Protein 4NF2 (pdb70)

CATH classification: 3.40.50.1370 (+1 more: 3.40.50.1370)

Sequence (921 aa):
QVPKLNNTKKDLLTLEELTQEEIISLIEFAIYLKKNKQEPLLQGKILGLIFDKHSTRTRVSFEAGMVQLGGHGMFLNGKEMQMQQRGETVSDTAKVLSHYIDGIMIRTFSHADVEELAKESSSIPVINGLTDDHHPCQALADLMTIYEETNTFKGIKLAYVGDGNNVCHSLLLASAKVGMHHMTVATPVGYRPNEEIVKKALAIAKETGAEIEILHNPELAVNEADFIYTDVWMSMGQEGEEEKYTLFQPYQINKELVKHAKQTYHFLHCLPAHREEEVTGEIIDGPQSIVFEQAGNRLHAQKALLVSLFFKNQVPKLNTKDLLTLEELTQEEIISLIEFAIYLKKNKQQEPLLQGKILGLIFDKHSTRTRVSFEAGMVQLGGHGMFLNGKEMQMQRGETVSDTAKVLSHYIDGIMIRTFSHADVEELAKESSSIPVINGLTDDHHPCQALADLMTIYEETNTFKGIKLAYVGDGNNVCHSLLLASAKVGMHHMTVATPVGYRPNEEIVKKALAIAKETGAEIEILHNPELAVNEADFIYTDVWMSMGQEGEEEKYTLFQPYQINKELVKHAKQTYHFLHCLPAHREEEVTGEIIDGPQSIVFEQAGNRLHAQKALLVSLFFKNQVPKLNTKKDLLTLEELTQEEIISLIEFAIYLKKNKQQEPLLQGKILGLIFDKHSTRTRVSFEAGMVQLGGHGMFLNGKEMQMQQRGETVSDTAKVLSHYIDGIMIRTFSHADVVEELAKESSSIPVINGLTDDHHPCQALADLMTIYEETNTFKGIKLAYVGDGNNVCHSLLLASAKVGMHHMTVATPVGYRPNEEIVKKALAIAKETGAEIEILHNPELAVNEADFIYTDVWMMSMGQEGEEEKYTLFQPYQINKELVKHAKQTYHFLHCLPAHREEEVTGEIIDGPQSIVFEQAGNRLHAQKALLVSLFFKN

Secondary structure (DSSP, 8-state):
-PPP-S-S-BSSSTTS-HHHHHHHHHHHHHHHHS----TTTT-EEEEEESS--SHHHHHHHHHHHHTT-EEEEEEGGGSGGGGT--HHHHHHHHTTT-SEEEEE-S-HHHHHHHHHH-SS-EEES--SS--HHHHHHHHHHHHHHHS--TT-EEEEES--SHHHHHHHHHHHHHT-EEEEE--TT-PPPHHHHHHHHHHHHHH---EEEES-HHHHHTT-SEEEE--SS-TTPPP-HHHHHHHGGG-B-HHHHTTS-TT-EEEE-S---BTTTB-HHHHTSTTB-HHHHHHHHHHHHHHHHHHHHH-/-PPP-S-S-BSSSTTS-HHHHHHHHHHHHHHHHS----TTTT-EEEEEESS--SHHHHHHHHHHHHTT-EEEEEEGGGSGGGGT--HHHHHHHHTTT-SEEEEE-S-HHHHHHHHHH-SS-EEES--SS--HHHHHHHHHHHHHHHS--TT-EEEEES--SHHHHHHHHHHHHHT-EEEEE--TT-PPPHHHHHHHHHHHHHH---EEEES-HHHHHTT-SEEEE--SS-TT----THHHHHHGGG-B-HHHHTTS-TT-EEEE-S---BTTTB-HHHHTSTTB-HHHHHHHHHHHHHHHHHHHHH-/-PPP-S-S-BSSSTTS-HHHHHHHHHHHHHHHHS----TTTT-EEEEEESS--SHHHHHHHHHHHHTT-EEEEEEGGGSGGGGT--HHHHHHHHTTT-SEEEEE-S-HHHHHHHHHH-SS-EEES--SS--HHHHHHHHHHHHHHHS--TT-EEEEES-SSHHHHHHHHHHHHHT-EEEEE--TT-PPPHHHHHHHHHHHHHHT--EEEES-HHHHHTT-SEEEE--SS-GGGTT-TTHHHHHGGG-B-HHHHTTS-TT-EEEE-S---BTTTB-HHHHTSTTB-HHHHHHHHHHHHHHHHHHHHH-

Solvent-accessible surface area: 32596 Å² total

Foldseek 3Di:
DFQAAPDLEAQFLPRGALVSLVSLLVQLVVCVPDQQEQLPAAAEEEEEEAFDDDLLVVLVQVLQVSNNYGYHYDYNCPDCVVVPDALLVVQVVVLVPGAEYEYEEEDSVSQVNSCVNHPHYYYYCYYFAAHQLLLSLVVSVVCVVPVAQPPAEEEEFAAQTHHVLNVLQSNLNRQHEYEYAYFPPRHHDVVSNVVSVVSNVVRNYHYYYYHQLLVRQAQHQEYEYEDHADRNDDDDPVSQVRCPNRAAEPVRNVRYDPNHAYEYSDDDDDPRNYHCCRCVHDRYPHVVSSVSSNSSVSSVVSNSSVD/DQQAAPDLEAQFLPRGALVSLVSLLVQLVVCVPDQQEQLQAAAEEEEEEAFDDDLLVVLLQVLNVSNNYGYHYDYPCPDCVVVPDALLVVQVVVLVPGAEYEYEEEDSVSQVNSCVNHPHYYYHCYYFAAHQLLLSLVVSVVCVVVVAQPPAEEEEFAAQTHHVLNVLQSSLNRQHEYEYAYFPPRHHDVVSNVVSVVSNVVRNYHYYYYHQLLVRQAQHQEYEYEDRADPNDPDDPVSQVRCVNRAAEPVRNVRYDPNHAYEYSDDDDDPRNYHCCRCVHPRYPHVVSSVSSNSSVSSVVSNSSVD/DFQAAPDLEAQALVRGALVSLVSLLVQLVVCVPDQQEQLPAAAEEEEEEAFDDDLLVVLLQVLQVSNNYGYHYDYNCPDCVVVPDALLVVQVVVLVPGAEYEYEEEDSVSQVNSCVNHPHYYYYCYYFAARQLLLSLVVSVVCVVPVAQPPAEEEEFAALTHHVLNNLQSNLNRQHEYEYAYAPVGHHDVVSVVVSVVSNVVRNYHYYYYHQLLVRQAQHQEYEYEDHADRNGPVPPVSQVRRQNRAAEPVRNVRYDPNHAYEYSDDDDDPGNYHCCRCVHDRYDHVVSSVSSNSSVSSVVSNSSVD

B-factor: mean 32.34, std 12.98, range [14.56, 116.21]

Nearest PDB structures (foldseek):
  4nf2-assembly1_C  TM=9.996E-01  e=6.429E-59  Bacillus anthracis str. 'Ames Ancestor'
  1c9y-assembly1_A  TM=9.679E-01  e=1.582E-33  Homo sapiens
  8qev-assembly1_A  TM=9.484E-01  e=3.032E-33  Arabidopsis thaliana
  3tpf-assembly2_E  TM=9.483E-01  e=7.473E-30  Campylobacter jejuni subsp. jejuni NCTC 11168 = ATCC 700819
  1fb5-assembly1_A  TM=9.541E-01  e=8.836E-28  Ovis aries

Structure (mmCIF, N/CA/C/O backbone):
data_4NF2
#
_entry.id   4NF2
#
_cell.length_a   85.893
_cell.length_b   99.893
_cell.length_c   118.989
_cell.angle_alpha   90.000
_cell.angle_beta   90.000
_cell.angle_gamma   90.000
#
_symmetry.space_group_name_H-M   'P 21 21 21'
#
loop_
_entity.id
_entity.type
_entity.pdbx_description
1 polymer 'Ornithine carbamoyltransferase'
2 non-polymer 'PHOSPHORIC ACID MONO(FORMAMIDE)ESTER'
3 non-polymer NORVALINE
4 non-polymer 'CHLORIDE ION'
5 water water
#
loop_
_atom_site.group_PDB
_atom_site.id
_atom_site.type_symbol
_atom_site.label_atom_id
_atom_site.label_alt_id
_atom_site.label_comp_id
_atom_site.label_asym_id
_atom_site.label_entity_id
_atom_site.label_seq_id
_atom_site.pdbx_PDB_ins_code
_atom_site.Cartn_x
_atom_site.Cartn_y
_atom_site.Cartn_z
_atom_site.occupancy
_atom_site.B_iso_or_equiv
_atom_site.auth_seq_id
_atom_site.auth_comp_id
_atom_site.auth_asym_id
_atom_site.auth_atom_id
_atom_site.pdbx_PDB_model_num
ATOM 1 N N . GLN A 1 29 ? 4.636 22.448 27.003 1.00 65.49 5 GLN A N 1
ATOM 2 C CA . GLN A 1 29 ? 3.564 21.969 26.087 1.00 65.85 5 GLN A CA 1
ATOM 3 C C . GLN A 1 29 ? 4.213 21.598 24.742 1.00 55.24 5 GLN A C 1
ATOM 4 O O . GLN A 1 29 ? 4.851 22.432 24.128 1.00 54.15 5 GLN A O 1
ATOM 10 N N . VAL A 1 30 ? 4.022 20.367 24.302 1.00 51.45 6 VAL A N 1
ATOM 11 C CA . VAL A 1 30 ? 4.611 19.885 23.033 1.00 46.03 6 VAL A CA 1
ATOM 12 C C . VAL A 1 30 ? 3.784 20.396 21.854 1.00 43.00 6 VAL A C 1
ATOM 13 O O . VAL A 1 30 ? 2.567 20.290 21.876 1.00 42.82 6 VAL A O 1
ATOM 17 N N . PRO A 1 31 ? 4.428 21.001 20.843 1.00 40.98 7 PRO A N 1
ATOM 18 C CA . PRO A 1 31 ? 3.663 21.391 19.635 1.00 40.13 7 PRO A CA 1
ATOM 19 C C . PRO A 1 31 ? 2.918 20.221 19.014 1.00 38.44 7 PRO A C 1
ATOM 20 O O . PRO A 1 31 ? 3.459 19.129 18.903 1.00 35.52 7 PRO A O 1
ATOM 24 N N . LYS A 1 32 ? 1.658 20.450 18.645 1.00 40.17 8 LYS A N 1
ATOM 25 C CA . LYS A 1 32 ? 0.889 19.486 17.880 1.00 44.94 8 LYS A CA 1
ATOM 26 C C . LYS A 1 32 ? 1.088 19.810 16.379 1.00 41.87 8 LYS A C 1
ATOM 27 O O . LYS A 1 32 ? 1.051 20.990 15.972 1.00 41.05 8 LYS A O 1
ATOM 33 N N . LEU A 1 33 ? 1.368 18.793 15.587 1.00 40.52 9 LEU A N 1
ATOM 34 C CA . LEU A 1 33 ? 1.567 18.952 14.134 1.00 40.82 9 LEU A CA 1
ATOM 35 C C . LEU A 1 33 ? 0.563 18.091 13.358 1.00 41.11 9 LEU A C 1
ATOM 36 O O . LEU A 1 33 ? 0.363 16.934 13.713 1.00 45.24 9 LEU A O 1
ATOM 41 N N . ASN A 1 34 ? -0.013 18.629 12.285 1.00 38.70 10 ASN A N 1
ATOM 42 C CA A ASN A 1 34 ? -0.936 17.862 11.431 0.50 38.45 10 ASN A CA 1
ATOM 43 C CA B ASN A 1 34 ? -0.913 17.866 11.433 0.50 39.41 10 ASN A CA 1
ATOM 44 C C . ASN A 1 34 ? -0.169 17.104 10.343 1.00 39.76 10 ASN A C 1
ATOM 45 O O . ASN A 1 34 ? -0.597 17.064 9.196 1.00 44.62 10 ASN A O 1
ATOM 54 N N . THR A 1 35 ? 0.968 16.560 10.658 1.00 35.13 11 THR A N 1
ATOM 55 C CA . THR A 1 35 ? 1.703 15.745 9.676 1.00 34.04 11 THR A CA 1
ATOM 56 C C . THR A 1 35 ? 2.341 14.622 10.476 1.00 32.95 11 THR A C 1
ATOM 57 O O . THR A 1 35 ? 2.663 14.866 11.628 1.00 31.84 11 THR A O 1
ATOM 61 N N . LYS A 1 36 ? 2.434 13.439 9.833 1.00 33.14 12 LYS A N 1
ATOM 62 C CA A LYS A 1 36 ? 3.152 12.242 10.308 0.50 33.52 12 LYS A CA 1
ATOM 63 C CA B LYS A 1 36 ? 3.154 12.237 10.307 0.50 34.73 12 LYS A CA 1
ATOM 64 C C . LYS A 1 36 ? 4.671 12.365 10.032 1.00 31.02 12 LYS A C 1
ATOM 65 O O . LYS A 1 36 ? 5.509 11.868 10.790 1.00 32.48 12 LYS A O 1
ATOM 76 N N . ASP A 1 37 ? 5.031 13.059 8.947 1.00 28.39 13 ASP A N 1
ATOM 77 C CA . ASP A 1 37 ? 6.361 13.044 8.371 1.00 26.53 13 ASP 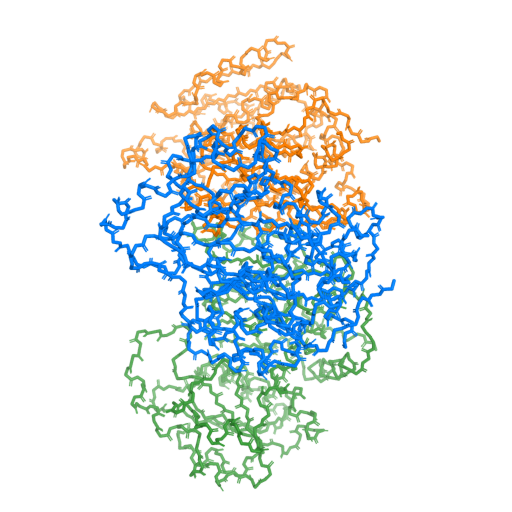A CA 1
ATOM 78 C C . ASP A 1 37 ? 6.924 14.455 8.172 1.00 28.41 13 ASP A C 1
ATOM 79 O O . ASP A 1 37 ? 6.144 15.436 8.218 1.00 32.07 13 ASP A O 1
ATOM 84 N N . LEU A 1 38 ? 8.226 14.570 7.947 1.00 24.79 14 LEU A N 1
ATOM 85 C CA . LEU A 1 38 ? 8.779 15.876 7.563 1.00 24.96 14 LEU A CA 1
ATOM 86 C C . LEU A 1 38 ? 9.718 15.656 6.413 1.00 24.80 14 LEU A C 1
ATOM 87 O O . LEU A 1 38 ? 10.857 15.229 6.601 1.00 25.49 14 LEU A O 1
ATOM 92 N N . LEU A 1 39 ? 9.205 15.900 5.213 1.00 25.97 15 LEU A N 1
ATOM 93 C CA . LEU A 1 39 ? 9.987 15.726 3.994 1.00 25.61 15 LEU A CA 1
ATOM 94 C C . LEU A 1 39 ? 10.421 17.011 3.356 1.00 25.11 15 LEU A C 1
ATOM 95 O O . LEU A 1 39 ? 11.524 17.037 2.786 1.00 24.90 15 LEU A O 1
ATOM 100 N N . THR A 1 40 ? 9.598 18.066 3.362 1.00 27.19 16 THR A N 1
ATOM 101 C CA . THR A 1 40 ? 10.004 19.366 2.788 1.00 27.95 16 THR A CA 1
ATOM 102 C C . THR A 1 40 ? 9.759 20.700 3.539 1.00 34.86 16 THR A C 1
ATOM 103 O O . THR A 1 40 ? 10.273 21.714 3.113 1.00 36.66 16 THR A O 1
ATOM 107 N N . LEU A 1 41 ? 8.965 20.691 4.592 1.00 32.46 17 LEU A N 1
ATOM 108 C CA . LEU A 1 41 ? 8.493 21.914 5.290 1.00 30.27 17 LEU A CA 1
ATOM 109 C C . LEU A 1 41 ? 7.178 22.462 4.693 1.00 30.39 17 LEU A C 1
ATOM 110 O O . LEU A 1 41 ? 6.508 23.244 5.310 1.00 29.61 17 LEU A O 1
ATOM 115 N N . GLU A 1 42 ? 6.809 21.979 3.519 1.00 30.10 18 GLU A N 1
ATOM 116 C CA . GLU A 1 42 ? 5.525 22.325 2.934 1.00 32.47 18 GLU A CA 1
ATOM 117 C C . GLU A 1 42 ? 4.430 21.808 3.829 1.00 33.10 18 GLU A C 1
ATOM 118 O O . GLU A 1 42 ? 3.335 22.321 3.837 1.00 33.02 18 GLU A O 1
ATOM 124 N N . GLU A 1 43 ? 4.737 20.737 4.536 1.00 33.86 19 GLU A N 1
ATOM 125 C CA . GLU A 1 43 ? 3.756 20.040 5.432 1.00 37.99 19 GLU A CA 1
ATOM 126 C C . GLU A 1 43 ? 3.371 20.795 6.651 1.00 38.67 19 GLU A C 1
ATOM 127 O O . GLU A 1 43 ? 2.472 20.358 7.368 1.00 40.74 19 GLU A O 1
ATOM 133 N N . LEU A 1 44 ? 4.107 21.856 6.953 1.00 34.92 20 LEU A N 1
ATOM 134 C CA . LEU A 1 44 ? 3.932 22.600 8.206 1.00 34.44 20 LEU A CA 1
ATOM 135 C C . LEU A 1 44 ? 3.318 23.957 7.904 1.00 34.44 20 LEU A C 1
ATOM 136 O O . LEU A 1 44 ? 3.589 24.547 6.854 1.00 35.69 20 LEU A O 1
ATOM 141 N N . THR A 1 45 ? 2.481 24.440 8.817 1.00 35.69 21 THR A N 1
ATOM 142 C CA . THR A 1 45 ? 1.977 25.799 8.737 1.00 35.29 21 THR A CA 1
ATOM 143 C C . THR A 1 45 ? 2.991 26.745 9.338 1.00 34.97 21 THR A C 1
ATOM 144 O O . THR A 1 45 ? 3.893 26.341 10.079 1.00 31.83 21 THR A O 1
ATOM 148 N N . GLN A 1 46 ? 2.776 28.037 9.088 1.00 34.66 22 GLN A N 1
ATOM 149 C CA . GLN A 1 46 ? 3.604 29.057 9.727 1.00 34.48 22 GLN A CA 1
ATOM 150 C C . GLN A 1 46 ? 3.574 28.928 11.246 1.00 37.63 22 GLN A C 1
ATOM 151 O O . GLN A 1 46 ? 4.610 28.994 11.896 1.00 32.93 22 GLN A O 1
ATOM 157 N N . GLU A 1 47 ? 2.369 28.767 11.806 1.00 38.30 23 GLU A N 1
ATOM 158 C CA . GLU A 1 47 ? 2.222 28.713 13.254 1.00 40.02 23 GLU A CA 1
ATOM 159 C C . GLU A 1 47 ? 2.960 27.487 13.848 1.00 37.33 23 GLU A C 1
ATOM 160 O O . GLU A 1 47 ? 3.578 27.575 14.908 1.00 34.98 23 GLU A O 1
ATOM 166 N N . GLU A 1 48 ? 2.885 26.365 13.151 1.00 35.36 24 GLU A N 1
ATOM 167 C CA . GLU A 1 48 ? 3.594 25.128 13.596 1.00 34.32 24 GLU A CA 1
ATOM 168 C C . GLU A 1 48 ? 5.114 25.323 13.588 1.00 32.81 24 GLU A C 1
ATOM 169 O O . GLU A 1 48 ? 5.813 24.888 14.485 1.00 30.48 24 GLU A O 1
ATOM 175 N N . ILE A 1 49 ? 5.637 25.972 12.536 1.00 32.04 25 ILE A N 1
ATOM 176 C CA . ILE A 1 49 ? 7.067 26.261 12.454 1.00 31.06 25 ILE A CA 1
ATOM 177 C C . ILE A 1 49 ? 7.513 27.149 13.611 1.00 30.85 25 ILE A C 1
ATOM 178 O O . ILE A 1 49 ? 8.478 26.856 14.309 1.00 31.20 25 ILE A O 1
ATOM 183 N N . ILE A 1 50 ? 6.778 28.225 13.856 1.00 32.36 26 ILE A N 1
ATOM 184 C CA . ILE A 1 50 ? 7.121 29.106 14.985 1.00 33.29 26 ILE A CA 1
ATOM 185 C C . ILE A 1 50 ? 7.069 28.351 16.327 1.00 33.26 26 ILE A C 1
ATOM 186 O O . ILE A 1 50 ? 7.922 28.534 17.154 1.00 33.76 26 ILE A O 1
ATOM 191 N N . SER A 1 51 ? 6.074 27.485 16.511 1.00 34.27 27 SER A N 1
ATOM 192 C CA . SER A 1 51 ? 5.926 26.706 17.739 1.00 34.36 27 SER A CA 1
ATOM 193 C C . SER A 1 51 ? 7.116 25.765 17.905 1.00 33.99 27 SER A C 1
ATOM 194 O O . SER A 1 51 ? 7.570 25.534 19.028 1.00 32.61 27 SER A O 1
ATOM 197 N N . LEU A 1 52 ? 7.540 25.159 16.809 1.00 31.38 28 LEU A N 1
ATOM 198 C CA . LEU A 1 52 ? 8.740 24.293 16.866 1.00 30.35 28 LEU A CA 1
ATOM 199 C C . LEU A 1 52 ? 10.013 25.029 17.273 1.00 31.14 28 LEU A C 1
ATOM 200 O O . LEU A 1 52 ? 10.809 24.539 18.070 1.00 30.87 28 LEU A O 1
ATOM 205 N N . ILE A 1 53 ? 10.200 26.216 16.723 1.00 31.21 29 ILE A N 1
ATOM 206 C CA . ILE A 1 53 ? 11.329 27.039 17.070 1.00 31.48 29 ILE A CA 1
ATOM 207 C C . ILE A 1 53 ? 11.266 27.445 18.553 1.00 31.50 29 ILE A C 1
ATOM 208 O O . ILE A 1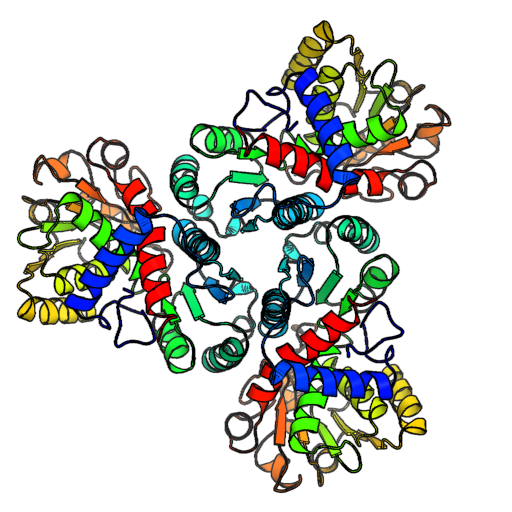 53 ? 12.241 27.328 19.274 1.00 30.57 29 ILE A O 1
ATOM 213 N N . GLU A 1 54 ? 10.118 27.892 19.021 1.00 33.00 30 GLU A N 1
ATOM 214 C CA . GLU A 1 54 ? 9.985 28.210 20.432 1.00 35.37 30 GLU A CA 1
ATOM 215 C C . GLU A 1 54 ? 10.246 27.020 21.349 1.00 33.68 30 GLU A C 1
ATOM 216 O O . GLU A 1 54 ? 10.896 27.166 22.378 1.00 32.95 30 GLU A O 1
ATOM 222 N N . PHE A 1 55 ? 9.716 25.850 20.981 1.00 32.25 31 PHE A N 1
ATOM 223 C CA . PHE A 1 55 ? 9.993 24.619 21.763 1.00 32.36 31 PHE A CA 1
ATOM 224 C C . PHE A 1 55 ? 11.485 24.198 21.748 1.00 31.28 31 PHE A C 1
ATOM 225 O O . PHE A 1 55 ? 12.056 23.817 22.773 1.00 29.82 31 PHE A O 1
ATOM 233 N N . ALA A 1 56 ? 12.130 24.350 20.599 1.00 29.63 32 ALA A N 1
ATOM 234 C CA . ALA A 1 56 ? 13.573 24.123 20.500 1.00 27.63 32 ALA A CA 1
ATOM 235 C C . ALA A 1 56 ? 14.382 25.034 21.422 1.00 30.30 32 ALA A C 1
ATOM 236 O O . ALA A 1 56 ? 15.335 24.603 22.073 1.00 27.74 32 ALA A O 1
ATOM 238 N N . ILE A 1 57 ? 14.019 26.309 21.444 1.00 31.01 33 ILE A N 1
ATOM 239 C CA . ILE A 1 57 ? 14.661 27.292 22.347 1.00 31.45 33 ILE A CA 1
ATOM 240 C C . ILE A 1 57 ? 14.464 26.864 23.803 1.00 32.88 33 ILE A C 1
ATOM 241 O O . ILE A 1 57 ? 15.395 26.898 24.583 1.00 31.82 33 ILE A O 1
ATOM 246 N N . TYR A 1 58 ? 13.265 26.418 24.149 1.00 34.75 34 TYR A N 1
ATOM 247 C CA . TYR A 1 58 ? 12.997 25.862 25.484 1.00 37.16 34 TYR A CA 1
ATOM 248 C C . TYR A 1 58 ? 13.863 24.679 25.814 1.00 37.73 34 TYR A C 1
ATOM 249 O O . TYR A 1 58 ? 14.490 24.656 26.876 1.00 38.91 34 TYR A O 1
ATOM 258 N N . LEU A 1 59 ? 13.958 23.713 24.875 1.00 35.36 35 LEU A N 1
ATOM 259 C CA . LEU A 1 59 ? 14.766 22.506 25.098 1.00 34.97 35 LEU A CA 1
ATOM 260 C C . LEU A 1 59 ? 16.250 22.871 25.210 1.00 34.93 35 LEU A C 1
ATOM 261 O O . LEU A 1 59 ? 16.964 22.259 25.986 1.00 37.41 35 LEU A O 1
ATOM 266 N N . LYS A 1 60 ? 16.686 23.879 24.466 1.00 32.04 36 LYS A N 1
ATOM 267 C CA . LYS A 1 60 ? 18.069 24.280 24.494 1.00 31.30 36 LYS A CA 1
ATOM 268 C C . LYS A 1 60 ? 18.449 24.785 25.886 1.00 35.69 36 LYS A C 1
ATOM 269 O O . LYS A 1 60 ? 19.558 24.553 26.356 1.00 37.30 36 LYS A O 1
ATOM 275 N N . LYS A 1 61 ? 17.525 25.498 26.506 1.00 39.34 37 LYS A N 1
ATOM 276 C CA . LYS A 1 61 ? 17.756 26.333 27.735 1.00 48.17 37 LYS A CA 1
ATOM 277 C C . LYS A 1 61 ? 17.589 25.518 29.010 1.00 52.31 37 LYS A C 1
ATOM 278 O O . LYS A 1 61 ? 18.189 25.843 30.048 1.00 55.91 37 LYS A O 1
ATOM 284 N N . ASN A 1 62 ? 16.761 24.480 28.940 1.00 51.80 38 ASN A N 1
ATOM 285 C CA . ASN A 1 62 ? 16.272 23.794 30.143 1.00 55.01 38 ASN A CA 1
ATOM 286 C C . ASN A 1 62 ? 16.868 22.427 30.290 1.00 57.83 38 ASN A C 1
ATOM 287 O O . ASN A 1 62 ? 17.325 21.855 29.323 1.00 52.18 38 ASN A O 1
ATOM 292 N N . LYS A 1 63 ? 16.808 21.892 31.509 1.00 60.00 39 LYS A N 1
ATOM 293 C CA . LYS A 1 63 ? 17.390 20.579 31.838 1.00 61.62 39 LYS A CA 1
ATOM 294 C C . LYS A 1 63 ? 16.755 19.450 31.017 1.00 57.90 39 LYS A C 1
ATOM 295 O O . LYS A 1 63 ? 15.555 19.455 30.755 1.00 62.56 39 LYS A O 1
ATOM 297 N N . GLN A 1 64 ? 17.565 18.484 30.614 1.00 61.22 40 GLN A N 1
ATOM 298 C CA . GLN A 1 64 ? 17.105 17.359 29.765 1.00 58.75 40 GLN A CA 1
ATOM 299 C C . GLN A 1 64 ? 16.132 16.468 30.508 1.00 61.84 40 GLN A C 1
ATOM 300 O O . GLN A 1 64 ? 16.400 16.081 31.646 1.00 63.41 40 GLN A O 1
ATOM 306 N N . GLU A 1 65 ? 14.998 16.158 29.892 1.00 54.95 41 GLU A N 1
ATOM 307 C CA . GLU A 1 65 ? 14.085 15.176 30.460 1.00 53.62 41 GLU A CA 1
ATOM 308 C C . GLU A 1 65 ? 13.852 14.086 29.418 1.00 42.93 41 GLU A C 1
ATOM 309 O O . GLU A 1 65 ? 13.983 14.343 28.203 1.00 42.76 41 GLU A O 1
ATOM 315 N N . PRO A 1 66 ? 13.518 12.879 29.871 1.00 40.92 42 PRO A N 1
ATOM 316 C CA . PRO A 1 66 ? 13.404 11.712 28.972 1.00 35.88 42 PRO A CA 1
ATOM 317 C C . PRO A 1 66 ? 12.049 11.606 28.292 1.00 35.78 42 PRO A C 1
ATOM 318 O O . PRO A 1 66 ? 11.303 10.601 28.443 1.00 36.45 42 PRO A O 1
ATOM 322 N N . LEU A 1 67 ? 11.785 12.602 27.456 1.00 32.74 43 LEU A N 1
ATOM 323 C CA . LEU A 1 67 ? 10.526 12.690 26.762 1.00 32.20 43 LEU A CA 1
ATOM 324 C C . LEU A 1 67 ? 10.292 11.555 25.749 1.00 30.83 43 LEU A C 1
ATOM 325 O O . LEU A 1 67 ? 9.145 11.240 25.469 1.00 32.84 43 LEU A O 1
ATOM 330 N N . LEU A 1 68 ? 11.360 10.928 25.247 1.00 28.80 44 LEU A N 1
ATOM 331 C CA . LEU A 1 68 ? 11.246 9.826 24.278 1.00 29.11 44 LEU A CA 1
ATOM 332 C C . LEU A 1 68 ? 11.793 8.527 24.836 1.00 28.32 44 LEU A C 1
ATOM 333 O O . LEU A 1 68 ? 12.347 7.694 24.115 1.00 27.93 44 LEU A O 1
ATOM 338 N N . GLN A 1 69 ? 11.530 8.296 26.128 1.00 29.79 45 GLN A N 1
ATOM 339 C CA . GLN A 1 69 ? 12.003 7.105 26.804 1.00 31.71 45 GLN A CA 1
ATOM 340 C C . GLN A 1 69 ? 11.698 5.829 26.032 1.00 32.95 45 GLN A C 1
ATOM 341 O O . GLN A 1 69 ? 10.556 5.554 25.696 1.00 33.68 45 GLN A O 1
ATOM 347 N N . GLY A 1 70 ? 12.733 5.069 25.710 1.00 32.17 46 GLY A N 1
ATOM 348 C CA . GLY A 1 70 ? 12.560 3.765 25.106 1.00 33.73 46 GLY A CA 1
ATOM 349 C C . GLY A 1 70 ? 12.320 3.780 23.592 1.00 33.62 46 GLY A C 1
ATOM 350 O O . GLY A 1 70 ? 12.378 2.701 22.931 1.00 34.47 46 GLY A O 1
ATOM 351 N N . LYS A 1 71 ? 12.090 4.963 23.021 1.00 29.66 47 LYS A N 1
ATOM 352 C CA . LYS A 1 71 ? 11.827 5.090 21.560 1.00 27.31 47 LYS A CA 1
ATOM 353 C C . LYS A 1 71 ? 13.104 4.900 20.752 1.00 26.36 47 LYS A C 1
ATOM 354 O O . LYS A 1 71 ? 14.183 5.309 21.179 1.00 24.03 47 LYS A O 1
ATOM 360 N N . ILE A 1 72 ? 12.952 4.299 19.585 1.00 23.36 48 ILE A N 1
ATOM 361 C CA . ILE A 1 72 ? 14.109 4.002 18.700 1.00 21.50 48 ILE A CA 1
ATOM 362 C C . ILE A 1 72 ? 13.878 4.696 17.338 1.00 20.90 48 ILE A C 1
ATOM 363 O O . ILE A 1 72 ? 12.864 4.415 16.664 1.00 22.09 48 ILE A O 1
ATOM 368 N N . LEU A 1 73 ? 14.828 5.500 16.947 1.00 19.52 49 LEU A N 1
ATOM 369 C CA . LEU A 1 73 ? 14.865 6.142 15.637 1.00 20.51 49 LEU A CA 1
ATOM 370 C C . LEU A 1 73 ? 15.892 5.437 14.762 1.00 20.18 49 LEU A C 1
ATOM 371 O O . LEU A 1 73 ? 17.075 5.397 15.115 1.00 22.41 49 LEU A O 1
ATOM 376 N N . GLY A 1 74 ? 15.467 4.916 13.606 1.00 20.14 50 GLY A N 1
ATOM 377 C CA . GLY A 1 74 ? 16.364 4.357 12.662 1.00 18.70 50 GLY A CA 1
ATOM 378 C C . GLY A 1 74 ? 16.973 5.472 11.865 1.00 20.01 50 GLY A C 1
ATOM 379 O O . GLY A 1 74 ? 16.263 6.394 11.441 1.00 21.24 50 GLY A O 1
ATOM 380 N N . LEU A 1 75 ? 18.267 5.376 11.597 1.00 19.61 51 LEU A N 1
ATOM 381 C CA . LEU A 1 75 ? 18.958 6.417 10.823 1.00 20.04 51 LEU A CA 1
ATOM 382 C C . LEU A 1 75 ? 19.563 5.834 9.587 1.00 18.98 51 LEU A C 1
ATOM 383 O O . LEU A 1 75 ? 20.677 5.280 9.629 1.00 20.29 51 LEU A O 1
ATOM 388 N N . ILE A 1 76 ? 18.840 5.888 8.492 1.00 17.57 52 ILE A N 1
ATOM 389 C CA . ILE A 1 76 ? 19.332 5.340 7.224 1.00 19.03 52 ILE A CA 1
ATOM 390 C C . ILE A 1 76 ? 20.164 6.366 6.462 1.00 19.34 52 ILE A C 1
ATOM 391 O O . ILE A 1 76 ? 19.668 7.435 6.101 1.00 20.66 52 ILE A O 1
ATOM 396 N N . PHE A 1 77 ? 21.403 6.037 6.156 1.00 19.35 53 PHE A N 1
ATOM 397 C CA . PHE A 1 77 ? 22.279 6.921 5.390 1.00 18.83 53 PHE A CA 1
ATOM 398 C C . PHE A 1 77 ? 22.844 6.255 4.139 1.00 21.31 53 PHE A C 1
ATOM 399 O O . PHE A 1 77 ? 23.551 5.238 4.238 1.00 19.23 53 PHE A O 1
ATOM 407 N N . ASP A 1 78 ? 22.626 6.916 2.997 1.00 20.89 54 ASP A N 1
ATOM 408 C CA . ASP A 1 78 ? 23.221 6.555 1.711 1.00 23.60 54 ASP A CA 1
ATOM 409 C C . ASP A 1 78 ? 24.290 7.547 1.282 1.00 23.74 54 ASP A C 1
ATOM 410 O O . ASP A 1 78 ? 24.936 7.368 0.243 1.00 24.03 54 ASP A O 1
ATOM 415 N N . LYS A 1 79 ? 24.520 8.622 2.080 1.00 20.62 55 LYS A N 1
ATOM 416 C CA . LYS A 1 79 ? 25.474 9.675 1.790 1.00 20.91 55 LYS A CA 1
ATOM 417 C C . LYS A 1 79 ? 26.251 9.981 3.063 1.00 20.80 55 LYS A C 1
ATOM 418 O O . LYS A 1 79 ? 25.782 9.662 4.178 1.00 20.47 55 LYS A O 1
ATOM 424 N N . HIS A 1 80 ? 27.418 10.583 2.892 1.00 21.42 56 HIS A N 1
ATOM 425 C CA . HIS A 1 80 ? 28.258 11.043 4.027 1.00 19.93 56 HIS A CA 1
ATOM 426 C C . HIS A 1 80 ? 27.481 11.970 4.946 1.00 21.30 56 HIS A C 1
ATOM 427 O O . HIS A 1 80 ? 26.596 12.695 4.510 1.00 19.36 56 HIS A O 1
ATOM 434 N N . SER A 1 81 ? 27.868 11.991 6.231 1.00 20.61 57 SER A N 1
ATOM 435 C CA . SER A 1 81 ? 27.324 12.952 7.174 1.00 19.81 57 SER A CA 1
ATOM 436 C C . SER A 1 81 ? 28.166 13.023 8.441 1.00 19.99 57 SER A C 1
ATOM 437 O O . SER A 1 81 ? 28.558 11.979 8.985 1.00 19.73 57 SER A O 1
ATOM 440 N N . THR A 1 82 ? 28.400 14.217 8.945 1.00 19.84 58 THR A N 1
ATOM 441 C CA . THR A 1 82 ? 28.859 14.383 10.304 1.00 19.60 58 THR A CA 1
ATOM 442 C C . THR A 1 82 ? 27.765 14.989 11.198 1.00 19.65 58 THR A C 1
ATOM 443 O O . THR A 1 82 ? 27.321 14.376 12.212 1.00 20.37 58 THR A O 1
ATOM 447 N N . ARG A 1 83 ? 27.304 16.217 10.885 1.00 19.32 59 ARG A N 1
ATOM 448 C CA . ARG A 1 83 ? 26.306 16.885 11.723 1.00 20.18 59 ARG A CA 1
ATOM 449 C C . ARG A 1 83 ? 24.988 16.116 11.867 1.00 19.00 59 ARG A C 1
ATOM 450 O O . ARG A 1 83 ? 24.473 15.948 12.990 1.00 19.33 59 ARG A O 1
ATOM 458 N N . THR A 1 84 ? 24.414 15.691 10.758 1.00 18.86 60 THR A N 1
ATOM 459 C CA . THR A 1 84 ? 23.043 15.069 10.803 1.00 19.89 60 THR A CA 1
ATOM 460 C C . THR A 1 84 ? 23.086 13.750 11.579 1.00 18.52 60 THR A C 1
ATOM 461 O O . THR A 1 84 ? 22.275 13.465 12.453 1.00 18.62 60 THR A O 1
ATOM 465 N N . ARG A 1 85 ? 24.066 12.931 11.252 1.00 19.20 61 ARG A N 1
ATOM 466 C CA . ARG A 1 85 ? 24.244 11.643 11.909 1.00 20.76 61 ARG A CA 1
ATOM 467 C C . ARG A 1 85 ? 24.429 11.754 13.401 1.00 20.17 61 ARG A C 1
ATOM 468 O O . ARG A 1 85 ? 23.771 11.039 14.168 1.00 20.12 61 ARG A O 1
ATOM 476 N N . VAL A 1 86 ? 25.325 12.631 13.840 1.00 18.65 62 VAL A N 1
ATOM 477 C CA . VAL A 1 86 ? 25.655 12.709 15.228 1.00 18.84 62 VAL A CA 1
ATOM 478 C C . VAL A 1 86 ? 24.538 13.435 15.983 1.00 18.88 62 VAL A C 1
ATOM 479 O O . VAL A 1 86 ? 24.159 12.987 17.070 1.00 19.10 62 VAL A O 1
ATOM 483 N N . SER A 1 87 ? 23.991 14.527 15.423 1.00 18.43 63 SER A N 1
ATOM 484 C CA . SER A 1 87 ? 22.980 15.305 16.127 1.00 20.08 63 SER A CA 1
ATOM 485 C C . SER A 1 87 ? 21.705 14.524 16.315 1.00 19.89 63 SER A C 1
ATOM 486 O O . SER A 1 87 ? 21.101 14.608 17.374 1.00 20.11 63 SER A O 1
ATOM 489 N N . PHE A 1 88 ? 21.297 13.739 15.320 1.00 18.55 64 PHE A N 1
ATOM 490 C CA . PHE A 1 88 ? 20.100 12.932 15.492 1.00 18.75 64 PHE A CA 1
ATOM 491 C C . PHE A 1 88 ? 20.248 11.878 16.580 1.00 19.65 64 PHE A C 1
ATOM 492 O O . PHE A 1 88 ? 19.377 11.721 17.443 1.00 19.07 64 PHE A O 1
ATOM 500 N N . GLU A 1 89 ? 21.355 11.155 16.584 1.00 18.92 65 GLU A N 1
ATOM 501 C CA . GLU A 1 89 ? 21.507 10.131 17.576 1.00 19.99 65 GLU A CA 1
ATOM 502 C C . GLU A 1 89 ? 21.703 10.722 18.984 1.00 19.70 65 GLU A C 1
ATOM 503 O O . GLU A 1 89 ? 21.074 10.244 19.959 1.00 21.02 65 GLU A O 1
ATOM 509 N N . ALA A 1 90 ? 22.507 11.780 19.101 1.00 18.82 66 ALA A N 1
ATOM 510 C CA . ALA A 1 90 ? 22.642 12.460 20.393 1.00 19.70 66 ALA A CA 1
ATOM 511 C C . ALA A 1 90 ? 21.331 13.012 20.928 1.00 21.04 66 ALA A C 1
ATOM 512 O O . ALA A 1 90 ? 21.052 12.913 22.117 1.00 21.82 66 ALA A O 1
ATOM 514 N N . GLY A 1 91 ? 20.502 13.579 20.033 1.00 21.23 67 GLY A N 1
ATOM 515 C CA . GLY A 1 91 ? 19.208 14.084 20.423 1.00 21.69 67 GLY A CA 1
ATOM 516 C C . GLY A 1 91 ? 18.342 12.989 21.016 1.00 20.22 67 GLY A C 1
ATOM 517 O O . GLY A 1 91 ? 17.659 13.199 22.005 1.00 22.64 67 GLY A O 1
ATOM 518 N N . MET A 1 92 ? 18.275 11.856 20.345 1.00 21.02 68 MET A N 1
ATOM 519 C CA . MET A 1 92 ? 17.493 10.708 20.834 1.00 20.98 68 MET A CA 1
ATOM 520 C C . MET A 1 92 ? 17.964 10.257 22.182 1.00 22.65 68 MET A C 1
ATOM 521 O O . MET A 1 92 ? 17.158 10.086 23.117 1.00 23.65 68 MET A O 1
ATOM 526 N N . VAL A 1 93 ? 19.296 10.131 22.338 1.00 22.97 69 VAL A N 1
ATOM 527 C CA . VAL A 1 93 ? 19.866 9.679 23.610 1.00 23.92 69 VAL A CA 1
ATOM 528 C C . VAL A 1 93 ? 19.550 10.675 24.748 1.00 23.63 69 VAL A C 1
ATOM 529 O O . VAL A 1 93 ? 19.223 10.271 25.886 1.00 25.99 69 VAL A O 1
ATOM 533 N N . GLN A 1 94 ? 19.642 11.973 24.473 1.00 23.44 70 GLN A N 1
ATOM 534 C CA . GLN A 1 94 ? 19.362 13.019 25.459 1.00 26.55 70 GLN A CA 1
ATOM 535 C C . GLN A 1 94 ? 17.918 13.019 25.882 1.00 28.59 70 GLN A C 1
ATOM 536 O O . GLN A 1 94 ? 17.601 13.485 26.974 1.00 30.09 70 GLN A O 1
ATOM 542 N N . LEU A 1 95 ? 17.044 12.528 25.017 1.00 25.78 71 LEU A N 1
ATOM 543 C CA . LEU A 1 95 ? 15.615 12.437 25.274 1.00 28.00 71 LEU A CA 1
ATOM 544 C C . LEU A 1 95 ? 15.230 11.090 25.876 1.00 28.69 71 LEU A C 1
ATOM 545 O O . LEU A 1 95 ? 14.028 10.775 26.000 1.00 30.76 71 LEU A O 1
ATOM 550 N N . GLY A 1 96 ? 16.213 10.259 26.232 1.00 27.67 72 GLY A N 1
ATOM 551 C CA . GLY A 1 96 ? 15.973 8.936 26.803 1.00 27.50 72 GLY A CA 1
ATOM 552 C C . GLY A 1 96 ? 15.706 7.786 25.823 1.00 27.67 72 GLY A C 1
ATOM 553 O O . GLY A 1 96 ? 15.380 6.665 26.238 1.00 27.55 72 GLY A O 1
ATOM 554 N N . GLY A 1 97 ? 15.824 8.063 24.517 1.00 25.75 73 GLY A N 1
ATOM 555 C CA . GLY A 1 97 ? 15.645 7.062 23.474 1.00 24.63 73 GLY A CA 1
ATOM 556 C C . GLY A 1 97 ? 16.938 6.604 22.878 1.00 24.40 73 GLY A C 1
ATOM 557 O O . GLY A 1 97 ? 18.009 6.697 23.519 1.00 25.13 73 GLY A O 1
ATOM 558 N N . HIS A 1 98 ? 16.861 6.153 21.619 1.00 22.88 74 HIS A N 1
ATOM 559 C CA . HIS A 1 98 ? 17.974 5.487 20.975 1.00 25.16 74 HIS A CA 1
ATOM 560 C C . HIS A 1 98 ? 18.002 5.853 19.517 1.00 23.65 74 HIS A C 1
ATOM 561 O O . HIS A 1 98 ? 16.939 5.977 18.890 1.00 22.74 74 HIS A O 1
ATOM 568 N N . GLY A 1 99 ? 19.202 5.983 18.946 1.00 21.03 75 GLY A N 1
ATOM 569 C CA . GLY A 1 99 ? 19.347 6.077 17.479 1.00 22.90 75 GLY A CA 1
ATOM 570 C C . GLY A 1 99 ? 20.039 4.832 17.002 1.00 27.11 75 GLY A C 1
ATOM 571 O O . GLY A 1 99 ? 20.988 4.309 17.663 1.00 31.33 75 GLY A O 1
ATOM 572 N N . MET A 1 100 ? 19.571 4.269 15.904 1.00 23.03 76 MET A N 1
ATOM 573 C CA . MET A 1 100 ? 20.180 3.072 15.323 1.00 21.51 76 MET A CA 1
ATOM 574 C C . MET A 1 100 ? 20.683 3.399 13.916 1.00 23.94 76 MET A C 1
ATOM 575 O O . MET A 1 100 ? 19.896 3.582 12.975 1.00 21.91 76 MET A O 1
ATOM 580 N N . PHE A 1 101 ? 21.997 3.476 13.756 1.00 24.11 77 PHE A N 1
ATOM 581 C CA . PHE A 1 101 ? 22.594 3.814 12.478 1.00 24.12 77 PHE A CA 1
ATOM 582 C C . PHE A 1 101 ? 22.505 2.626 11.547 1.00 25.00 77 PHE A C 1
ATOM 583 O O . PHE A 1 101 ? 22.939 1.487 11.854 1.00 27.16 77 PHE A O 1
ATOM 591 N N . LEU A 1 102 ? 21.964 2.880 10.376 1.00 21.43 78 LEU A N 1
ATOM 592 C CA . LEU A 1 102 ? 21.742 1.859 9.332 1.00 21.09 78 LEU A CA 1
ATOM 593 C C . LEU A 1 102 ? 22.432 2.358 8.046 1.00 22.95 78 LEU A C 1
ATOM 594 O O . LEU A 1 102 ? 21.911 3.231 7.316 1.00 24.06 78 LEU A O 1
ATOM 599 N N . ASN A 1 103 ? 23.615 1.854 7.771 1.00 21.41 79 ASN A N 1
ATOM 600 C CA . ASN A 1 103 ? 24.305 2.257 6.545 1.00 22.50 79 ASN A CA 1
ATOM 601 C C . ASN A 1 103 ? 23.525 1.611 5.439 1.00 23.04 79 ASN A C 1
ATOM 602 O O . ASN A 1 103 ? 23.268 0.407 5.459 1.00 23.33 79 ASN A O 1
ATOM 607 N N . GLY A 1 104 ? 23.196 2.393 4.425 1.00 22.27 80 GLY A N 1
ATOM 608 C CA . GLY A 1 104 ? 22.452 1.887 3.311 1.00 24.63 80 GLY A CA 1
ATOM 609 C C . GLY A 1 104 ? 23.157 0.791 2.565 1.00 25.83 80 GLY A C 1
ATOM 610 O O . GLY A 1 104 ? 22.490 -0.073 2.024 1.00 26.13 80 GLY A O 1
ATOM 611 N N . LYS A 1 105 ? 24.488 0.753 2.645 1.00 23.01 81 LYS A N 1
ATOM 612 C CA . LYS A 1 105 ? 25.276 -0.326 1.994 1.00 24.02 81 LYS A CA 1
ATOM 613 C C . LYS A 1 105 ? 25.061 -1.713 2.651 1.00 23.38 81 LYS A C 1
ATOM 614 O O . LYS A 1 105 ? 25.344 -2.730 2.024 1.00 26.88 81 LYS A O 1
ATOM 620 N N . GLU A 1 106 ? 24.510 -1.714 3.852 1.00 18.97 82 GLU A N 1
ATOM 621 C CA . GLU A 1 106 ? 24.319 -2.970 4.605 1.00 19.62 82 GLU A CA 1
ATOM 622 C C . GLU A 1 106 ? 22.883 -3.479 4.471 1.00 19.95 82 GLU A C 1
ATOM 623 O O . GLU A 1 106 ? 22.601 -4.646 4.807 1.00 21.87 82 GLU A O 1
ATOM 629 N N . MET A 1 107 ? 21.962 -2.603 4.067 1.00 20.48 83 MET A N 1
ATOM 630 C CA . MET A 1 107 ? 20.513 -2.999 4.033 1.00 21.07 83 MET A CA 1
ATOM 631 C C . MET A 1 107 ? 20.217 -3.860 2.772 1.00 20.91 83 MET A C 1
ATOM 632 O O . MET A 1 107 ? 20.928 -3.762 1.766 1.00 22.53 83 MET A O 1
ATOM 637 N N . GLN A 1 108 ? 19.130 -4.646 2.817 1.00 19.66 84 GLN A N 1
ATOM 638 C CA . GLN A 1 108 ? 18.808 -5.496 1.696 1.00 19.10 84 GLN A CA 1
ATOM 639 C C . GLN A 1 108 ? 18.295 -4.673 0.487 1.00 18.74 84 GLN A C 1
ATOM 640 O O . GLN A 1 108 ? 18.186 -5.236 -0.615 1.00 21.17 84 GLN A O 1
ATOM 646 N N . MET A 1 109 ? 18.017 -3.401 0.681 1.00 19.74 85 MET A N 1
ATOM 647 C CA . MET A 1 109 ? 17.728 -2.525 -0.484 1.00 24.01 85 MET A CA 1
ATOM 648 C C . MET A 1 109 ? 18.858 -2.551 -1.504 1.00 27.38 85 MET A C 1
ATOM 649 O O . MET A 1 109 ? 18.616 -2.451 -2.720 1.00 25.45 85 MET A O 1
ATOM 654 N N . GLN A 1 110 ? 20.099 -2.718 -1.018 1.00 25.64 86 GLN A N 1
ATOM 655 C CA A GLN A 1 110 ? 21.271 -2.856 -1.896 0.50 28.35 86 GLN A CA 1
ATOM 656 C CA B GLN A 1 110 ? 21.282 -2.829 -1.903 0.50 28.39 86 GLN A CA 1
ATOM 657 C C . GLN A 1 110 ? 21.200 -4.039 -2.835 1.00 28.46 86 GLN A C 1
ATOM 658 O O . GLN A 1 110 ? 21.810 -4.049 -3.905 1.00 31.22 86 GLN A O 1
ATOM 669 N N . ARG A 1 111 ? 20.485 -5.070 -2.427 1.00 23.07 87 ARG A N 1
ATOM 670 C CA . ARG A 1 111 ? 20.298 -6.311 -3.079 1.00 24.00 87 ARG A CA 1
ATOM 671 C C . ARG A 1 111 ? 18.898 -6.390 -3.703 1.00 25.68 87 ARG A C 1
ATOM 672 O O . ARG A 1 111 ? 18.484 -7.442 -4.076 1.00 28.63 87 ARG A O 1
ATOM 680 N N . GLY A 1 112 ? 18.268 -5.241 -3.840 1.00 28.74 88 GLY A N 1
ATOM 681 C CA . GLY A 1 112 ? 17.042 -5.140 -4.620 1.00 29.52 88 GLY A CA 1
ATOM 682 C C . GLY A 1 112 ? 15.743 -5.208 -3.847 1.00 28.31 88 GLY A C 1
ATOM 683 O O . GLY A 1 112 ? 14.667 -5.180 -4.480 1.00 27.86 88 GLY A O 1
ATOM 684 N N . GLU A 1 113 ? 15.797 -5.230 -2.506 1.00 23.78 89 GLU A N 1
ATOM 685 C CA . GLU A 1 113 ? 14.549 -5.148 -1.727 1.00 23.18 89 GLU A CA 1
ATOM 686 C C . GLU A 1 113 ? 13.879 -3.787 -1.969 1.00 23.29 89 GLU A C 1
ATOM 687 O O . GLU A 1 113 ? 14.541 -2.759 -2.006 1.00 23.83 89 GLU A O 1
ATOM 693 N N . THR A 1 114 ? 12.554 -3.803 -2.156 1.00 22.82 90 THR A N 1
ATOM 694 C CA . THR A 1 114 ? 11.849 -2.540 -2.420 1.00 22.84 90 THR A CA 1
ATOM 695 C C . THR A 1 114 ? 11.821 -1.633 -1.195 1.00 23.80 90 THR A C 1
ATOM 696 O O . THR A 1 114 ? 11.874 -2.073 -0.027 1.00 22.51 90 THR A O 1
ATOM 700 N N . VAL A 1 115 ? 11.721 -0.341 -1.460 1.00 22.79 91 VAL A N 1
ATOM 701 C CA . VAL A 1 115 ? 11.483 0.643 -0.423 1.00 23.96 91 VAL A CA 1
ATOM 702 C C . VAL A 1 115 ? 10.197 0.337 0.367 1.00 23.53 91 VAL A C 1
ATOM 703 O O . VAL A 1 115 ? 10.150 0.460 1.570 1.00 22.65 91 VAL A O 1
ATOM 707 N N . SER A 1 116 ? 9.146 -0.095 -0.336 1.00 23.67 92 SER A N 1
ATOM 708 C CA . SER A 1 116 ? 7.847 -0.424 0.317 1.00 23.72 92 SER A CA 1
ATOM 709 C C . SER A 1 116 ? 8.010 -1.572 1.334 1.00 23.11 92 SER A C 1
ATOM 710 O O . SER A 1 116 ? 7.558 -1.458 2.476 1.00 22.89 92 SER A O 1
ATOM 713 N N . ASP A 1 117 ? 8.658 -2.652 0.918 1.00 23.27 93 ASP A N 1
ATOM 714 C CA . ASP A 1 117 ? 8.863 -3.830 1.835 1.00 22.09 93 ASP A CA 1
ATOM 715 C C . ASP A 1 117 ? 9.694 -3.409 3.044 1.00 22.08 93 ASP A C 1
ATOM 716 O O . ASP A 1 117 ? 9.426 -3.799 4.165 1.00 22.72 93 ASP A O 1
ATOM 721 N N . THR A 1 118 ? 10.701 -2.570 2.800 1.00 20.42 94 THR A N 1
ATOM 722 C CA . THR A 1 118 ? 11.553 -2.036 3.878 1.00 20.32 94 THR A CA 1
ATOM 723 C C . THR A 1 118 ? 10.734 -1.249 4.895 1.00 21.30 94 THR A C 1
ATOM 724 O O . THR A 1 118 ? 10.858 -1.450 6.117 1.00 21.64 94 THR A O 1
ATOM 728 N N . ALA A 1 119 ? 9.927 -0.338 4.389 1.00 23.68 95 ALA A N 1
ATOM 729 C CA . ALA A 1 119 ? 9.052 0.465 5.234 1.00 24.78 95 ALA A CA 1
ATOM 730 C C . ALA A 1 119 ? 8.174 -0.417 6.097 1.00 25.11 95 ALA A C 1
ATOM 731 O O . ALA A 1 119 ? 7.939 -0.163 7.314 1.00 25.06 95 ALA A O 1
ATOM 733 N N . LYS A 1 120 ? 7.563 -1.407 5.484 1.00 23.68 96 LYS A N 1
ATOM 734 C CA . LYS A 1 120 ? 6.616 -2.251 6.238 1.00 25.79 96 LYS A CA 1
ATOM 735 C C . LYS A 1 120 ? 7.328 -3.046 7.321 1.00 26.19 96 LYS A C 1
ATOM 736 O O . LYS A 1 120 ? 6.733 -3.269 8.416 1.00 27.08 96 LYS A O 1
ATOM 742 N N . VAL A 1 121 ? 8.530 -3.566 7.044 1.00 23.86 97 VAL A N 1
ATOM 743 C CA . VAL A 1 121 ? 9.171 -4.373 8.121 1.00 23.10 97 VAL A CA 1
ATOM 744 C C . VAL A 1 121 ? 9.675 -3.471 9.242 1.00 23.41 97 VAL A C 1
ATOM 745 O O . VAL A 1 121 ? 9.556 -3.816 10.410 1.00 25.07 97 VAL A O 1
ATOM 749 N N . LEU A 1 122 ? 10.273 -2.331 8.891 1.00 22.86 98 LEU A N 1
ATOM 750 C CA . LEU A 1 122 ? 10.837 -1.470 9.938 1.00 22.61 98 LEU A CA 1
ATOM 751 C C . LEU A 1 122 ? 9.778 -0.953 10.878 1.00 21.81 98 LEU A C 1
ATOM 752 O O . LEU A 1 122 ? 10.029 -0.792 12.087 1.00 22.54 98 LEU A O 1
ATOM 757 N N . SER A 1 123 ? 8.560 -0.775 10.366 1.00 23.88 99 SER A N 1
ATOM 758 C CA . SER A 1 123 ? 7.463 -0.329 11.230 1.00 24.48 99 SER A CA 1
ATOM 759 C C . SER A 1 123 ? 7.126 -1.320 12.328 1.00 25.04 99 SER A C 1
ATOM 760 O O . SER A 1 123 ? 6.516 -0.933 13.331 1.00 26.57 99 SER A O 1
ATOM 763 N N . HIS A 1 124 ? 7.483 -2.613 12.186 1.00 24.01 100 HIS A N 1
ATOM 764 C CA . HIS A 1 124 ? 7.260 -3.586 13.241 1.00 24.60 100 HIS A CA 1
ATOM 765 C C . HIS A 1 124 ? 8.301 -3.521 14.361 1.00 25.77 100 HIS A C 1
ATOM 766 O O . HIS A 1 124 ? 8.083 -4.100 15.456 1.00 26.54 100 HIS A O 1
ATOM 773 N N . TYR A 1 125 ? 9.430 -2.868 14.112 1.00 23.41 101 TYR A N 1
ATOM 774 C CA . TYR A 1 125 ? 10.575 -2.954 15.014 1.00 23.14 101 TYR A CA 1
ATOM 775 C C . TYR A 1 125 ? 10.901 -1.665 15.734 1.00 22.54 101 TYR A C 1
ATOM 776 O O . TYR A 1 125 ? 11.413 -1.687 16.868 1.00 23.62 101 TYR A O 1
ATOM 785 N N . ILE A 1 126 ? 10.787 -0.547 15.028 1.00 21.60 102 ILE A N 1
ATOM 786 C CA . ILE A 1 126 ? 11.286 0.738 15.573 1.00 21.78 102 ILE A CA 1
ATOM 787 C C . ILE A 1 126 ? 10.164 1.790 15.515 1.00 23.20 102 ILE A C 1
ATOM 788 O O . ILE A 1 126 ? 9.043 1.490 15.041 1.00 22.85 102 ILE A O 1
ATOM 793 N N . ASP A 1 127 ? 10.454 2.994 15.996 1.00 21.55 103 ASP A N 1
ATOM 794 C CA . ASP A 1 127 ? 9.447 4.025 16.201 1.00 22.78 103 ASP A CA 1
ATOM 795 C C . ASP A 1 127 ? 9.422 5.183 15.201 1.00 21.83 103 ASP A C 1
ATOM 796 O O . ASP A 1 127 ? 8.379 5.895 15.137 1.00 23.91 103 ASP A O 1
ATOM 801 N N . GLY A 1 128 ? 10.509 5.381 14.474 1.00 20.64 104 GLY A N 1
ATOM 802 C CA . GLY A 1 128 ? 10.618 6.387 13.444 1.00 20.85 104 GLY A CA 1
ATOM 803 C C . GLY A 1 128 ? 11.796 6.092 12.583 1.00 20.48 104 GLY A C 1
ATOM 804 O O . GLY A 1 128 ? 12.680 5.343 12.976 1.00 19.99 104 GLY A O 1
ATOM 805 N N . ILE A 1 129 ? 11.861 6.788 11.462 1.00 20.50 105 ILE A N 1
ATOM 806 C CA . ILE A 1 129 ? 13.001 6.670 10.524 1.00 19.93 105 ILE A CA 1
ATOM 807 C C . ILE A 1 129 ? 13.455 8.047 10.102 1.00 22.28 105 ILE A C 1
ATOM 808 O O . ILE A 1 129 ? 12.622 8.853 9.684 1.00 22.62 105 ILE A O 1
ATOM 813 N N . MET A 1 130 ? 14.746 8.320 10.157 1.00 20.32 106 MET A N 1
ATOM 814 C CA . MET A 1 130 ? 15.324 9.465 9.475 1.00 19.04 106 MET A CA 1
ATOM 815 C C . MET A 1 130 ? 16.109 8.874 8.330 1.00 20.68 106 MET A C 1
ATOM 816 O O . MET A 1 130 ? 16.900 7.930 8.541 1.00 22.92 106 MET A O 1
ATOM 821 N N . ILE A 1 131 ? 15.978 9.441 7.138 1.00 19.04 107 ILE A N 1
ATOM 822 C CA . ILE A 1 131 ? 16.707 8.929 5.993 1.00 19.36 107 ILE A CA 1
ATOM 823 C C . ILE A 1 131 ? 17.404 10.081 5.233 1.00 20.23 107 ILE A C 1
ATOM 824 O O . ILE A 1 131 ? 16.790 11.117 4.973 1.00 18.94 107 ILE A O 1
ATOM 829 N N . ARG A 1 132 ? 18.632 9.834 4.845 1.00 18.52 108 ARG A N 1
ATOM 830 C CA . ARG A 1 132 ? 19.384 10.697 3.992 1.00 19.54 108 ARG A CA 1
ATOM 831 C C . ARG A 1 132 ? 19.743 9.859 2.759 1.00 19.95 108 ARG A C 1
ATOM 832 O O . ARG A 1 132 ? 20.424 8.807 2.853 1.00 20.01 108 ARG A O 1
ATOM 840 N N . THR A 1 133 ? 19.358 10.362 1.589 1.00 21.75 109 THR A N 1
ATOM 841 C CA . THR A 1 133 ? 19.598 9.589 0.348 1.00 21.27 109 THR A CA 1
ATOM 842 C C . THR A 1 133 ? 19.662 10.514 -0.889 1.00 24.25 109 THR A C 1
ATOM 843 O O . THR A 1 133 ? 19.814 11.709 -0.766 1.00 23.83 109 THR A O 1
ATOM 847 N N . PHE A 1 134 ? 19.628 9.913 -2.066 1.00 23.43 110 PHE A N 1
ATOM 848 C CA . PHE A 1 134 ? 19.684 10.652 -3.316 1.00 23.39 110 PHE A CA 1
ATOM 849 C C . PHE A 1 134 ? 18.278 11.065 -3.744 1.00 23.66 110 PHE A C 1
ATOM 850 O O . PHE A 1 134 ? 17.923 12.251 -3.771 1.00 24.99 110 PHE A O 1
ATOM 858 N N . SER A 1 135 ? 17.464 10.066 -4.049 1.00 24.92 111 SER A N 1
ATOM 859 C CA . SER A 1 135 ? 16.154 10.301 -4.673 1.00 28.62 111 SER A CA 1
ATOM 860 C C . SER A 1 135 ? 15.115 10.765 -3.664 1.00 24.49 111 SER A C 1
ATOM 861 O O . SER A 1 135 ? 14.766 10.059 -2.752 1.00 24.76 111 SER A O 1
ATOM 864 N N . HIS A 1 136 ? 14.613 11.959 -3.877 1.00 26.57 112 HIS A N 1
ATOM 865 C CA . HIS A 1 136 ? 13.538 12.441 -3.064 1.00 24.40 112 HIS A CA 1
ATOM 866 C C . HIS A 1 136 ? 12.282 11.569 -3.152 1.00 24.54 112 HIS A C 1
ATOM 867 O O . HIS A 1 136 ? 11.560 11.366 -2.174 1.00 24.53 112 HIS A O 1
ATOM 874 N N . ALA A 1 137 ? 12.003 11.080 -4.375 1.00 25.33 113 ALA A N 1
ATOM 875 C CA . ALA A 1 137 ? 10.884 10.121 -4.554 1.00 26.90 113 ALA A CA 1
ATOM 876 C C . ALA A 1 137 ? 10.955 8.900 -3.647 1.00 26.73 113 ALA A C 1
ATOM 877 O O . ALA A 1 137 ? 9.908 8.424 -3.153 1.00 28.79 113 ALA A O 1
ATOM 879 N N . ASP A 1 138 ? 12.164 8.388 -3.378 1.00 27.22 114 ASP A N 1
ATOM 880 C CA . ASP A 1 138 ? 12.334 7.251 -2.499 1.00 28.55 114 ASP A CA 1
ATOM 881 C C . ASP A 1 138 ? 11.902 7.568 -1.072 1.00 26.43 114 ASP A C 1
ATOM 882 O O . ASP A 1 138 ? 11.324 6.724 -0.410 1.00 26.44 114 ASP A O 1
ATOM 887 N N . VAL A 1 139 ? 12.218 8.784 -0.599 1.00 25.49 115 VAL A N 1
ATOM 888 C CA . VAL A 1 139 ? 11.831 9.221 0.728 1.00 23.75 115 VAL A CA 1
ATOM 889 C C . VAL A 1 139 ? 10.308 9.416 0.800 1.00 24.44 115 VAL A C 1
ATOM 890 O O . VAL A 1 139 ? 9.649 9.025 1.790 1.00 23.41 115 VAL A O 1
ATOM 894 N N . GLU A 1 140 ? 9.705 9.939 -0.276 1.00 25.75 116 GLU A N 1
ATOM 895 C CA . GLU A 1 140 ? 8.244 10.028 -0.352 1.00 27.23 116 GLU A CA 1
ATOM 896 C C . GLU A 1 140 ? 7.580 8.641 -0.253 1.00 26.14 116 GLU A C 1
ATOM 897 O O . GLU A 1 140 ? 6.601 8.463 0.451 1.00 26.35 116 GLU A O 1
ATOM 903 N N . GLU A 1 141 ? 8.126 7.674 -0.969 1.00 25.70 117 GLU A N 1
ATOM 904 C CA . GLU A 1 141 ? 7.594 6.306 -0.955 1.00 29.41 117 GLU A CA 1
ATOM 905 C C . GLU A 1 141 ? 7.764 5.684 0.463 1.00 26.29 117 GLU A C 1
ATOM 906 O O . GLU A 1 141 ? 6.874 5.008 0.991 1.00 27.87 117 GLU A O 1
ATOM 912 N N . LEU A 1 142 ? 8.922 5.883 1.062 1.00 23.97 118 LEU A N 1
ATOM 913 C CA . LEU A 1 142 ? 9.175 5.366 2.391 1.00 24.08 118 LEU A CA 1
ATOM 914 C C . LEU A 1 142 ? 8.119 5.913 3.336 1.00 24.97 118 LEU A C 1
ATOM 915 O O . LEU A 1 142 ? 7.569 5.181 4.171 1.00 26.26 118 LEU A O 1
ATOM 920 N N . ALA A 1 143 ? 7.870 7.218 3.279 1.00 26.48 119 ALA A N 1
ATOM 921 C CA . ALA A 1 143 ? 6.888 7.818 4.177 1.00 27.09 119 ALA A CA 1
ATOM 922 C C . ALA A 1 143 ? 5.488 7.231 3.920 1.00 29.71 119 ALA A C 1
ATOM 923 O O . ALA A 1 143 ? 4.763 6.980 4.825 1.00 30.86 119 ALA A O 1
ATOM 925 N N . LYS A 1 144 ? 5.134 7.091 2.669 1.00 28.99 120 LYS A N 1
ATOM 926 C CA . LYS A 1 144 ? 3.796 6.637 2.297 1.00 31.56 120 LYS A CA 1
ATOM 927 C C . LYS A 1 144 ? 3.563 5.217 2.817 1.00 30.12 120 LYS A C 1
ATOM 928 O O . LYS A 1 144 ? 2.452 4.891 3.255 1.00 31.87 120 LYS A O 1
ATOM 934 N N . GLU A 1 145 ? 4.584 4.370 2.724 1.00 29.14 121 GLU A N 1
ATOM 935 C CA . GLU A 1 145 ? 4.434 2.954 3.081 1.00 28.70 121 GLU A CA 1
ATOM 936 C C . GLU A 1 145 ? 4.756 2.598 4.537 1.00 28.45 121 GLU A C 1
ATOM 937 O O . GLU A 1 145 ? 4.518 1.457 4.952 1.00 28.41 121 GLU A O 1
ATOM 943 N N . SER A 1 146 ? 5.257 3.572 5.281 1.00 25.93 122 SER A N 1
ATOM 944 C CA A SER A 1 146 ? 5.567 3.423 6.693 0.50 25.86 122 SER A CA 1
ATOM 945 C CA B SER A 1 146 ? 5.567 3.421 6.686 0.50 26.16 122 SER A CA 1
ATOM 946 C C . SER A 1 146 ? 4.398 3.849 7.565 1.00 27.62 122 SER A C 1
ATOM 947 O O . SER A 1 146 ? 3.818 4.882 7.341 1.00 28.87 122 SER A O 1
ATOM 952 N N . SER A 1 147 ? 4.129 3.091 8.631 1.00 26.48 123 SER A N 1
ATOM 953 C CA . SER A 1 147 ? 3.147 3.518 9.651 1.00 30.10 123 SER A CA 1
ATOM 954 C C . SER A 1 147 ? 3.791 4.388 10.761 1.00 29.77 123 SER A C 1
ATOM 955 O O . SER A 1 147 ? 3.109 4.940 11.595 1.00 30.44 123 SER A O 1
ATOM 958 N N . ILE A 1 148 ? 5.099 4.520 10.732 1.00 26.59 124 ILE A N 1
ATOM 959 C CA . ILE A 1 148 ? 5.850 5.358 11.673 1.00 25.48 124 ILE A CA 1
ATOM 960 C C . ILE A 1 148 ? 6.343 6.633 10.984 1.00 25.12 124 ILE A C 1
ATOM 961 O O . ILE A 1 148 ? 6.496 6.674 9.761 1.00 24.78 124 ILE A O 1
ATOM 966 N N . PRO A 1 149 ? 6.683 7.656 11.787 1.00 24.56 125 PRO A N 1
ATOM 967 C CA . PRO A 1 149 ? 7.165 8.905 11.197 1.00 25.88 125 PRO A CA 1
ATOM 968 C C . PRO A 1 149 ? 8.430 8.772 10.394 1.00 23.62 125 PRO A C 1
ATOM 969 O O . PRO A 1 149 ? 9.336 8.027 10.791 1.00 22.25 125 PRO A O 1
ATOM 973 N N . VAL A 1 150 ? 8.510 9.482 9.279 1.00 22.44 126 VAL A N 1
ATOM 974 C CA . VAL A 1 150 ? 9.699 9.545 8.439 1.00 22.29 126 VAL A CA 1
ATOM 975 C C . VAL A 1 150 ? 10.160 10.980 8.317 1.00 21.02 126 VAL A C 1
ATOM 976 O O . VAL A 1 150 ? 9.346 11.898 8.045 1.00 22.52 126 VAL A O 1
ATOM 980 N N . ILE A 1 151 ? 11.440 11.170 8.565 1.00 19.90 127 ILE A N 1
ATOM 981 C CA . ILE A 1 151 ? 12.112 12.478 8.473 1.00 20.22 127 ILE A CA 1
ATOM 982 C C . ILE A 1 151 ? 13.184 12.465 7.415 1.00 20.63 127 ILE A C 1
ATOM 983 O O . ILE A 1 151 ? 14.060 11.573 7.423 1.00 20.77 127 ILE A O 1
ATOM 988 N N . ASN A 1 152 ? 13.114 13.448 6.518 1.00 19.86 128 ASN A N 1
ATOM 989 C CA . ASN A 1 152 ? 14.142 13.625 5.492 1.00 20.19 128 ASN A CA 1
ATOM 990 C C . ASN A 1 152 ? 15.359 14.327 6.119 1.00 20.45 128 ASN A C 1
ATOM 991 O O . ASN A 1 152 ? 15.289 15.526 6.454 1.00 20.98 128 ASN A O 1
ATOM 996 N N . GLY A 1 153 ? 16.459 13.596 6.216 1.00 20.95 129 GLY A N 1
ATOM 997 C CA . GLY A 1 153 ? 17.760 14.100 6.699 1.00 19.64 129 GLY A CA 1
ATOM 998 C C . GLY A 1 153 ? 18.731 14.606 5.612 1.00 20.02 129 GLY A C 1
ATOM 999 O O . GLY A 1 153 ? 19.950 14.792 5.917 1.00 20.00 129 GLY A O 1
ATOM 1000 N N . LEU A 1 154 ? 18.175 14.785 4.389 1.00 20.52 130 LEU A N 1
ATOM 1001 C CA . LEU A 1 154 ? 18.740 15.344 3.198 1.00 19.17 130 LEU A CA 1
ATOM 1002 C C . LEU A 1 154 ? 18.492 14.397 2.002 1.00 19.54 130 LEU A C 1
ATOM 1003 O O . LEU A 1 154 ? 18.749 13.197 2.073 1.00 20.28 130 LEU A O 1
ATOM 1008 N N . THR A 1 155 ? 17.964 14.983 0.933 1.00 21.63 131 THR A N 1
ATOM 1009 C CA . THR A 1 155 ? 17.874 14.373 -0.382 1.00 19.45 131 THR A CA 1
ATOM 1010 C C . THR A 1 155 ? 18.495 15.305 -1.416 1.00 22.26 131 THR A C 1
ATOM 1011 O O . THR A 1 155 ? 18.884 16.384 -1.103 1.00 21.77 131 THR A O 1
ATOM 1015 N N . ASP A 1 156 ? 18.560 14.857 -2.655 1.00 24.26 132 ASP A N 1
ATOM 1016 C CA . ASP A 1 156 ? 19.118 15.645 -3.739 1.00 26.96 132 ASP A CA 1
ATOM 1017 C C . ASP A 1 156 ? 18.332 16.956 -3.840 1.00 29.05 132 ASP A C 1
ATOM 1018 O O . ASP A 1 156 ? 18.836 17.919 -4.348 1.00 28.94 132 ASP A O 1
ATOM 1023 N N . ASP A 1 157 ? 17.071 16.939 -3.436 1.00 26.40 133 ASP A N 1
ATOM 1024 C CA . ASP A 1 157 ? 16.210 18.104 -3.614 1.00 25.46 133 ASP A CA 1
ATOM 1025 C C . ASP A 1 157 ? 15.859 18.939 -2.390 1.00 23.51 133 ASP A C 1
ATOM 1026 O O . ASP A 1 157 ? 15.554 20.081 -2.540 1.00 25.38 133 ASP A O 1
ATOM 1031 N N . HIS A 1 158 ? 15.902 18.364 -1.193 1.00 22.75 134 HIS A N 1
ATOM 1032 C CA . HIS A 1 158 ? 15.481 19.076 0.007 1.00 22.87 134 HIS A CA 1
ATOM 1033 C C . HIS A 1 158 ? 16.344 18.690 1.235 1.00 22.16 134 HIS A C 1
ATOM 1034 O O . HIS A 1 158 ? 16.705 17.554 1.370 1.00 22.92 134 HIS A O 1
ATOM 1041 N N . HIS A 1 159 ? 16.596 19.692 2.083 1.00 20.62 135 HIS A N 1
ATOM 1042 C CA . HIS A 1 159 ? 17.269 19.512 3.412 1.00 20.46 135 HIS A CA 1
ATOM 1043 C C . HIS A 1 159 ? 16.510 20.301 4.487 1.00 20.14 135 HIS A C 1
ATOM 1044 O O . HIS A 1 159 ? 16.987 21.308 5.007 1.00 21.05 135 HIS A O 1
ATOM 1051 N N . PRO A 1 160 ? 15.325 19.813 4.844 1.00 19.58 136 PRO A N 1
ATOM 1052 C CA . PRO A 1 160 ? 14.421 20.644 5.653 1.00 21.44 136 PRO A CA 1
ATOM 1053 C C . PRO A 1 160 ? 14.862 20.858 7.104 1.00 23.59 136 PRO A C 1
ATOM 1054 O O . PRO A 1 160 ? 14.582 21.900 7.674 1.00 23.75 136 PRO A O 1
ATOM 1058 N N . CYS A 1 161 ? 15.510 19.851 7.706 1.00 22.82 137 CYS A N 1
ATOM 1059 C CA . CYS A 1 161 ? 15.978 19.977 9.094 1.00 21.08 137 CYS A CA 1
ATOM 1060 C C . CYS A 1 161 ? 17.058 21.029 9.219 1.00 20.55 137 CYS A C 1
ATOM 1061 O O . CYS A 1 161 ? 17.158 21.723 10.221 1.00 22.05 137 CYS A O 1
ATOM 1064 N N . GLN A 1 162 ? 17.859 21.159 8.169 1.00 21.16 138 GLN A N 1
ATOM 1065 C CA . GLN A 1 162 ? 18.828 22.235 8.169 1.00 21.11 138 GLN A CA 1
ATOM 1066 C C . GLN A 1 162 ? 18.154 23.600 8.192 1.00 21.98 138 GLN A C 1
ATOM 1067 O O . GLN A 1 162 ? 18.499 24.470 9.011 1.00 22.24 138 GLN A O 1
ATOM 1073 N N . ALA A 1 163 ? 17.187 23.815 7.276 1.00 22.76 139 ALA A N 1
ATOM 1074 C CA . ALA A 1 163 ? 16.480 25.120 7.203 1.00 24.04 139 ALA A CA 1
ATOM 1075 C C . ALA A 1 163 ? 15.698 25.428 8.474 1.00 23.27 139 ALA A C 1
ATOM 1076 O O . ALA A 1 163 ? 15.621 26.571 8.907 1.00 23.78 139 ALA A O 1
ATOM 1078 N N . LEU A 1 164 ? 15.139 24.402 9.120 1.00 24.69 140 LEU A N 1
ATOM 1079 C CA . LEU A 1 164 ? 14.475 24.624 10.403 1.00 26.67 140 LEU A CA 1
ATOM 1080 C C . LEU A 1 164 ? 15.394 25.135 11.494 1.00 28.70 140 LEU A C 1
ATOM 1081 O O . LEU A 1 164 ? 15.093 26.076 12.239 1.00 27.11 140 LEU A O 1
ATOM 1086 N N . ALA A 1 165 ? 16.574 24.529 11.617 1.00 25.74 141 ALA A N 1
ATOM 1087 C CA . ALA A 1 165 ? 17.587 25.010 12.512 1.00 26.45 141 ALA A CA 1
ATOM 1088 C C . ALA A 1 165 ? 18.071 26.383 12.137 1.00 26.13 141 ALA A C 1
ATOM 1089 O O . ALA A 1 165 ? 18.336 27.211 13.008 1.00 27.37 141 ALA A O 1
ATOM 1091 N N . ASP A 1 166 ? 18.202 26.650 10.847 1.00 25.70 142 ASP A N 1
ATOM 1092 C CA . ASP A 1 166 ? 18.631 27.979 10.388 1.00 25.96 142 ASP A CA 1
ATOM 1093 C C . ASP A 1 166 ? 17.614 29.069 10.793 1.00 27.17 142 ASP A C 1
ATOM 1094 O O . ASP A 1 166 ? 17.989 30.191 11.205 1.00 28.81 142 ASP A O 1
ATOM 1099 N N . LEU A 1 167 ? 16.314 28.761 10.652 1.00 27.16 143 LEU A N 1
ATOM 1100 C CA . LEU A 1 167 ? 15.280 29.678 11.152 1.00 28.97 143 LEU A CA 1
ATOM 1101 C C . LEU A 1 167 ? 15.410 29.932 12.622 1.00 27.12 143 LEU A C 1
ATOM 1102 O O . LEU A 1 167 ? 15.308 31.090 13.089 1.00 27.88 143 LEU A O 1
ATOM 1107 N N . MET A 1 168 ? 15.695 28.877 13.384 1.00 27.78 144 MET A N 1
ATOM 1108 C CA . MET A 1 168 ? 15.918 29.060 14.824 1.00 27.87 144 MET A CA 1
ATOM 1109 C C . MET A 1 168 ? 17.096 30.008 15.079 1.00 29.85 144 MET A C 1
ATOM 1110 O O . MET A 1 168 ? 17.026 30.895 15.947 1.00 30.83 144 MET A O 1
ATOM 1115 N N . THR A 1 169 ? 18.215 29.744 14.404 1.00 28.34 145 THR A N 1
ATOM 1116 C CA . THR A 1 169 ? 19.419 30.586 14.528 1.00 29.41 145 THR A CA 1
ATOM 1117 C C . THR A 1 169 ? 19.120 32.028 14.211 1.00 31.66 145 THR A C 1
ATOM 1118 O O . THR A 1 169 ? 19.539 32.948 14.959 1.00 35.21 145 THR A O 1
ATOM 1122 N N . ILE A 1 170 ? 18.380 32.289 13.125 1.00 31.59 146 ILE A N 1
ATOM 1123 C CA . ILE A 1 170 ? 18.010 33.667 12.754 1.00 31.67 146 ILE A CA 1
ATOM 1124 C C . ILE A 1 170 ? 17.149 34.284 13.836 1.00 34.85 146 ILE A C 1
ATOM 1125 O O . ILE A 1 170 ? 17.459 35.398 14.344 1.00 37.05 146 ILE A O 1
ATOM 1130 N N . TYR A 1 171 ? 16.138 33.540 14.277 1.00 35.01 147 TYR A N 1
ATOM 1131 C CA . TYR A 1 171 ? 15.199 34.011 15.329 1.00 37.96 147 TYR A CA 1
ATOM 1132 C C . TYR A 1 171 ? 15.866 34.331 16.671 1.00 39.96 147 TYR A C 1
ATOM 1133 O O . TYR A 1 171 ? 15.523 35.345 17.363 1.00 40.97 147 TYR A O 1
ATOM 1142 N N . GLU A 1 172 ? 16.850 33.536 17.050 1.00 37.95 148 GLU A N 1
ATOM 1143 C CA . GLU A 1 172 ? 17.622 33.847 18.265 1.00 41.71 148 GLU A CA 1
ATOM 1144 C C . GLU A 1 172 ? 18.294 35.218 18.201 1.00 45.06 148 GLU A C 1
ATOM 1145 O O . GLU A 1 172 ? 18.407 35.894 19.210 1.00 46.22 148 GLU A O 1
ATOM 1151 N N . GLU A 1 173 ? 18.739 35.618 17.011 1.00 48.56 149 GLU A N 1
ATOM 1152 C CA . GLU A 1 173 ? 19.360 36.951 16.824 1.00 53.26 149 GLU A CA 1
ATOM 1153 C C . GLU A 1 173 ? 18.309 38.038 16.767 1.00 53.49 149 GLU A C 1
ATOM 1154 O O . GLU A 1 173 ? 18.433 39.063 17.423 1.00 59.35 149 GLU A O 1
ATOM 1160 N N . THR A 1 174 ? 17.282 37.837 15.944 1.00 52.63 150 THR A N 1
ATOM 1161 C CA . THR A 1 174 ? 16.373 38.920 15.567 1.00 54.17 150 THR A CA 1
ATOM 1162 C C . THR A 1 174 ? 15.103 39.032 16.412 1.00 56.96 150 THR A C 1
ATOM 1163 O O . THR A 1 174 ? 14.525 40.110 16.529 1.00 54.06 150 THR A O 1
ATOM 1167 N N . ASN A 1 175 ? 14.682 37.912 16.990 1.00 55.39 151 ASN A N 1
ATOM 1168 C CA . ASN A 1 175 ? 13.378 37.765 17.626 1.00 56.83 151 ASN A CA 1
ATOM 1169 C C . ASN A 1 175 ? 12.146 38.007 16.768 1.00 55.38 151 ASN A C 1
ATOM 1170 O O . ASN A 1 175 ? 11.060 38.260 17.295 1.00 56.49 151 ASN A O 1
ATOM 1175 N N . THR A 1 176 ? 12.312 37.922 15.450 1.00 50.08 152 THR A N 1
ATOM 1176 C CA . THR A 1 176 ? 11.229 38.160 14.521 1.00 50.52 152 THR A CA 1
ATOM 1177 C C . THR A 1 176 ? 11.685 37.795 13.132 1.00 46.28 152 THR A C 1
ATOM 1178 O O . THR A 1 176 ? 12.883 37.766 12.865 1.00 47.94 152 THR A O 1
ATOM 1182 N N . PHE A 1 177 ? 10.734 37.528 12.253 1.00 44.74 153 PHE A N 1
ATOM 1183 C CA . PHE A 1 177 ? 11.036 37.327 10.840 1.00 44.19 153 PHE A CA 1
ATOM 1184 C C . PHE A 1 177 ? 10.562 38.494 9.971 1.00 46.28 153 PHE A C 1
ATOM 1185 O O . PHE A 1 177 ? 10.863 38.554 8.781 1.00 45.31 153 PHE A O 1
ATOM 1193 N N . LYS A 1 178 ? 9.800 39.387 10.584 1.00 49.48 154 LYS A N 1
ATOM 1194 C CA . LYS A 1 178 ? 9.230 40.507 9.884 1.00 53.07 154 LYS A CA 1
ATOM 1195 C C . LYS A 1 178 ? 10.311 41.555 9.630 1.00 52.45 154 LYS A C 1
ATOM 1196 O O . LYS A 1 178 ? 10.991 41.998 10.557 1.00 52.10 154 LYS A O 1
ATOM 1202 N N . GLY A 1 179 ? 10.507 41.875 8.355 1.00 50.14 155 GLY A N 1
ATOM 1203 C CA . GLY A 1 179 ? 11.464 42.892 7.930 1.00 51.52 155 GLY A CA 1
ATOM 1204 C C . GLY A 1 179 ? 12.900 42.387 7.850 1.00 51.03 155 GLY A C 1
ATOM 1205 O O . GLY A 1 179 ? 13.826 43.182 7.757 1.00 56.04 155 GLY A O 1
ATOM 1206 N N . ILE A 1 180 ? 13.102 41.074 7.965 1.00 48.16 156 ILE A N 1
ATOM 1207 C CA . ILE A 1 180 ? 14.450 40.473 7.919 1.00 44.36 156 ILE A CA 1
ATOM 1208 C C . ILE A 1 180 ? 14.726 40.012 6.501 1.00 42.61 156 ILE A C 1
ATOM 1209 O O . ILE A 1 180 ? 13.837 39.466 5.823 1.00 42.96 156 ILE A O 1
ATOM 1214 N N . LYS A 1 181 ? 15.949 40.255 6.045 1.00 42.08 157 LYS A N 1
ATOM 1215 C CA . LYS A 1 181 ? 16.375 39.889 4.712 1.00 41.27 157 LYS A CA 1
ATOM 1216 C C . LYS A 1 181 ? 17.514 38.855 4.773 1.00 40.82 157 LYS A C 1
ATOM 1217 O O . LYS A 1 181 ? 18.596 39.124 5.329 1.00 39.35 157 LYS A O 1
ATOM 1223 N N . LEU A 1 182 ? 17.256 37.708 4.133 1.00 37.32 158 LEU A N 1
ATOM 1224 C CA . LEU A 1 182 ? 18.230 36.645 3.985 1.00 35.52 158 LEU A CA 1
ATOM 1225 C C . LEU A 1 182 ? 18.653 36.604 2.535 1.00 34.41 158 LEU A C 1
ATOM 1226 O O . LEU A 1 182 ? 17.808 36.539 1.644 1.00 36.74 158 LEU A O 1
ATOM 1231 N N . ALA A 1 183 ? 19.944 36.576 2.267 1.00 34.77 159 ALA A N 1
ATOM 1232 C CA . ALA A 1 183 ? 20.465 36.433 0.921 1.00 34.69 159 ALA A CA 1
ATOM 1233 C C . ALA A 1 183 ? 21.260 35.159 0.807 1.00 34.46 159 ALA A C 1
ATOM 1234 O O . ALA A 1 183 ? 22.217 34.984 1.529 1.00 36.37 159 ALA A O 1
ATOM 1236 N N . TYR A 1 184 ? 20.855 34.267 -0.092 1.00 33.19 160 TYR A N 1
ATOM 1237 C CA . TYR A 1 184 ? 21.619 33.073 -0.411 1.00 32.62 160 TYR A CA 1
ATOM 1238 C C . TYR A 1 184 ? 22.323 33.280 -1.750 1.00 33.54 160 TYR A C 1
ATOM 1239 O O . TYR A 1 184 ? 21.702 33.640 -2.760 1.00 35.30 160 TYR A O 1
ATOM 1248 N N . VAL A 1 185 ? 23.621 32.996 -1.748 1.00 34.34 161 VAL A N 1
ATOM 1249 C CA . VAL A 1 185 ? 24.485 33.200 -2.908 1.00 35.69 161 VAL A CA 1
ATOM 1250 C C . VAL A 1 185 ? 25.239 31.911 -3.119 1.00 36.71 161 VAL A C 1
ATOM 1251 O O . VAL A 1 185 ? 25.897 31.428 -2.187 1.00 34.58 161 VAL A O 1
ATOM 1255 N N . GLY A 1 186 ? 25.080 31.303 -4.294 1.00 35.79 162 GLY A N 1
ATOM 1256 C CA . GLY A 1 186 ? 25.649 29.976 -4.516 1.00 35.75 162 GLY A CA 1
ATOM 1257 C C . GLY A 1 186 ? 24.856 29.170 -5.523 1.00 35.67 162 GLY A C 1
ATOM 1258 O O . GLY A 1 186 ? 24.280 29.739 -6.466 1.00 33.82 162 GLY A O 1
ATOM 1259 N N . ASP A 1 187 ? 24.926 27.855 -5.361 1.00 31.21 163 ASP A N 1
ATOM 1260 C CA . ASP A 1 187 ? 24.308 26.917 -6.260 1.00 32.51 163 ASP A CA 1
ATOM 1261 C C . ASP A 1 187 ? 22.834 26.744 -5.851 1.00 30.43 163 ASP A C 1
ATOM 1262 O O . ASP A 1 187 ? 22.518 26.666 -4.652 1.00 30.96 163 ASP A O 1
ATOM 1267 N N . GLY A 1 188 ? 21.964 26.666 -6.840 1.00 30.83 164 GLY A N 1
ATOM 1268 C CA . GLY A 1 188 ? 20.537 26.426 -6.579 1.00 30.05 164 GLY A CA 1
ATOM 1269 C C . GLY A 1 188 ? 20.241 24.982 -6.253 1.00 29.56 164 GLY A C 1
ATOM 1270 O O . GLY A 1 188 ? 19.721 24.229 -7.085 1.00 32.94 164 GLY A O 1
ATOM 1271 N N . ASN A 1 189 ? 20.564 24.580 -5.015 1.00 29.53 165 ASN A N 1
ATOM 1272 C CA . ASN A 1 189 ? 20.585 23.186 -4.635 1.00 26.93 165 ASN A CA 1
ATOM 1273 C C . ASN A 1 189 ? 19.553 22.863 -3.540 1.00 25.02 165 ASN A C 1
ATOM 1274 O O . ASN A 1 189 ? 18.675 23.686 -3.228 1.00 23.13 165 ASN A O 1
ATOM 1279 N N . ASN A 1 190 ? 19.674 21.678 -2.951 1.00 24.33 166 ASN A N 1
ATOM 1280 C CA . ASN A 1 190 ? 18.768 21.255 -1.863 1.00 23.38 166 ASN A CA 1
ATOM 1281 C C . ASN A 1 190 ? 18.610 22.222 -0.689 1.00 23.44 166 ASN A C 1
ATOM 1282 O O . ASN A 1 190 ? 17.515 22.439 -0.190 1.00 23.15 166 ASN A O 1
ATOM 1287 N N . VAL A 1 191 ? 19.728 22.763 -0.215 1.00 23.02 167 VAL A N 1
ATOM 1288 C CA . VAL A 1 191 ? 19.733 23.716 0.890 1.00 22.94 167 VAL A CA 1
ATOM 1289 C C . VAL A 1 191 ? 19.004 25.018 0.459 1.00 25.04 167 VAL A C 1
ATOM 1290 O O . VAL A 1 191 ? 18.183 25.566 1.216 1.00 25.15 167 VAL A O 1
ATOM 1294 N N . CYS A 1 192 ? 19.328 25.513 -0.731 1.00 26.51 168 CYS A N 1
ATOM 1295 C CA . CYS A 1 192 ? 18.649 26.706 -1.276 1.00 25.66 168 CYS A CA 1
ATOM 1296 C C . CYS A 1 192 ? 17.153 26.458 -1.308 1.00 25.00 168 CYS A C 1
ATOM 1297 O O . CYS A 1 192 ? 16.337 27.286 -0.866 1.00 26.08 168 CYS A O 1
ATOM 1300 N N . HIS A 1 193 ? 16.753 25.287 -1.813 1.00 25.64 169 HIS A N 1
ATOM 1301 C CA . HIS A 1 193 ? 15.326 24.931 -1.867 1.00 24.85 169 HIS A CA 1
ATOM 1302 C C . HIS A 1 193 ? 14.632 25.000 -0.560 1.00 27.50 169 HIS A C 1
ATOM 1303 O O . HIS A 1 193 ? 13.532 25.620 -0.428 1.00 24.29 169 HIS A O 1
ATOM 1310 N N . SER A 1 194 ? 15.232 24.328 0.484 1.00 25.72 170 SER A N 1
ATOM 1311 C CA . SER A 1 194 ? 14.661 24.382 1.828 1.00 24.08 170 SER A CA 1
ATOM 1312 C C . SER A 1 194 ? 14.617 25.798 2.468 1.00 24.76 170 SER A C 1
ATOM 1313 O O . SER A 1 194 ? 13.664 26.143 3.144 1.00 24.78 170 SER A O 1
ATOM 1316 N N . LEU A 1 195 ? 15.618 26.642 2.180 1.00 25.55 171 LEU A N 1
ATOM 1317 C CA . LEU A 1 195 ? 15.603 28.004 2.700 1.00 24.13 171 LEU A CA 1
ATOM 1318 C C . LEU A 1 195 ? 14.540 28.810 2.036 1.00 24.95 171 LEU A C 1
ATOM 1319 O O . LEU A 1 195 ? 13.855 29.628 2.700 1.00 23.96 171 LEU A O 1
ATOM 1324 N N . LEU A 1 196 ? 14.345 28.569 0.738 1.00 24.75 172 LEU A N 1
ATOM 1325 C CA . LEU A 1 196 ? 13.257 29.287 0.017 1.00 25.51 172 LEU A CA 1
ATOM 1326 C C . LEU A 1 196 ? 11.885 28.964 0.637 1.00 24.30 172 LEU A C 1
ATOM 1327 O O . LEU A 1 196 ? 11.075 29.840 0.900 1.00 26.07 172 LEU A O 1
ATOM 1332 N N . LEU A 1 197 ? 11.616 27.696 0.854 1.00 24.64 173 LEU A N 1
ATOM 1333 C CA . LEU A 1 197 ? 10.364 27.296 1.489 1.00 24.97 173 LEU A CA 1
ATOM 1334 C C . LEU A 1 197 ? 10.242 27.784 2.935 1.00 25.01 173 LEU A C 1
ATOM 1335 O O . LEU A 1 197 ? 9.141 28.231 3.355 1.00 25.40 173 LEU A O 1
ATOM 1340 N N . ALA A 1 198 ? 11.319 27.698 3.703 1.00 25.89 174 ALA A N 1
ATOM 1341 C CA . ALA A 1 198 ? 11.328 28.137 5.106 1.00 26.48 174 ALA A CA 1
ATOM 1342 C C . ALA A 1 198 ? 11.056 29.602 5.196 1.00 29.24 174 ALA A C 1
ATOM 1343 O O . ALA A 1 198 ? 10.226 30.040 6.014 1.00 26.92 174 ALA A O 1
ATOM 1345 N N . SER A 1 199 ? 11.748 30.382 4.357 1.00 28.69 175 SER A N 1
ATOM 1346 C CA . SER A 1 199 ? 11.596 31.861 4.392 1.00 29.27 175 SER A CA 1
ATOM 1347 C C . SER A 1 199 ? 10.185 32.257 4.016 1.00 27.81 175 SER A C 1
ATOM 1348 O O . SER A 1 199 ? 9.543 33.093 4.675 1.00 33.42 175 SER A O 1
ATOM 1351 N N . ALA A 1 200 ? 9.655 31.621 2.975 1.00 28.25 176 ALA A N 1
ATOM 1352 C CA . ALA A 1 200 ? 8.294 31.923 2.525 1.00 28.45 176 ALA A CA 1
ATOM 1353 C C . ALA A 1 200 ? 7.290 31.601 3.639 1.00 29.20 176 ALA A C 1
ATOM 1354 O O . ALA A 1 200 ? 6.353 32.375 3.896 1.00 32.30 176 ALA A O 1
ATOM 1356 N N . LYS A 1 201 ? 7.492 30.464 4.325 1.00 28.95 177 LYS A N 1
ATOM 1357 C CA . LYS A 1 201 ? 6.558 30.083 5.399 1.00 28.72 177 LYS A CA 1
ATOM 1358 C C . LYS A 1 201 ? 6.452 31.115 6.534 1.00 31.39 177 LYS A C 1
ATOM 1359 O O . LYS A 1 201 ? 5.386 31.292 7.111 1.00 33.17 177 LYS A O 1
ATOM 1365 N N . VAL A 1 202 ? 7.575 31.697 6.918 1.00 31.19 178 VAL A N 1
ATOM 1366 C CA . VAL A 1 202 ? 7.615 32.579 8.094 1.00 33.08 178 VAL A CA 1
ATOM 1367 C C . VAL A 1 202 ? 7.534 34.040 7.738 1.00 35.58 178 VAL A C 1
ATOM 1368 O O . VAL A 1 202 ? 7.507 34.896 8.610 1.00 35.50 178 VAL A O 1
ATOM 1372 N N . GLY A 1 203 ? 7.438 34.340 6.454 1.00 33.76 179 GLY A N 1
ATOM 1373 C CA . GLY A 1 203 ? 7.265 35.726 5.996 1.00 38.08 179 GLY A CA 1
ATOM 1374 C C . GLY A 1 203 ? 8.555 36.531 5.897 1.00 39.06 179 GLY A C 1
ATOM 1375 O O . GLY A 1 203 ? 8.477 37.771 5.823 1.00 37.23 179 GLY A O 1
ATOM 1376 N N . MET A 1 204 ? 9.712 35.844 5.864 1.00 36.27 180 MET A N 1
ATOM 1377 C CA . MET A 1 204 ? 11.036 36.478 5.755 1.00 37.04 180 MET A CA 1
ATOM 1378 C C . MET A 1 204 ? 11.389 36.764 4.296 1.00 38.77 180 MET A C 1
ATOM 1379 O O . MET A 1 204 ? 11.074 35.940 3.398 1.00 42.60 180 MET A O 1
ATOM 1384 N N . HIS A 1 205 ? 11.996 37.931 4.042 1.00 38.30 181 HIS A N 1
ATOM 1385 C CA A HIS A 1 205 ? 12.421 38.302 2.703 0.50 39.00 181 HIS A CA 1
ATOM 1386 C CA B HIS A 1 205 ? 12.454 38.336 2.685 0.50 39.33 181 HIS A CA 1
ATOM 1387 C C . HIS A 1 205 ? 13.664 37.486 2.364 1.00 38.58 181 HIS A C 1
ATOM 1388 O O . HIS A 1 205 ? 14.568 37.389 3.180 1.00 39.50 181 HIS A O 1
ATOM 1401 N N . MET A 1 206 ? 13.677 36.869 1.178 1.00 35.59 182 MET A N 1
ATOM 1402 C CA . MET A 1 206 ? 14.826 36.090 0.723 1.00 36.02 182 MET A CA 1
ATOM 1403 C C . MET A 1 206 ? 15.166 36.398 -0.724 1.00 36.81 182 MET A C 1
ATOM 1404 O O . MET A 1 206 ? 14.284 36.391 -1.621 1.00 36.79 182 MET A O 1
ATOM 1409 N N . THR A 1 207 ? 16.455 36.631 -0.985 1.00 37.93 183 THR A N 1
ATOM 1410 C CA . THR A 1 207 ? 16.964 36.714 -2.355 1.00 38.84 183 THR A CA 1
ATOM 1411 C C . THR A 1 207 ? 17.944 35.565 -2.612 1.00 38.62 183 THR A C 1
ATOM 1412 O O . THR A 1 207 ? 18.582 35.050 -1.676 1.00 37.87 183 THR A O 1
ATOM 1416 N N . VAL A 1 208 ? 17.990 35.121 -3.860 1.00 35.92 184 VAL A N 1
ATOM 1417 C CA . VAL A 1 208 ? 18.919 34.080 -4.306 1.00 33.00 184 VAL A CA 1
ATOM 1418 C C . VAL A 1 208 ? 19.723 34.661 -5.465 1.00 36.00 184 VAL A C 1
ATOM 1419 O O . VAL A 1 208 ? 19.136 35.294 -6.356 1.00 38.06 184 VAL A O 1
ATOM 1423 N N . ALA A 1 209 ? 21.053 34.496 -5.443 1.00 35.69 185 ALA A N 1
ATOM 1424 C CA . ALA A 1 209 ? 21.848 34.695 -6.629 1.00 37.86 185 ALA A CA 1
ATOM 1425 C C . ALA A 1 209 ? 22.607 33.450 -6.976 1.00 38.45 185 ALA A C 1
ATOM 1426 O O . ALA A 1 209 ? 23.336 32.927 -6.128 1.00 38.44 185 ALA A O 1
ATOM 1428 N N . THR A 1 210 ? 22.430 32.963 -8.199 1.00 38.62 186 THR A N 1
ATOM 1429 C CA . THR A 1 210 ? 23.182 31.829 -8.704 1.00 37.87 186 THR A CA 1
ATOM 1430 C C . THR A 1 210 ? 23.778 32.198 -10.065 1.00 39.77 186 THR A C 1
ATOM 1431 O O . THR A 1 210 ? 23.263 33.096 -10.739 1.00 39.04 186 THR A O 1
ATOM 1435 N N . PRO A 1 211 ? 24.778 31.421 -10.504 1.00 38.44 187 PRO A N 1
ATOM 1436 C CA . PRO A 1 211 ? 25.201 31.554 -11.894 1.00 43.30 187 PRO A CA 1
ATOM 1437 C C . PRO A 1 211 ? 24.114 31.110 -12.882 1.00 43.68 187 PRO A C 1
ATOM 1438 O O . PRO A 1 211 ? 23.193 30.363 -12.544 1.00 42.46 187 PRO A O 1
ATOM 1442 N N . VAL A 1 212 ? 24.228 31.590 -14.116 1.00 43.69 188 VAL A N 1
ATOM 1443 C CA . VAL A 1 212 ? 23.373 31.097 -15.162 1.00 44.67 188 VAL A CA 1
ATOM 1444 C C . VAL A 1 212 ? 23.598 29.600 -15.319 1.00 43.88 188 VAL A C 1
ATOM 1445 O O . VAL A 1 212 ? 24.737 29.119 -15.299 1.00 44.69 188 VAL A O 1
ATOM 1449 N N . GLY A 1 213 ? 22.499 28.872 -15.436 1.00 45.32 189 GLY A N 1
ATOM 1450 C CA . GLY A 1 213 ? 22.537 27.407 -15.552 1.00 45.79 189 GLY A CA 1
ATOM 1451 C C . GLY A 1 213 ? 22.417 26.635 -14.251 1.00 43.79 189 GLY A C 1
ATOM 1452 O O . GLY A 1 213 ? 22.331 25.393 -14.286 1.00 46.44 189 GLY A O 1
ATOM 1453 N N . TYR A 1 214 ? 22.436 27.355 -13.118 1.00 40.92 190 TYR A N 1
ATOM 1454 C CA . TYR A 1 214 ? 22.420 26.735 -11.783 1.00 38.39 190 TYR A CA 1
ATOM 1455 C C . TYR A 1 214 ? 21.314 27.323 -10.864 1.00 36.99 190 TYR A C 1
ATOM 1456 O O . TYR A 1 214 ? 21.481 27.364 -9.668 1.00 34.77 190 TYR A O 1
ATOM 1465 N N . ARG A 1 215 ? 20.202 27.770 -11.471 1.00 36.87 191 ARG A N 1
ATOM 1466 C CA . ARG A 1 215 ? 19.076 28.337 -10.723 1.00 36.88 191 ARG A CA 1
ATOM 1467 C C . ARG A 1 215 ? 18.444 27.224 -9.849 1.00 34.29 191 ARG A C 1
ATOM 1468 O O . ARG A 1 215 ? 18.505 26.056 -10.206 1.00 32.74 191 ARG A O 1
ATOM 1476 N N . PRO A 1 216 ? 17.766 27.611 -8.771 1.00 33.21 192 PRO A N 1
ATOM 1477 C CA . PRO A 1 216 ? 16.983 26.647 -8.035 1.00 32.00 192 PRO A CA 1
ATOM 1478 C C . PRO A 1 216 ? 15.890 26.099 -8.950 1.00 31.76 192 PRO A C 1
ATOM 1479 O O . PRO A 1 216 ? 15.476 26.754 -9.941 1.00 32.59 192 PRO A O 1
ATOM 1483 N N . ASN A 1 217 ? 15.432 24.876 -8.628 1.00 30.81 193 ASN A N 1
ATOM 1484 C CA . ASN A 1 217 ? 14.381 24.213 -9.387 1.00 33.36 193 ASN A CA 1
ATOM 1485 C C . ASN A 1 217 ? 13.150 25.115 -9.549 1.00 33.22 193 ASN A C 1
ATOM 1486 O O . ASN A 1 217 ? 12.644 25.656 -8.580 1.00 32.11 193 ASN A O 1
ATOM 1491 N N . GLU A 1 218 ? 12.637 25.235 -10.774 1.00 33.37 194 GLU A N 1
ATOM 1492 C CA . GLU A 1 218 ? 11.578 26.195 -11.003 1.00 36.53 194 GLU A CA 1
ATOM 1493 C C . GLU A 1 218 ? 10.258 25.803 -10.321 1.00 35.78 194 GLU A C 1
ATOM 1494 O O . GLU A 1 218 ? 9.493 26.658 -9.884 1.00 31.35 194 GLU A O 1
ATOM 1500 N N . GLU A 1 219 ? 9.998 24.507 -10.171 1.00 36.53 195 GLU A N 1
ATOM 1501 C CA . GLU A 1 219 ? 8.790 24.108 -9.482 1.00 36.42 195 GLU A CA 1
ATOM 1502 C C . GLU A 1 219 ? 8.843 24.486 -8.019 1.00 32.28 195 GLU A C 1
ATOM 1503 O O . GLU A 1 219 ? 7.832 24.880 -7.443 1.00 31.44 195 GLU A O 1
ATOM 1509 N N . ILE A 1 220 ? 10.016 24.313 -7.397 1.00 29.96 196 ILE A N 1
ATOM 1510 C CA . ILE A 1 220 ? 10.167 24.698 -5.987 1.00 28.50 196 ILE A CA 1
ATOM 1511 C C . ILE A 1 220 ? 10.087 26.226 -5.799 1.00 29.37 196 ILE A C 1
ATOM 1512 O O . ILE A 1 220 ? 9.432 26.726 -4.864 1.00 28.17 196 ILE A O 1
ATOM 1517 N N . VAL A 1 221 ? 10.674 26.970 -6.738 1.00 30.81 197 VAL A N 1
ATOM 1518 C CA . VAL A 1 221 ? 10.516 28.441 -6.738 1.00 30.50 197 VAL A CA 1
ATOM 1519 C C . VAL A 1 221 ? 9.051 28.783 -6.805 1.00 30.13 197 VAL A C 1
ATOM 1520 O O . VAL A 1 221 ? 8.572 29.613 -6.021 1.00 30.93 197 VAL A O 1
ATOM 1524 N N . LYS A 1 222 ? 8.303 28.160 -7.728 1.00 29.44 198 LYS A N 1
ATOM 1525 C CA . LYS A 1 222 ? 6.866 28.464 -7.799 1.00 29.93 198 LYS A CA 1
ATOM 1526 C C . LYS A 1 222 ? 6.093 28.184 -6.487 1.00 29.97 198 LYS A C 1
ATOM 1527 O O . LYS A 1 222 ? 5.234 28.993 -6.075 1.00 27.99 198 LYS A O 1
ATOM 1533 N N . LYS A 1 223 ? 6.410 27.068 -5.849 1.00 30.35 199 LYS A N 1
ATOM 1534 C CA . LYS A 1 223 ? 5.773 26.733 -4.546 1.00 29.78 199 LYS A CA 1
ATOM 1535 C C . LYS A 1 223 ? 6.100 27.773 -3.501 1.00 29.58 199 LYS A C 1
ATOM 1536 O O . LYS A 1 223 ? 5.215 28.214 -2.762 1.00 30.66 199 LYS A O 1
ATOM 1542 N N . ALA A 1 224 ? 7.364 28.185 -3.436 1.00 28.48 200 ALA A N 1
ATOM 1543 C CA . ALA A 1 224 ? 7.773 29.240 -2.459 1.00 27.66 200 ALA A CA 1
ATOM 1544 C C . ALA A 1 224 ? 7.065 30.570 -2.701 1.00 29.92 200 ALA A C 1
ATOM 1545 O O . ALA A 1 224 ? 6.611 31.272 -1.757 1.00 30.32 200 ALA A O 1
ATOM 1547 N N . LEU A 1 225 ? 6.967 30.930 -3.973 1.00 31.34 201 LEU A N 1
ATOM 1548 C CA . LEU A 1 225 ? 6.312 32.193 -4.350 1.00 31.84 201 LEU A CA 1
ATOM 1549 C C . LEU A 1 225 ? 4.841 32.161 -3.977 1.00 31.72 201 LEU A C 1
ATOM 1550 O O . LEU A 1 225 ? 4.295 33.184 -3.535 1.00 32.60 201 LEU A O 1
ATOM 1555 N N . ALA A 1 226 ? 4.188 31.022 -4.219 1.00 30.57 202 ALA A N 1
ATOM 1556 C CA . ALA A 1 226 ? 2.785 30.870 -3.853 1.00 32.26 202 ALA A CA 1
ATOM 1557 C C . ALA A 1 226 ? 2.593 31.041 -2.347 1.00 31.85 202 ALA A C 1
ATOM 1558 O O . ALA A 1 226 ? 1.650 31.725 -1.925 1.00 33.30 202 ALA A O 1
ATOM 1560 N N . ILE A 1 227 ? 3.446 30.401 -1.560 1.00 32.63 203 ILE A N 1
ATOM 1561 C CA . ILE A 1 227 ? 3.384 30.516 -0.073 1.00 32.53 203 ILE A CA 1
ATOM 1562 C C . ILE A 1 227 ? 3.599 31.970 0.324 1.00 34.19 203 ILE A C 1
ATOM 1563 O O . ILE A 1 227 ? 2.928 32.502 1.192 1.00 36.16 203 ILE A O 1
ATOM 1568 N N . ALA A 1 228 ? 4.594 32.620 -0.307 1.00 35.78 204 ALA A N 1
ATOM 1569 C CA . ALA A 1 228 ? 4.948 34.006 0.034 1.00 36.78 204 ALA A CA 1
ATOM 1570 C C . ALA A 1 228 ? 3.808 34.989 -0.201 1.00 36.94 204 ALA A C 1
ATOM 1571 O O . ALA A 1 228 ? 3.705 36.019 0.475 1.00 37.80 204 ALA A O 1
ATOM 1573 N N . LYS A 1 229 ? 2.969 34.693 -1.187 1.00 35.29 205 LYS A N 1
ATOM 1574 C CA . LYS A 1 229 ? 1.773 35.553 -1.460 1.00 40.04 205 LYS A CA 1
ATOM 1575 C C . LYS A 1 229 ? 0.890 35.698 -0.201 1.00 41.05 205 LYS A C 1
ATOM 1576 O O . LYS A 1 229 ? 0.401 36.772 0.097 1.00 42.08 205 LYS A O 1
ATOM 1582 N N . GLU A 1 230 ? 0.755 34.617 0.564 1.00 41.20 206 GLU A N 1
ATOM 1583 C CA . GLU A 1 230 ? -0.048 34.590 1.804 1.00 43.43 206 GLU A CA 1
ATOM 1584 C C . GLU A 1 230 ? 0.646 35.182 3.010 1.00 42.57 206 GLU A C 1
ATOM 1585 O O . GLU A 1 230 ? -0.017 35.713 3.877 1.00 43.97 206 GLU A O 1
ATOM 1591 N N . THR A 1 231 ? 1.970 35.093 3.079 1.00 36.82 207 THR A N 1
ATOM 1592 C CA . THR A 1 231 ? 2.674 35.478 4.310 1.00 38.65 207 THR A CA 1
ATOM 1593 C C . THR A 1 231 ? 3.323 36.854 4.281 1.00 39.80 207 THR A C 1
ATOM 1594 O O . THR A 1 231 ? 3.809 37.315 5.299 1.00 44.77 207 THR A O 1
ATOM 1598 N N . GLY A 1 232 ? 3.431 37.472 3.109 1.00 40.03 208 GLY A N 1
ATOM 1599 C CA . GLY A 1 232 ? 4.116 38.760 3.000 1.00 40.72 208 GLY A CA 1
ATOM 1600 C C . GLY A 1 232 ? 5.585 38.667 2.651 1.00 41.32 208 GLY A C 1
ATOM 1601 O O . GLY A 1 232 ? 6.247 39.684 2.512 1.00 44.10 208 GLY A O 1
ATOM 1602 N N . ALA A 1 233 ? 6.113 37.447 2.498 1.00 39.85 209 ALA A N 1
ATOM 1603 C CA . ALA A 1 233 ? 7.526 37.277 2.181 1.00 40.40 209 ALA A CA 1
ATOM 1604 C C . ALA A 1 233 ? 7.813 37.825 0.764 1.00 42.23 209 ALA A C 1
ATOM 1605 O O . ALA A 1 233 ? 7.020 37.652 -0.131 1.00 41.25 209 ALA A O 1
ATOM 1607 N N . GLU A 1 234 ? 8.961 38.449 0.562 1.00 45.12 210 GLU A N 1
ATOM 1608 C CA . GLU A 1 234 ? 9.395 38.849 -0.779 1.00 46.71 210 GLU A CA 1
ATOM 1609 C C . GLU A 1 234 ? 10.499 37.866 -1.159 1.00 43.19 210 GLU A C 1
ATOM 1610 O O . GLU A 1 234 ? 11.521 37.801 -0.475 1.00 45.47 210 GLU A O 1
ATOM 1616 N N . ILE A 1 235 ? 10.259 37.058 -2.203 1.00 39.39 211 ILE A N 1
ATOM 1617 C CA . ILE A 1 235 ? 11.231 36.087 -2.700 1.00 40.84 211 ILE A CA 1
ATOM 1618 C C . ILE A 1 235 ? 11.667 36.514 -4.078 1.00 40.49 211 ILE A C 1
ATOM 1619 O O . ILE A 1 235 ? 10.815 36.751 -4.941 1.00 39.43 211 ILE A O 1
ATOM 1624 N N . GLU A 1 236 ? 12.972 36.651 -4.305 1.00 38.60 212 GLU A N 1
ATOM 1625 C CA . GLU A 1 236 ? 13.481 37.050 -5.604 1.00 41.84 212 GLU A CA 1
ATOM 1626 C C . GLU A 1 236 ? 14.624 36.140 -6.009 1.00 40.04 212 GLU A C 1
ATOM 1627 O O . GLU A 1 236 ? 15.549 35.878 -5.198 1.00 39.30 212 GLU A O 1
ATOM 1633 N N . ILE A 1 237 ? 14.561 35.646 -7.240 1.00 38.48 213 ILE A N 1
ATOM 1634 C CA . ILE A 1 237 ? 15.645 34.823 -7.793 1.00 37.35 213 ILE A CA 1
ATOM 1635 C C . ILE A 1 237 ? 16.409 35.659 -8.840 1.00 40.15 213 ILE A C 1
ATOM 1636 O O . ILE A 1 237 ? 15.800 36.126 -9.822 1.00 39.04 213 ILE A O 1
ATOM 1641 N N . LEU A 1 238 ? 17.704 35.820 -8.649 1.00 38.71 214 LEU A N 1
ATOM 1642 C CA . LEU A 1 238 ? 18.543 36.723 -9.426 1.00 44.43 214 LEU A CA 1
ATOM 1643 C C . LEU A 1 238 ? 19.813 36.004 -9.909 1.00 43.86 214 LEU A C 1
ATOM 1644 O O . LEU A 1 238 ? 20.130 34.885 -9.456 1.00 43.38 214 LEU A O 1
ATOM 1649 N N . HIS A 1 239 ? 20.580 36.711 -10.752 1.00 45.81 215 HIS A N 1
ATOM 1650 C CA . HIS A 1 239 ? 21.929 36.247 -11.120 1.00 46.36 215 HIS A CA 1
ATOM 1651 C C . HIS A 1 239 ? 23.034 37.144 -10.531 1.00 46.81 215 HIS A C 1
ATOM 1652 O O . HIS A 1 239 ? 24.142 36.673 -10.355 1.00 51.65 215 HIS A O 1
ATOM 1659 N N . ASN A 1 240 ? 22.727 38.381 -10.152 1.00 50.15 216 ASN A N 1
ATOM 1660 C CA . ASN A 1 240 ? 23.751 39.324 -9.666 1.00 52.85 216 ASN A CA 1
ATOM 1661 C C . ASN A 1 240 ? 23.927 39.253 -8.144 1.00 50.03 216 ASN A C 1
ATOM 1662 O O . ASN A 1 240 ? 23.028 39.649 -7.408 1.00 47.05 216 ASN A O 1
ATOM 1667 N N . PRO A 1 241 ? 25.086 38.751 -7.666 1.00 50.79 217 PRO A N 1
ATOM 1668 C CA . PRO A 1 241 ? 25.245 38.558 -6.210 1.00 48.07 217 PRO A CA 1
ATOM 1669 C C . PRO A 1 241 ? 25.309 39.846 -5.411 1.00 48.81 217 PRO A C 1
ATOM 1670 O O . PRO A 1 241 ? 24.796 39.890 -4.301 1.00 47.32 217 PRO A O 1
ATOM 1674 N N . GLU A 1 242 ? 25.906 40.903 -5.971 1.00 51.43 218 GLU A N 1
ATOM 1675 C CA . GLU A 1 242 ? 25.971 42.173 -5.268 1.00 52.89 218 GLU A CA 1
ATOM 1676 C C . GLU A 1 242 ? 24.596 42.755 -5.041 1.00 51.15 218 GLU A C 1
ATOM 1677 O O . GLU A 1 242 ? 24.302 43.267 -3.964 1.00 50.79 218 GLU A O 1
ATOM 1683 N N . LEU A 1 243 ? 23.738 42.687 -6.062 1.00 52.21 219 LEU A N 1
ATOM 1684 C CA . LEU A 1 243 ? 22.363 43.081 -5.890 1.00 53.50 219 LEU A CA 1
ATOM 1685 C C . LEU A 1 243 ? 21.628 42.210 -4.859 1.00 50.38 219 LEU A C 1
ATOM 1686 O O . LEU A 1 243 ? 20.847 42.722 -4.044 1.00 47.39 219 LEU A O 1
ATOM 1691 N N . ALA A 1 244 ? 21.839 40.900 -4.909 1.00 48.37 220 ALA A N 1
ATOM 1692 C CA . ALA A 1 244 ? 21.152 39.987 -3.971 1.00 47.21 220 ALA A CA 1
ATOM 1693 C C . ALA A 1 244 ? 21.442 40.286 -2.495 1.00 47.20 220 ALA A C 1
ATOM 1694 O O . ALA A 1 244 ? 20.537 40.213 -1.660 1.00 42.97 220 ALA A O 1
ATOM 1696 N N . VAL A 1 245 ? 22.702 40.607 -2.171 1.00 47.65 221 VAL A N 1
ATOM 1697 C CA . VAL A 1 245 ? 23.076 40.800 -0.773 1.00 46.38 221 VAL A CA 1
ATOM 1698 C C . VAL A 1 245 ? 22.806 42.208 -0.286 1.00 48.38 221 VAL A C 1
ATOM 1699 O O . VAL A 1 245 ? 23.011 42.496 0.886 1.00 48.68 221 VAL A O 1
ATOM 1703 N N . ASN A 1 246 ? 22.381 43.105 -1.181 1.00 51.36 222 ASN A N 1
ATOM 1704 C CA . ASN A 1 246 ? 22.180 44.506 -0.796 1.00 53.42 222 ASN A CA 1
ATOM 1705 C C . ASN A 1 246 ? 21.290 44.604 0.444 1.00 51.61 222 ASN A C 1
ATOM 1706 O O . ASN A 1 246 ? 20.158 44.114 0.444 1.00 50.71 222 ASN A O 1
ATOM 1711 N N . GLU A 1 247 ? 21.811 45.242 1.481 1.00 53.63 223 GLU A N 1
ATOM 1712 C CA . GLU A 1 247 ? 21.096 45.469 2.732 1.00 56.22 223 GLU A CA 1
ATOM 1713 C C . GLU A 1 247 ? 20.571 44.203 3.402 1.00 53.90 223 GLU A C 1
ATOM 1714 O O . GLU A 1 247 ? 19.607 44.239 4.188 1.00 53.96 223 GLU A O 1
ATOM 1720 N N . ALA A 1 248 ? 21.265 43.072 3.171 1.00 48.80 224 ALA A N 1
ATOM 1721 C CA . ALA A 1 248 ? 20.898 41.836 3.821 1.00 45.59 224 ALA A CA 1
ATOM 1722 C C . ALA A 1 248 ? 21.281 41.818 5.308 1.00 46.26 224 ALA A C 1
ATOM 1723 O O . ALA A 1 248 ? 22.299 42.360 5.686 1.00 46.68 224 ALA A O 1
ATOM 1725 N N . ASP A 1 249 ? 20.462 41.137 6.114 1.00 45.33 225 ASP A N 1
ATOM 1726 C CA . ASP A 1 249 ? 20.738 40.840 7.521 1.00 43.81 225 ASP A CA 1
ATOM 1727 C C . ASP A 1 249 ? 21.535 39.521 7.669 1.00 42.31 225 ASP A C 1
ATOM 1728 O O . ASP A 1 249 ? 22.281 39.367 8.632 1.00 40.98 225 ASP A O 1
ATOM 1733 N N . PHE A 1 250 ? 21.329 38.577 6.742 1.00 37.69 226 PHE A N 1
ATOM 1734 C CA . PHE A 1 250 ? 22.077 37.334 6.710 1.00 36.91 226 PHE A CA 1
ATOM 1735 C C . PHE A 1 250 ? 22.525 37.009 5.299 1.00 35.49 226 PHE A C 1
ATOM 1736 O O . PHE A 1 250 ? 21.795 37.256 4.347 1.00 39.88 226 PHE A O 1
ATOM 1744 N N . ILE A 1 251 ? 23.772 36.525 5.174 1.00 35.58 227 ILE A N 1
ATOM 1745 C CA . ILE A 1 251 ? 24.291 35.984 3.940 1.00 34.69 227 ILE A CA 1
ATOM 1746 C C . ILE A 1 251 ? 24.590 34.499 4.162 1.00 32.65 227 ILE A C 1
ATOM 1747 O O . ILE A 1 251 ? 25.252 34.142 5.139 1.00 32.09 227 ILE A O 1
ATOM 1752 N N . TYR A 1 252 ? 24.093 33.640 3.243 1.00 30.84 228 TYR A N 1
ATOM 1753 C CA . TYR A 1 252 ? 24.188 32.213 3.377 1.00 29.43 228 TYR A CA 1
ATOM 1754 C C . TYR A 1 252 ? 24.856 31.671 2.140 1.00 29.99 228 TYR A C 1
ATOM 1755 O O . TYR A 1 252 ? 24.513 32.090 1.028 1.00 29.99 228 TYR A O 1
ATOM 1764 N N . THR A 1 253 ? 25.750 30.691 2.291 1.00 28.00 229 THR A N 1
ATOM 1765 C CA . THR A 1 253 ? 26.192 29.936 1.106 1.00 29.21 229 THR A CA 1
ATOM 1766 C C . THR A 1 253 ? 26.384 28.464 1.462 1.00 27.91 229 THR A C 1
ATOM 1767 O O . THR A 1 253 ? 26.080 28.036 2.586 1.00 28.18 229 THR A O 1
ATOM 1771 N N . ASP A 1 254 ? 26.829 27.693 0.473 1.00 29.28 230 ASP A N 1
ATOM 1772 C CA . ASP A 1 254 ? 26.999 26.245 0.589 1.00 30.90 230 ASP A CA 1
ATOM 1773 C C . ASP A 1 254 ? 28.020 25.870 -0.479 1.00 31.18 230 ASP A C 1
ATOM 1774 O O . ASP A 1 254 ? 28.390 26.679 -1.338 1.00 30.92 230 ASP A O 1
ATOM 1779 N N . VAL A 1 255 ? 28.500 24.646 -0.423 1.00 29.22 231 VAL A N 1
ATOM 1780 C CA . VAL A 1 255 ? 29.472 24.167 -1.421 1.00 30.49 231 VAL A CA 1
ATOM 1781 C C . VAL A 1 255 ? 28.979 24.199 -2.872 1.00 31.29 231 VAL A C 1
ATOM 1782 O O . VAL A 1 255 ? 27.806 24.131 -3.132 1.00 31.55 231 VAL A O 1
ATOM 1786 N N . TRP A 1 256 ? 29.944 24.267 -3.786 1.00 33.29 232 TRP A N 1
ATOM 1787 C CA . TRP A 1 256 ? 29.668 24.339 -5.204 1.00 36.24 232 TRP A CA 1
ATOM 1788 C C . TRP A 1 256 ? 29.450 22.969 -5.860 1.00 37.59 232 TRP A C 1
ATOM 1789 O O . TRP A 1 256 ? 28.779 22.921 -6.887 1.00 41.78 232 TRP A O 1
ATOM 1800 N N . MET A 1 257 ? 29.870 21.873 -5.223 1.00 35.29 233 MET A N 1
ATOM 1801 C CA . MET A 1 257 ? 29.572 20.502 -5.724 1.00 35.65 233 MET A CA 1
ATOM 1802 C C . MET A 1 257 ? 28.976 19.663 -4.590 1.00 33.49 233 MET A C 1
ATOM 1803 O O . MET A 1 257 ? 29.676 19.291 -3.629 1.00 30.34 233 MET A O 1
ATOM 1808 N N . SER A 1 258 ? 27.685 19.444 -4.680 1.00 29.39 234 SER A N 1
ATOM 1809 C CA . SER A 1 258 ? 26.962 18.732 -3.663 1.00 29.69 234 SER A CA 1
ATOM 1810 C C . SER A 1 258 ? 27.128 17.224 -3.821 1.00 31.31 234 SER A C 1
ATOM 1811 O O . SER A 1 258 ? 27.543 16.760 -4.896 1.00 29.25 234 SER A O 1
ATOM 1814 N N . MET A 1 259 ? 26.737 16.452 -2.820 1.00 28.47 235 MET A N 1
ATOM 1815 C CA . MET A 1 259 ? 26.965 15.019 -2.863 1.00 27.19 235 MET A CA 1
ATOM 1816 C C . MET A 1 259 ? 26.281 14.318 -4.040 1.00 31.34 235 MET A C 1
ATOM 1817 O O . MET A 1 259 ? 26.821 13.381 -4.600 1.00 32.84 235 MET A O 1
ATOM 1822 N N . GLY A 1 260 ? 25.091 14.770 -4.391 1.00 31.68 236 GLY A N 1
ATOM 1823 C CA . GLY A 1 260 ? 24.345 14.232 -5.518 1.00 38.60 236 GLY A CA 1
ATOM 1824 C C . GLY A 1 260 ? 24.809 14.564 -6.935 1.00 41.89 236 GLY A C 1
ATOM 1825 O O . GLY A 1 260 ? 24.304 13.991 -7.888 1.00 45.74 236 GLY A O 1
ATOM 1826 N N . GLN A 1 261 ? 25.718 15.520 -7.080 1.00 39.85 237 GLN A N 1
ATOM 1827 C CA . GLN A 1 261 ? 26.038 16.114 -8.384 1.00 42.18 237 GLN A CA 1
ATOM 1828 C C . GLN A 1 261 ? 27.257 15.575 -9.133 1.00 46.96 237 GLN A C 1
ATOM 1829 O O . GLN A 1 261 ? 28.277 15.274 -8.537 1.00 48.19 237 GLN A O 1
ATOM 1835 N N . GLU A 1 262 ? 27.137 15.479 -10.456 1.00 75.63 238 GLU A N 1
ATOM 1836 C CA . GLU A 1 262 ? 28.269 15.110 -11.330 1.00 82.81 238 GLU A CA 1
ATOM 1837 C C . GLU A 1 262 ? 29.116 16.339 -11.635 1.00 83.16 238 GLU A C 1
ATOM 1838 O O . GLU A 1 262 ? 28.597 17.460 -11.745 1.00 76.61 238 GLU A O 1
ATOM 1844 N N . GLY A 1 263 ? 30.424 16.117 -11.765 1.00 90.22 239 GLY A N 1
ATOM 1845 C CA . GLY A 1 263 ? 31.380 17.204 -11.841 1.00 90.77 239 GLY A CA 1
ATOM 1846 C C . GLY A 1 263 ? 31.345 17.809 -13.227 1.00 94.39 239 GLY A C 1
ATOM 1847 O O . GLY A 1 263 ? 31.185 17.083 -14.205 1.00 100.59 239 GLY A O 1
ATOM 1848 N N . GLU A 1 264 ? 31.426 19.139 -13.298 1.00 94.94 240 GLU A N 1
ATOM 1849 C CA . GLU A 1 264 ? 31.746 19.881 -14.516 1.00 100.86 240 GLU A CA 1
ATOM 1850 C C . GLU A 1 264 ? 32.967 20.686 -14.117 1.00 100.09 240 GLU A C 1
ATOM 1851 O O . GLU A 1 264 ? 32.895 21.383 -13.122 1.00 94.78 240 GLU A O 1
ATOM 1857 N N . GLU A 1 265 ? 34.086 20.579 -14.838 1.00 106.64 241 GLU A N 1
ATOM 1858 C CA . GLU A 1 265 ? 35.228 21.453 -14.564 1.00 106.07 241 GLU A CA 1
ATOM 1859 C C . GLU A 1 265 ? 34.821 22.919 -14.785 1.00 101.97 241 GLU A C 1
ATOM 1860 O O . GLU A 1 265 ? 35.172 23.788 -13.982 1.00 101.73 241 GLU A O 1
ATOM 1862 N N . GLU A 1 266 ? 34.047 23.176 -15.844 1.00 98.53 242 GLU A N 1
ATOM 1863 C CA . GLU A 1 266 ? 33.562 24.532 -16.155 1.00 92.61 242 GLU A CA 1
ATOM 1864 C C . GLU A 1 266 ? 32.698 25.146 -15.037 1.00 80.68 242 GLU A C 1
ATOM 1865 O O . GLU A 1 266 ? 32.574 26.361 -14.950 1.00 78.33 242 GLU A O 1
ATOM 1871 N N . LYS A 1 267 ? 32.110 24.319 -14.170 1.00 74.52 243 LYS A N 1
ATOM 1872 C CA . LYS A 1 267 ? 31.302 24.826 -13.049 1.00 64.61 243 LYS A CA 1
ATOM 1873 C C . LYS A 1 267 ? 32.117 25.710 -12.098 1.00 61.95 243 LYS A C 1
ATOM 1874 O O . LYS A 1 267 ? 31.706 26.837 -11.759 1.00 59.27 243 LYS A O 1
ATOM 1880 N N . TYR A 1 268 ? 33.291 25.232 -11.699 1.00 64.76 244 TYR A N 1
ATOM 1881 C CA . TYR A 1 268 ? 34.137 26.017 -10.796 1.00 66.84 244 TYR A CA 1
ATOM 1882 C C . TYR A 1 268 ? 34.438 27.412 -11.357 1.00 64.24 244 TYR A C 1
ATOM 1883 O O . TYR A 1 268 ? 34.393 28.397 -10.632 1.00 59.86 244 TYR A O 1
ATOM 1892 N N . THR A 1 269 ? 34.700 27.505 -12.654 1.00 65.72 245 THR A N 1
ATOM 1893 C CA . THR A 1 269 ? 34.977 28.801 -13.267 1.00 65.51 245 THR A CA 1
ATOM 1894 C C . THR A 1 269 ? 33.748 29.737 -13.190 1.00 59.82 245 THR A C 1
ATOM 1895 O O . THR A 1 269 ? 33.883 30.915 -12.861 1.00 57.59 245 THR A O 1
ATOM 1899 N N . LEU A 1 270 ? 32.563 29.210 -13.494 1.00 57.94 246 LEU A N 1
ATOM 1900 C CA . LEU A 1 270 ? 31.311 30.003 -13.468 1.00 54.37 246 LEU A CA 1
ATOM 1901 C C . LEU A 1 270 ? 30.950 30.503 -12.099 1.00 49.83 246 LEU A C 1
ATOM 1902 O O . LEU A 1 270 ? 30.266 31.516 -11.961 1.00 48.36 246 LEU A O 1
ATOM 1907 N N . PHE A 1 271 ? 31.380 29.764 -11.076 1.00 47.75 247 PHE A N 1
ATOM 1908 C CA . PHE A 1 271 ? 31.040 30.132 -9.727 1.00 44.25 247 PHE A CA 1
ATOM 1909 C C . PHE A 1 271 ? 31.978 31.168 -9.082 1.00 45.60 247 PHE A C 1
ATOM 1910 O O . PHE A 1 271 ? 31.629 31.706 -8.052 1.00 45.38 247 PHE A O 1
ATOM 1918 N N . GLN A 1 272 ? 33.156 31.436 -9.650 1.00 50.92 248 GLN A N 1
ATOM 1919 C CA . GLN A 1 272 ? 34.126 32.364 -9.017 1.00 51.25 248 GLN A CA 1
ATOM 1920 C C . GLN A 1 272 ? 33.525 33.692 -8.537 1.00 49.20 248 GLN A C 1
ATOM 1921 O O . GLN A 1 272 ? 33.793 34.104 -7.406 1.00 47.23 248 GLN A O 1
ATOM 1927 N N . PRO A 1 273 ? 32.699 34.375 -9.385 1.00 46.93 249 PRO A N 1
ATOM 1928 C CA . PRO A 1 273 ? 32.046 35.625 -8.955 1.00 46.96 249 PRO A CA 1
ATOM 1929 C C . PRO A 1 273 ? 31.038 35.501 -7.841 1.00 43.98 249 PRO A C 1
ATOM 1930 O O . PRO A 1 273 ? 30.540 36.511 -7.353 1.00 42.50 249 PRO A O 1
ATOM 1934 N N . TYR A 1 274 ? 30.756 34.274 -7.426 1.00 44.34 250 TYR A N 1
ATOM 1935 C CA . TYR A 1 274 ? 29.767 33.998 -6.375 1.00 41.57 250 TYR A CA 1
ATOM 1936 C C . TYR A 1 274 ? 30.397 33.674 -5.029 1.00 40.35 250 TYR A C 1
ATOM 1937 O O . TYR A 1 274 ? 29.696 33.370 -4.056 1.00 39.20 250 TYR A O 1
ATOM 1946 N N . GLN A 1 275 ? 31.729 33.691 -4.935 1.00 40.78 251 GLN A N 1
ATOM 1947 C CA . GLN A 1 275 ? 32.383 33.509 -3.632 1.00 39.95 251 GLN A CA 1
ATOM 1948 C C . GLN A 1 275 ? 31.973 34.573 -2.603 1.00 40.31 251 GLN A C 1
ATOM 1949 O O . GLN A 1 275 ? 31.873 35.766 -2.943 1.00 38.31 251 GLN A O 1
ATOM 1955 N N . ILE A 1 276 ? 31.752 34.135 -1.355 1.00 40.25 252 ILE A N 1
ATOM 1956 C CA . ILE A 1 276 ? 31.452 35.049 -0.258 1.00 40.39 252 ILE A CA 1
ATOM 1957 C C . ILE A 1 276 ? 32.780 35.534 0.276 1.00 42.97 252 ILE A C 1
ATOM 1958 O O . ILE A 1 276 ? 33.560 34.765 0.839 1.00 40.75 252 ILE A O 1
ATOM 1963 N N . ASN A 1 277 ? 33.056 36.793 0.037 1.00 44.07 253 ASN A N 1
ATOM 1964 C CA . ASN A 1 277 ? 34.314 37.417 0.430 1.00 46.69 253 ASN A CA 1
ATOM 1965 C C . ASN A 1 277 ? 34.090 38.853 0.876 1.00 48.59 253 ASN A C 1
ATOM 1966 O O . ASN A 1 277 ? 32.977 39.376 0.806 1.00 47.86 253 ASN A O 1
ATOM 1971 N N . LYS A 1 278 ? 35.157 39.486 1.357 1.00 51.72 254 LYS A N 1
ATOM 1972 C CA . LYS A 1 278 ? 35.084 40.856 1.884 1.00 55.44 254 LYS A CA 1
ATOM 1973 C C . LYS A 1 278 ? 34.417 41.841 0.912 1.00 56.71 254 LYS A C 1
ATOM 1974 O O . LYS A 1 278 ? 33.603 42.677 1.315 1.00 55.30 254 LYS A O 1
ATOM 1977 N N . GLU A 1 279 ? 34.768 41.719 -0.366 1.00 57.68 255 GLU A N 1
ATOM 1978 C CA . GLU A 1 279 ? 34.245 42.616 -1.397 1.00 59.65 255 GLU A CA 1
ATOM 1979 C C . GLU A 1 279 ? 32.733 42.455 -1.559 1.00 57.05 255 GLU A C 1
ATOM 1980 O O . GLU A 1 279 ? 32.039 43.428 -1.763 1.00 56.21 255 GLU A O 1
ATOM 1986 N N . LEU A 1 280 ? 32.244 41.222 -1.501 1.00 52.69 256 LEU A N 1
ATOM 1987 C CA . LEU A 1 280 ? 30.818 40.985 -1.601 1.00 51.58 256 LEU A CA 1
ATOM 1988 C C . LEU A 1 280 ? 30.048 41.455 -0.361 1.00 51.36 256 LEU A C 1
ATOM 1989 O O . LEU A 1 280 ? 29.018 42.134 -0.499 1.00 50.53 256 LEU A O 1
ATOM 1994 N N . VAL A 1 281 ? 30.530 41.127 0.837 1.00 49.08 257 VAL A N 1
ATOM 1995 C CA . VAL A 1 281 ? 29.721 41.368 2.034 1.00 50.52 257 VAL A CA 1
ATOM 1996 C C . VAL A 1 281 ? 29.580 42.834 2.378 1.00 52.94 257 VAL A C 1
ATOM 1997 O O . VAL A 1 281 ? 28.713 43.209 3.134 1.00 50.66 257 VAL A O 1
ATOM 2001 N N . LYS A 1 282 ? 30.473 43.676 1.872 1.00 56.81 258 LYS A N 1
ATOM 2002 C CA . LYS A 1 282 ? 30.371 45.100 2.183 1.00 61.07 258 LYS A CA 1
ATOM 2003 C C . LYS A 1 282 ? 29.058 45.707 1.627 1.00 59.49 258 LYS A C 1
ATOM 2004 O O . LYS A 1 282 ? 28.633 46.771 2.055 1.00 58.65 258 LYS A O 1
ATOM 2010 N N . HIS A 1 283 ? 28.413 45.017 0.688 1.00 57.84 259 HIS A N 1
ATOM 2011 C CA . HIS A 1 283 ? 27.107 45.478 0.140 1.00 58.25 259 HIS A CA 1
ATOM 2012 C C . HIS A 1 283 ? 25.924 45.165 1.054 1.00 55.68 259 HIS A C 1
ATOM 2013 O O . HIS A 1 283 ? 24.862 45.749 0.898 1.00 54.21 259 HIS A O 1
ATOM 2020 N N . ALA A 1 284 ? 26.102 44.225 1.984 1.00 53.91 260 ALA A N 1
ATOM 2021 C CA . ALA A 1 284 ? 25.088 43.911 2.989 1.00 52.03 260 ALA A CA 1
ATOM 2022 C C . ALA A 1 284 ? 25.111 44.910 4.132 1.00 55.98 260 ALA A C 1
ATOM 2023 O O . ALA A 1 284 ? 25.935 45.835 4.141 1.00 58.67 260 ALA A O 1
ATOM 2025 N N . LYS A 1 285 ? 24.218 44.742 5.102 1.00 54.95 261 LYS A N 1
ATOM 2026 C CA . LYS A 1 285 ? 24.249 45.572 6.305 1.00 57.69 261 LYS A CA 1
ATOM 2027 C C . LYS A 1 285 ? 25.558 45.384 7.020 1.00 56.15 261 LYS A C 1
ATOM 2028 O O . LYS A 1 285 ? 26.156 44.303 6.989 1.00 52.84 261 LYS A O 1
ATOM 2034 N N . GLN A 1 286 ? 26.026 46.438 7.683 1.00 58.57 262 GLN A N 1
ATOM 2035 C CA . GLN A 1 286 ? 27.260 46.309 8.476 1.00 60.11 262 GLN A CA 1
ATOM 2036 C C . GLN A 1 286 ? 27.092 45.279 9.605 1.00 58.08 262 GLN A C 1
ATOM 2037 O O . GLN A 1 286 ? 28.063 44.658 10.047 1.00 56.23 262 GLN A O 1
ATOM 2043 N N . THR A 1 287 ? 25.851 45.114 10.055 1.00 56.33 263 THR A N 1
ATOM 2044 C CA . THR A 1 287 ? 25.475 44.213 11.151 1.00 55.99 263 THR A CA 1
ATOM 2045 C C . THR A 1 287 ? 25.082 42.792 10.693 1.00 52.49 263 THR A C 1
ATOM 2046 O O . THR A 1 287 ? 24.544 42.011 11.475 1.00 51.90 263 THR A O 1
ATOM 2050 N N . TYR A 1 288 ? 25.326 42.475 9.422 1.00 51.04 264 TYR A N 1
ATOM 2051 C CA . TYR A 1 288 ? 24.935 41.182 8.862 1.00 46.44 264 TYR A CA 1
ATOM 2052 C C . TYR A 1 288 ? 25.653 40.045 9.581 1.00 42.80 264 TYR A C 1
ATOM 2053 O O . TYR A 1 288 ? 26.731 40.233 10.135 1.00 42.27 264 TYR A O 1
ATOM 2062 N N . HIS A 1 289 ? 25.077 38.851 9.503 1.00 40.44 265 HIS A N 1
ATOM 2063 C CA . HIS A 1 289 ? 25.746 37.603 9.976 1.00 39.33 265 HIS A CA 1
ATOM 2064 C C . HIS A 1 289 ? 25.834 36.574 8.882 1.00 37.29 265 HIS A C 1
ATOM 2065 O O . HIS A 1 289 ? 24.968 36.536 7.991 1.00 37.58 265 HIS A O 1
ATOM 2072 N N . PHE A 1 290 ? 26.903 35.768 8.923 1.00 36.34 266 PHE A N 1
ATOM 2073 C CA . PHE A 1 290 ? 27.215 34.756 7.895 1.00 33.50 266 PHE A CA 1
ATOM 2074 C C . PHE A 1 290 ? 26.777 33.377 8.378 1.00 32.54 266 PHE A C 1
ATOM 2075 O O . PHE A 1 290 ? 27.091 32.960 9.495 1.00 32.10 266 PHE A O 1
ATOM 2083 N N . LEU A 1 291 ? 26.077 32.686 7.493 1.00 31.42 267 LEU A N 1
ATOM 2084 C CA . LEU A 1 291 ? 25.584 31.358 7.655 1.00 30.38 267 LEU A CA 1
ATOM 2085 C C . LEU A 1 291 ? 26.104 30.436 6.565 1.00 29.80 267 LEU A C 1
ATOM 2086 O O . LEU A 1 291 ? 26.311 30.839 5.403 1.00 31.47 267 LEU A O 1
ATOM 2091 N N . HIS A 1 292 ? 26.290 29.166 6.943 1.00 27.60 268 HIS A N 1
ATOM 2092 C CA . HIS A 1 292 ? 26.753 28.115 6.012 1.00 26.33 268 HIS A CA 1
ATOM 2093 C C . HIS A 1 292 ? 26.297 26.783 6.658 1.00 26.89 268 HIS A C 1
ATOM 2094 O O . HIS A 1 292 ? 26.648 26.549 7.814 1.00 26.60 268 HIS A O 1
ATOM 2101 N N . CYS A 1 293 ? 25.646 25.898 5.898 1.00 24.64 269 CYS A N 1
ATOM 2102 C CA . CYS A 1 293 ? 25.192 24.650 6.496 1.00 24.13 269 CYS A CA 1
ATOM 2103 C C . CYS A 1 293 ? 26.316 23.721 6.971 1.00 25.73 269 CYS A C 1
ATOM 2104 O O . CYS A 1 293 ? 26.098 22.937 7.900 1.00 23.84 269 CYS A O 1
ATOM 2107 N N . LEU A 1 294 ? 27.492 23.834 6.349 1.00 24.61 270 LEU A N 1
ATOM 2108 C CA . LEU A 1 294 ? 28.641 22.973 6.532 1.00 23.96 270 LEU A CA 1
ATOM 2109 C C . LEU A 1 294 ? 28.379 21.595 5.955 1.00 22.93 270 LEU A C 1
ATOM 2110 O O . LEU A 1 294 ? 27.232 21.193 5.873 1.00 23.52 270 LEU A O 1
ATOM 2115 N N . PRO A 1 295 ? 29.416 20.881 5.511 1.00 23.78 271 PRO A N 1
ATOM 2116 C CA . PRO A 1 295 ? 30.800 21.274 5.554 1.00 24.18 271 PRO A CA 1
ATOM 2117 C C . PRO A 1 295 ? 31.150 22.369 4.541 1.00 26.60 271 PRO A C 1
ATOM 2118 O O . PRO A 1 295 ? 30.490 22.490 3.512 1.00 27.36 271 PRO A O 1
ATOM 2122 N N . ALA A 1 296 ? 32.193 23.108 4.842 1.00 28.19 272 ALA A N 1
ATOM 2123 C CA . ALA A 1 296 ? 32.652 24.249 4.038 1.00 29.80 272 ALA A CA 1
ATOM 2124 C C . ALA A 1 296 ? 34.017 24.004 3.442 1.00 31.92 272 ALA A C 1
ATOM 2125 O O . ALA A 1 296 ? 34.824 23.254 4.028 1.00 28.90 272 ALA A O 1
ATOM 2127 N N . HIS A 1 297 ? 34.295 24.647 2.320 1.00 30.95 273 HIS A N 1
ATOM 2128 C CA . HIS A 1 297 ? 35.600 24.565 1.672 1.00 33.84 273 HIS A CA 1
ATOM 2129 C C . HIS A 1 297 ? 36.142 26.011 1.605 1.00 35.41 273 HIS A C 1
ATOM 2130 O O . HIS A 1 297 ? 35.802 26.807 0.709 1.00 34.51 273 HIS A O 1
ATOM 2137 N N . ARG A 1 298 ? 36.991 26.361 2.543 1.00 35.58 274 ARG A N 1
ATOM 2138 C CA . ARG A 1 298 ? 37.532 27.696 2.553 1.00 36.25 274 ARG A CA 1
ATOM 2139 C C . ARG A 1 298 ? 38.292 27.970 1.246 1.00 38.85 274 ARG A C 1
ATOM 2140 O O . ARG A 1 298 ? 39.013 27.092 0.721 1.00 36.75 274 ARG A O 1
ATOM 2148 N N . GLU A 1 299 ? 38.138 29.206 0.763 1.00 38.21 275 GLU A N 1
ATOM 2149 C CA . GLU A 1 299 ? 38.715 29.711 -0.505 1.00 40.99 275 GLU A CA 1
ATOM 2150 C C . GLU A 1 299 ? 38.001 29.197 -1.774 1.00 43.68 275 GLU A C 1
ATOM 2151 O O . GLU A 1 299 ? 38.411 29.518 -2.881 1.00 43.46 275 GLU A O 1
ATOM 2157 N N . GLU A 1 300 ? 36.891 28.459 -1.613 1.00 39.00 276 GLU A N 1
ATOM 2158 C CA . GLU A 1 300 ? 35.981 28.208 -2.718 1.00 42.14 276 GLU A CA 1
ATOM 2159 C C . GLU A 1 300 ? 34.791 29.088 -2.511 1.00 40.53 276 GLU A C 1
ATOM 2160 O O . GLU A 1 300 ? 34.842 30.303 -2.830 1.00 40.71 276 GLU A O 1
ATOM 2166 N N . GLU A 1 301 ? 33.718 28.519 -1.951 1.00 38.09 277 GLU A N 1
ATOM 2167 C CA . GLU A 1 301 ? 32.489 29.277 -1.793 1.00 36.41 277 GLU A CA 1
ATOM 2168 C C . GLU A 1 301 ? 32.564 30.407 -0.781 1.00 36.22 277 GLU A C 1
ATOM 2169 O O . GLU A 1 301 ? 31.756 31.326 -0.826 1.00 35.26 277 GLU A O 1
ATOM 2175 N N . VAL A 1 302 ? 33.506 30.338 0.151 1.00 34.64 278 VAL A N 1
ATOM 2176 C CA . VAL A 1 302 ? 33.687 31.378 1.159 1.00 35.37 278 VAL A CA 1
ATOM 2177 C C . VAL A 1 302 ? 35.170 31.463 1.534 1.00 36.94 278 VAL A C 1
ATOM 2178 O O . VAL A 1 302 ? 35.854 30.460 1.533 1.00 35.94 278 VAL A O 1
ATOM 2182 N N . THR A 1 303 ? 35.644 32.669 1.826 1.00 39.86 279 THR A N 1
ATOM 2183 C CA . THR A 1 303 ? 37.031 32.844 2.283 1.00 41.85 279 THR A CA 1
ATOM 2184 C C . THR A 1 303 ? 37.134 32.586 3.775 1.00 40.30 279 THR A C 1
ATOM 2185 O O . THR A 1 303 ? 36.181 32.724 4.522 1.00 38.94 279 THR A O 1
ATOM 2189 N N . GLY A 1 304 ? 38.321 32.159 4.203 1.00 42.98 280 GLY A N 1
ATOM 2190 C CA . GLY A 1 304 ? 38.586 31.974 5.642 1.00 40.88 280 GLY A CA 1
ATOM 2191 C C . GLY A 1 304 ? 38.261 33.231 6.414 1.00 42.31 280 GLY A C 1
ATOM 2192 O O . GLY A 1 304 ? 37.714 33.171 7.517 1.00 41.63 280 GLY A O 1
ATOM 2193 N N . GLU A 1 305 ? 38.614 34.374 5.835 1.00 43.61 281 GLU A N 1
ATOM 2194 C CA . GLU A 1 305 ? 38.393 35.656 6.466 1.00 47.14 281 GLU A CA 1
ATOM 2195 C C . GLU A 1 305 ? 36.924 35.853 6.882 1.00 43.83 281 GLU A C 1
ATOM 2196 O O . GLU A 1 305 ? 36.635 36.454 7.899 1.00 44.36 281 GLU A O 1
ATOM 2202 N N . ILE A 1 306 ? 36.003 35.395 6.065 1.00 41.48 282 ILE A N 1
ATOM 2203 C CA . ILE A 1 306 ? 34.549 35.531 6.372 1.00 41.34 282 ILE A CA 1
ATOM 2204 C C . ILE A 1 306 ? 34.067 34.454 7.367 1.00 38.99 282 ILE A C 1
ATOM 2205 O O . ILE A 1 306 ? 33.493 34.771 8.395 1.00 40.11 282 ILE A O 1
ATOM 2210 N N . ILE A 1 307 ? 34.341 33.183 7.083 1.00 36.72 283 ILE A N 1
ATOM 2211 C CA . ILE A 1 307 ? 33.756 32.106 7.886 1.00 34.30 283 ILE A CA 1
ATOM 2212 C C . ILE A 1 307 ? 34.363 32.046 9.290 1.00 35.90 283 ILE A C 1
ATOM 2213 O O . ILE A 1 307 ? 33.727 31.641 10.233 1.00 33.90 283 ILE A O 1
ATOM 2218 N N . ASP A 1 308 ? 35.612 32.458 9.396 1.00 38.30 284 ASP A N 1
ATOM 2219 C CA . ASP A 1 308 ? 36.306 32.526 10.672 1.00 38.42 284 ASP A CA 1
ATOM 2220 C C . ASP A 1 308 ? 36.306 33.928 11.300 1.00 42.26 284 ASP A C 1
ATOM 2221 O O . ASP A 1 308 ? 36.943 34.161 12.338 1.00 42.39 284 ASP A O 1
ATOM 2226 N N . GLY A 1 309 ? 35.602 34.866 10.666 1.00 43.70 285 GLY A N 1
ATOM 2227 C CA . GLY A 1 309 ? 35.566 36.246 11.107 1.00 44.60 285 GLY A CA 1
ATOM 2228 C C . GLY A 1 309 ? 34.434 36.566 12.086 1.00 46.77 285 GLY A C 1
ATOM 2229 O O . GLY A 1 309 ? 33.632 35.711 12.457 1.00 43.05 285 GLY A O 1
ATOM 2230 N N . PRO A 1 310 ? 34.360 37.836 12.515 1.00 48.48 286 PRO A N 1
ATOM 2231 C CA . PRO A 1 310 ? 33.472 38.182 13.618 1.00 47.18 286 PRO A CA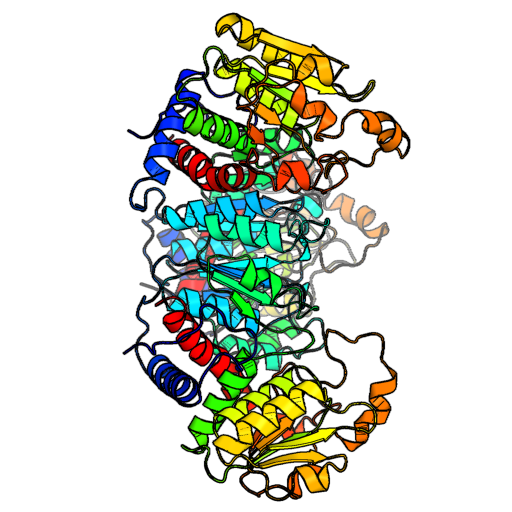 1
ATOM 2232 C C . PRO A 1 310 ? 31.986 38.134 13.326 1.00 45.05 286 PRO A C 1
ATOM 2233 O O . PRO A 1 310 ? 31.212 38.143 14.279 1.00 41.50 286 PRO A O 1
ATOM 2237 N N . GLN A 1 311 ? 31.580 38.110 12.034 1.00 43.75 287 GLN A N 1
ATOM 2238 C CA . GLN A 1 311 ? 30.158 38.078 11.656 1.00 43.11 287 GLN A CA 1
ATOM 2239 C C . GLN A 1 311 ? 29.656 36.667 11.415 1.00 39.07 287 GLN A C 1
ATOM 2240 O O . GLN A 1 311 ? 28.498 36.472 11.194 1.00 37.18 287 GLN A O 1
ATOM 2246 N N . SER A 1 312 ? 30.543 35.677 11.514 1.00 38.81 288 SER A N 1
ATOM 2247 C CA . SER A 1 312 ? 30.167 34.276 11.268 1.00 35.74 288 SER A CA 1
ATOM 2248 C C . SER A 1 312 ? 29.488 33.677 12.497 1.00 36.11 288 SER A C 1
ATOM 2249 O O . SER A 1 312 ? 29.989 33.808 13.602 1.00 35.13 288 SER A O 1
ATOM 2252 N N . ILE A 1 313 ? 28.380 32.962 12.284 1.00 33.57 289 ILE A N 1
ATOM 2253 C CA . ILE A 1 313 ? 27.669 32.216 13.325 1.00 32.92 289 ILE A CA 1
ATOM 2254 C C . ILE A 1 313 ? 27.491 30.747 12.963 1.00 30.82 289 ILE A C 1
ATOM 2255 O O . ILE A 1 313 ? 26.580 30.069 13.479 1.00 29.73 289 ILE A O 1
ATOM 2260 N N . VAL A 1 314 ? 28.375 30.235 12.106 1.00 29.19 290 VAL A N 1
ATOM 2261 C CA . VAL A 1 314 ? 28.171 28.884 11.546 1.00 28.21 290 VAL A CA 1
ATOM 2262 C C . VAL A 1 314 ? 28.202 27.764 12.601 1.00 26.69 290 VAL A C 1
ATOM 2263 O O . VAL A 1 314 ? 27.594 26.719 12.409 1.00 25.43 290 VAL A O 1
ATOM 2267 N N . PHE A 1 315 ? 28.953 27.962 13.705 1.00 28.27 291 PHE A N 1
ATOM 2268 C CA . PHE A 1 315 ? 29.022 26.910 14.712 1.00 27.84 291 PHE A CA 1
ATOM 2269 C C . PHE A 1 315 ? 27.860 26.882 15.622 1.00 28.84 291 PHE A C 1
ATOM 2270 O O . PHE A 1 315 ? 27.376 25.790 16.011 1.00 27.07 291 PHE A O 1
ATOM 2278 N N . GLU A 1 316 ? 27.371 28.049 15.988 1.00 28.71 292 GLU A N 1
ATOM 2279 C CA . GLU A 1 316 ? 26.090 28.042 16.680 1.00 29.58 292 GLU A CA 1
ATOM 2280 C C . GLU A 1 316 ? 24.941 27.557 15.832 1.00 26.02 292 GLU A C 1
ATOM 2281 O O . GLU A 1 316 ? 24.022 26.885 16.316 1.00 25.20 292 GLU A O 1
ATOM 2287 N N . GLN A 1 317 ? 24.979 27.889 14.545 1.00 27.16 293 GLN A N 1
ATOM 2288 C CA . GLN A 1 317 ? 24.024 27.368 13.567 1.00 24.51 293 GLN A CA 1
ATOM 2289 C C . GLN A 1 317 ? 24.018 25.822 13.560 1.00 25.38 293 GLN A C 1
ATOM 2290 O O . GLN A 1 317 ? 22.984 25.192 13.657 1.00 24.54 293 GLN A O 1
ATOM 2296 N N . ALA A 1 318 ? 25.205 25.231 13.499 1.00 25.13 294 ALA A N 1
ATOM 2297 C CA . ALA A 1 318 ? 25.328 23.811 13.553 1.00 23.80 294 ALA A CA 1
ATOM 2298 C C . ALA A 1 318 ? 24.850 23.222 14.878 1.00 22.25 294 ALA A C 1
ATOM 2299 O O . ALA A 1 318 ? 24.177 22.202 14.921 1.00 22.56 294 ALA A O 1
ATOM 2301 N N . GLY A 1 319 ? 25.150 23.904 15.975 1.00 24.22 295 GLY A N 1
ATOM 2302 C CA . GLY A 1 319 ? 24.678 23.442 17.275 1.00 23.60 295 GLY A CA 1
ATOM 2303 C C . GLY A 1 319 ? 23.183 23.312 17.347 1.00 24.29 295 GLY A C 1
ATOM 2304 O O . GLY A 1 319 ? 22.633 22.397 17.966 1.00 21.76 295 GLY A O 1
ATOM 2305 N N . ASN A 1 320 ? 22.485 24.250 16.677 1.00 23.77 296 ASN A N 1
ATOM 2306 C CA . ASN A 1 320 ? 21.025 24.290 16.701 1.00 24.43 296 ASN A CA 1
ATOM 2307 C C . ASN A 1 320 ? 20.364 23.211 15.901 1.00 23.25 296 ASN A C 1
ATOM 2308 O O . ASN A 1 320 ? 19.181 22.952 16.119 1.00 23.70 296 ASN A O 1
ATOM 2313 N N . ARG A 1 321 ? 21.128 22.483 15.076 1.00 22.02 297 ARG A N 1
ATOM 2314 C CA . ARG A 1 321 ? 20.595 21.244 14.504 1.00 20.88 297 ARG A CA 1
ATOM 2315 C C . ARG A 1 321 ? 20.078 20.332 15.621 1.00 20.48 297 ARG A C 1
ATOM 2316 O O . ARG A 1 321 ? 19.033 19.699 15.524 1.00 21.00 297 ARG A O 1
ATOM 2324 N N . LEU A 1 322 ? 20.863 20.201 16.678 1.00 21.42 298 LEU A N 1
ATOM 2325 C CA . LEU A 1 322 ? 20.488 19.355 17.778 1.00 20.98 298 LEU A CA 1
ATOM 2326 C C . LEU A 1 322 ? 19.119 19.722 18.389 1.00 21.59 298 LEU A C 1
ATOM 2327 O O . LEU A 1 322 ? 18.243 18.871 18.545 1.00 22.34 298 LEU A O 1
ATOM 2332 N N . HIS A 1 323 ? 18.955 20.994 18.762 1.00 23.37 299 HIS A N 1
ATOM 2333 C CA . HIS A 1 323 ? 17.755 21.459 19.442 1.00 24.96 299 HIS A CA 1
ATOM 2334 C C . HIS A 1 323 ? 16.517 21.469 18.587 1.00 24.71 299 HIS A C 1
ATOM 2335 O O . HIS A 1 323 ? 15.443 21.044 19.015 1.00 25.42 299 HIS A O 1
ATOM 2342 N N . ALA A 1 324 ? 16.653 21.982 17.374 1.00 24.43 300 ALA A N 1
ATOM 2343 C CA . ALA A 1 324 ? 15.556 22.057 16.447 1.00 23.84 300 ALA A CA 1
ATOM 2344 C C . ALA A 1 324 ? 15.051 20.639 16.154 1.00 22.46 300 ALA A C 1
ATOM 2345 O O . ALA A 1 324 ? 13.827 20.389 16.077 1.00 22.98 300 ALA A O 1
ATOM 2347 N N . GLN A 1 325 ? 15.966 19.670 15.971 1.00 21.41 301 GLN A N 1
ATOM 2348 C CA . GLN A 1 325 ? 15.552 18.302 15.673 1.00 21.38 301 GLN A CA 1
ATOM 2349 C C . GLN A 1 325 ? 14.927 17.598 16.876 1.00 22.05 301 GLN A C 1
ATOM 2350 O O . GLN A 1 325 ? 13.993 16.852 16.721 1.00 22.73 301 GLN A O 1
ATOM 2356 N N . LYS A 1 326 ? 15.383 17.930 18.080 1.00 21.52 302 LYS A N 1
ATOM 2357 C CA . LYS A 1 326 ? 14.797 17.361 19.265 1.00 23.80 302 LYS A CA 1
ATOM 2358 C C . LYS A 1 326 ? 13.328 17.837 19.370 1.00 25.40 302 LYS A C 1
ATOM 2359 O O . LYS A 1 326 ? 12.433 17.078 19.684 1.00 25.45 302 LYS A O 1
ATOM 2365 N N . ALA A 1 327 ? 13.079 19.088 19.040 1.00 24.15 303 ALA A N 1
ATOM 2366 C CA . ALA A 1 327 ? 11.692 19.609 19.068 1.00 25.70 303 ALA A CA 1
ATOM 2367 C C . ALA A 1 327 ? 10.823 18.868 18.056 1.00 25.78 303 ALA A C 1
ATOM 2368 O O . ALA A 1 327 ? 9.678 18.493 18.361 1.00 27.59 303 ALA A O 1
ATOM 2370 N N . LEU A 1 328 ? 11.350 18.703 16.840 1.00 24.98 304 LEU A N 1
ATOM 2371 C CA . LEU A 1 328 ? 10.658 17.987 15.783 1.00 25.50 304 LEU A CA 1
ATOM 2372 C C . LEU A 1 328 ? 10.380 16.567 16.200 1.00 26.98 304 LEU A C 1
ATOM 2373 O O . LEU A 1 328 ? 9.263 16.052 16.022 1.00 27.48 304 LEU A O 1
ATOM 2378 N N . LEU A 1 329 ? 11.376 15.905 16.750 1.00 25.40 305 LEU A N 1
ATOM 2379 C CA . LEU A 1 329 ? 11.207 14.485 17.160 1.00 24.97 305 LEU A CA 1
ATOM 2380 C C . LEU A 1 329 ? 10.193 14.297 18.212 1.00 26.30 305 LEU A C 1
ATOM 2381 O O . LEU A 1 329 ? 9.307 13.409 18.108 1.00 27.11 305 LEU A O 1
ATOM 2386 N N . VAL A 1 330 ? 10.232 15.162 19.220 1.00 27.25 306 VAL A N 1
ATOM 2387 C CA . VAL A 1 330 ? 9.243 15.060 20.312 1.00 28.67 306 VAL A CA 1
ATOM 2388 C C . VAL A 1 330 ? 7.830 15.292 19.768 1.00 28.33 306 VAL A C 1
ATOM 2389 O O . VAL A 1 330 ? 6.879 14.558 20.109 1.00 31.47 306 VAL A O 1
ATOM 2393 N N . SER A 1 331 ? 7.660 16.275 18.886 1.00 27.65 307 SER A N 1
ATOM 2394 C CA . SER A 1 331 ? 6.347 16.529 18.311 1.00 30.71 307 SER A CA 1
ATOM 2395 C C . SER A 1 331 ? 5.855 15.385 17.424 1.00 29.80 307 SER A C 1
ATOM 2396 O O . SER A 1 331 ? 4.666 15.033 17.471 1.00 31.20 307 SER A O 1
ATOM 2399 N N . LEU A 1 332 ? 6.729 14.829 16.596 1.00 28.90 308 LEU A N 1
ATOM 2400 C CA . LEU A 1 332 ? 6.292 13.784 15.660 1.00 32.14 308 LEU A CA 1
ATOM 2401 C C . LEU A 1 332 ? 6.039 12.464 16.382 1.00 35.90 308 LEU A C 1
ATOM 2402 O O . LEU A 1 332 ? 5.132 11.737 16.018 1.00 38.62 308 LEU A O 1
ATOM 2407 N N . PHE A 1 333 ? 6.800 12.168 17.417 1.00 35.03 309 PHE A N 1
ATOM 2408 C CA A PHE A 1 333 ? 6.634 10.933 18.144 0.50 38.65 309 PHE A CA 1
ATOM 2409 C CA B PHE A 1 333 ? 6.625 10.937 18.160 0.50 40.30 309 PHE A CA 1
ATOM 2410 C C . PHE A 1 333 ? 5.403 10.986 19.061 1.00 45.03 309 PHE A C 1
ATOM 2411 O O . PHE A 1 333 ? 4.862 9.936 19.430 1.00 49.30 309 PHE A O 1
ATOM 2426 N N . LYS A 1 334 ? 4.969 12.197 19.428 1.00 50.60 310 LYS A N 1
ATOM 2427 C CA . LYS A 1 334 ? 3.731 12.397 20.223 1.00 58.06 310 LYS A CA 1
ATOM 2428 C C . LYS A 1 334 ? 2.453 12.083 19.438 1.00 63.40 310 LYS A C 1
ATOM 2429 O O . LYS A 1 334 ? 1.464 11.682 20.025 1.00 71.09 310 LYS A O 1
ATOM 2431 N N . ASN A 1 335 ? 2.446 12.257 18.119 1.00 67.53 311 ASN A N 1
ATOM 2432 C CA . ASN A 1 335 ? 1.241 11.858 17.312 1.00 75.62 311 ASN A CA 1
ATOM 2433 C C . ASN A 1 335 ? 0.613 10.452 17.509 1.00 79.45 311 ASN A C 1
ATOM 2434 O O . ASN A 1 335 ? 1.292 9.431 17.564 1.00 79.74 311 ASN A O 1
ATOM 2439 N N . GLN B 1 29 ? 38.091 7.142 45.632 1.00 42.59 5 GLN B N 1
ATOM 2440 C CA . GLN B 1 29 ? 38.472 8.464 45.072 1.00 41.79 5 GLN B CA 1
ATOM 2441 C C . GLN B 1 29 ? 38.720 8.265 43.600 1.00 39.00 5 GLN B C 1
ATOM 2442 O O . GLN B 1 29 ? 39.521 7.410 43.230 1.00 41.68 5 GLN B O 1
ATOM 2448 N N . VAL B 1 30 ? 38.023 9.003 42.758 1.00 35.16 6 VAL B N 1
ATOM 2449 C CA . VAL B 1 30 ? 38.361 9.048 41.326 1.00 32.67 6 VAL B CA 1
ATOM 2450 C C . VAL B 1 30 ? 39.689 9.795 41.182 1.00 33.51 6 VAL B C 1
ATOM 2451 O O . VAL B 1 30 ? 39.868 10.872 41.745 1.00 31.27 6 VAL B O 1
ATOM 2455 N N . PRO B 1 31 ? 40.646 9.250 40.394 1.00 31.58 7 PRO B N 1
ATOM 2456 C CA . PRO B 1 31 ? 41.908 9.963 40.174 1.00 33.67 7 PRO B CA 1
ATOM 2457 C C . PRO B 1 31 ? 41.685 11.312 39.531 1.00 33.51 7 PRO B C 1
ATOM 2458 O O . PRO B 1 31 ? 40.864 11.451 38.664 1.00 33.67 7 PRO B O 1
ATOM 2462 N N . LYS B 1 32 ? 42.385 12.333 40.062 1.00 38.28 8 LYS B N 1
ATOM 2463 C CA . LYS B 1 32 ? 42.410 13.660 39.455 1.00 41.30 8 LYS B CA 1
ATOM 2464 C C . LYS B 1 32 ? 43.532 13.660 38.440 1.00 39.16 8 LYS B C 1
ATOM 2465 O O . LYS B 1 32 ? 44.615 13.218 38.761 1.00 42.85 8 LYS B O 1
ATOM 2469 N N . LEU B 1 33 ? 43.287 14.115 37.215 1.00 40.65 9 LEU B N 1
ATOM 2470 C CA . LEU B 1 33 ? 44.327 14.238 36.198 1.00 38.18 9 LEU B CA 1
ATOM 2471 C C . LEU B 1 33 ? 44.466 15.703 35.763 1.00 44.23 9 LEU B C 1
ATOM 2472 O O . LEU B 1 33 ? 43.461 16.372 35.532 1.00 49.63 9 LEU B O 1
ATOM 2477 N N . ASN B 1 34 ? 45.689 16.167 35.545 1.00 37.95 10 ASN B N 1
ATOM 2478 C CA . ASN B 1 34 ? 45.893 17.493 34.998 1.00 40.34 10 ASN B CA 1
ATOM 2479 C C . ASN B 1 34 ? 45.937 17.534 33.465 1.00 37.32 10 ASN B C 1
ATOM 2480 O O . ASN B 1 34 ? 46.820 18.161 32.885 1.00 40.82 10 ASN B O 1
ATOM 2485 N N . THR B 1 35 ? 45.094 16.769 32.816 1.00 34.36 11 THR B N 1
ATOM 2486 C CA . THR B 1 35 ? 45.054 16.795 31.353 1.00 32.76 11 THR B CA 1
ATOM 2487 C C . THR B 1 35 ? 43.606 16.630 30.948 1.00 31.60 11 THR B C 1
ATOM 2488 O O . THR B 1 35 ? 42.903 15.963 31.665 1.00 34.12 11 THR B O 1
ATOM 2492 N N . LYS B 1 36 ? 43.205 17.311 29.858 1.00 34.01 12 LYS B N 1
ATOM 2493 C CA . LYS B 1 36 ? 41.886 17.167 29.197 1.00 35.05 12 LYS B CA 1
ATOM 2494 C C . LYS B 1 36 ? 41.862 15.906 28.337 1.00 30.00 12 LYS B C 1
ATOM 2495 O O . LYS B 1 36 ? 40.830 15.238 28.195 1.00 34.35 12 LYS B O 1
ATOM 2505 N N . ASP B 1 37 ? 43.019 15.544 27.775 1.00 27.85 13 ASP B N 1
ATOM 2506 C CA . ASP B 1 37 ? 43.127 14.574 26.703 1.00 23.62 13 ASP B CA 1
ATOM 2507 C C . ASP B 1 37 ? 44.114 13.478 27.013 1.00 24.92 13 ASP B C 1
ATOM 2508 O O . ASP B 1 37 ? 44.947 13.622 27.931 1.00 27.64 13 ASP B O 1
ATOM 2513 N N . LEU B 1 38 ? 44.074 12.384 26.280 1.00 21.77 14 LEU B N 1
ATOM 2514 C CA . LEU B 1 38 ? 45.148 11.370 26.440 1.00 22.12 14 LEU B CA 1
ATOM 2515 C C . LEU B 1 38 ? 45.587 10.949 25.045 1.00 21.74 14 LEU B C 1
ATOM 2516 O O . LEU B 1 38 ? 44.951 10.114 24.393 1.00 21.26 14 LEU B O 1
ATOM 2521 N N . LEU B 1 39 ? 46.691 11.536 24.617 1.00 21.91 15 LEU B N 1
ATOM 2522 C CA . LEU B 1 39 ? 47.268 11.256 23.298 1.00 21.34 15 LEU B CA 1
ATOM 2523 C C . LEU B 1 39 ? 48.512 10.405 23.324 1.00 22.62 15 LEU B C 1
ATOM 2524 O O . LEU B 1 39 ? 48.670 9.612 22.376 1.00 20.51 15 LEU B O 1
ATOM 2529 N N . THR B 1 40 ? 49.412 10.571 24.299 1.00 20.18 16 THR B N 1
ATOM 2530 C CA . THR B 1 40 ? 50.626 9.746 24.380 1.00 22.83 16 THR B CA 1
ATOM 2531 C C . THR B 1 40 ? 51.111 9.103 25.707 1.00 26.88 16 THR B C 1
ATOM 2532 O O . THR B 1 40 ? 52.031 8.333 25.689 1.00 31.01 16 THR B O 1
ATOM 2536 N N . LEU B 1 41 ? 50.535 9.474 26.822 1.00 28.62 17 LEU B N 1
ATOM 2537 C CA . LEU B 1 41 ? 51.016 9.096 28.167 1.00 24.94 17 LEU B CA 1
ATOM 2538 C C . LEU B 1 41 ? 52.014 10.094 28.726 1.00 28.28 17 LEU B C 1
ATOM 2539 O O . LEU B 1 41 ? 52.220 10.129 29.896 1.00 27.23 17 LEU B O 1
ATOM 2544 N N . GLU B 1 42 ? 52.558 10.953 27.888 1.00 27.51 18 GLU B N 1
ATOM 2545 C CA . GLU B 1 42 ? 53.439 12.011 28.349 1.00 29.78 18 GLU B CA 1
ATOM 2546 C C . GLU B 1 42 ? 52.684 12.952 29.238 1.00 30.08 18 GLU B C 1
ATOM 2547 O O . GLU B 1 42 ? 53.255 13.623 30.045 1.00 31.19 18 GLU B O 1
ATOM 2553 N N . GLU B 1 43 ? 51.392 13.031 29.015 1.00 30.54 19 GLU B N 1
ATOM 2554 C CA . GLU B 1 43 ? 50.498 13.984 29.697 1.00 32.70 19 GLU B CA 1
ATOM 2555 C C . GLU B 1 43 ? 50.262 13.623 31.129 1.00 33.10 19 GLU B C 1
ATOM 2556 O O . GLU B 1 43 ? 49.697 14.459 31.858 1.00 35.26 19 GLU B O 1
ATOM 2562 N N . LEU B 1 44 ? 50.687 12.423 31.536 1.00 31.23 20 LEU B N 1
ATOM 2563 C CA . LEU B 1 44 ? 50.397 11.904 32.846 1.00 30.41 20 LEU B CA 1
ATOM 2564 C C . LEU B 1 44 ? 51.685 11.838 33.674 1.00 31.17 20 LEU B C 1
ATOM 2565 O O . LEU B 1 44 ? 52.736 11.544 33.150 1.00 30.40 20 LEU B O 1
ATOM 2570 N N . THR B 1 45 ? 51.583 12.110 34.969 1.00 30.16 21 THR B N 1
ATOM 2571 C CA . THR B 1 45 ? 52.682 11.880 35.898 1.00 29.65 21 THR B CA 1
ATOM 2572 C C . THR B 1 45 ? 52.721 10.405 36.342 1.00 27.94 21 THR B C 1
ATOM 2573 O O . THR B 1 45 ? 51.742 9.650 36.145 1.00 27.30 21 THR B O 1
ATOM 2577 N N . GLN B 1 46 ? 53.833 10.008 36.938 1.00 27.26 22 GLN B N 1
ATOM 2578 C CA . GLN B 1 46 ? 53.940 8.676 37.489 1.00 28.90 22 GLN B CA 1
ATOM 2579 C C . GLN B 1 46 ? 52.819 8.392 38.503 1.00 28.85 22 GLN B C 1
ATOM 2580 O O . GLN B 1 46 ? 52.172 7.337 38.459 1.00 29.22 22 GLN B O 1
ATOM 2586 N N . GLU B 1 47 ? 52.563 9.348 39.379 1.00 30.92 23 GLU B N 1
ATOM 2587 C CA . GLU B 1 47 ? 51.547 9.199 40.400 1.00 31.50 23 GLU B CA 1
ATOM 2588 C C . GLU B 1 47 ? 50.150 9.031 39.781 1.00 29.86 23 GLU B C 1
ATOM 2589 O O . GLU B 1 47 ? 49.364 8.193 40.243 1.00 28.84 23 GLU B O 1
ATOM 2595 N N . GLU B 1 48 ? 49.868 9.758 38.698 1.00 29.47 24 GLU B N 1
ATOM 2596 C CA . GLU B 1 48 ? 48.581 9.662 38.035 1.00 28.31 24 GLU B CA 1
ATOM 2597 C C . GLU B 1 48 ? 48.402 8.263 37.411 1.00 27.39 24 GLU B C 1
ATOM 2598 O O . GLU B 1 48 ? 47.314 7.690 37.460 1.00 27.69 24 GLU B O 1
ATOM 2604 N N . ILE B 1 49 ? 49.464 7.761 36.778 1.00 26.97 25 ILE B N 1
ATOM 2605 C CA . ILE B 1 49 ? 49.427 6.441 36.125 1.00 25.27 25 ILE B CA 1
ATOM 2606 C C . ILE B 1 49 ? 49.167 5.368 37.170 1.00 25.89 25 ILE B C 1
ATOM 2607 O O . ILE B 1 49 ? 48.259 4.542 37.043 1.00 25.72 25 ILE B O 1
ATOM 2612 N N . ILE B 1 50 ? 49.919 5.397 38.251 1.00 27.65 26 ILE B N 1
ATOM 2613 C CA . ILE B 1 50 ? 49.668 4.446 39.340 1.00 29.88 26 ILE B CA 1
ATOM 2614 C C . ILE B 1 50 ? 48.242 4.544 39.896 1.00 29.69 26 ILE B C 1
ATOM 2615 O O . ILE B 1 50 ? 47.615 3.527 40.154 1.00 29.15 26 ILE B O 1
ATOM 2620 N N . SER B 1 51 ? 47.748 5.772 40.080 1.00 30.00 27 SER B N 1
ATOM 2621 C CA . SER B 1 51 ? 46.388 5.977 40.575 1.00 30.85 27 SER B CA 1
ATOM 2622 C C . SER B 1 51 ? 45.338 5.402 39.638 1.00 27.83 27 SER B C 1
ATOM 2623 O O . SER B 1 51 ? 44.335 4.827 40.098 1.00 25.92 27 SER B O 1
ATOM 2626 N N . LEU B 1 52 ? 45.564 5.604 38.354 1.00 27.06 28 LEU B N 1
ATOM 2627 C CA . LEU B 1 52 ? 44.693 4.983 37.293 1.00 26.00 28 LEU B CA 1
ATOM 2628 C C . LEU B 1 52 ? 44.667 3.457 37.357 1.00 24.39 28 LEU B C 1
ATOM 2629 O O . LEU B 1 52 ? 43.603 2.842 37.223 1.00 22.81 28 LEU B O 1
ATOM 2634 N N . ILE B 1 53 ? 45.826 2.852 37.493 1.00 23.66 29 ILE B N 1
ATOM 2635 C CA . ILE B 1 53 ? 45.916 1.400 37.578 1.00 26.10 29 ILE B CA 1
ATOM 2636 C C . ILE B 1 53 ? 45.188 0.869 38.815 1.00 26.55 29 ILE B C 1
ATOM 2637 O O . ILE B 1 53 ? 44.425 -0.068 38.749 1.00 26.35 29 ILE B O 1
ATOM 2642 N N . GLU B 1 54 ? 45.402 1.513 39.959 1.00 29.17 30 GLU B N 1
ATOM 2643 C CA . GLU B 1 54 ? 44.706 1.106 41.195 1.00 31.21 30 GLU B CA 1
ATOM 2644 C C . GLU B 1 54 ? 43.190 1.220 41.033 1.00 29.97 30 GLU B C 1
ATOM 2645 O O . GLU B 1 54 ? 42.469 0.344 41.491 1.00 28.24 30 GLU B O 1
ATOM 2651 N N . PHE B 1 55 ? 42.737 2.318 40.422 1.00 28.22 31 PHE B N 1
ATOM 2652 C CA . PHE B 1 55 ? 41.315 2.564 40.194 1.00 28.55 31 PHE B CA 1
ATOM 2653 C C . PHE B 1 55 ? 40.760 1.493 39.226 1.00 24.21 31 PHE B C 1
ATOM 2654 O O . PHE B 1 55 ? 39.636 0.982 39.429 1.00 25.33 31 PHE B O 1
ATOM 2662 N N . ALA B 1 56 ? 41.508 1.168 38.178 1.00 23.91 32 ALA B N 1
ATOM 2663 C CA . ALA B 1 56 ? 41.076 0.099 37.227 1.00 23.13 32 ALA B CA 1
ATOM 2664 C C . ALA B 1 56 ? 40.876 -1.256 37.884 1.00 24.88 32 ALA B C 1
ATOM 2665 O O . ALA B 1 56 ? 39.890 -1.975 37.629 1.00 23.88 32 ALA B O 1
ATOM 2667 N N . ILE B 1 57 ? 41.809 -1.581 38.789 1.00 24.09 33 ILE B N 1
ATOM 2668 C CA . ILE B 1 57 ? 41.745 -2.811 39.587 1.00 26.43 33 ILE B CA 1
ATOM 2669 C C . ILE B 1 57 ? 40.499 -2.787 40.463 1.00 27.85 33 ILE B C 1
ATOM 2670 O O . ILE B 1 57 ? 39.791 -3.804 40.563 1.00 28.49 33 ILE B O 1
ATOM 2675 N N . TYR B 1 58 ? 40.198 -1.653 41.092 1.00 30.72 34 TYR B N 1
ATOM 2676 C CA . TYR B 1 58 ? 38.979 -1.496 41.872 1.00 31.81 34 TYR B CA 1
ATOM 2677 C C . TYR B 1 58 ? 37.745 -1.711 41.012 1.00 31.61 34 TYR B C 1
ATOM 2678 O O . TYR B 1 58 ? 36.851 -2.477 41.388 1.00 33.12 34 TYR B O 1
ATOM 2687 N N . LEU B 1 59 ? 37.706 -1.087 39.823 1.00 29.50 35 LEU B N 1
ATOM 2688 C CA . LEU B 1 59 ? 36.550 -1.221 38.945 1.00 29.40 35 LEU B CA 1
ATOM 2689 C C . LEU B 1 59 ? 36.391 -2.662 38.462 1.00 28.85 35 LEU B C 1
ATOM 2690 O O . LEU B 1 59 ? 35.277 -3.104 38.193 1.00 33.34 35 LEU B O 1
ATOM 2695 N N . LYS B 1 60 ? 37.487 -3.361 38.289 1.00 26.69 36 LYS B N 1
ATOM 2696 C CA . LYS B 1 60 ? 37.454 -4.731 37.818 1.00 26.75 36 LYS B CA 1
ATOM 2697 C C . LYS B 1 60 ? 36.760 -5.639 38.852 1.00 31.31 36 LYS B C 1
ATOM 2698 O O . LYS B 1 60 ? 36.038 -6.552 38.472 1.00 34.44 36 LYS B O 1
ATOM 2704 N N . LYS B 1 61 ? 36.986 -5.339 40.112 1.00 31.09 37 LYS B N 1
ATOM 2705 C CA . LYS B 1 61 ? 36.561 -6.221 41.236 1.00 37.96 37 LYS B CA 1
ATOM 2706 C C . LYS B 1 61 ? 35.178 -5.914 41.732 1.00 39.41 37 LYS B C 1
ATOM 2707 O O . LYS B 1 61 ? 34.607 -6.739 42.463 1.00 43.03 37 LYS B O 1
ATOM 2713 N N . ASN B 1 62 ? 34.689 -4.712 41.460 1.00 37.93 38 ASN B N 1
ATOM 2714 C CA . ASN B 1 62 ? 33.509 -4.197 42.155 1.00 44.09 38 ASN B CA 1
ATOM 2715 C C . ASN B 1 62 ? 32.325 -3.969 41.236 1.00 46.17 38 ASN B C 1
ATOM 2716 O O . ASN B 1 62 ? 32.480 -3.800 40.074 1.00 44.52 38 ASN B O 1
ATOM 2721 N N . LYS B 1 63 ? 31.130 -3.998 41.832 1.00 54.44 39 LYS B N 1
ATOM 2722 C CA . LYS B 1 63 ? 29.871 -3.978 41.069 1.00 54.98 39 LYS B CA 1
ATOM 2723 C C . LYS B 1 63 ? 29.818 -2.704 40.220 1.00 50.62 39 LYS B C 1
ATOM 2724 O O . LYS B 1 63 ? 30.269 -1.640 40.642 1.00 49.90 39 LYS B O 1
ATOM 2726 N N . GLN B 1 64 ? 29.230 -2.809 39.042 1.00 52.81 40 GLN B N 1
ATOM 2727 C CA A GLN B 1 64 ? 29.103 -1.656 38.127 0.50 51.45 40 GLN B CA 1
ATOM 2728 C CA B GLN B 1 64 ? 29.098 -1.651 38.122 0.50 52.70 40 GLN B CA 1
ATOM 2729 C C . GLN B 1 64 ? 28.183 -0.567 38.698 1.00 51.56 40 GLN B C 1
ATOM 2730 O O . GLN B 1 64 ? 27.094 -0.867 39.132 1.00 53.71 40 GLN B O 1
ATOM 2741 N N . GLU B 1 65 ? 28.641 0.679 38.702 1.00 47.83 41 GLU B N 1
ATOM 2742 C CA . GLU B 1 65 ? 27.795 1.808 39.067 1.00 48.87 41 GLU B CA 1
ATOM 2743 C C . GLU B 1 65 ? 27.831 2.829 37.923 1.00 39.48 41 GLU B C 1
ATOM 2744 O O . GLU B 1 65 ? 28.820 2.838 37.135 1.00 40.09 41 GLU B O 1
ATOM 2750 N N . PRO B 1 66 ? 26.733 3.600 37.757 1.00 38.77 42 PRO B N 1
ATOM 2751 C CA . PRO B 1 66 ? 26.543 4.437 36.532 1.00 34.97 42 PRO B CA 1
ATOM 2752 C C . PRO B 1 66 ? 27.225 5.790 36.668 1.00 32.54 42 PRO B C 1
ATOM 2753 O O . PRO B 1 66 ? 26.578 6.857 36.645 1.00 32.83 42 PRO B O 1
ATOM 2757 N N . LEU B 1 67 ? 28.541 5.732 36.772 1.00 29.19 43 LEU B N 1
ATOM 2758 C CA . LEU B 1 67 ? 29.337 6.923 36.995 1.00 30.06 43 LEU B CA 1
ATOM 2759 C C . LEU B 1 67 ? 29.266 7.928 35.847 1.00 30.14 43 LEU B C 1
ATOM 2760 O O . LEU B 1 67 ? 29.532 9.096 36.077 1.00 33.04 43 LEU B O 1
ATOM 2765 N N . LEU B 1 68 ? 28.950 7.466 34.634 1.00 28.02 44 LEU B N 1
ATOM 2766 C CA . LEU B 1 68 ? 28.955 8.307 33.421 1.00 25.64 44 LEU B CA 1
ATOM 2767 C C . LEU B 1 68 ? 27.550 8.380 32.846 1.00 27.52 44 LEU B C 1
ATOM 2768 O O . LEU B 1 68 ? 27.360 8.491 31.649 1.00 25.26 44 LEU B O 1
ATOM 2773 N N . GLN B 1 69 ? 26.553 8.431 33.726 1.00 28.16 45 GLN B N 1
ATOM 2774 C CA . GLN B 1 69 ? 25.177 8.418 33.322 1.00 32.96 45 GLN B CA 1
ATOM 2775 C C . GLN B 1 69 ? 24.902 9.508 32.296 1.00 32.82 45 GLN B C 1
ATOM 2776 O O . GLN B 1 69 ? 25.203 10.670 32.519 1.00 32.29 45 GLN B O 1
ATOM 2782 N N . GLY B 1 70 ? 24.369 9.098 31.154 1.00 33.26 46 GLY B N 1
ATOM 2783 C CA . GLY B 1 70 ? 23.944 10.035 30.141 1.00 34.05 46 GLY B CA 1
ATOM 2784 C C . GLY B 1 70 ? 25.037 10.504 29.186 1.00 32.39 46 GLY B C 1
ATOM 2785 O O . GLY B 1 70 ? 24.708 11.032 28.102 1.00 34.12 46 GLY B O 1
ATOM 2786 N N . LYS B 1 71 ? 26.298 10.273 29.526 1.00 27.68 47 LYS B N 1
ATOM 2787 C CA . LYS B 1 71 ? 27.438 10.772 28.732 1.00 25.89 47 LYS B CA 1
ATOM 2788 C C . LYS B 1 71 ? 27.573 9.984 27.406 1.00 23.96 47 LYS B C 1
ATOM 2789 O O . LYS B 1 71 ? 27.386 8.768 27.399 1.00 24.57 47 LYS B O 1
ATOM 2795 N N . ILE B 1 72 ? 27.989 10.669 26.315 1.00 22.35 48 ILE B N 1
ATOM 2796 C CA . ILE B 1 72 ? 28.125 10.036 25.022 1.00 20.79 48 ILE B CA 1
ATOM 2797 C C . ILE B 1 72 ? 29.558 10.220 24.553 1.00 19.27 48 ILE B C 1
ATOM 2798 O O . ILE B 1 72 ? 30.060 11.354 24.460 1.00 20.66 48 ILE B O 1
ATOM 2803 N N . LEU B 1 73 ? 30.226 9.124 24.272 1.00 19.53 49 LEU B N 1
ATOM 2804 C CA . LEU B 1 73 ? 31.567 9.078 23.734 1.00 18.52 49 LEU B CA 1
ATOM 2805 C C . LEU B 1 73 ? 31.485 8.744 22.214 1.00 19.88 49 LEU B C 1
ATOM 2806 O O . LEU B 1 73 ? 30.975 7.672 21.851 1.00 20.32 49 LEU B O 1
ATOM 2811 N N . GLY B 1 74 ? 31.992 9.637 21.336 1.00 19.43 50 GLY B N 1
ATOM 2812 C CA . GLY B 1 74 ? 32.097 9.335 19.906 1.00 19.60 50 GLY B CA 1
ATOM 2813 C C . GLY B 1 74 ? 33.298 8.481 19.702 1.00 19.44 50 GLY B C 1
ATOM 2814 O O . GLY B 1 74 ? 34.351 8.720 20.291 1.00 20.50 50 GLY B O 1
ATOM 2815 N N . LEU B 1 75 ? 33.166 7.494 18.822 1.00 17.43 51 LEU B N 1
ATOM 2816 C CA . LEU B 1 75 ? 34.233 6.569 18.559 1.00 17.97 51 LEU B CA 1
ATOM 2817 C C . LEU B 1 75 ? 34.589 6.586 17.087 1.00 18.93 51 LEU B C 1
ATOM 2818 O O . LEU B 1 75 ? 33.903 5.964 16.258 1.00 18.70 51 LEU B O 1
ATOM 2823 N N . ILE B 1 76 ? 35.524 7.448 16.721 1.00 17.40 52 ILE B N 1
ATOM 2824 C CA . ILE B 1 76 ? 35.856 7.644 15.316 1.00 18.30 52 ILE B CA 1
ATOM 2825 C C . ILE B 1 76 ? 36.940 6.650 14.909 1.00 17.31 52 ILE B C 1
ATOM 2826 O O . ILE B 1 76 ? 38.031 6.591 15.493 1.00 17.02 52 ILE B O 1
ATOM 2831 N N . PHE B 1 77 ? 36.671 5.832 13.913 1.00 16.56 53 PHE B N 1
ATOM 2832 C CA . PHE B 1 77 ? 37.635 4.820 13.427 1.00 17.55 53 PHE B CA 1
ATOM 2833 C C . PHE B 1 77 ? 37.895 4.898 11.927 1.00 18.43 53 PHE B C 1
ATOM 2834 O O . PHE B 1 77 ? 36.973 4.836 11.076 1.00 18.25 53 PHE B O 1
ATOM 2842 N N . ASP B 1 78 ? 39.167 5.090 11.569 1.00 18.48 54 ASP B N 1
ATOM 2843 C CA . ASP B 1 78 ? 39.672 5.047 10.219 1.00 20.52 54 ASP B CA 1
ATOM 2844 C C . ASP B 1 78 ? 40.435 3.773 9.908 1.00 19.12 54 ASP B C 1
ATOM 2845 O O . ASP B 1 78 ? 40.882 3.575 8.758 1.00 20.18 54 ASP B O 1
ATOM 2850 N N . LYS B 1 79 ? 40.617 2.914 10.918 1.00 18.89 55 LYS B N 1
ATOM 2851 C CA . LYS B 1 79 ? 41.307 1.662 10.797 1.00 18.21 55 LYS B CA 1
ATOM 2852 C C . LYS B 1 79 ? 40.425 0.551 11.470 1.00 16.84 55 LYS B C 1
ATOM 2853 O O . LYS B 1 79 ? 39.587 0.844 12.307 1.00 16.28 55 LYS B O 1
ATOM 2859 N N . HIS B 1 80 ? 40.734 -0.677 11.120 1.00 17.18 56 HIS B N 1
ATOM 2860 C CA . HIS B 1 80 ? 40.107 -1.880 11.687 1.00 16.99 56 HIS B CA 1
ATOM 2861 C C . HIS B 1 80 ? 40.314 -1.913 13.182 1.00 17.70 56 HIS B C 1
ATOM 2862 O O . HIS B 1 80 ? 41.311 -1.403 13.706 1.00 17.39 56 HIS B O 1
ATOM 2869 N N . SER B 1 81 ? 39.389 -2.574 13.880 1.00 18.02 57 SER B N 1
ATOM 2870 C CA . SER B 1 81 ? 39.520 -2.773 15.320 1.00 15.80 57 SER B CA 1
ATOM 2871 C C . SER B 1 81 ? 38.504 -3.797 15.829 1.00 16.63 57 SER B C 1
ATOM 2872 O O . SER B 1 81 ? 37.339 -3.735 15.464 1.00 17.22 57 SER B O 1
ATOM 2875 N N . THR B 1 82 ? 38.917 -4.679 16.704 1.00 16.32 58 THR B N 1
ATOM 2876 C CA . THR B 1 82 ? 38.033 -5.493 17.518 1.00 16.39 58 THR B CA 1
ATOM 2877 C C . THR B 1 82 ? 38.097 -5.054 18.988 1.00 16.97 58 THR B C 1
ATOM 2878 O O . THR B 1 82 ? 37.056 -4.662 19.568 1.00 17.20 58 THR B O 1
ATOM 2882 N N . ARG B 1 83 ? 39.276 -5.115 19.624 1.00 16.39 59 ARG B N 1
ATOM 2883 C CA . ARG B 1 83 ? 39.369 -4.843 21.074 1.00 17.15 59 ARG B CA 1
ATOM 2884 C C . ARG B 1 83 ? 39.006 -3.404 21.423 1.00 15.84 59 ARG B C 1
ATOM 2885 O O . ARG B 1 83 ? 38.206 -3.168 22.302 1.00 16.59 59 ARG B O 1
ATOM 2893 N N . THR B 1 84 ? 39.580 -2.448 20.722 1.00 16.17 60 THR B N 1
ATOM 2894 C CA . THR B 1 84 ? 39.443 -1.041 21.050 1.00 15.63 60 THR B CA 1
ATOM 2895 C C . THR B 1 84 ? 37.996 -0.565 20.854 1.00 15.92 60 THR B C 1
ATOM 2896 O O . THR B 1 84 ? 37.343 0.018 21.738 1.00 15.60 60 THR B O 1
ATOM 2900 N N . ARG B 1 85 ? 37.430 -0.968 19.725 1.00 17.03 61 ARG B N 1
ATOM 2901 C CA . ARG B 1 85 ? 36.032 -0.648 19.411 1.00 17.89 61 ARG B CA 1
ATOM 2902 C C . ARG B 1 85 ? 35.041 -1.210 20.377 1.00 17.89 61 ARG B C 1
ATOM 2903 O O . ARG B 1 85 ? 34.140 -0.479 20.849 1.00 18.07 61 ARG B O 1
ATOM 2911 N N . VAL B 1 86 ? 35.201 -2.488 20.726 1.00 16.83 62 VAL B N 1
ATOM 2912 C CA . VAL B 1 86 ? 34.204 -3.137 21.589 1.00 17.15 62 VAL B CA 1
ATOM 2913 C C . VAL B 1 86 ? 34.417 -2.690 23.026 1.00 17.19 62 VAL B C 1
ATOM 2914 O O . VAL B 1 86 ? 33.429 -2.407 23.735 1.00 16.55 62 VAL B O 1
ATOM 2918 N N . SER B 1 87 ? 35.667 -2.667 23.467 1.00 16.31 63 SER B N 1
ATOM 2919 C CA . SER B 1 87 ? 35.951 -2.341 24.892 1.00 16.98 63 SER B CA 1
ATOM 2920 C C . SER B 1 87 ? 35.523 -0.922 25.243 1.00 17.67 63 SER B C 1
ATOM 2921 O O . SER B 1 87 ? 34.985 -0.677 26.306 1.00 18.57 63 SER B O 1
ATOM 2924 N N . PHE B 1 88 ? 35.725 0.043 24.363 1.00 16.75 64 PHE B N 1
ATOM 2925 C CA . PHE B 1 88 ? 35.351 1.422 24.695 1.00 17.16 64 PHE B CA 1
ATOM 2926 C C . PHE B 1 88 ? 33.830 1.586 24.744 1.00 18.38 64 PHE B C 1
ATOM 2927 O O . PHE B 1 88 ? 33.293 2.196 25.727 1.00 19.24 64 PHE B O 1
ATOM 2935 N N . GLU B 1 89 ? 33.096 0.958 23.833 1.00 18.69 65 GLU B N 1
ATOM 2936 C CA . GLU B 1 89 ? 31.648 1.094 23.885 1.00 18.81 65 GLU B CA 1
ATOM 2937 C C . GLU B 1 89 ? 31.063 0.319 25.079 1.00 19.30 65 GLU B C 1
ATOM 2938 O O . GLU B 1 89 ? 30.201 0.844 25.791 1.00 20.32 65 GLU B O 1
ATOM 2944 N N . ALA B 1 90 ? 31.566 -0.889 25.328 1.00 17.93 66 ALA B N 1
ATOM 2945 C CA . ALA B 1 90 ? 31.080 -1.669 26.473 1.00 19.15 66 ALA B CA 1
ATOM 2946 C C . ALA B 1 90 ? 31.364 -0.918 27.752 1.00 19.09 66 ALA B C 1
ATOM 2947 O O . ALA B 1 90 ? 30.509 -0.923 28.677 1.00 20.58 66 ALA B O 1
ATOM 2949 N N . GLY B 1 91 ? 32.561 -0.334 27.874 1.00 17.94 67 GLY B N 1
ATOM 2950 C CA . GLY B 1 91 ? 32.930 0.457 29.079 1.00 19.65 67 GLY B CA 1
ATOM 2951 C C . GLY B 1 91 ? 31.979 1.602 29.338 1.00 19.51 67 GLY B C 1
ATOM 2952 O O . GLY B 1 91 ? 31.514 1.796 30.438 1.00 21.13 67 GLY B O 1
ATOM 2953 N N . MET B 1 92 ? 31.650 2.357 28.277 1.00 19.42 68 MET B N 1
ATOM 2954 C CA . MET B 1 92 ? 30.695 3.441 28.435 1.00 19.92 68 MET B CA 1
ATOM 2955 C C . MET B 1 92 ? 29.319 2.924 28.886 1.00 21.28 68 MET B C 1
ATOM 2956 O O . MET B 1 92 ? 28.718 3.490 29.798 1.00 21.37 68 MET B O 1
ATOM 2961 N N . VAL B 1 93 ? 28.836 1.888 28.210 1.00 20.95 69 VAL B N 1
ATOM 2962 C CA . VAL B 1 93 ? 27.530 1.314 28.557 1.00 22.97 69 VAL B CA 1
ATOM 2963 C C . VAL B 1 93 ? 27.499 0.810 29.983 1.00 23.25 69 VAL B C 1
ATOM 2964 O O . VAL B 1 93 ? 26.522 1.061 30.741 1.00 23.34 69 VAL B O 1
ATOM 2968 N N . GLN B 1 94 ? 28.577 0.154 30.413 1.00 22.16 70 GLN B N 1
ATOM 2969 C CA . GLN B 1 94 ? 28.637 -0.387 31.771 1.00 24.49 70 GLN B CA 1
ATOM 2970 C C . GLN B 1 94 ? 28.670 0.725 32.825 1.00 25.24 70 GLN B C 1
ATOM 2971 O O . GLN B 1 94 ? 28.260 0.514 33.993 1.00 26.97 70 GLN B O 1
ATOM 2977 N N . LEU B 1 95 ? 29.101 1.883 32.427 1.00 23.63 71 LEU B N 1
ATOM 2978 C CA . LEU B 1 95 ? 29.132 3.118 33.331 1.00 25.49 71 LEU B CA 1
ATOM 2979 C C . LEU B 1 95 ? 27.853 3.976 33.196 1.00 26.40 71 LEU B C 1
ATOM 2980 O O . LEU B 1 95 ? 27.809 5.066 33.735 1.00 27.70 71 LEU B O 1
ATOM 2985 N N . GLY B 1 96 ? 26.839 3.494 32.465 1.00 26.14 72 GLY B N 1
ATOM 2986 C CA . GLY B 1 96 ? 25.573 4.200 32.285 1.00 26.31 72 GLY B CA 1
ATOM 2987 C C . GLY B 1 96 ? 25.555 5.238 31.157 1.00 27.41 72 GLY B C 1
ATOM 2988 O O . GLY B 1 96 ? 24.565 5.978 31.013 1.00 25.96 72 GLY B O 1
ATOM 2989 N N . GLY B 1 97 ? 26.612 5.280 30.343 1.00 23.60 73 GLY B N 1
ATOM 2990 C CA . GLY B 1 97 ? 26.695 6.180 29.210 1.00 23.25 73 GLY B CA 1
ATOM 2991 C C . GLY B 1 97 ? 26.561 5.408 27.909 1.00 23.08 73 GLY B C 1
ATOM 2992 O O . GLY B 1 97 ? 25.947 4.319 27.870 1.00 24.12 73 GLY B O 1
ATOM 2993 N N . HIS B 1 98 ? 27.077 5.991 26.833 1.00 23.74 74 HIS B N 1
ATOM 2994 C CA . HIS B 1 98 ? 26.831 5.491 25.489 1.00 24.06 74 HIS B CA 1
ATOM 2995 C C . HIS B 1 98 ? 28.083 5.673 24.641 1.00 22.80 74 HIS B C 1
ATOM 2996 O O . HIS B 1 98 ? 28.847 6.624 24.868 1.00 22.85 74 HIS B O 1
ATOM 3003 N N . GLY B 1 99 ? 28.310 4.752 23.730 1.00 22.33 75 GLY B N 1
ATOM 3004 C CA . GLY B 1 99 ? 29.376 4.856 22.746 1.00 21.78 75 GLY B CA 1
ATOM 3005 C C . GLY B 1 99 ? 28.736 4.988 21.374 1.00 25.28 75 GLY B C 1
ATOM 3006 O O . GLY B 1 99 ? 27.709 4.330 21.096 1.00 31.82 75 GLY B O 1
ATOM 3007 N N . MET B 1 100 ? 29.196 5.923 20.566 1.00 20.70 76 MET B N 1
ATOM 3008 C CA . MET B 1 100 ? 28.625 6.148 19.262 1.00 21.76 76 MET B CA 1
ATOM 3009 C C . MET B 1 100 ? 29.700 5.857 18.224 1.00 20.80 76 MET B C 1
ATOM 3010 O O . MET B 1 100 ? 30.610 6.666 18.000 1.00 19.59 76 MET B O 1
ATOM 3015 N N . PHE B 1 101 ? 29.598 4.725 17.518 1.00 21.64 77 PHE B N 1
ATOM 3016 C CA . PHE B 1 101 ? 30.580 4.392 16.455 1.00 21.78 77 PHE B CA 1
ATOM 3017 C C . PHE B 1 101 ? 30.415 5.218 15.200 1.00 22.90 77 PHE B C 1
ATOM 3018 O O . PHE B 1 101 ? 29.310 5.337 14.603 1.00 24.11 77 PHE B O 1
ATOM 3026 N N . LEU B 1 102 ? 31.512 5.829 14.753 1.00 18.75 78 LEU B N 1
ATOM 3027 C CA . LEU B 1 102 ? 31.560 6.725 13.656 1.00 19.30 78 LEU B CA 1
ATOM 3028 C C . LEU B 1 102 ? 32.623 6.256 12.707 1.00 21.46 78 LEU B C 1
ATOM 3029 O O . LEU B 1 102 ? 33.834 6.429 12.961 1.00 22.11 78 LEU B O 1
ATOM 3034 N N . ASN B 1 103 ? 32.216 5.596 11.630 1.00 20.02 79 ASN B N 1
ATOM 3035 C CA . ASN B 1 103 ? 33.237 5.171 10.670 1.00 21.49 79 ASN B CA 1
ATOM 3036 C C . ASN B 1 103 ? 33.741 6.384 9.965 1.00 22.01 79 ASN B C 1
ATOM 3037 O O . ASN B 1 103 ? 32.946 7.190 9.419 1.00 21.77 79 ASN B O 1
ATOM 3042 N N . GLY B 1 104 ? 35.044 6.537 9.895 1.00 21.81 80 GLY B N 1
ATOM 3043 C CA . GLY B 1 104 ? 35.638 7.654 9.275 1.00 24.25 80 GLY B CA 1
ATOM 3044 C C . GLY B 1 104 ? 35.274 7.770 7.817 1.00 25.05 80 GLY B C 1
ATOM 3045 O O . GLY B 1 104 ? 35.218 8.893 7.289 1.00 29.23 80 GLY B O 1
ATOM 3046 N N . LYS B 1 105 ? 34.961 6.646 7.153 1.00 24.64 81 LYS B N 1
ATOM 3047 C CA . LYS B 1 105 ? 34.562 6.678 5.717 1.00 29.94 81 LYS B CA 1
ATOM 3048 C C . LYS B 1 105 ? 33.233 7.388 5.485 1.00 26.72 81 LYS B C 1
ATOM 3049 O O . LYS B 1 105 ? 32.918 7.719 4.364 1.00 29.53 81 LYS B O 1
ATOM 3055 N N . GLU B 1 106 ? 32.459 7.563 6.522 1.00 22.30 82 GLU B N 1
ATOM 3056 C CA . GLU B 1 106 ? 31.113 8.153 6.408 1.00 22.88 82 GLU B CA 1
ATOM 3057 C C . GLU B 1 106 ? 31.108 9.681 6.838 1.00 21.33 82 GLU B C 1
ATOM 3058 O O . GLU B 1 106 ? 30.151 10.388 6.578 1.00 21.24 82 GLU B O 1
ATOM 3064 N N . MET B 1 107 ? 32.158 10.134 7.514 1.00 21.01 83 MET B N 1
ATOM 3065 C CA . MET B 1 107 ? 32.218 11.515 7.999 1.00 22.01 83 MET B CA 1
ATOM 3066 C C . MET B 1 107 ? 32.604 12.495 6.867 1.00 21.75 83 MET B C 1
ATOM 3067 O O . MET B 1 107 ? 33.223 12.095 5.879 1.00 22.12 83 MET B O 1
ATOM 3072 N N . GLN B 1 108 ? 32.190 13.736 6.997 1.00 20.81 84 GLN B N 1
ATOM 3073 C CA . GLN B 1 108 ? 32.473 14.734 5.961 1.00 21.75 84 GLN B CA 1
ATOM 3074 C C . GLN B 1 108 ? 33.968 15.101 5.885 1.00 22.69 84 GLN B C 1
ATOM 3075 O O . GLN B 1 108 ? 34.386 15.711 4.845 1.00 23.00 84 GLN B O 1
ATOM 3081 N N . MET B 1 109 ? 34.771 14.647 6.855 1.00 22.31 85 MET B N 1
ATOM 3082 C CA . MET B 1 109 ? 36.244 14.739 6.707 1.00 25.51 85 MET B CA 1
ATOM 3083 C C . MET B 1 109 ? 36.689 14.062 5.377 1.00 26.55 85 MET B C 1
ATOM 3084 O O . MET B 1 109 ? 37.660 14.484 4.748 1.00 27.87 85 MET B O 1
ATOM 3089 N N . GLN B 1 110 ? 36.000 12.971 5.002 1.00 25.35 86 GLN B N 1
ATOM 3090 C CA . GLN B 1 110 ? 36.303 12.241 3.728 1.00 29.84 86 GLN B CA 1
ATOM 3091 C C . GLN B 1 110 ? 36.130 13.086 2.500 1.00 29.58 86 GLN B C 1
ATOM 3092 O O . GLN B 1 110 ? 36.781 12.852 1.444 1.00 29.43 86 GLN B O 1
ATOM 3098 N N . ARG B 1 111 ? 35.298 14.114 2.623 1.00 27.63 87 ARG B N 1
ATOM 3099 C CA . ARG B 1 111 ? 35.013 15.017 1.532 1.00 28.56 87 ARG B CA 1
ATOM 3100 C C . ARG B 1 111 ? 35.668 16.365 1.750 1.00 29.99 87 ARG B C 1
ATOM 3101 O O . ARG B 1 111 ? 35.271 17.337 1.174 1.00 31.47 87 ARG B O 1
ATOM 3109 N N . GLY B 1 112 ? 36.648 16.377 2.658 1.00 29.42 88 GLY B N 1
ATOM 3110 C CA . GLY B 1 112 ? 37.527 17.538 2.788 1.00 31.02 88 GLY B CA 1
ATOM 3111 C C . GLY B 1 112 ? 37.255 18.458 3.967 1.00 29.73 88 GLY B C 1
ATOM 3112 O O . GLY B 1 112 ? 37.951 19.474 4.120 1.00 28.21 88 GLY B O 1
ATOM 3113 N N . GLU B 1 113 ? 36.264 18.129 4.812 1.00 25.46 89 GLU B N 1
ATOM 3114 C CA . GLU B 1 113 ? 36.006 18.985 5.973 1.00 25.00 89 GLU B CA 1
ATOM 3115 C C . GLU B 1 113 ? 37.230 18.926 6.907 1.00 24.77 89 GLU B C 1
ATOM 3116 O O . GLU B 1 113 ? 37.823 17.870 7.111 1.00 22.91 89 GLU B O 1
ATOM 3122 N N . THR B 1 114 ? 37.557 20.098 7.446 1.00 25.63 90 THR B N 1
ATOM 3123 C CA . THR B 1 114 ? 38.694 20.187 8.330 1.00 24.39 90 THR B CA 1
ATOM 3124 C C . THR B 1 114 ? 38.456 19.485 9.693 1.00 24.07 90 THR B C 1
ATOM 3125 O O . THR B 1 114 ? 37.343 19.378 10.179 1.00 22.31 90 THR B O 1
ATOM 3129 N N . VAL B 1 115 ? 39.546 19.040 10.275 1.00 23.07 91 VAL B N 1
ATOM 3130 C CA . VAL B 1 115 ? 39.505 18.481 11.607 1.00 23.52 91 VAL B CA 1
ATOM 3131 C C . VAL B 1 115 ? 39.009 19.528 12.602 1.00 23.22 91 VAL B C 1
ATOM 3132 O O . VAL B 1 115 ? 38.229 19.192 13.500 1.00 22.95 91 VAL B O 1
ATOM 3136 N N . SER B 1 116 ? 39.417 20.782 12.428 1.00 23.19 92 SER B N 1
ATOM 3137 C CA . SER B 1 116 ? 39.012 21.847 13.327 1.00 25.41 92 SER B CA 1
ATOM 3138 C C . SER B 1 116 ? 37.500 22.060 13.287 1.00 24.92 92 SER B C 1
ATOM 3139 O O . SER B 1 116 ? 36.844 22.141 14.340 1.00 26.70 92 SER B O 1
ATOM 3142 N N . ASP B 1 117 ? 36.956 22.146 12.083 1.00 25.14 93 ASP B N 1
ATOM 3143 C CA . ASP B 1 117 ? 35.459 22.323 11.940 1.00 24.17 93 ASP B CA 1
ATOM 3144 C C . ASP B 1 117 ? 34.705 21.140 12.583 1.00 24.15 93 ASP B C 1
ATOM 3145 O O . ASP B 1 117 ? 33.686 21.323 13.258 1.00 24.74 93 ASP B O 1
ATOM 3150 N N . THR B 1 118 ? 35.215 19.914 12.359 1.00 22.22 94 THR B N 1
ATOM 3151 C CA . THR B 1 118 ? 34.683 18.709 12.939 1.00 23.71 94 THR B CA 1
ATOM 3152 C C . THR B 1 118 ? 34.681 18.760 14.475 1.00 22.96 94 THR B C 1
ATOM 3153 O O . THR B 1 118 ? 33.668 18.466 15.133 1.00 22.10 94 THR B O 1
ATOM 3157 N N . ALA B 1 119 ? 35.794 19.200 15.039 1.00 22.48 95 ALA B N 1
ATOM 3158 C CA . ALA B 1 119 ? 35.913 19.308 16.474 1.00 22.05 95 ALA B CA 1
ATOM 3159 C C . ALA B 1 119 ? 34.881 20.277 17.045 1.00 24.18 95 ALA B C 1
ATOM 3160 O O . ALA B 1 119 ? 34.289 20.007 18.119 1.00 25.64 95 ALA B O 1
ATOM 3162 N N . LYS B 1 120 ? 34.731 21.419 16.401 1.00 24.67 96 LYS B N 1
ATOM 3163 C CA . LYS B 1 120 ? 33.853 22.454 16.926 1.00 27.38 96 LYS B CA 1
ATOM 3164 C C . LYS B 1 120 ? 32.398 22.014 16.855 1.00 26.34 96 LYS B C 1
ATOM 3165 O O . LYS B 1 120 ? 31.621 22.260 17.807 1.00 28.23 96 LYS B O 1
ATOM 3171 N N . VAL B 1 121 ? 31.996 21.290 15.825 1.00 25.37 97 VAL B N 1
ATOM 3172 C CA . VAL B 1 121 ? 30.586 20.839 15.798 1.00 24.33 97 VAL B CA 1
ATOM 3173 C C . VAL B 1 121 ? 30.322 19.662 16.725 1.00 25.12 97 VAL B C 1
ATOM 3174 O O . VAL B 1 121 ? 29.320 19.635 17.422 1.00 22.91 97 VAL B O 1
ATOM 3178 N N . LEU B 1 122 ? 31.247 18.705 16.809 1.00 23.21 98 LEU B N 1
ATOM 3179 C CA . LEU B 1 122 ? 31.022 17.561 17.730 1.00 22.58 98 LEU B CA 1
ATOM 3180 C C . LEU B 1 122 ? 30.886 17.986 19.178 1.00 23.88 98 LEU B C 1
ATOM 3181 O O . LEU B 1 122 ? 30.121 17.366 19.910 1.00 21.82 98 LEU B O 1
ATOM 3186 N N . SER B 1 123 ? 31.643 19.022 19.598 1.00 24.67 99 SER B N 1
ATOM 3187 C CA . SER B 1 123 ? 31.554 19.489 20.931 1.00 26.36 99 SER B CA 1
ATOM 3188 C C . SER B 1 123 ? 30.169 19.995 21.295 1.00 26.75 99 SER B C 1
ATOM 3189 O O . SER B 1 123 ? 29.864 20.083 22.471 1.00 28.97 99 SER B O 1
ATOM 3192 N N . HIS B 1 124 ? 29.338 20.396 20.333 1.00 26.20 100 HIS B N 1
ATOM 3193 C CA . HIS B 1 124 ? 27.937 20.745 20.619 1.00 26.36 100 HIS B CA 1
ATOM 3194 C C . HIS B 1 124 ? 26.988 19.566 20.884 1.00 25.17 100 HIS B C 1
ATOM 3195 O O . HIS B 1 124 ? 25.858 19.772 21.359 1.00 25.95 100 HIS B O 1
ATOM 3202 N N . TYR B 1 125 ? 27.394 18.353 20.490 1.00 22.94 101 TYR B N 1
ATOM 3203 C CA . TYR B 1 125 ? 26.496 17.207 20.485 1.00 21.35 101 TYR B CA 1
ATOM 3204 C C . TYR B 1 125 ? 26.846 16.116 21.491 1.00 21.86 101 TYR B C 1
ATOM 3205 O O . TYR B 1 125 ? 25.950 15.403 21.982 1.00 22.30 101 TYR B O 1
ATOM 3214 N N . ILE B 1 126 ? 28.153 15.865 21.671 1.00 20.90 102 ILE B N 1
ATOM 3215 C CA . ILE B 1 126 ? 28.559 14.720 22.480 1.00 21.19 102 ILE B CA 1
ATOM 3216 C C . ILE B 1 126 ? 29.562 15.171 23.545 1.00 21.61 102 ILE B C 1
ATOM 3217 O O . ILE B 1 126 ? 29.919 16.373 23.610 1.00 21.08 102 ILE B O 1
ATOM 3222 N N . ASP B 1 127 ? 29.994 14.238 24.402 1.00 20.47 103 ASP B N 1
ATOM 3223 C CA . ASP B 1 127 ? 30.753 14.560 25.641 1.00 21.93 103 ASP B CA 1
ATOM 3224 C C . ASP B 1 127 ? 32.270 14.250 25.638 1.00 20.72 103 ASP B C 1
ATOM 3225 O O . ASP B 1 127 ? 33.037 14.764 26.504 1.00 20.52 103 ASP B O 1
ATOM 3230 N N . GLY B 1 128 ? 32.708 13.440 24.656 1.00 20.00 104 GLY B N 1
ATOM 3231 C CA . GLY B 1 128 ? 34.102 13.090 24.467 1.00 20.22 104 GLY B CA 1
ATOM 3232 C C . GLY B 1 128 ? 34.281 12.383 23.143 1.00 19.97 104 GLY B C 1
ATOM 3233 O O . GLY B 1 128 ? 33.284 11.943 22.563 1.00 19.01 104 GLY B O 1
ATOM 3234 N N . ILE B 1 129 ? 35.525 12.239 22.714 1.00 19.22 105 ILE B N 1
ATOM 3235 C CA . ILE B 1 129 ? 35.835 11.552 21.471 1.00 20.02 105 ILE B CA 1
ATOM 3236 C C . ILE B 1 129 ? 36.994 10.605 21.692 1.00 20.33 105 ILE B C 1
ATOM 3237 O O . ILE B 1 129 ? 37.993 11.044 22.239 1.00 20.71 105 ILE B O 1
ATOM 3242 N N . MET B 1 130 ? 36.894 9.372 21.188 1.00 18.41 106 MET B N 1
ATOM 3243 C CA . MET B 1 130 ? 38.024 8.470 21.074 1.00 18.05 106 MET B CA 1
ATOM 3244 C C . MET B 1 130 ? 38.245 8.325 19.574 1.00 18.67 106 MET B C 1
ATOM 3245 O O . MET B 1 130 ? 37.269 8.135 18.832 1.00 20.25 106 MET B O 1
ATOM 3250 N N . ILE B 1 131 ? 39.476 8.525 19.110 1.00 17.19 107 ILE B N 1
ATOM 3251 C CA . ILE B 1 131 ? 39.763 8.446 17.682 1.00 17.74 107 ILE B CA 1
ATOM 3252 C C . ILE B 1 131 ? 40.917 7.513 17.381 1.00 17.42 107 ILE B C 1
ATOM 3253 O O . ILE B 1 131 ? 41.961 7.563 18.082 1.00 16.88 107 ILE B O 1
ATOM 3258 N N . ARG B 1 132 ? 40.727 6.609 16.408 1.00 15.42 108 ARG B N 1
ATOM 3259 C CA . ARG B 1 132 ? 41.768 5.777 15.884 1.00 15.77 108 ARG B CA 1
ATOM 3260 C C . ARG B 1 132 ? 41.972 6.171 14.415 1.00 16.73 108 ARG B C 1
ATOM 3261 O O . ARG B 1 132 ? 41.038 6.089 13.591 1.00 16.82 108 ARG B O 1
ATOM 3269 N N . THR B 1 133 ? 43.204 6.524 14.064 1.00 16.32 109 THR B N 1
ATOM 3270 C CA . THR B 1 133 ? 43.456 6.966 12.707 1.00 18.11 109 THR B CA 1
ATOM 3271 C C . THR B 1 133 ? 44.910 6.753 12.322 1.00 19.65 109 THR B C 1
ATOM 3272 O O . THR B 1 133 ? 45.631 5.994 12.992 1.00 20.44 109 THR B O 1
ATOM 3276 N N . PHE B 1 134 ? 45.338 7.350 11.212 1.00 18.85 110 PHE B N 1
ATOM 3277 C CA . PHE B 1 134 ? 46.733 7.243 10.726 1.00 19.68 110 PHE B CA 1
ATOM 3278 C C . PHE B 1 134 ? 47.596 8.376 11.347 1.00 20.75 110 PHE B C 1
ATOM 3279 O O . PHE B 1 134 ? 48.543 8.143 12.100 1.00 19.91 110 PHE B O 1
ATOM 3287 N N . SER B 1 135 ? 47.217 9.611 11.038 1.00 21.51 111 SER B N 1
ATOM 3288 C CA . SER B 1 135 ? 48.080 10.768 11.339 1.00 22.05 111 SER B CA 1
ATOM 3289 C C . SER B 1 135 ? 47.929 11.177 12.811 1.00 19.70 111 SER B C 1
ATOM 3290 O O . SER B 1 135 ? 46.860 11.561 13.257 1.00 20.15 111 SER B O 1
ATOM 3293 N N . HIS B 1 136 ? 49.013 11.069 13.575 1.00 21.23 112 HIS B N 1
ATOM 3294 C CA . HIS B 1 136 ? 49.026 11.548 14.942 1.00 20.97 112 HIS B CA 1
ATOM 3295 C C . HIS B 1 136 ? 48.751 13.048 15.033 1.00 21.93 112 HIS B C 1
ATOM 3296 O O . HIS B 1 136 ? 48.048 13.511 15.923 1.00 22.97 112 HIS B O 1
ATOM 3303 N N . ALA B 1 137 ? 49.242 13.792 14.054 1.00 22.52 113 ALA B N 1
ATOM 3304 C CA . ALA B 1 137 ? 48.931 15.252 13.953 1.00 23.08 113 ALA B CA 1
ATOM 3305 C C . ALA B 1 137 ? 47.425 15.560 13.925 1.00 23.05 113 ALA B C 1
ATOM 3306 O O . ALA B 1 137 ? 46.976 16.535 14.537 1.00 23.77 113 ALA B O 1
ATOM 3308 N N . ASP B 1 138 ? 46.638 14.734 13.247 1.00 22.43 114 ASP B N 1
ATOM 3309 C CA . ASP B 1 138 ? 45.187 14.934 13.197 1.00 21.84 114 ASP B CA 1
ATOM 3310 C C . ASP B 1 138 ? 44.555 14.775 14.549 1.00 20.60 114 ASP B C 1
ATOM 3311 O O . ASP B 1 138 ? 43.623 15.486 14.880 1.00 21.09 114 ASP B O 1
ATOM 3316 N N . VAL B 1 139 ? 45.057 13.846 15.351 1.00 20.81 115 VAL B N 1
ATOM 3317 C CA . VAL B 1 139 ? 44.549 13.653 16.684 1.00 19.84 115 VAL B CA 1
ATOM 3318 C C . VAL B 1 139 ? 44.942 14.807 17.606 1.00 20.39 115 VAL B C 1
ATOM 3319 O O . VAL B 1 139 ? 44.136 15.289 18.424 1.00 20.75 115 VAL B O 1
ATOM 3323 N N . GLU B 1 140 ? 46.165 15.304 17.436 1.00 21.15 116 GLU B N 1
ATOM 3324 C CA . GLU B 1 140 ? 46.593 16.525 18.138 1.00 23.21 116 GLU B CA 1
ATOM 3325 C C . GLU B 1 140 ? 45.699 17.727 17.823 1.00 24.41 116 GLU B C 1
ATOM 3326 O O . GLU B 1 140 ? 45.269 18.469 18.729 1.00 23.75 116 GLU B O 1
ATOM 3332 N N . GLU B 1 141 ? 45.315 17.868 16.552 1.00 23.88 117 GLU B N 1
ATOM 3333 C CA . GLU B 1 141 ? 44.445 18.988 16.118 1.00 26.01 117 GLU B CA 1
ATOM 3334 C C . GLU B 1 141 ? 43.026 18.829 16.675 1.00 25.17 117 GLU B C 1
ATOM 3335 O O . GLU B 1 141 ? 42.403 19.783 17.134 1.00 26.44 117 GLU B O 1
ATOM 3341 N N . LEU B 1 142 ? 42.524 17.593 16.662 1.00 23.28 118 LEU B N 1
ATOM 3342 C CA . LEU B 1 142 ? 41.210 17.327 17.210 1.00 23.53 118 LEU B CA 1
ATOM 3343 C C . LEU B 1 142 ? 41.180 17.707 18.698 1.00 24.91 118 LEU B C 1
ATOM 3344 O O . LEU B 1 142 ? 40.240 18.328 19.147 1.00 24.50 118 LEU B O 1
ATOM 3349 N N . ALA B 1 143 ? 42.213 17.348 19.426 1.00 23.73 119 ALA B N 1
ATOM 3350 C CA . ALA B 1 143 ? 42.282 17.637 20.865 1.00 25.08 119 ALA B CA 1
ATOM 3351 C C . ALA B 1 143 ? 42.376 19.140 21.100 1.00 27.55 119 ALA B C 1
ATOM 3352 O O . ALA B 1 143 ? 41.664 19.675 21.897 1.00 28.30 119 ALA B O 1
ATOM 3354 N N . LYS B 1 144 ? 43.189 19.813 20.296 1.00 27.45 120 LYS B N 1
ATOM 3355 C CA . LYS B 1 144 ? 43.364 21.245 20.450 1.00 31.00 120 LYS B CA 1
ATOM 3356 C C . LYS B 1 144 ? 42.058 22.013 20.187 1.00 29.48 120 LYS B C 1
ATOM 3357 O O . LYS B 1 144 ? 41.767 23.005 20.879 1.00 28.50 120 LYS B O 1
ATOM 3363 N N . GLU B 1 145 ? 41.306 21.596 19.165 1.00 25.95 121 GLU B N 1
ATOM 3364 C CA . GLU B 1 145 ? 40.111 22.347 18.736 1.00 27.16 121 GLU B CA 1
ATOM 3365 C C . GLU B 1 145 ? 38.809 21.939 19.376 1.00 25.96 121 GLU B C 1
ATOM 3366 O O . GLU B 1 145 ? 37.777 22.592 19.154 1.00 27.35 121 GLU B O 1
ATOM 3372 N N . SER B 1 146 ? 38.840 20.836 20.128 1.00 24.30 122 SER B N 1
ATOM 3373 C CA A SER B 1 146 ? 37.695 20.302 20.831 0.50 24.15 122 SER B CA 1
ATOM 3374 C CA B SER B 1 146 ? 37.699 20.322 20.816 0.50 25.52 122 SER B CA 1
ATOM 3375 C C . SER B 1 146 ? 37.626 20.864 22.242 1.00 26.31 122 SER B C 1
ATOM 3376 O O . SER B 1 146 ? 38.635 20.871 22.941 1.00 28.11 122 SER B O 1
ATOM 3381 N N . SER B 1 147 ? 36.427 21.239 22.716 1.00 25.49 123 SER B N 1
ATOM 3382 C CA . SER B 1 147 ? 36.242 21.591 24.159 1.00 28.78 123 SER B CA 1
ATOM 3383 C C . SER B 1 147 ? 35.965 20.339 25.020 1.00 28.81 123 SER B C 1
ATOM 3384 O O . SER B 1 147 ? 35.966 20.394 26.210 1.00 35.23 123 SER B O 1
ATOM 3387 N N . ILE B 1 148 ? 35.789 19.191 24.413 1.00 24.07 124 ILE B N 1
ATOM 3388 C CA . ILE B 1 148 ? 35.536 17.932 25.107 1.00 23.15 124 ILE B CA 1
ATOM 3389 C C . ILE B 1 148 ? 36.803 17.049 25.067 1.00 23.01 124 ILE B C 1
ATOM 3390 O O . ILE B 1 148 ? 37.684 17.235 24.209 1.00 22.59 124 ILE B O 1
ATOM 3395 N N . PRO B 1 149 ? 36.920 16.107 25.990 1.00 21.95 125 PRO B N 1
ATOM 3396 C CA . PRO B 1 149 ? 38.130 15.263 26.008 1.00 22.32 125 PRO B CA 1
ATOM 3397 C C . PRO B 1 149 ? 38.331 14.450 24.750 1.00 21.96 125 PRO B C 1
ATOM 3398 O O . PRO B 1 149 ? 37.340 13.982 24.175 1.00 20.45 125 PRO B O 1
ATOM 3402 N N . VAL B 1 150 ? 39.586 14.289 24.354 1.00 19.39 126 VAL B N 1
ATOM 3403 C CA . VAL B 1 150 ? 39.943 13.452 23.239 1.00 19.80 126 VAL B CA 1
ATOM 3404 C C . VAL B 1 150 ? 40.925 12.373 23.707 1.00 18.75 126 VAL B C 1
ATOM 3405 O O . VAL B 1 150 ? 41.919 12.687 24.378 1.00 20.40 126 VAL B O 1
ATOM 3409 N N . ILE B 1 151 ? 40.658 11.126 23.272 1.00 17.73 127 ILE B N 1
ATOM 3410 C CA . ILE B 1 151 ? 41.477 9.976 23.606 1.00 17.68 127 ILE B CA 1
ATOM 3411 C C . ILE B 1 151 ? 41.983 9.363 22.307 1.00 16.91 127 ILE B C 1
ATOM 3412 O O . ILE B 1 151 ? 41.184 9.053 21.406 1.00 18.12 127 ILE B O 1
ATOM 3417 N N . ASN B 1 152 ? 43.304 9.153 22.229 1.00 17.00 128 ASN B N 1
ATOM 3418 C CA . ASN B 1 152 ? 43.921 8.427 21.110 1.00 17.05 128 ASN B CA 1
ATOM 3419 C C . ASN B 1 152 ? 43.738 6.923 21.292 1.00 16.99 128 ASN B C 1
ATOM 3420 O O . ASN B 1 152 ? 44.320 6.324 22.204 1.00 17.90 128 ASN B O 1
ATOM 3425 N N . GLY B 1 153 ? 42.932 6.317 20.415 1.00 16.14 129 GLY B N 1
ATOM 3426 C CA . GLY B 1 153 ? 42.684 4.899 20.353 1.00 15.94 129 GLY B CA 1
ATOM 3427 C C . GLY B 1 153 ? 43.519 4.096 19.358 1.00 16.03 129 GLY B C 1
ATOM 3428 O O . GLY B 1 153 ? 43.191 2.905 19.080 1.00 15.65 129 GLY B O 1
ATOM 3429 N N . LEU B 1 154 ? 44.611 4.730 18.910 1.00 16.05 130 LEU B N 1
ATOM 3430 C CA . LEU B 1 154 ? 45.765 4.244 18.116 1.00 15.39 130 LEU B CA 1
ATOM 3431 C C . LEU B 1 154 ? 45.957 5.227 16.956 1.00 16.32 130 LEU B C 1
ATOM 3432 O O . LEU B 1 154 ? 44.984 5.538 16.206 1.00 16.97 130 LEU B O 1
ATOM 3437 N N . THR B 1 155 ? 47.201 5.592 16.746 1.00 16.34 131 THR B N 1
ATOM 3438 C CA . THR B 1 155 ? 47.649 6.306 15.570 1.00 17.45 131 THR B CA 1
ATOM 3439 C C . THR B 1 155 ? 48.877 5.584 15.008 1.00 17.58 131 THR B C 1
ATOM 3440 O O . THR B 1 155 ? 49.325 4.625 15.567 1.00 17.73 131 THR B O 1
ATOM 3444 N N . ASP B 1 156 ? 49.411 6.066 13.902 1.00 18.42 132 ASP B N 1
ATOM 3445 C CA . ASP B 1 156 ? 50.601 5.470 13.346 1.00 19.32 132 ASP B CA 1
ATOM 3446 C C . ASP B 1 156 ? 51.728 5.536 14.386 1.00 21.02 132 ASP B C 1
ATOM 3447 O O . ASP B 1 156 ? 52.642 4.759 14.333 1.00 20.82 132 ASP B O 1
ATOM 3452 N N . ASP B 1 157 ? 51.699 6.536 15.255 1.00 20.09 133 ASP B N 1
ATOM 3453 C CA . ASP B 1 157 ? 52.795 6.751 16.180 1.00 21.25 133 ASP B CA 1
ATOM 3454 C C . ASP B 1 157 ? 52.649 6.296 17.641 1.00 19.20 133 ASP B C 1
ATOM 3455 O O . ASP B 1 157 ? 53.639 6.026 18.270 1.00 20.29 133 ASP B O 1
ATOM 3460 N N . HIS B 1 158 ? 51.433 6.255 18.167 1.00 19.39 134 HIS B N 1
ATOM 3461 C CA . HIS B 1 158 ? 51.180 5.934 19.569 1.00 19.16 134 HIS B CA 1
ATOM 3462 C C . HIS B 1 158 ? 49.940 5.084 19.771 1.00 18.24 134 HIS B C 1
ATOM 3463 O O . HIS B 1 158 ? 48.935 5.296 19.075 1.00 17.90 134 HIS B O 1
ATOM 3470 N N . HIS B 1 159 ? 49.967 4.206 20.786 1.00 17.45 135 HIS B N 1
ATOM 3471 C CA . HIS B 1 159 ? 48.773 3.419 21.213 1.00 17.47 135 HIS B CA 1
ATOM 3472 C C . HIS B 1 159 ? 48.713 3.437 22.745 1.00 17.58 135 HIS B C 1
ATOM 3473 O O . HIS B 1 159 ? 48.958 2.414 23.423 1.00 18.39 135 HIS B O 1
ATOM 3480 N N . PRO B 1 160 ? 48.393 4.606 23.310 1.00 17.14 136 PRO B N 1
ATOM 3481 C CA . PRO B 1 160 ? 48.616 4.745 24.737 1.00 17.67 136 PRO B CA 1
ATOM 3482 C C . PRO B 1 160 ? 47.682 3.937 25.620 1.00 18.39 136 PRO B C 1
ATOM 3483 O O . PRO B 1 160 ? 48.086 3.513 26.734 1.00 19.02 136 PRO B O 1
ATOM 3487 N N . CYS B 1 161 ? 46.439 3.723 25.189 1.00 16.44 137 CYS B N 1
ATOM 3488 C CA . CYS B 1 161 ? 45.508 2.938 26.029 1.00 17.50 137 CYS B CA 1
ATOM 3489 C C . CYS B 1 161 ? 45.933 1.494 26.154 1.00 17.39 137 CYS B C 1
ATOM 3490 O O . CYS B 1 161 ? 45.655 0.812 27.172 1.00 17.29 137 CYS B O 1
ATOM 3493 N N . GLN B 1 162 ? 46.525 0.961 25.095 1.00 17.33 138 GLN B N 1
ATOM 3494 C CA . GLN B 1 162 ? 47.077 -0.367 25.131 1.00 16.97 138 GLN B CA 1
ATOM 3495 C C . GLN B 1 162 ? 48.150 -0.455 26.245 1.00 17.54 138 GLN B C 1
ATOM 3496 O O . GLN B 1 162 ? 48.109 -1.391 27.055 1.00 17.61 138 GLN B O 1
ATOM 3502 N N . ALA B 1 163 ? 49.141 0.447 26.224 1.00 17.30 139 ALA B N 1
ATOM 3503 C CA . ALA B 1 163 ? 50.239 0.394 27.234 1.00 17.74 139 ALA B CA 1
ATOM 3504 C C . ALA B 1 163 ? 49.748 0.635 28.658 1.00 18.96 139 ALA B C 1
ATOM 3505 O O . ALA B 1 163 ? 50.246 0.003 29.556 1.00 18.90 139 ALA B O 1
ATOM 3507 N N . LEU B 1 164 ? 48.711 1.461 28.839 1.00 18.54 140 LEU B N 1
ATOM 3508 C CA . LEU B 1 164 ? 48.093 1.592 30.139 1.00 20.48 140 LEU B CA 1
ATOM 3509 C C . LEU B 1 164 ? 47.498 0.305 30.683 1.00 20.14 140 LEU B C 1
ATOM 3510 O O . LEU B 1 164 ? 47.738 -0.100 31.817 1.00 21.80 140 LEU B O 1
ATOM 3515 N N . ALA B 1 165 ? 46.748 -0.398 29.829 1.00 20.76 141 ALA B N 1
ATOM 3516 C CA . ALA B 1 165 ? 46.257 -1.707 30.153 1.00 21.25 141 ALA B CA 1
ATOM 3517 C C . ALA B 1 165 ? 47.391 -2.709 30.378 1.00 22.44 141 ALA B C 1
ATOM 3518 O O . ALA B 1 165 ? 47.326 -3.551 31.306 1.00 22.58 141 ALA B O 1
ATOM 3520 N N . ASP B 1 166 ? 48.466 -2.597 29.611 1.00 19.63 142 ASP B N 1
ATOM 3521 C CA . ASP B 1 166 ? 49.598 -3.515 29.780 1.00 21.00 142 ASP B CA 1
ATOM 3522 C C . ASP B 1 166 ? 50.286 -3.342 31.151 1.00 20.64 142 ASP B C 1
ATOM 3523 O O . ASP B 1 166 ? 50.698 -4.341 31.822 1.00 19.85 142 ASP B O 1
ATOM 3528 N N . LEU B 1 167 ? 50.437 -2.099 31.581 1.00 20.42 143 LEU B N 1
ATOM 3529 C CA . LEU B 1 167 ? 50.960 -1.823 32.896 1.00 20.97 143 LEU B CA 1
ATOM 3530 C C . LEU B 1 167 ? 50.085 -2.434 33.982 1.00 21.35 143 LEU B C 1
ATOM 3531 O O . LEU B 1 167 ? 50.593 -3.008 34.942 1.00 23.02 143 LEU B O 1
ATOM 3536 N N . MET B 1 168 ? 48.771 -2.295 33.843 1.00 20.40 144 MET B N 1
ATOM 3537 C CA . MET B 1 168 ? 47.831 -2.926 34.744 1.00 20.30 144 MET B CA 1
ATOM 3538 C C . MET B 1 168 ? 48.018 -4.455 34.799 1.00 20.93 144 MET B C 1
ATOM 3539 O O . MET B 1 168 ? 48.071 -5.059 35.869 1.00 21.72 144 MET B O 1
ATOM 3544 N N . THR B 1 169 ? 48.106 -5.084 33.616 1.00 20.64 145 THR B N 1
ATOM 3545 C CA . THR B 1 169 ? 48.323 -6.510 33.530 1.00 21.55 145 THR B CA 1
ATOM 3546 C C . THR B 1 169 ? 49.620 -6.941 34.235 1.00 22.47 145 THR B C 1
ATOM 3547 O O . THR B 1 169 ? 49.640 -7.930 34.999 1.00 23.23 145 THR B O 1
ATOM 3551 N N . ILE B 1 170 ? 50.731 -6.211 33.986 1.00 22.89 146 ILE B N 1
ATOM 3552 C CA . ILE B 1 170 ? 52.007 -6.504 34.675 1.00 22.95 146 ILE B CA 1
ATOM 3553 C C . ILE B 1 170 ? 51.839 -6.373 36.194 1.00 25.23 146 ILE B C 1
ATOM 3554 O O . ILE B 1 170 ? 52.234 -7.283 36.967 1.00 25.12 146 ILE B O 1
ATOM 3559 N N . TYR B 1 171 ? 51.223 -5.259 36.624 1.00 24.23 147 TYR B N 1
ATOM 3560 C CA . TYR B 1 171 ? 51.072 -4.961 38.083 1.00 26.10 147 TYR B CA 1
ATOM 3561 C C . TYR B 1 171 ? 50.199 -5.998 38.811 1.00 26.88 147 TYR B C 1
ATOM 3562 O O . TYR B 1 171 ? 50.501 -6.391 39.954 1.00 27.83 147 TYR B O 1
ATOM 3571 N N . GLU B 1 172 ? 49.182 -6.514 38.122 1.00 26.48 148 GLU B N 1
ATOM 3572 C CA . GLU B 1 172 ? 48.383 -7.586 38.690 1.00 27.49 148 GLU B CA 1
ATOM 3573 C C . GLU B 1 172 ? 49.242 -8.822 39.013 1.00 30.38 148 GLU B C 1
ATOM 3574 O O . GLU B 1 172 ? 48.999 -9.507 40.032 1.00 30.90 148 GLU B O 1
ATOM 3580 N N . GLU B 1 173 ? 50.270 -9.073 38.216 1.00 30.21 149 GLU B N 1
ATOM 3581 C CA . GLU B 1 173 ? 51.179 -10.207 38.470 1.00 33.10 149 GLU B CA 1
ATOM 3582 C C . GLU B 1 173 ? 52.215 -9.880 39.506 1.00 34.95 149 GLU B C 1
ATOM 3583 O O . GLU B 1 173 ? 52.438 -10.661 40.489 1.00 36.69 149 GLU B O 1
ATOM 3589 N N . THR B 1 174 ? 52.865 -8.734 39.377 1.00 32.26 150 THR B N 1
ATOM 3590 C CA . THR B 1 174 ? 54.063 -8.422 40.184 1.00 33.69 150 THR B CA 1
ATOM 3591 C C . THR B 1 174 ? 53.813 -7.648 41.479 1.00 33.63 150 THR B C 1
ATOM 3592 O O . THR B 1 174 ? 54.635 -7.698 42.407 1.00 34.71 150 THR B O 1
ATOM 3596 N N . ASN B 1 175 ? 52.722 -6.907 41.547 1.00 31.10 151 ASN B N 1
ATOM 3597 C CA . ASN B 1 175 ? 52.415 -5.920 42.565 1.00 33.19 151 ASN B CA 1
ATOM 3598 C C . ASN B 1 175 ? 53.477 -4.819 42.710 1.00 34.07 151 ASN B C 1
ATOM 3599 O O . ASN B 1 175 ? 53.547 -4.176 43.779 1.00 33.73 151 ASN B O 1
ATOM 3604 N N . THR B 1 176 ? 54.299 -4.584 41.675 1.00 31.41 152 THR B N 1
ATOM 3605 C CA . THR B 1 176 ? 55.321 -3.528 41.704 1.00 31.94 152 THR B CA 1
ATOM 3606 C C . THR B 1 176 ? 55.910 -3.350 40.320 1.00 30.70 152 THR B C 1
ATOM 3607 O O . THR B 1 176 ? 55.838 -4.272 39.494 1.00 30.53 152 THR B O 1
ATOM 3611 N N . PHE B 1 177 ? 56.536 -2.208 40.060 1.00 30.46 153 PHE B N 1
ATOM 3612 C CA . PHE B 1 177 ? 57.308 -2.017 38.810 1.00 29.02 153 PHE B CA 1
ATOM 3613 C C . PHE B 1 177 ? 58.800 -1.974 39.071 1.00 32.01 153 PHE B C 1
ATOM 3614 O O . PHE B 1 177 ? 59.623 -1.979 38.146 1.00 32.62 153 PHE B O 1
ATOM 3622 N N . LYS B 1 178 ? 59.155 -1.969 40.332 1.00 34.65 154 LYS B N 1
ATOM 3623 C CA . LYS B 1 178 ? 60.523 -1.901 40.701 1.00 37.61 154 LYS B CA 1
ATOM 3624 C C . LYS B 1 178 ? 61.203 -3.222 40.520 1.00 36.91 154 LYS B C 1
ATOM 3625 O O . LYS B 1 178 ? 60.774 -4.228 41.075 1.00 38.10 154 LYS B O 1
ATOM 3631 N N . GLY B 1 179 ? 62.299 -3.220 39.756 1.00 36.80 155 GLY B N 1
ATOM 3632 C CA . GLY B 1 179 ? 63.092 -4.432 39.541 1.00 37.43 155 GLY B CA 1
ATOM 3633 C C . GLY B 1 179 ? 62.492 -5.385 38.506 1.00 36.38 155 GLY B C 1
ATOM 3634 O O . GLY B 1 179 ? 62.879 -6.541 38.420 1.00 39.15 155 GLY B O 1
ATOM 3635 N N . ILE B 1 180 ? 61.480 -4.927 37.791 1.00 32.93 156 ILE B N 1
ATOM 3636 C CA . ILE B 1 180 ? 60.807 -5.770 36.760 1.00 30.61 156 ILE B CA 1
ATOM 3637 C C . ILE B 1 180 ? 61.453 -5.410 35.427 1.00 28.99 156 ILE B C 1
ATOM 3638 O O . ILE B 1 180 ? 61.676 -4.229 35.112 1.00 29.31 156 ILE B O 1
ATOM 3643 N N . LYS B 1 181 ? 61.633 -6.446 34.598 1.00 28.26 157 LYS B N 1
ATOM 3644 C CA . LYS B 1 181 ? 62.190 -6.293 33.275 1.00 28.28 157 LYS B CA 1
ATOM 3645 C C . LYS B 1 181 ? 61.181 -6.724 32.196 1.00 25.17 157 LYS B C 1
ATOM 3646 O O . LYS B 1 181 ? 60.773 -7.904 32.154 1.00 25.46 157 LYS B O 1
ATOM 3652 N N . LEU B 1 182 ? 60.846 -5.776 31.323 1.00 23.99 158 LEU B N 1
ATOM 3653 C CA . LEU B 1 182 ? 60.032 -6.007 30.098 1.00 23.04 158 LEU B CA 1
ATOM 3654 C C . LEU B 1 182 ? 60.929 -5.980 28.881 1.00 22.61 158 LEU B C 1
ATOM 3655 O O . LEU B 1 182 ? 61.678 -5.039 28.698 1.00 24.88 158 LEU B O 1
ATOM 3660 N N . ALA B 1 183 ? 60.825 -6.981 28.031 1.00 22.53 159 ALA B N 1
ATOM 3661 C CA . ALA B 1 183 ? 61.566 -7.028 26.777 1.00 23.65 159 ALA B CA 1
ATOM 3662 C C . ALA B 1 183 ? 60.580 -7.027 25.638 1.00 22.65 159 ALA B C 1
ATOM 3663 O O . ALA B 1 183 ? 59.759 -7.916 25.541 1.00 23.26 159 ALA B O 1
ATOM 3665 N N . TYR B 1 184 ? 60.679 -6.027 24.778 1.00 22.26 160 TYR B N 1
ATOM 3666 C CA . TYR B 1 184 ? 59.877 -5.992 23.530 1.00 22.81 160 TYR B CA 1
ATOM 3667 C C . TYR B 1 184 ? 60.791 -6.326 22.333 1.00 23.24 160 TYR B C 1
ATOM 3668 O O . TYR B 1 184 ? 61.880 -5.739 22.174 1.00 23.39 160 TYR B O 1
ATOM 3677 N N . VAL B 1 185 ? 60.343 -7.298 21.556 1.00 22.90 161 VAL B N 1
ATOM 3678 C CA . VAL B 1 185 ? 61.101 -7.837 20.431 1.00 24.06 161 VAL B CA 1
ATOM 3679 C C . VAL B 1 185 ? 60.160 -7.759 19.230 1.00 22.44 161 VAL B C 1
ATOM 3680 O O . VAL B 1 185 ? 59.059 -8.319 19.267 1.00 23.71 161 VAL B O 1
ATOM 3684 N N . GLY B 1 186 ? 60.580 -7.047 18.194 1.00 22.11 162 GLY B N 1
ATOM 3685 C CA . GLY B 1 186 ? 59.726 -6.804 17.035 1.00 22.57 162 GLY B CA 1
ATOM 3686 C C . GLY B 1 186 ? 60.033 -5.525 16.319 1.00 21.20 162 GLY B C 1
ATOM 3687 O O . GLY B 1 186 ? 61.160 -5.053 16.318 1.00 23.11 162 GLY B O 1
ATOM 3688 N N . ASP B 1 187 ? 58.978 -4.944 15.729 1.00 20.43 163 ASP B N 1
ATOM 3689 C CA . ASP B 1 187 ? 59.082 -3.735 14.924 1.00 20.72 163 ASP B CA 1
ATOM 3690 C C . ASP B 1 187 ? 58.982 -2.512 15.878 1.00 21.88 163 ASP B C 1
ATOM 3691 O O . ASP B 1 187 ? 58.159 -2.491 16.839 1.00 20.05 163 ASP B O 1
ATOM 3696 N N . GLY B 1 188 ? 59.802 -1.511 15.636 1.00 21.23 164 GLY B N 1
ATOM 3697 C CA . GLY B 1 188 ? 59.747 -0.238 16.400 1.00 22.02 164 GLY B CA 1
ATOM 3698 C C . GLY B 1 188 ? 58.610 0.679 16.013 1.00 22.64 164 GLY B C 1
ATOM 3699 O O . GLY B 1 188 ? 58.778 1.701 15.357 1.00 24.62 164 GLY B O 1
ATOM 3700 N N . ASN B 1 189 ? 57.410 0.284 16.424 1.00 20.08 165 ASN B N 1
ATOM 3701 C CA . ASN B 1 189 ? 56.171 0.780 15.973 1.00 21.13 165 ASN B CA 1
ATOM 3702 C C . ASN B 1 189 ? 55.394 1.541 17.087 1.00 19.15 165 ASN B C 1
ATOM 3703 O O . ASN B 1 189 ? 55.944 1.813 18.180 1.00 19.72 165 ASN B O 1
ATOM 3708 N N . ASN B 1 190 ? 54.146 1.889 16.798 1.00 18.93 166 ASN B N 1
ATOM 3709 C CA . ASN B 1 190 ? 53.262 2.575 17.765 1.00 18.97 166 ASN B CA 1
ATOM 3710 C C . ASN B 1 190 ? 53.136 1.950 19.171 1.00 18.17 166 ASN B C 1
ATOM 3711 O O . ASN B 1 190 ? 53.221 2.637 20.167 1.00 17.86 166 ASN B O 1
ATOM 3716 N N . VAL B 1 191 ? 52.999 0.633 19.216 1.00 18.65 167 VAL B N 1
ATOM 3717 C CA . VAL B 1 191 ? 52.927 -0.109 20.487 1.00 17.95 167 VAL B CA 1
ATOM 3718 C C . VAL B 1 191 ? 54.275 -0.081 21.214 1.00 18.39 167 VAL B C 1
ATOM 3719 O O . VAL B 1 191 ? 54.308 0.201 22.425 1.00 19.04 167 VAL B O 1
ATOM 3723 N N . CYS B 1 192 ? 55.400 -0.220 20.481 1.00 19.12 168 CYS B N 1
ATOM 3724 C CA . CYS B 1 192 ? 56.711 -0.123 21.083 1.00 19.49 168 CYS B CA 1
ATOM 3725 C C . CYS B 1 192 ? 56.863 1.284 21.738 1.00 19.58 168 CYS B C 1
ATOM 3726 O O . CYS B 1 192 ? 57.327 1.436 22.855 1.00 19.79 168 CYS B O 1
ATOM 3729 N N . HIS B 1 193 ? 56.495 2.329 20.979 1.00 20.60 169 HIS B N 1
ATOM 3730 C CA . HIS B 1 193 ? 56.558 3.690 21.502 1.00 19.96 169 HIS B CA 1
ATOM 3731 C C . HIS B 1 193 ? 55.831 3.884 22.816 1.00 18.94 169 HIS B C 1
ATOM 3732 O O . HIS B 1 193 ? 56.371 4.498 23.752 1.00 20.81 169 HIS B O 1
ATOM 3739 N N . SER B 1 194 ? 54.588 3.386 22.879 1.00 18.82 170 SER B N 1
ATOM 3740 C CA . SER B 1 194 ? 53.779 3.574 24.032 1.00 19.30 170 SER B CA 1
ATOM 3741 C C . SER B 1 194 ? 54.340 2.762 25.264 1.00 19.61 170 SER B C 1
ATOM 3742 O O . SER B 1 194 ? 54.331 3.255 26.380 1.00 20.22 170 SER B O 1
ATOM 3745 N N . LEU B 1 195 ? 54.859 1.599 24.998 1.00 19.53 171 LEU B N 1
ATOM 3746 C CA . LEU B 1 195 ? 55.494 0.782 26.041 1.00 18.74 171 LEU B CA 1
ATOM 3747 C C . LEU B 1 195 ? 56.735 1.474 26.565 1.00 19.62 171 LEU B C 1
ATOM 3748 O O . LEU B 1 195 ? 57.005 1.442 27.801 1.00 21.16 171 LEU B O 1
ATOM 3753 N N . LEU B 1 196 ? 57.511 2.102 25.689 1.00 18.71 172 LEU B N 1
ATOM 3754 C CA . LEU B 1 196 ? 58.688 2.824 26.110 1.00 20.80 172 LEU B CA 1
ATOM 3755 C C . LEU B 1 196 ? 58.320 3.947 27.083 1.00 21.10 172 LEU B C 1
ATOM 3756 O O . LEU B 1 196 ? 58.947 4.120 28.141 1.00 22.28 172 LEU B O 1
ATOM 3761 N N . LEU B 1 197 ? 57.349 4.741 26.710 1.00 19.96 173 LEU B N 1
ATOM 3762 C CA . LEU B 1 197 ? 56.921 5.880 27.557 1.00 21.05 173 LEU B CA 1
ATOM 3763 C C . LEU B 1 197 ? 56.258 5.371 28.848 1.00 21.50 173 LEU B C 1
ATOM 3764 O O . LEU B 1 197 ? 56.555 5.893 29.925 1.00 22.38 173 LEU B O 1
ATOM 3769 N N . ALA B 1 198 ? 55.468 4.307 28.763 1.00 20.43 174 ALA B N 1
ATOM 3770 C CA . ALA B 1 198 ? 54.830 3.703 29.948 1.00 21.26 174 ALA B CA 1
ATOM 3771 C C . ALA B 1 198 ? 55.826 3.184 30.943 1.00 22.54 174 ALA B C 1
ATOM 3772 O O . ALA B 1 198 ? 55.735 3.454 32.153 1.00 23.43 174 ALA B O 1
ATOM 3774 N N . SER B 1 199 ? 56.811 2.439 30.445 1.00 22.56 175 SER B N 1
ATOM 3775 C CA . SER B 1 199 ? 57.837 1.835 31.293 1.00 22.91 175 SER B CA 1
ATOM 3776 C C . SER B 1 199 ? 58.665 2.916 31.985 1.00 24.14 175 SER B C 1
ATOM 3777 O O . SER B 1 199 ? 58.930 2.855 33.187 1.00 26.02 175 SER B O 1
ATOM 3780 N N . ALA B 1 200 ? 59.038 3.943 31.208 1.00 24.05 176 ALA B N 1
ATOM 3781 C CA . ALA B 1 200 ? 59.844 5.012 31.755 1.00 25.19 176 ALA B CA 1
ATOM 3782 C C . ALA B 1 200 ? 59.030 5.722 32.858 1.00 24.62 176 ALA B C 1
ATOM 3783 O O . ALA B 1 200 ? 59.586 6.083 33.921 1.00 27.73 176 ALA B O 1
ATOM 3785 N N . LYS B 1 201 ? 57.743 5.942 32.628 1.00 23.80 177 LYS B N 1
ATOM 3786 C CA . LYS B 1 201 ? 56.882 6.626 33.627 1.00 24.47 177 LYS B CA 1
ATOM 3787 C C . LYS B 1 201 ? 56.829 5.912 34.972 1.00 26.80 177 LYS B C 1
ATOM 3788 O O . LYS B 1 201 ? 56.823 6.588 36.000 1.00 27.93 177 LYS B O 1
ATOM 3794 N N . VAL B 1 202 ? 56.775 4.599 34.973 1.00 26.02 178 VAL B N 1
ATOM 3795 C CA . VAL B 1 202 ? 56.603 3.873 36.241 1.00 27.10 178 VAL B CA 1
ATOM 3796 C C . VAL B 1 202 ? 57.876 3.319 36.783 1.00 27.40 178 VAL B C 1
ATOM 3797 O O . VAL B 1 202 ? 57.876 2.664 37.838 1.00 28.42 178 VAL B O 1
ATOM 3801 N N . GLY B 1 203 ? 58.993 3.568 36.119 1.00 28.11 179 GLY B N 1
ATOM 3802 C CA . GLY B 1 203 ? 60.283 3.116 36.591 1.00 29.52 179 GLY B CA 1
ATOM 3803 C C . GLY B 1 203 ? 60.688 1.664 36.274 1.00 30.67 179 GLY B C 1
ATOM 3804 O O . GLY B 1 203 ? 61.569 1.123 36.937 1.00 32.06 179 GLY B O 1
ATOM 3805 N N . MET B 1 204 ? 60.022 1.038 35.329 1.00 29.29 180 MET B N 1
ATOM 3806 C CA . MET B 1 204 ? 60.275 -0.370 34.946 1.00 31.34 180 MET B CA 1
ATOM 3807 C C . MET B 1 204 ? 61.433 -0.391 33.932 1.00 32.81 180 MET B C 1
ATOM 3808 O O . MET B 1 204 ? 61.473 0.490 33.023 1.00 37.58 180 MET B O 1
ATOM 3813 N N . HIS B 1 205 ? 62.261 -1.415 34.016 1.00 30.01 181 HIS B N 1
ATOM 3814 C CA A HIS B 1 205 ? 63.331 -1.632 33.084 0.50 30.31 181 HIS B CA 1
ATOM 3815 C CA B HIS B 1 205 ? 63.360 -1.666 33.091 0.50 29.88 181 HIS B CA 1
ATOM 3816 C C . HIS B 1 205 ? 62.736 -2.193 31.809 1.00 29.61 181 HIS B C 1
ATOM 3817 O O . HIS B 1 205 ? 61.917 -3.135 31.872 1.00 29.85 181 HIS B O 1
ATOM 3830 N N . MET B 1 206 ? 63.107 -1.608 30.682 1.00 27.63 182 MET B N 1
ATOM 3831 C CA . MET B 1 206 ? 62.601 -2.058 29.362 1.00 25.93 182 MET B CA 1
ATOM 3832 C C . MET B 1 206 ? 63.728 -2.146 28.356 1.00 27.68 182 MET B C 1
ATOM 3833 O O . MET B 1 206 ? 64.538 -1.225 28.219 1.00 27.90 182 MET B O 1
ATOM 3838 N N . THR B 1 207 ? 63.791 -3.274 27.649 1.00 26.23 183 THR B N 1
ATOM 3839 C CA . THR B 1 207 ? 64.696 -3.433 26.537 1.00 26.89 183 THR B CA 1
ATOM 3840 C C . THR B 1 207 ? 63.889 -3.635 25.252 1.00 26.16 183 THR B C 1
ATOM 3841 O O . THR B 1 207 ? 62.753 -4.113 25.267 1.00 27.77 183 THR B O 1
ATOM 3845 N N . VAL B 1 208 ? 64.436 -3.145 24.175 1.00 24.42 184 VAL B N 1
ATOM 3846 C CA . VAL B 1 208 ? 63.824 -3.328 22.844 1.00 23.98 184 VAL B CA 1
ATOM 3847 C C . VAL B 1 208 ? 64.857 -3.996 21.938 1.00 25.55 184 VAL B C 1
ATOM 3848 O O . VAL B 1 208 ? 66.016 -3.582 21.934 1.00 26.58 184 VAL B O 1
ATOM 3852 N N . ALA B 1 209 ? 64.454 -4.997 21.179 1.00 24.39 185 ALA B N 1
ATOM 3853 C CA . ALA B 1 209 ? 65.278 -5.476 20.042 1.00 25.37 185 ALA B CA 1
ATOM 3854 C C . ALA B 1 209 ? 64.445 -5.389 18.783 1.00 23.31 185 ALA B C 1
ATOM 3855 O O . ALA B 1 209 ? 63.366 -5.943 18.711 1.00 22.63 185 ALA B O 1
ATOM 3857 N N . THR B 1 210 ? 64.977 -4.692 17.778 1.00 23.44 186 THR B N 1
ATOM 3858 C CA . THR B 1 210 ? 64.382 -4.628 16.456 1.00 23.79 186 THR B CA 1
ATOM 3859 C C . THR B 1 210 ? 65.444 -4.957 15.418 1.00 24.71 186 THR B C 1
ATOM 3860 O O . THR B 1 210 ? 66.661 -4.828 15.690 1.00 25.89 186 THR B O 1
ATOM 3864 N N . PRO B 1 211 ? 65.016 -5.339 14.223 1.00 26.44 187 PRO B N 1
ATOM 3865 C CA . PRO B 1 211 ? 65.996 -5.379 13.137 1.00 27.66 187 PRO B CA 1
ATOM 3866 C C . PRO B 1 211 ? 66.585 -3.994 12.795 1.00 28.35 187 PRO B C 1
ATOM 3867 O O . PRO B 1 211 ? 66.025 -2.952 13.074 1.00 28.03 187 PRO B O 1
ATOM 3871 N N . VAL B 1 212 ? 67.728 -4.030 12.119 1.00 29.43 188 VAL B N 1
ATOM 3872 C CA . VAL B 1 212 ? 68.295 -2.829 11.522 1.00 30.80 188 VAL B CA 1
ATOM 3873 C C . VAL B 1 212 ? 67.382 -2.215 10.500 1.00 29.30 188 VAL B C 1
ATOM 3874 O O . VAL B 1 212 ? 66.741 -2.913 9.696 1.00 28.66 188 VAL B O 1
ATOM 3878 N N . GLY B 1 213 ? 67.154 -0.906 10.642 1.00 28.47 189 GLY B N 1
ATOM 3879 C CA . GLY B 1 213 ? 66.180 -0.150 9.833 1.00 28.61 189 GLY B CA 1
ATOM 3880 C C . GLY B 1 213 ? 64.776 0.036 10.378 1.00 27.16 189 GLY B C 1
ATOM 3881 O O . GLY B 1 213 ? 63.957 0.748 9.774 1.00 26.61 189 GLY B O 1
ATOM 3882 N N . TYR B 1 214 ? 64.493 -0.662 11.500 1.00 26.88 190 TYR B N 1
ATOM 3883 C CA . TYR B 1 214 ? 63.181 -0.681 12.099 1.00 25.32 190 TYR B CA 1
ATOM 3884 C C . TYR B 1 214 ? 63.204 -0.338 13.597 1.00 25.38 190 TYR B C 1
ATOM 3885 O O . TYR B 1 214 ? 62.304 -0.734 14.342 1.00 23.84 190 TYR B O 1
ATOM 3894 N N . ARG B 1 215 ? 64.138 0.529 13.992 1.00 26.55 191 ARG B N 1
ATOM 3895 C CA . ARG B 1 215 ? 64.202 1.048 15.374 1.00 24.69 191 ARG B CA 1
ATOM 3896 C C . ARG B 1 215 ? 63.012 1.919 15.695 1.00 24.66 191 ARG B C 1
ATOM 3897 O O . ARG B 1 215 ? 62.474 2.575 14.823 1.00 22.85 191 ARG B O 1
ATOM 3905 N N . PRO B 1 216 ? 62.636 1.977 16.971 1.00 23.01 192 PRO B N 1
ATOM 3906 C CA . PRO B 1 216 ? 61.671 2.983 17.399 1.00 23.07 192 PRO B CA 1
ATOM 3907 C C . PRO B 1 216 ? 62.189 4.384 17.114 1.00 23.71 192 PRO B C 1
ATOM 3908 O O . PRO B 1 216 ? 63.415 4.637 17.014 1.00 25.41 192 PRO B O 1
ATOM 3912 N N . ASN B 1 217 ? 61.236 5.287 16.911 1.00 23.69 193 ASN B N 1
ATOM 3913 C CA . ASN B 1 217 ? 61.529 6.684 16.575 1.00 24.69 193 ASN B CA 1
ATOM 3914 C C . ASN B 1 217 ? 62.517 7.292 17.601 1.00 25.12 193 ASN B C 1
ATOM 3915 O O . ASN B 1 217 ? 62.278 7.233 18.775 1.00 23.73 193 ASN B O 1
ATOM 3920 N N . GLU B 1 218 ? 63.571 7.933 17.109 1.00 26.06 194 GLU B N 1
ATOM 3921 C CA . GLU B 1 218 ? 64.619 8.404 17.973 1.00 30.06 194 GLU B CA 1
ATOM 3922 C C . GLU B 1 218 ? 64.142 9.549 18.876 1.00 30.11 194 GLU B C 1
ATOM 3923 O O . GLU B 1 218 ? 64.552 9.658 20.009 1.00 29.74 194 GLU B O 1
ATOM 3929 N N . GLU B 1 219 ? 63.219 10.390 18.400 1.00 28.97 195 GLU B N 1
ATOM 3930 C CA . GLU B 1 219 ? 62.726 11.428 19.278 1.00 30.19 195 GLU B CA 1
ATOM 3931 C C . GLU B 1 219 ? 61.914 10.865 20.433 1.00 27.69 195 GLU B C 1
ATOM 3932 O O . GLU B 1 219 ? 62.022 11.386 21.559 1.00 28.07 195 GLU B O 1
ATOM 3938 N N . ILE B 1 220 ? 61.102 9.826 20.164 1.00 24.21 196 ILE B N 1
ATOM 3939 C CA . ILE B 1 220 ? 60.364 9.114 21.220 1.00 24.96 196 ILE B CA 1
ATOM 3940 C C . ILE B 1 220 ? 61.300 8.415 22.229 1.00 25.14 196 ILE B C 1
ATOM 3941 O O . ILE B 1 220 ? 61.115 8.491 23.438 1.00 24.91 196 ILE B O 1
ATOM 3946 N N . VAL B 1 221 ? 62.337 7.774 21.709 1.00 25.74 197 VAL B N 1
ATOM 3947 C CA . VAL B 1 221 ? 63.383 7.172 22.550 1.00 27.09 197 VAL B CA 1
ATOM 3948 C C . VAL B 1 221 ? 63.968 8.254 23.488 1.00 28.42 197 VAL B C 1
ATOM 3949 O O . VAL B 1 221 ? 64.072 8.030 24.690 1.00 29.03 197 VAL B O 1
ATOM 3953 N N . LYS B 1 222 ? 64.337 9.415 22.936 1.00 28.43 198 LYS B N 1
ATOM 3954 C CA . LYS B 1 222 ? 64.874 10.481 23.771 1.00 30.57 198 LYS B CA 1
ATOM 3955 C C . LYS B 1 222 ? 63.917 10.938 24.895 1.00 29.04 198 LYS B C 1
ATOM 3956 O O . LYS B 1 222 ? 64.360 11.156 26.049 1.00 29.78 198 LYS B O 1
ATOM 3962 N N . LYS B 1 223 ? 62.658 11.107 24.572 1.00 28.14 199 LYS B N 1
ATOM 3963 C CA . LYS B 1 223 ? 61.646 11.480 25.567 1.00 29.65 199 LYS B CA 1
ATOM 3964 C C . LYS B 1 223 ? 61.573 10.426 26.670 1.00 28.14 199 LYS B C 1
ATOM 3965 O O . LYS B 1 223 ? 61.524 10.769 27.857 1.00 28.93 199 LYS B O 1
ATOM 3971 N N . ALA B 1 224 ? 61.552 9.156 26.283 1.00 27.39 200 ALA B N 1
ATOM 3972 C CA . ALA B 1 224 ? 61.529 8.059 27.280 1.00 26.57 200 ALA B CA 1
ATOM 3973 C C . ALA B 1 224 ? 62.769 8.045 28.202 1.00 28.04 200 ALA B C 1
ATOM 3974 O O . ALA B 1 224 ? 62.665 7.849 29.428 1.00 29.59 200 ALA B O 1
ATOM 3976 N N . LEU B 1 225 ? 63.957 8.251 27.604 1.00 30.29 201 LEU B N 1
ATOM 3977 C CA . LEU B 1 225 ? 65.193 8.295 28.366 1.00 32.18 201 LEU B CA 1
ATOM 3978 C C . LEU B 1 225 ? 65.182 9.458 29.342 1.00 32.75 201 LEU B C 1
ATOM 3979 O O . LEU B 1 225 ? 65.626 9.307 30.483 1.00 33.90 201 LEU B O 1
ATOM 3984 N N . ALA B 1 226 ? 64.648 10.609 28.919 1.00 31.79 202 ALA B N 1
ATOM 3985 C CA . ALA B 1 226 ? 64.529 11.769 29.804 1.00 32.65 202 ALA B CA 1
ATOM 3986 C C . ALA B 1 226 ? 63.615 11.497 30.994 1.00 31.87 202 ALA B C 1
ATOM 3987 O O . ALA B 1 226 ? 63.952 11.854 32.138 1.00 32.68 202 ALA B O 1
ATOM 3989 N N . ILE B 1 227 ? 62.488 10.884 30.740 1.00 30.62 203 ILE B N 1
ATOM 3990 C CA . ILE B 1 227 ? 61.542 10.507 31.801 1.00 30.56 203 ILE B CA 1
ATOM 3991 C C . ILE B 1 227 ? 62.251 9.510 32.744 1.00 31.57 203 ILE B C 1
ATOM 3992 O O . ILE B 1 227 ? 62.129 9.580 33.966 1.00 32.45 203 ILE B O 1
ATOM 3997 N N . ALA B 1 228 ? 62.971 8.565 32.170 1.00 32.12 204 ALA B N 1
ATOM 3998 C CA . ALA B 1 228 ? 63.606 7.474 32.933 1.00 32.78 204 ALA B CA 1
ATOM 3999 C C . ALA B 1 228 ? 64.666 8.001 33.883 1.00 36.41 204 ALA B C 1
ATOM 4000 O O . ALA B 1 228 ? 64.938 7.381 34.925 1.00 35.92 204 ALA B O 1
ATOM 4002 N N . LYS B 1 229 ? 65.312 9.087 33.494 1.00 36.53 205 LYS B N 1
ATOM 4003 C CA . LYS B 1 229 ? 66.274 9.719 34.406 1.00 40.72 205 LYS B CA 1
ATOM 4004 C C . LYS B 1 229 ? 65.674 10.024 35.753 1.00 40.98 205 LYS B C 1
ATOM 4005 O O . LYS B 1 229 ? 66.333 9.852 36.784 1.00 42.48 205 LYS B O 1
ATOM 4011 N N . GLU B 1 230 ? 64.438 10.518 35.760 1.00 40.70 206 GLU B N 1
ATOM 4012 C CA . GLU B 1 230 ? 63.740 10.882 36.996 1.00 43.34 206 GLU B CA 1
ATOM 4013 C C . GLU B 1 230 ? 63.179 9.710 37.766 1.00 40.49 206 GLU B C 1
ATOM 4014 O O . GLU B 1 230 ? 63.092 9.765 38.973 1.00 42.97 206 GLU B O 1
ATOM 4020 N N . THR B 1 231 ? 62.833 8.611 37.087 1.00 38.18 207 THR B N 1
ATOM 4021 C CA . THR B 1 231 ? 62.135 7.518 37.749 1.00 35.78 207 THR B CA 1
ATOM 4022 C C . THR B 1 231 ? 62.997 6.322 38.122 1.00 34.92 207 THR B C 1
ATOM 4023 O O . THR B 1 231 ? 62.514 5.423 38.788 1.00 36.58 207 THR B O 1
ATOM 4027 N N . GLY B 1 232 ? 64.217 6.207 37.587 1.00 37.26 208 GLY B N 1
ATOM 4028 C CA . GLY B 1 232 ? 65.060 5.019 37.815 1.00 37.84 208 GLY B CA 1
ATOM 4029 C C . GLY B 1 232 ? 64.924 3.886 36.799 1.00 37.72 208 GLY B C 1
ATOM 4030 O O . GLY B 1 232 ? 65.575 2.857 36.923 1.00 37.75 208 GLY B O 1
ATOM 4031 N N . ALA B 1 233 ? 64.095 4.085 35.758 1.00 34.24 209 ALA B N 1
ATOM 4032 C CA . ALA B 1 233 ? 63.931 3.107 34.705 1.00 34.39 209 ALA B CA 1
ATOM 4033 C C . ALA B 1 233 ? 65.204 2.978 33.867 1.00 34.28 209 ALA B C 1
ATOM 4034 O O . ALA B 1 233 ? 65.906 3.957 33.674 1.00 35.97 209 ALA B O 1
ATOM 4036 N N . GLU B 1 234 ? 65.548 1.776 33.451 1.00 35.12 210 GLU B N 1
ATOM 4037 C CA . GLU B 1 234 ? 66.674 1.557 32.557 1.00 36.34 210 GLU B CA 1
ATOM 4038 C C . GLU B 1 234 ? 66.003 1.205 31.238 1.00 34.07 210 GLU B C 1
ATOM 4039 O O . GLU B 1 234 ? 65.270 0.201 31.154 1.00 35.74 210 GLU B O 1
ATOM 4045 N N . ILE B 1 235 ? 66.268 2.002 30.219 1.00 32.85 211 ILE B N 1
ATOM 4046 C CA . ILE B 1 235 ? 65.733 1.767 28.879 1.00 32.76 211 ILE B CA 1
ATOM 4047 C C . ILE B 1 235 ? 66.889 1.516 27.948 1.00 33.01 211 ILE B C 1
ATOM 4048 O O . ILE B 1 235 ? 67.801 2.351 27.879 1.00 30.94 211 ILE B O 1
ATOM 4053 N N . GLU B 1 236 ? 66.868 0.391 27.230 1.00 31.78 212 GLU B N 1
ATOM 4054 C CA . GLU B 1 236 ? 67.921 0.085 26.269 1.00 32.78 212 GLU B CA 1
ATOM 4055 C C . GLU B 1 236 ? 67.317 -0.301 24.933 1.00 30.94 212 GLU B C 1
ATOM 4056 O O . GLU B 1 236 ? 66.406 -1.147 24.863 1.00 30.00 212 GLU B O 1
ATOM 4062 N N . ILE B 1 237 ? 67.846 0.288 23.865 1.00 29.67 213 ILE B N 1
ATOM 4063 C CA . ILE B 1 237 ? 67.400 -0.042 22.495 1.00 28.49 213 ILE B CA 1
ATOM 4064 C C . ILE B 1 237 ? 68.550 -0.830 21.807 1.00 29.88 213 ILE B C 1
ATOM 4065 O O . ILE B 1 237 ? 69.671 -0.326 21.720 1.00 30.56 213 ILE B O 1
ATOM 4070 N N . LEU B 1 238 ? 68.258 -2.054 21.374 1.00 28.60 214 LEU B N 1
ATOM 4071 C CA . LEU B 1 238 ? 69.226 -3.035 20.916 1.00 30.42 214 LEU B CA 1
ATOM 4072 C C . LEU B 1 238 ? 68.781 -3.677 19.573 1.00 29.41 214 LEU B C 1
ATOM 4073 O O . LEU B 1 238 ? 67.664 -3.433 19.108 1.00 29.88 214 LEU B O 1
ATOM 4078 N N . HIS B 1 239 ? 69.695 -4.456 18.986 1.00 32.16 215 HIS B N 1
ATOM 4079 C CA . HIS B 1 239 ? 69.379 -5.249 17.769 1.00 32.23 215 HIS B CA 1
ATOM 4080 C C . HIS B 1 239 ? 69.281 -6.754 18.069 1.00 31.39 215 HIS B C 1
ATOM 4081 O O . HIS B 1 239 ? 68.608 -7.435 17.375 1.00 32.05 215 HIS B O 1
ATOM 4088 N N . ASN B 1 240 ? 69.913 -7.224 19.129 1.00 30.94 216 ASN B N 1
ATOM 4089 C CA . ASN B 1 240 ? 70.049 -8.675 19.410 1.00 32.93 216 ASN B CA 1
ATOM 4090 C C . ASN B 1 240 ? 68.914 -9.132 20.324 1.00 31.35 216 ASN B C 1
ATOM 4091 O O . ASN B 1 240 ? 68.901 -8.748 21.481 1.00 30.95 216 ASN B O 1
ATOM 4096 N N . PRO B 1 241 ? 67.977 -9.920 19.797 1.00 29.60 217 PRO B N 1
ATOM 4097 C CA . PRO B 1 241 ? 66.846 -10.334 20.621 1.00 29.31 217 PRO B CA 1
ATOM 4098 C C . PRO B 1 241 ? 67.185 -11.234 21.804 1.00 29.95 217 PRO B C 1
ATOM 4099 O O . PRO B 1 241 ? 66.558 -11.105 22.851 1.00 28.44 217 PRO B O 1
ATOM 4103 N N . GLU B 1 242 ? 68.166 -12.101 21.657 1.00 30.39 218 GLU B N 1
ATOM 4104 C CA . GLU B 1 242 ? 68.543 -12.962 22.762 1.00 33.11 218 GLU B CA 1
ATOM 4105 C C . GLU B 1 242 ? 69.093 -12.141 23.940 1.00 33.24 218 GLU B C 1
ATOM 4106 O O . GLU B 1 242 ? 68.804 -12.455 25.100 1.00 31.75 218 GLU B O 1
ATOM 4112 N N . LEU B 1 243 ? 69.907 -11.129 23.643 1.00 32.71 219 LEU B N 1
ATOM 4113 C CA . LEU B 1 243 ? 70.352 -10.217 24.663 1.00 34.69 219 LEU B CA 1
ATOM 4114 C C . LEU B 1 243 ? 69.208 -9.432 25.287 1.00 33.06 219 LEU B C 1
ATOM 4115 O O . LEU B 1 243 ? 69.161 -9.264 26.509 1.00 32.37 219 LEU B O 1
ATOM 4120 N N . ALA B 1 244 ? 68.273 -8.957 24.467 1.00 31.65 220 ALA B N 1
ATOM 4121 C CA . ALA B 1 244 ? 67.151 -8.169 24.970 1.00 29.62 220 ALA B CA 1
ATOM 4122 C C . ALA B 1 244 ? 66.304 -8.941 26.000 1.00 29.01 220 ALA B C 1
ATOM 4123 O O . ALA B 1 244 ? 65.878 -8.364 26.984 1.00 28.75 220 ALA B O 1
ATOM 4125 N N . VAL B 1 245 ? 66.029 -10.225 25.743 1.00 27.18 221 VAL B N 1
ATOM 4126 C CA . VAL B 1 245 ? 65.130 -10.990 26.607 1.00 27.27 221 VAL B CA 1
ATOM 4127 C C . VAL B 1 245 ? 65.835 -11.612 27.802 1.00 28.29 221 VAL B C 1
ATOM 4128 O O . VAL B 1 245 ? 65.209 -12.230 28.654 1.00 28.14 221 VAL B O 1
ATOM 4132 N N . ASN B 1 246 ? 67.159 -11.465 27.876 1.00 30.34 222 ASN B N 1
ATOM 4133 C CA . ASN B 1 246 ? 67.896 -12.071 28.984 1.00 32.87 222 ASN B CA 1
ATOM 4134 C C . ASN B 1 246 ? 67.350 -11.682 30.359 1.00 33.87 222 ASN B C 1
ATOM 4135 O O . ASN B 1 246 ? 67.194 -10.510 30.660 1.00 32.06 222 ASN B O 1
ATOM 4140 N N . GLU B 1 247 ? 66.967 -12.701 31.123 1.00 33.75 223 GLU B N 1
ATOM 4141 C CA . GLU B 1 247 ? 66.385 -12.551 32.449 1.00 35.55 223 GLU B CA 1
ATOM 4142 C C . GLU B 1 247 ? 65.123 -11.713 32.530 1.00 31.85 223 GLU B C 1
ATOM 4143 O O . GLU B 1 247 ? 64.813 -11.094 33.566 1.00 31.84 223 GLU B O 1
ATOM 4149 N N . ALA B 1 248 ? 64.372 -11.647 31.419 1.00 29.08 224 ALA B N 1
ATOM 4150 C CA . ALA B 1 248 ? 63.150 -10.828 31.407 1.00 27.67 224 ALA B CA 1
ATOM 4151 C C . ALA B 1 248 ? 62.043 -11.488 32.202 1.00 27.47 224 ALA B C 1
ATOM 4152 O O . ALA B 1 248 ? 61.939 -12.706 32.247 1.00 28.01 224 ALA B O 1
ATOM 4154 N N . ASP B 1 249 ? 61.213 -10.665 32.821 1.00 25.69 225 ASP B N 1
ATOM 4155 C CA . ASP B 1 249 ? 60.001 -11.107 33.495 1.00 25.87 225 ASP B CA 1
ATOM 4156 C C . ASP B 1 249 ? 58.828 -11.161 32.499 1.00 23.79 225 ASP B C 1
ATOM 4157 O O . ASP B 1 249 ? 57.867 -11.906 32.704 1.00 24.04 225 ASP B O 1
ATOM 4162 N N . PHE B 1 250 ? 58.863 -10.301 31.457 1.00 23.37 226 PHE B N 1
ATOM 4163 C CA . PHE B 1 250 ? 57.867 -10.242 30.395 1.00 21.51 226 PHE B CA 1
ATOM 4164 C C . PHE B 1 250 ? 58.525 -10.147 29.030 1.00 21.94 226 PHE B C 1
ATOM 4165 O O . PHE B 1 250 ? 59.477 -9.390 28.876 1.00 21.76 226 PHE B O 1
ATOM 4173 N N . ILE B 1 251 ? 57.978 -10.877 28.035 1.00 20.86 227 ILE B N 1
ATOM 4174 C CA . ILE B 1 251 ? 58.338 -10.735 26.639 1.00 20.38 227 ILE B CA 1
ATOM 4175 C C . ILE B 1 251 ? 57.107 -10.280 25.890 1.00 20.13 227 ILE B C 1
ATOM 4176 O O . ILE B 1 251 ? 56.035 -10.883 26.040 1.00 20.58 227 ILE B O 1
ATOM 4181 N N . TYR B 1 252 ? 57.255 -9.244 25.084 1.00 19.31 228 TYR B N 1
ATOM 4182 C CA . TYR B 1 252 ? 56.153 -8.625 24.337 1.00 19.21 228 TYR B CA 1
ATOM 4183 C C . TYR B 1 252 ? 56.503 -8.597 22.833 1.00 18.55 228 TYR B C 1
ATOM 4184 O O . TYR B 1 252 ? 57.618 -8.264 22.494 1.00 19.88 228 TYR B O 1
ATOM 4193 N N . THR B 1 253 ? 55.550 -8.902 21.974 1.00 18.76 229 THR B N 1
ATOM 4194 C CA . THR B 1 253 ? 55.717 -8.619 20.555 1.00 18.07 229 THR B CA 1
ATOM 4195 C C . THR B 1 253 ? 54.391 -8.163 19.935 1.00 18.97 229 THR B C 1
ATOM 4196 O O . THR B 1 253 ? 53.359 -7.981 20.648 1.00 20.24 229 THR B O 1
ATOM 4200 N N . ASP B 1 254 ? 54.452 -7.873 18.635 1.00 18.49 230 ASP B N 1
ATOM 4201 C CA . ASP B 1 254 ? 53.319 -7.356 17.858 1.00 18.42 230 ASP B CA 1
ATOM 4202 C C . ASP B 1 254 ? 53.577 -7.798 16.419 1.00 19.62 230 ASP B C 1
ATOM 4203 O O . ASP B 1 254 ? 54.656 -8.309 16.077 1.00 18.38 230 ASP B O 1
ATOM 4208 N N . VAL B 1 255 ? 52.604 -7.546 15.563 1.00 18.82 231 VAL B N 1
ATOM 4209 C CA . VAL B 1 255 ? 52.720 -7.933 14.141 1.00 18.33 231 VAL B CA 1
ATOM 4210 C C . VAL B 1 255 ? 53.872 -7.211 13.450 1.00 19.91 231 VAL B C 1
ATOM 4211 O O . VAL B 1 255 ? 54.299 -6.122 13.847 1.00 18.66 231 VAL B O 1
ATOM 4215 N N . TRP B 1 256 ? 54.358 -7.845 12.402 1.00 19.64 232 TRP B N 1
ATOM 4216 C CA . TRP B 1 256 ? 55.489 -7.291 11.651 1.00 20.34 232 TRP B CA 1
ATOM 4217 C C . TRP B 1 256 ? 55.056 -6.212 10.647 1.00 21.15 232 TRP B C 1
ATOM 4218 O O . TRP B 1 256 ? 55.886 -5.416 10.229 1.00 25.34 232 TRP B O 1
ATOM 4229 N N . MET B 1 257 ? 53.787 -6.220 10.251 1.00 20.35 233 MET B N 1
ATOM 4230 C CA . MET B 1 257 ? 53.252 -5.233 9.304 1.00 21.92 233 MET B CA 1
ATOM 4231 C C . MET B 1 257 ? 51.993 -4.615 9.932 1.00 19.50 233 MET B C 1
ATOM 4232 O O . MET B 1 257 ? 50.909 -5.227 9.936 1.00 20.96 233 MET B O 1
ATOM 4237 N N . SER B 1 258 ? 52.157 -3.410 10.460 1.00 19.64 234 SER B N 1
ATOM 4238 C CA . SER B 1 258 ? 51.060 -2.700 11.109 1.00 18.54 234 SER B CA 1
ATOM 4239 C C . SER B 1 258 ? 50.086 -2.101 10.098 1.00 19.34 234 SER B C 1
ATOM 4240 O O . SER B 1 258 ? 50.401 -1.963 8.888 1.00 20.37 234 SER B O 1
ATOM 4243 N N . MET B 1 259 ? 48.926 -1.665 10.558 1.00 18.43 235 MET B N 1
ATOM 4244 C CA . MET B 1 259 ? 47.883 -1.178 9.666 1.00 20.14 235 MET B CA 1
ATOM 4245 C C . MET B 1 259 ? 48.320 0.032 8.824 1.00 23.51 235 MET B C 1
ATOM 4246 O O . MET B 1 259 ? 47.893 0.191 7.708 1.00 26.90 235 MET B O 1
ATOM 4251 N N . GLY B 1 260 ? 49.152 0.872 9.392 1.00 21.85 236 GLY B N 1
ATOM 4252 C CA . GLY B 1 260 ? 49.674 2.048 8.716 1.00 31.97 236 GLY B CA 1
ATOM 4253 C C . GLY B 1 260 ? 50.850 1.834 7.759 1.00 35.41 236 GLY B C 1
ATOM 4254 O O . GLY B 1 260 ? 51.346 2.788 7.178 1.00 37.01 236 GLY B O 1
ATOM 4255 N N . GLN B 1 261 ? 51.306 0.593 7.626 1.00 29.69 237 GLN B N 1
ATOM 4256 C CA . GLN B 1 261 ? 52.527 0.275 6.895 1.00 30.66 237 GLN B CA 1
ATOM 4257 C C . GLN B 1 261 ? 52.323 -0.417 5.556 1.00 38.73 237 GLN B C 1
ATOM 4258 O O . GLN B 1 261 ? 51.507 -1.285 5.435 1.00 40.70 237 GLN B O 1
ATOM 4264 N N . GLU B 1 262 ? 53.087 -0.029 4.546 1.00 48.05 238 GLU B N 1
ATOM 4265 C CA . GLU B 1 262 ? 53.061 -0.765 3.277 1.00 56.77 238 GLU B CA 1
ATOM 4266 C C . GLU B 1 262 ? 54.513 -0.953 2.981 1.00 55.73 238 GLU B C 1
ATOM 4267 O O . GLU B 1 262 ? 55.082 -0.272 2.117 1.00 55.65 238 GLU B O 1
ATOM 4273 N N . GLY B 1 263 ? 55.115 -1.811 3.779 1.00 47.30 239 GLY B N 1
ATOM 4274 C CA . GLY B 1 263 ? 56.533 -1.947 3.873 1.00 51.09 239 GLY B CA 1
ATOM 4275 C C . GLY B 1 263 ? 57.031 -2.876 2.794 1.00 57.37 239 GLY B C 1
ATOM 4276 O O . GLY B 1 263 ? 56.275 -3.662 2.230 1.00 56.12 239 GLY B O 1
ATOM 4277 N N . GLU B 1 264 ? 58.330 -2.799 2.554 1.00 61.05 240 GLU B N 1
ATOM 4278 C CA . GLU B 1 264 ? 58.941 -3.552 1.470 1.00 63.10 240 GLU B CA 1
ATOM 4279 C C . GLU B 1 264 ? 58.835 -5.051 1.774 1.00 63.74 240 GLU B C 1
ATOM 4280 O O . GLU B 1 264 ? 58.649 -5.453 2.927 1.00 65.74 240 GLU B O 1
ATOM 4282 N N . GLU B 1 265 ? 58.956 -5.875 0.737 1.00 67.40 241 GLU B N 1
ATOM 4283 C CA . GLU B 1 265 ? 59.035 -7.330 0.927 1.00 67.13 241 GLU B CA 1
ATOM 4284 C C . GLU B 1 265 ? 60.347 -7.780 1.613 1.00 62.93 241 GLU B C 1
ATOM 4285 O O . GLU B 1 265 ? 60.363 -8.774 2.344 1.00 63.02 241 GLU B O 1
ATOM 4291 N N . GLU B 1 266 ? 61.434 -7.018 1.411 1.00 49.06 242 GLU B N 1
ATOM 4292 C CA . GLU B 1 266 ? 62.691 -7.226 2.168 1.00 44.83 242 GLU B CA 1
ATOM 4293 C C . GLU B 1 266 ? 62.499 -7.180 3.725 1.00 36.63 242 GLU B C 1
ATOM 4294 O O . GLU B 1 266 ? 63.336 -7.676 4.478 1.00 32.84 242 GLU B O 1
ATOM 4296 N N . LYS B 1 267 ? 61.453 -6.527 4.178 1.00 33.67 243 LYS B N 1
ATOM 4297 C CA . LYS B 1 267 ? 61.161 -6.471 5.615 1.00 32.02 243 LYS B CA 1
ATOM 4298 C C . LYS B 1 267 ? 61.017 -7.884 6.211 1.00 30.69 243 LYS B C 1
ATOM 4299 O O . LYS B 1 267 ? 61.617 -8.209 7.271 1.00 30.36 243 LYS B O 1
ATOM 4305 N N . TYR B 1 268 ? 60.257 -8.736 5.551 1.00 30.46 244 TYR B N 1
ATOM 4306 C CA . TYR B 1 268 ? 60.070 -10.106 6.089 1.00 30.26 244 TYR B CA 1
ATOM 4307 C C . TYR B 1 268 ? 61.370 -10.845 6.255 1.00 29.73 244 TYR B C 1
ATOM 4308 O O . TYR B 1 268 ? 61.548 -11.537 7.232 1.00 29.96 244 TYR B O 1
ATOM 4317 N N . THR B 1 269 ? 62.306 -10.674 5.334 1.00 29.49 245 THR B N 1
ATOM 4318 C CA . THR B 1 269 ? 63.608 -11.312 5.429 1.00 29.97 245 THR B CA 1
ATOM 4319 C C . THR B 1 269 ? 64.369 -10.817 6.676 1.00 29.78 245 THR B C 1
ATOM 4320 O O . THR B 1 269 ? 64.969 -11.594 7.440 1.00 29.32 245 THR B O 1
ATOM 4324 N N . LEU B 1 270 ? 64.367 -9.501 6.895 1.00 29.63 246 LEU B N 1
ATOM 4325 C CA . LEU B 1 270 ? 65.034 -8.912 8.075 1.00 28.67 246 LEU B CA 1
ATOM 4326 C C . LEU B 1 270 ? 64.425 -9.293 9.420 1.00 27.10 246 LEU B C 1
ATOM 4327 O O . LEU B 1 270 ? 65.142 -9.340 10.418 1.00 28.52 246 LEU B O 1
ATOM 4332 N N . PHE B 1 271 ? 63.149 -9.603 9.430 1.00 25.15 247 PHE B N 1
ATOM 4333 C CA . PHE B 1 271 ? 62.453 -10.004 10.635 1.00 23.44 247 PHE B CA 1
ATOM 4334 C C . PHE B 1 271 ? 62.576 -11.478 11.026 1.00 23.91 247 PHE B C 1
ATOM 4335 O O . PHE B 1 271 ? 62.242 -11.814 12.152 1.00 25.25 247 PHE B O 1
ATOM 4343 N N . GLN B 1 272 ? 63.086 -12.324 10.144 1.00 25.19 248 GLN B N 1
ATOM 4344 C CA . GLN B 1 272 ? 63.194 -13.791 10.461 1.00 25.74 248 GLN B CA 1
ATOM 4345 C C . GLN B 1 272 ? 63.835 -14.099 11.835 1.00 27.57 248 GLN B C 1
ATOM 4346 O O . GLN B 1 272 ? 63.266 -14.913 12.598 1.00 28.63 248 GLN B O 1
ATOM 4352 N N . PRO B 1 273 ? 64.925 -13.406 12.206 1.00 26.02 249 PRO B N 1
ATOM 4353 C CA . PRO B 1 273 ? 65.538 -13.689 13.503 1.00 26.98 249 PRO B CA 1
ATOM 4354 C C . PRO B 1 273 ? 64.779 -13.202 14.750 1.00 25.72 249 PRO B C 1
ATOM 4355 O O . PRO B 1 273 ? 65.215 -13.495 15.873 1.00 26.22 249 PRO B O 1
ATOM 4359 N N . TYR B 1 274 ? 63.633 -12.563 14.552 1.00 24.21 250 TYR B N 1
ATOM 4360 C CA . TYR B 1 274 ? 62.906 -11.849 15.662 1.00 23.97 250 TYR B CA 1
ATOM 4361 C C . TYR B 1 274 ? 61.614 -12.541 16.104 1.00 22.12 250 TYR B C 1
ATOM 4362 O O . TYR B 1 274 ? 60.870 -12.002 16.965 1.00 22.76 250 TYR B O 1
ATOM 4371 N N . GLN B 1 275 ? 61.323 -13.731 15.550 1.00 22.27 251 GLN B N 1
ATOM 4372 C CA . GLN B 1 275 ? 60.152 -14.443 16.054 1.00 22.31 251 GLN B CA 1
ATOM 4373 C C . GLN B 1 275 ? 60.269 -14.849 17.529 1.00 22.70 251 GLN B C 1
ATOM 4374 O O . GLN B 1 275 ? 61.325 -15.321 17.961 1.00 22.14 251 GLN B O 1
ATOM 4380 N N . ILE B 1 276 ? 59.162 -14.708 18.291 1.00 22.57 252 ILE B N 1
ATOM 4381 C CA . ILE B 1 276 ? 59.091 -15.175 19.654 1.00 23.26 252 ILE B CA 1
ATOM 4382 C C . ILE B 1 276 ? 58.743 -16.668 19.586 1.00 22.29 252 ILE B C 1
ATOM 4383 O O . ILE B 1 276 ? 57.645 -17.080 19.195 1.00 21.72 252 ILE B O 1
ATOM 4388 N N . ASN B 1 277 ? 59.718 -17.487 19.944 1.00 22.18 253 ASN B N 1
ATOM 4389 C CA . ASN B 1 277 ? 59.586 -18.934 19.914 1.00 23.52 253 ASN B CA 1
ATOM 4390 C C . ASN B 1 277 ? 60.347 -19.580 21.041 1.00 25.26 253 ASN B C 1
ATOM 4391 O O . ASN B 1 277 ? 60.984 -18.878 21.856 1.00 25.60 253 ASN B O 1
ATOM 4396 N N . LYS B 1 278 ? 60.213 -20.886 21.169 1.00 27.62 254 LYS B N 1
ATOM 4397 C CA . LYS B 1 278 ? 60.802 -21.637 22.271 1.00 30.34 254 LYS B CA 1
ATOM 4398 C C . LYS B 1 278 ? 62.273 -21.350 22.448 1.00 30.42 254 LYS B C 1
ATOM 4399 O O . LYS B 1 278 ? 62.768 -21.186 23.607 1.00 29.31 254 LYS B O 1
ATOM 4405 N N . GLU B 1 279 ? 63.010 -21.304 21.334 1.00 31.49 255 GLU B N 1
ATOM 4406 C CA . GLU B 1 279 ? 64.462 -21.039 21.372 1.00 32.93 255 GLU B CA 1
ATOM 4407 C C . GLU B 1 279 ? 64.799 -19.640 21.950 1.00 31.40 255 GLU B C 1
ATOM 4408 O O . GLU B 1 279 ? 65.756 -19.505 22.676 1.00 30.54 255 GLU B O 1
ATOM 4414 N N . LEU B 1 280 ? 63.994 -18.628 21.640 1.00 27.95 256 LEU B N 1
ATOM 4415 C CA . LEU B 1 280 ? 64.216 -17.321 22.179 1.00 27.14 256 LEU B CA 1
ATOM 4416 C C . LEU B 1 280 ? 63.831 -17.224 23.665 1.00 26.63 256 LEU B C 1
ATOM 4417 O O . LEU B 1 280 ? 64.605 -16.668 24.452 1.00 27.55 256 LEU B O 1
ATOM 4422 N N . VAL B 1 281 ? 62.674 -17.764 24.048 1.00 25.29 257 VAL B N 1
ATOM 4423 C CA . VAL B 1 281 ? 62.155 -17.477 25.401 1.00 26.75 257 VAL B CA 1
ATOM 4424 C C . VAL B 1 281 ? 62.946 -18.239 26.475 1.00 28.56 257 VAL B C 1
ATOM 4425 O O . VAL B 1 281 ? 62.917 -17.847 27.619 1.00 28.42 257 VAL B O 1
ATOM 4429 N N . LYS B 1 282 ? 63.708 -19.258 26.093 1.00 30.10 258 LYS B N 1
ATOM 4430 C CA . LYS B 1 282 ? 64.518 -19.931 27.083 1.00 33.30 258 LYS B CA 1
ATOM 4431 C C . LYS B 1 282 ? 65.587 -19.016 27.703 1.00 32.28 258 LYS B C 1
ATOM 4432 O O . LYS B 1 282 ? 66.101 -19.322 28.769 1.00 33.07 258 LYS B O 1
ATOM 4438 N N . HIS B 1 283 ? 65.917 -17.922 27.031 1.00 30.93 259 HIS B N 1
ATOM 4439 C CA . HIS B 1 283 ? 66.845 -16.928 27.590 1.00 31.71 259 HIS B CA 1
ATOM 4440 C C . HIS B 1 283 ? 66.237 -16.016 28.667 1.00 30.49 259 HIS B C 1
ATOM 4441 O O . HIS B 1 283 ? 66.986 -15.403 29.433 1.00 32.62 259 HIS B O 1
ATOM 4448 N N . ALA B 1 284 ? 64.919 -15.966 28.760 1.00 29.60 260 ALA B N 1
ATOM 4449 C CA . ALA B 1 284 ? 64.219 -15.184 29.783 1.00 28.67 260 ALA B CA 1
ATOM 4450 C C . ALA B 1 284 ? 64.079 -16.024 31.064 1.00 30.16 260 ALA B C 1
ATOM 4451 O O . ALA B 1 284 ? 64.544 -17.169 31.123 1.00 28.41 260 ALA B O 1
ATOM 4453 N N . LYS B 1 285 ? 63.538 -15.422 32.123 1.00 29.29 261 LYS B N 1
ATOM 4454 C CA . LYS B 1 285 ? 63.256 -16.154 33.342 1.00 30.09 261 LYS B CA 1
ATOM 4455 C C . LYS B 1 285 ? 62.296 -17.314 33.063 1.00 30.51 261 LYS B C 1
ATOM 4456 O O . LYS B 1 285 ? 61.483 -17.211 32.157 1.00 28.73 261 LYS B O 1
ATOM 4462 N N . GLN B 1 286 ? 62.445 -18.413 33.822 1.00 30.42 262 GLN B N 1
ATOM 4463 C CA . GLN B 1 286 ? 61.498 -19.515 33.674 1.00 31.52 262 GLN B CA 1
ATOM 4464 C C . GLN B 1 286 ? 60.088 -19.071 34.000 1.00 29.10 262 GLN B C 1
ATOM 4465 O O . GLN B 1 286 ? 59.131 -19.623 33.481 1.00 31.17 262 GLN B O 1
ATOM 4471 N N . THR B 1 287 ? 59.961 -18.064 34.859 1.00 29.48 263 THR B N 1
ATOM 4472 C CA . THR B 1 287 ? 58.686 -17.536 35.297 1.00 28.49 263 THR B CA 1
ATOM 4473 C C . THR B 1 287 ? 58.150 -16.396 34.433 1.00 27.03 263 THR B C 1
ATOM 4474 O O . THR B 1 287 ? 57.199 -15.759 34.821 1.00 25.78 263 THR B O 1
ATOM 4478 N N . TYR B 1 288 ? 58.759 -16.134 33.272 1.00 26.34 264 TYR B N 1
ATOM 4479 C CA . TYR B 1 288 ? 58.352 -15.020 32.396 1.00 25.30 264 TYR B CA 1
ATOM 4480 C C . TYR B 1 288 ? 56.923 -15.226 31.972 1.00 23.68 264 TYR B C 1
ATOM 4481 O O . TYR B 1 288 ? 56.449 -16.382 31.880 1.00 25.28 264 TYR B O 1
ATOM 4490 N N . HIS B 1 289 ? 56.278 -14.139 31.542 1.00 23.63 265 HIS B N 1
ATOM 4491 C CA . HIS B 1 289 ? 54.997 -14.236 30.888 1.00 22.90 265 HIS B CA 1
ATOM 4492 C C . HIS B 1 289 ? 55.029 -13.499 29.558 1.00 22.13 265 HIS B C 1
ATOM 4493 O O . HIS B 1 289 ? 55.776 -12.539 29.377 1.00 20.71 265 HIS B O 1
ATOM 4500 N N . PHE B 1 290 ? 54.207 -14.022 28.618 1.00 21.38 266 PHE B N 1
ATOM 4501 C CA . PHE B 1 290 ? 54.160 -13.507 27.262 1.00 20.15 266 PHE B CA 1
ATOM 4502 C C . PHE B 1 290 ? 52.964 -12.572 27.082 1.00 19.05 266 PHE B C 1
ATOM 4503 O O . PHE B 1 290 ? 51.836 -12.883 27.476 1.00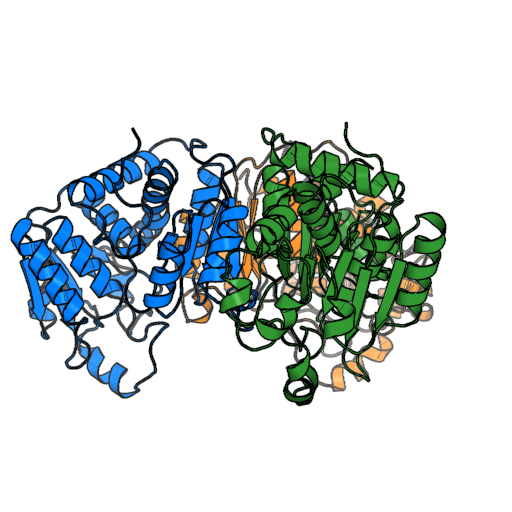 20.51 266 PHE B O 1
ATOM 4511 N N . LEU B 1 291 ? 53.229 -11.440 26.432 1.00 18.95 267 LEU B N 1
ATOM 4512 C CA . LEU B 1 291 ? 52.301 -10.375 26.110 1.00 17.88 267 LEU B CA 1
ATOM 4513 C C . LEU B 1 291 ? 52.323 -10.088 24.610 1.00 18.26 267 LEU B C 1
ATOM 4514 O O . LEU B 1 291 ? 53.374 -10.171 23.942 1.00 19.17 267 LEU B O 1
ATOM 4519 N N . HIS B 1 292 ? 51.149 -9.713 24.085 1.00 16.99 268 HIS B N 1
ATOM 4520 C CA . HIS B 1 292 ? 50.965 -9.361 22.681 1.00 17.52 268 HIS B CA 1
ATOM 4521 C C . HIS B 1 292 ? 49.695 -8.501 22.659 1.00 17.67 268 HIS B C 1
ATOM 4522 O O . HIS B 1 292 ? 48.686 -8.949 23.206 1.00 18.11 268 HIS B O 1
ATOM 4529 N N . CYS B 1 293 ? 49.758 -7.327 22.049 1.00 17.58 269 CYS B N 1
ATOM 4530 C CA . CYS B 1 293 ? 48.555 -6.485 22.041 1.00 17.62 269 CYS B CA 1
ATOM 4531 C C . CYS B 1 293 ? 47.367 -7.075 21.321 1.00 17.04 269 CYS B C 1
ATOM 4532 O O . CYS B 1 293 ? 46.237 -6.721 21.644 1.00 16.48 269 CYS B O 1
ATOM 4535 N N . LEU B 1 294 ? 47.634 -7.972 20.363 1.00 17.01 270 LEU B N 1
ATOM 4536 C CA . LEU B 1 294 ? 46.637 -8.545 19.482 1.00 16.68 270 LEU B CA 1
ATOM 4537 C C . LEU B 1 294 ? 46.103 -7.481 18.466 1.00 17.39 270 LEU B C 1
ATOM 4538 O O . LEU B 1 294 ? 46.157 -6.296 18.761 1.00 18.02 270 LEU B O 1
ATOM 4543 N N . PRO B 1 295 ? 45.694 -7.901 17.269 1.00 16.61 271 PRO B N 1
ATOM 4544 C CA . PRO B 1 295 ? 45.660 -9.259 16.794 1.00 16.52 271 PRO B CA 1
ATOM 4545 C C . PRO B 1 295 ? 47.002 -9.854 16.520 1.00 18.37 271 PRO B C 1
ATOM 4546 O O . PRO B 1 295 ? 47.962 -9.144 16.163 1.00 18.75 271 PRO B O 1
ATOM 4550 N N . ALA B 1 296 ? 47.093 -11.199 16.632 1.00 18.90 272 ALA B N 1
ATOM 4551 C CA . ALA B 1 296 ? 48.347 -11.907 16.408 1.00 18.51 272 ALA B CA 1
ATOM 4552 C C . ALA B 1 296 ? 48.273 -12.790 15.168 1.00 19.44 272 ALA B C 1
ATOM 4553 O O . ALA B 1 296 ? 47.185 -13.252 14.773 1.00 20.23 272 ALA B O 1
ATOM 4555 N N . HIS B 1 297 ? 49.426 -13.048 14.571 1.00 19.54 273 HIS B N 1
ATOM 4556 C CA . HIS B 1 297 ? 49.541 -13.976 13.432 1.00 20.46 273 HIS B CA 1
ATOM 4557 C C . HIS B 1 297 ? 50.448 -15.157 13.879 1.00 20.03 273 HIS B C 1
ATOM 4558 O O . HIS B 1 297 ? 51.664 -15.064 13.877 1.00 20.43 273 HIS B O 1
ATOM 4565 N N . ARG B 1 298 ? 49.823 -16.255 14.291 1.00 19.41 274 ARG B N 1
ATOM 4566 C CA . ARG B 1 298 ? 50.607 -17.384 14.765 1.00 20.09 274 ARG B CA 1
ATOM 4567 C C . ARG B 1 298 ? 51.533 -17.890 13.649 1.00 20.82 274 ARG B C 1
ATOM 4568 O O . ARG B 1 298 ? 51.165 -17.912 12.469 1.00 20.62 274 ARG B O 1
ATOM 4576 N N . GLU B 1 299 ? 52.721 -18.302 14.075 1.00 20.74 275 GLU B N 1
ATOM 4577 C CA . GLU B 1 299 ? 53.802 -18.816 13.261 1.00 22.99 275 GLU B CA 1
ATOM 4578 C C . GLU B 1 299 ? 54.509 -17.688 12.443 1.00 22.77 275 GLU B C 1
ATOM 4579 O O . GLU B 1 299 ? 55.395 -17.950 11.694 1.00 23.29 275 GLU B O 1
ATOM 4585 N N . GLU B 1 300 ? 54.163 -16.421 12.672 1.00 21.47 276 GLU B N 1
ATOM 4586 C CA . GLU B 1 300 ? 54.935 -15.300 12.204 1.00 21.27 276 GLU B CA 1
ATOM 4587 C C . GLU B 1 300 ? 55.675 -14.655 13.332 1.00 20.98 276 GLU B C 1
ATOM 4588 O O . GLU B 1 300 ? 56.772 -15.163 13.721 1.00 21.48 276 GLU B O 1
ATOM 4594 N N . GLU B 1 301 ? 55.122 -13.616 13.960 1.00 20.42 277 GLU B N 1
ATOM 4595 C CA . GLU B 1 301 ? 55.845 -12.937 15.045 1.00 20.77 277 GLU B CA 1
ATOM 4596 C C . GLU B 1 301 ? 55.933 -13.765 16.314 1.00 20.85 277 GLU B C 1
ATOM 4597 O O . GLU B 1 301 ? 56.827 -13.533 17.136 1.00 20.45 277 GLU B O 1
ATOM 4603 N N . VAL B 1 302 ? 55.019 -14.691 16.503 1.00 19.03 278 VAL B N 1
ATOM 4604 C CA . VAL B 1 302 ? 55.025 -15.601 17.648 1.00 19.95 278 VAL B CA 1
ATOM 4605 C C . VAL B 1 302 ? 54.485 -16.963 17.215 1.00 19.35 278 VAL B C 1
ATOM 4606 O O . VAL B 1 302 ? 53.588 -17.044 16.368 1.00 20.62 278 VAL B O 1
ATOM 4610 N N . THR B 1 303 ? 55.064 -18.047 17.739 1.00 20.69 279 THR B N 1
ATOM 4611 C CA . THR B 1 303 ? 54.537 -19.402 17.463 1.00 21.33 279 THR B CA 1
ATOM 4612 C C . THR B 1 303 ? 53.267 -19.663 18.290 1.00 21.12 279 THR B C 1
ATOM 4613 O O . THR B 1 303 ? 53.106 -19.134 19.413 1.00 21.42 279 THR B O 1
ATOM 4617 N N . GLY B 1 304 ? 52.406 -20.524 17.803 1.00 21.46 280 GLY B N 1
ATOM 4618 C CA . GLY B 1 304 ? 51.296 -21.056 18.596 1.00 22.71 280 GLY B CA 1
ATOM 4619 C C . GLY B 1 304 ? 51.754 -21.583 19.928 1.00 24.21 280 GLY B C 1
ATOM 4620 O O . GLY B 1 304 ? 51.086 -21.374 20.956 1.00 24.54 280 GLY B O 1
ATOM 4621 N N . GLU B 1 305 ? 52.869 -22.310 19.911 1.00 25.15 281 GLU B N 1
ATOM 4622 C CA . GLU B 1 305 ? 53.430 -22.923 21.127 1.00 26.89 281 GLU B CA 1
ATOM 4623 C C . GLU B 1 305 ? 53.605 -21.876 22.275 1.00 25.23 281 GLU B C 1
ATOM 4624 O O . GLU B 1 305 ? 53.400 -22.181 23.429 1.00 26.08 281 GLU B O 1
ATOM 4630 N N . ILE B 1 306 ? 54.039 -20.696 21.929 1.00 22.87 282 ILE B N 1
ATOM 4631 C CA . ILE B 1 306 ? 54.184 -19.615 22.931 1.00 23.26 282 ILE B CA 1
ATOM 4632 C C . ILE B 1 306 ? 52.843 -18.941 23.268 1.00 21.46 282 ILE B C 1
ATOM 4633 O O . ILE B 1 306 ? 52.470 -18.838 24.441 1.00 21.80 282 ILE B O 1
ATOM 4638 N N . ILE B 1 307 ? 52.092 -18.458 22.269 1.00 20.35 283 ILE B N 1
ATOM 4639 C CA . ILE B 1 307 ? 50.927 -17.613 22.576 1.00 20.57 283 ILE B CA 1
ATOM 4640 C C . ILE B 1 307 ? 49.794 -18.436 23.197 1.00 20.57 283 ILE B C 1
ATOM 4641 O O . ILE B 1 307 ? 48.979 -17.908 23.968 1.00 21.21 283 ILE B O 1
ATOM 4646 N N . ASP B 1 308 ? 49.763 -19.732 22.886 1.00 21.17 284 ASP B N 1
ATOM 4647 C CA . ASP B 1 308 ? 48.750 -20.641 23.479 1.00 21.83 284 ASP B CA 1
ATOM 4648 C C . ASP B 1 308 ? 49.293 -21.455 24.624 1.00 23.37 284 ASP B C 1
ATOM 4649 O O . ASP B 1 308 ? 48.611 -22.351 25.145 1.00 25.34 284 ASP B O 1
ATOM 4654 N N . GLY B 1 309 ? 50.551 -21.202 24.994 1.00 23.12 285 GLY B N 1
ATOM 4655 C CA . GLY B 1 309 ? 51.216 -21.975 26.001 1.00 23.97 285 GLY B CA 1
ATOM 4656 C C . GLY B 1 309 ? 50.986 -21.439 27.426 1.00 23.40 285 GLY B C 1
ATOM 4657 O O . GLY B 1 309 ? 50.273 -20.443 27.645 1.00 21.81 285 GLY B O 1
ATOM 4658 N N . PRO B 1 310 ? 51.608 -22.101 28.421 1.00 25.47 286 PRO B N 1
ATOM 4659 C CA . PRO B 1 310 ? 51.234 -21.863 29.834 1.00 26.36 286 PRO B CA 1
ATOM 4660 C C . PRO B 1 310 ? 51.742 -20.521 30.375 1.00 26.16 286 PRO B C 1
ATOM 4661 O O . PRO B 1 310 ? 51.223 -20.052 31.381 1.00 26.84 286 PRO B O 1
ATOM 4665 N N . GLN B 1 311 ? 52.678 -19.883 29.678 1.00 25.13 287 GLN B N 1
ATOM 4666 C CA . GLN B 1 311 ? 53.210 -18.576 30.086 1.00 24.84 287 GLN B CA 1
ATOM 4667 C C . GLN B 1 311 ? 52.508 -17.366 29.438 1.00 22.70 287 GLN B C 1
ATOM 4668 O O . GLN B 1 311 ? 52.790 -16.234 29.765 1.00 21.46 287 GLN B O 1
ATOM 4674 N N . SER B 1 312 ? 51.555 -17.628 28.563 1.00 21.59 288 SER B N 1
ATOM 4675 C CA . SER B 1 312 ? 50.876 -16.540 27.827 1.00 20.71 288 SER B CA 1
ATOM 4676 C C . SER B 1 312 ? 49.748 -15.963 28.712 1.00 21.90 288 SER B C 1
ATOM 4677 O O . SER B 1 312 ? 48.961 -16.726 29.286 1.00 22.70 288 SER B O 1
ATOM 4680 N N . ILE B 1 313 ? 49.651 -14.656 28.757 1.00 22.44 289 ILE B N 1
ATOM 4681 C CA . ILE B 1 313 ? 48.565 -13.949 29.456 1.00 20.91 289 ILE B CA 1
ATOM 4682 C C . ILE B 1 313 ? 47.841 -12.994 28.510 1.00 20.26 289 ILE B C 1
ATOM 4683 O O . ILE B 1 313 ? 47.209 -12.019 28.952 1.00 18.65 289 ILE B O 1
ATOM 4688 N N . VAL B 1 314 ? 47.914 -13.283 27.219 1.00 18.34 290 VAL B N 1
ATOM 4689 C CA . VAL B 1 314 ? 47.378 -12.287 26.254 1.00 17.43 290 VAL B CA 1
ATOM 4690 C C . VAL B 1 314 ? 45.875 -12.021 26.392 1.00 18.35 290 VAL B C 1
ATOM 4691 O O . VAL B 1 314 ? 45.407 -10.951 25.981 1.00 17.73 290 VAL B O 1
ATOM 4695 N N . PHE B 1 315 ? 45.085 -12.991 26.847 1.00 19.16 291 PHE B N 1
ATOM 4696 C CA . PHE B 1 315 ? 43.643 -12.786 26.892 1.00 19.56 291 PHE B CA 1
ATOM 4697 C C . PHE B 1 315 ? 43.224 -12.039 28.158 1.00 20.13 291 PHE B C 1
ATOM 4698 O O . PHE B 1 315 ? 42.358 -11.180 28.076 1.00 20.04 291 PHE B O 1
ATOM 4706 N N . GLU B 1 316 ? 43.922 -12.274 29.256 1.00 20.99 292 GLU B N 1
ATOM 4707 C CA . GLU B 1 316 ? 43.750 -11.374 30.445 1.00 22.82 292 GLU B CA 1
ATOM 4708 C C . GLU B 1 316 ? 44.206 -9.964 30.114 1.00 21.16 292 GLU B C 1
ATOM 4709 O O . GLU B 1 316 ? 43.606 -8.997 30.548 1.00 19.30 292 GLU B O 1
ATOM 4715 N N . GLN B 1 317 ? 45.299 -9.841 29.354 1.00 19.42 293 GLN B N 1
ATOM 4716 C CA . GLN B 1 317 ? 45.839 -8.535 28.884 1.00 18.44 293 GLN B CA 1
ATOM 4717 C C . GLN B 1 317 ? 44.777 -7.781 28.047 1.00 17.49 293 GLN B C 1
ATOM 4718 O O . GLN B 1 317 ? 44.490 -6.609 28.301 1.00 18.25 293 GLN B O 1
ATOM 4724 N N . ALA B 1 318 ? 44.150 -8.492 27.133 1.00 16.31 294 ALA B N 1
ATOM 4725 C CA . ALA B 1 318 ? 43.081 -7.870 26.332 1.00 16.29 294 ALA B CA 1
ATOM 4726 C C . ALA B 1 318 ? 41.917 -7.493 27.184 1.00 16.60 294 ALA B C 1
ATOM 4727 O O . ALA B 1 318 ? 41.279 -6.441 27.011 1.00 17.68 294 ALA B O 1
ATOM 4729 N N . GLY B 1 319 ? 41.548 -8.369 28.127 1.00 16.79 295 GLY B N 1
ATOM 4730 C CA . GLY B 1 319 ? 40.461 -8.029 29.026 1.00 18.14 295 GLY B CA 1
ATOM 4731 C C . GLY B 1 319 ? 40.657 -6.736 29.813 1.00 18.63 295 GLY B C 1
ATOM 4732 O O . GLY B 1 319 ? 39.728 -5.941 29.993 1.00 18.84 295 GLY B O 1
ATOM 4733 N N . ASN B 1 320 ? 41.899 -6.486 30.212 1.00 17.92 296 ASN B N 1
ATOM 4734 C CA . ASN B 1 320 ? 42.208 -5.285 30.935 1.00 18.96 296 ASN B CA 1
ATOM 4735 C C . ASN B 1 320 ? 42.107 -3.966 30.162 1.00 19.61 296 ASN B C 1
ATOM 4736 O O . ASN B 1 320 ? 42.026 -2.910 30.773 1.00 19.38 296 ASN B O 1
ATOM 4741 N N . ARG B 1 321 ? 42.026 -4.041 28.831 1.00 17.71 297 ARG B N 1
ATOM 4742 C CA . ARG B 1 321 ? 41.648 -2.819 28.033 1.00 17.86 297 ARG B CA 1
ATOM 4743 C C . ARG B 1 321 ? 40.367 -2.235 28.578 1.00 18.66 297 ARG B C 1
ATOM 4744 O O . ARG B 1 321 ? 40.243 -1.034 28.721 1.00 19.28 297 ARG B O 1
ATOM 4752 N N . LEU B 1 322 ? 39.409 -3.088 28.924 1.00 18.93 298 LEU B N 1
ATOM 4753 C CA . LEU B 1 322 ? 38.094 -2.658 29.382 1.00 19.72 298 LEU B CA 1
ATOM 4754 C C . LEU B 1 322 ? 38.266 -1.810 30.666 1.00 20.36 298 LEU B C 1
ATOM 4755 O O . LEU B 1 322 ? 37.758 -0.712 30.763 1.00 19.57 298 LEU B O 1
ATOM 4760 N N . HIS B 1 323 ? 38.921 -2.419 31.676 1.00 20.33 299 HIS B N 1
ATOM 4761 C CA . HIS B 1 323 ? 39.004 -1.831 33.026 1.00 20.57 299 HIS B CA 1
ATOM 4762 C C . HIS B 1 323 ? 39.869 -0.603 33.053 1.00 19.12 299 HIS B C 1
ATOM 4763 O O . HIS B 1 323 ? 39.512 0.412 33.689 1.00 19.52 299 HIS B O 1
ATOM 4770 N N . ALA B 1 324 ? 41.019 -0.665 32.362 1.00 18.44 300 ALA B N 1
ATOM 4771 C CA . ALA B 1 324 ? 41.942 0.450 32.345 1.00 18.94 300 ALA B CA 1
ATOM 4772 C C . ALA B 1 324 ? 41.313 1.663 31.679 1.00 19.46 300 ALA B C 1
ATOM 4773 O O . ALA B 1 324 ? 41.398 2.811 32.157 1.00 19.05 300 ALA B O 1
ATOM 4775 N N . GLN B 1 325 ? 40.601 1.422 30.577 1.00 18.91 301 GLN B N 1
ATOM 4776 C CA . GLN B 1 325 ? 39.902 2.523 29.899 1.00 19.93 301 GLN B CA 1
ATOM 4777 C C . GLN B 1 325 ? 38.711 3.095 30.677 1.00 18.41 301 GLN B C 1
ATOM 4778 O O . GLN B 1 325 ? 38.443 4.288 30.643 1.00 20.28 301 GLN B O 1
ATOM 4784 N N . LYS B 1 326 ? 37.994 2.245 31.386 1.00 18.92 302 LYS B N 1
ATOM 4785 C CA . LYS B 1 326 ? 36.928 2.746 32.255 1.00 19.78 302 LYS B CA 1
ATOM 4786 C C . LYS B 1 326 ? 37.492 3.706 33.327 1.00 19.89 302 LYS B C 1
ATOM 4787 O O . LYS B 1 326 ? 36.941 4.735 33.570 1.00 19.56 302 LYS B O 1
ATOM 4793 N N . ALA B 1 327 ? 38.634 3.348 33.913 1.00 20.72 303 ALA B N 1
ATOM 4794 C CA . ALA B 1 327 ? 39.313 4.238 34.858 1.00 21.11 303 ALA B CA 1
ATOM 4795 C C . ALA B 1 327 ? 39.689 5.578 34.234 1.00 22.12 303 ALA B C 1
ATOM 4796 O O . ALA B 1 327 ? 39.401 6.637 34.792 1.00 23.23 303 ALA B O 1
ATOM 4798 N N . LEU B 1 328 ? 40.265 5.521 33.038 1.00 21.61 304 LEU B N 1
ATOM 4799 C CA . LEU B 1 328 ? 40.625 6.717 32.290 1.00 22.39 304 LEU B CA 1
ATOM 4800 C C . LEU B 1 328 ? 39.412 7.585 31.960 1.00 22.47 304 LEU B C 1
ATOM 4801 O O . LEU B 1 328 ? 39.424 8.785 32.131 1.00 22.91 304 LEU B O 1
ATOM 4806 N N . LEU B 1 329 ? 38.348 6.945 31.476 1.00 20.45 305 LEU B N 1
ATOM 4807 C CA . LEU B 1 329 ? 37.130 7.645 31.099 1.00 20.02 305 LEU B CA 1
ATOM 4808 C C . LEU B 1 329 ? 36.538 8.382 32.253 1.00 21.33 305 LEU B C 1
ATOM 4809 O O . LEU B 1 329 ? 36.155 9.575 32.154 1.00 23.61 305 LEU B O 1
ATOM 4814 N N . VAL B 1 330 ? 36.398 7.671 33.353 1.00 22.33 306 VAL B N 1
ATOM 4815 C CA . VAL B 1 330 ? 35.795 8.307 34.541 1.00 24.53 306 VAL B CA 1
ATOM 4816 C C . VAL B 1 330 ? 36.640 9.506 34.970 1.00 25.72 306 VAL B C 1
ATOM 4817 O O . VAL B 1 330 ? 36.084 10.551 35.353 1.00 28.52 306 VAL B O 1
ATOM 4821 N N . SER B 1 331 ? 37.940 9.345 34.980 1.00 23.70 307 SER B N 1
ATOM 4822 C CA . SER B 1 331 ? 38.828 10.434 35.411 1.00 25.98 307 SER B CA 1
ATOM 4823 C C . SER B 1 331 ? 38.793 11.637 34.481 1.00 26.75 307 SER B C 1
ATOM 4824 O O . SER B 1 331 ? 38.736 12.776 34.931 1.00 28.98 307 SER B O 1
ATOM 4827 N N . LEU B 1 332 ? 38.785 11.397 33.181 1.00 25.03 308 LEU B N 1
ATOM 4828 C CA . LEU B 1 332 ? 38.736 12.479 32.216 1.00 27.21 308 LEU B CA 1
ATOM 4829 C C . LEU B 1 332 ? 37.404 13.194 32.227 1.00 30.89 308 LEU B C 1
ATOM 4830 O O . LEU B 1 332 ? 37.352 14.387 31.986 1.00 34.48 308 LEU B O 1
ATOM 4835 N N . PHE B 1 333 ? 36.318 12.463 32.356 1.00 30.16 309 PHE B N 1
ATOM 4836 C CA A PHE B 1 333 ? 34.965 13.035 32.352 0.50 33.94 309 PHE B CA 1
ATOM 4837 C CA B PHE B 1 333 ? 34.975 13.037 32.327 0.50 34.99 309 PHE B CA 1
ATOM 4838 C C . PHE B 1 333 ? 34.736 13.883 33.579 1.00 41.44 309 PHE B C 1
ATOM 4839 O O . PHE B 1 333 ? 33.894 14.745 33.565 1.00 47.19 309 PHE B O 1
ATOM 4854 N N . LYS B 1 334 ? 35.395 13.505 34.829 1.00 42.56 310 LYS B N 1
ATOM 4855 C CA . LYS B 1 334 ? 35.327 14.219 35.987 1.00 50.18 310 LYS B CA 1
ATOM 4856 C C . LYS B 1 334 ? 36.033 15.598 35.924 1.00 53.63 310 LYS B C 1
ATOM 4857 O O . LYS B 1 334 ? 35.613 16.535 36.550 1.00 59.31 310 LYS B O 1
ATOM 4863 N N . ASN B 1 335 ? 37.105 15.685 35.144 1.00 52.75 311 ASN B N 1
ATOM 4864 C CA . ASN B 1 335 ? 38.005 16.825 35.012 1.00 57.89 311 ASN B CA 1
ATOM 4865 C C . ASN B 1 335 ? 37.549 17.816 33.925 1.00 59.01 311 ASN B C 1
ATOM 4866 O O . ASN B 1 335 ? 36.591 18.570 34.112 1.00 73.19 311 ASN B O 1
ATOM 4871 N N . GLN C 1 29 ? 6.630 -18.034 33.380 1.00 68.63 5 GLN C N 1
ATOM 4872 C CA . GLN C 1 29 ? 8.105 -18.002 33.663 1.00 68.23 5 GLN C CA 1
ATOM 4873 C C . GLN C 1 29 ? 8.916 -18.121 32.361 1.00 61.61 5 GLN C C 1
ATOM 4874 O O . GLN C 1 29 ? 8.424 -18.504 31.273 1.00 59.06 5 GLN C O 1
ATOM 4880 N N . VAL C 1 30 ? 10.185 -17.814 32.534 1.00 54.45 6 VAL C N 1
ATOM 4881 C CA . VAL C 1 30 ? 11.138 -17.878 31.471 1.00 48.49 6 VAL C CA 1
ATOM 4882 C C . VAL C 1 30 ? 11.416 -19.354 31.167 1.00 48.39 6 VAL C C 1
ATOM 4883 O O . VAL C 1 30 ? 11.731 -20.122 32.073 1.00 48.70 6 VAL C O 1
ATOM 4887 N N . PRO C 1 31 ? 11.311 -19.767 29.892 1.00 43.75 7 PRO C N 1
ATOM 4888 C CA . PRO C 1 31 ? 11.735 -21.108 29.527 1.00 42.89 7 PRO C CA 1
ATOM 4889 C C . PRO C 1 31 ? 13.175 -21.426 29.950 1.00 40.63 7 PRO C C 1
ATOM 4890 O O . PRO C 1 31 ? 14.062 -20.606 29.781 1.00 38.95 7 PRO C O 1
ATOM 4894 N N . LYS C 1 32 ? 13.383 -22.611 30.544 1.00 43.42 8 LYS C N 1
ATOM 4895 C CA . LYS C 1 32 ? 14.725 -23.121 30.782 1.00 44.26 8 LYS C CA 1
ATOM 4896 C C . LYS C 1 32 ? 15.148 -23.886 29.533 1.00 44.41 8 LYS C C 1
ATOM 4897 O O . LYS C 1 32 ? 14.348 -24.672 28.994 1.00 44.72 8 LYS C O 1
ATOM 4900 N N . LEU C 1 33 ? 16.379 -23.622 29.049 1.00 45.07 9 LEU C N 1
ATOM 4901 C CA . LEU C 1 33 ? 16.968 -24.349 27.925 1.00 40.12 9 LEU C CA 1
ATOM 4902 C C . LEU C 1 33 ? 18.273 -25.057 28.335 1.00 43.48 9 LEU C C 1
ATOM 4903 O O . LEU C 1 33 ? 19.090 -24.486 29.051 1.00 49.21 9 LEU C O 1
ATOM 4908 N N . ASN C 1 34 ? 18.486 -26.270 27.856 1.00 41.88 10 ASN C N 1
ATOM 4909 C CA . ASN C 1 34 ? 19.717 -27.008 28.110 1.00 46.46 10 ASN C CA 1
ATOM 4910 C C . ASN C 1 34 ? 20.772 -26.760 27.043 1.00 46.56 10 ASN C C 1
ATOM 4911 O O . ASN C 1 34 ? 21.421 -27.684 26.580 1.00 51.81 10 ASN C O 1
ATOM 4916 N N . THR C 1 35 ? 20.908 -25.525 26.601 1.00 42.47 11 THR C N 1
ATOM 4917 C CA . THR C 1 35 ? 21.962 -25.164 25.647 1.00 39.02 11 THR C CA 1
ATOM 4918 C C . THR C 1 35 ? 22.394 -23.775 25.993 1.00 35.19 11 THR C C 1
ATOM 4919 O O . THR C 1 35 ? 21.559 -23.013 26.481 1.00 38.86 11 THR C O 1
ATOM 4923 N N . LYS C 1 36 ? 23.690 -23.493 25.796 1.00 34.29 12 LYS C N 1
ATOM 4924 C CA A LYS C 1 36 ? 24.337 -22.147 25.878 0.50 35.40 12 LYS C CA 1
ATOM 4925 C CA B LYS C 1 36 ? 24.276 -22.146 25.891 0.50 33.79 12 LYS C CA 1
ATOM 4926 C C . LYS C 1 36 ? 24.081 -21.330 24.606 1.00 31.94 12 LYS C C 1
ATOM 4927 O O . LYS C 1 36 ? 23.969 -20.096 24.636 1.00 33.65 12 LYS C O 1
ATOM 4938 N N . ASP C 1 37 ? 24.006 -22.038 23.469 1.00 26.99 13 ASP C N 1
ATOM 4939 C CA . ASP C 1 37 ? 24.043 -21.414 22.148 1.00 25.17 13 ASP C CA 1
ATOM 4940 C C . ASP C 1 37 ? 22.838 -21.812 21.307 1.00 26.72 13 ASP C C 1
ATOM 4941 O O . ASP C 1 37 ? 22.139 -22.776 21.630 1.00 28.29 13 ASP C O 1
ATOM 4946 N N . LEU C 1 38 ? 22.603 -21.103 20.210 1.00 24.50 14 LEU C N 1
ATOM 4947 C CA . LEU C 1 38 ? 21.586 -21.531 19.257 1.00 25.37 14 LEU C CA 1
ATOM 4948 C C . LEU C 1 38 ? 22.170 -21.409 17.868 1.00 23.66 14 LEU C C 1
ATOM 4949 O O . LEU C 1 38 ? 22.197 -20.339 17.272 1.00 24.72 14 LEU C O 1
ATOM 4954 N N . LEU C 1 39 ? 22.665 -22.537 17.374 1.00 24.66 15 LEU C N 1
ATOM 4955 C CA . LEU C 1 39 ? 23.267 -22.636 16.056 1.00 24.49 15 LEU C CA 1
ATOM 4956 C C . LEU C 1 39 ? 22.393 -23.256 14.991 1.00 25.29 15 LEU C C 1
ATOM 4957 O O . LEU C 1 39 ? 22.423 -22.814 13.843 1.00 22.22 15 LEU C O 1
ATOM 4962 N N . THR C 1 40 ? 21.653 -24.324 15.322 1.00 24.17 16 THR C N 1
ATOM 4963 C CA . THR C 1 40 ? 20.769 -24.981 14.346 1.00 25.67 16 THR C CA 1
ATOM 4964 C C . THR C 1 40 ? 19.318 -25.406 14.671 1.00 32.31 16 THR C C 1
ATOM 4965 O O . THR C 1 40 ? 18.616 -25.830 13.792 1.00 38.87 16 THR C O 1
ATOM 4969 N N . LEU C 1 41 ? 18.912 -25.353 15.912 1.00 30.90 17 LEU C N 1
ATOM 4970 C CA . LEU C 1 41 ? 17.604 -25.869 16.370 1.00 29.02 17 LEU C CA 1
ATOM 4971 C C . LEU C 1 41 ? 17.691 -27.321 16.763 1.00 31.42 17 LEU C C 1
ATOM 4972 O O . LEU C 1 41 ? 16.835 -27.797 17.453 1.00 32.23 17 LEU C O 1
ATOM 4977 N N . GLU C 1 42 ? 18.762 -27.986 16.385 1.00 30.40 18 GLU C N 1
ATOM 4978 C CA . GLU C 1 42 ? 18.996 -29.336 16.849 1.00 34.85 18 GLU C CA 1
ATOM 4979 C C . GLU C 1 42 ? 19.201 -29.321 18.345 1.00 33.53 18 GLU C C 1
ATOM 4980 O O . GLU C 1 42 ? 18.943 -30.289 19.009 1.00 34.56 18 GLU C O 1
ATOM 4986 N N . GLU C 1 43 ? 19.722 -28.221 18.853 1.00 35.13 19 GLU C N 1
ATOM 4987 C CA . GLU C 1 43 ? 20.053 -28.082 20.300 1.00 38.41 19 GLU C CA 1
ATOM 4988 C C . GLU C 1 43 ? 18.854 -28.042 21.227 1.00 38.00 19 GLU C C 1
ATOM 4989 O O . GLU C 1 43 ? 19.046 -28.085 22.452 1.00 38.78 19 GLU C O 1
ATOM 4995 N N . LEU C 1 44 ? 17.661 -27.905 20.664 1.00 34.19 20 LEU C N 1
ATOM 4996 C CA . LEU C 1 44 ? 16.462 -27.709 21.417 1.00 34.68 20 LEU C CA 1
ATOM 4997 C C . LEU C 1 44 ? 15.564 -28.924 21.332 1.00 33.41 20 LEU C C 1
ATOM 4998 O O . LEU C 1 44 ? 15.512 -29.589 20.313 1.00 34.80 20 LEU C O 1
ATOM 5003 N N . THR C 1 45 ? 14.856 -29.240 22.420 1.00 35.43 21 THR C N 1
ATOM 5004 C CA . THR C 1 45 ? 13.828 -30.268 22.370 1.00 34.23 21 THR C CA 1
ATOM 5005 C C . THR C 1 45 ? 12.506 -29.701 21.879 1.00 31.83 21 THR C C 1
ATOM 5006 O O . THR C 1 45 ? 12.330 -28.481 21.844 1.00 31.73 21 THR C O 1
ATOM 5010 N N . GLN C 1 46 ? 11.573 -30.595 21.533 1.00 33.89 22 GLN C N 1
ATOM 5011 C CA . GLN C 1 46 ? 10.237 -30.183 21.149 1.00 33.05 22 GLN C CA 1
ATOM 5012 C C . GLN C 1 46 ? 9.610 -29.296 22.210 1.00 34.28 22 GLN C C 1
ATOM 5013 O O . GLN C 1 46 ? 9.039 -28.271 21.923 1.00 32.07 22 GLN C O 1
ATOM 5019 N N . GLU C 1 47 ? 9.705 -29.744 23.469 1.00 35.03 23 GLU C N 1
ATOM 5020 C CA . GLU C 1 47 ? 9.070 -29.027 24.574 1.00 37.55 23 GLU C CA 1
ATOM 5021 C C . GLU C 1 47 ? 9.668 -27.631 24.741 1.00 35.71 23 GLU C C 1
ATOM 5022 O O . GLU C 1 47 ? 8.944 -26.666 24.958 1.00 34.64 23 GLU C O 1
ATOM 5028 N N . GLU C 1 48 ? 10.982 -27.535 24.583 1.00 36.08 24 GLU C N 1
ATOM 5029 C CA . GLU C 1 48 ? 11.684 -26.228 24.679 1.00 34.52 24 GLU C CA 1
ATOM 5030 C C . GLU C 1 48 ? 11.217 -25.269 23.542 1.00 33.92 24 GLU C C 1
ATOM 5031 O O . GLU C 1 48 ? 10.999 -24.088 23.753 1.00 32.17 24 GLU C O 1
ATOM 5037 N N . ILE C 1 49 ? 11.091 -25.799 22.325 1.00 33.06 25 ILE C N 1
ATOM 5038 C CA . ILE C 1 49 ? 10.617 -24.987 21.200 1.00 31.34 25 ILE C CA 1
ATOM 5039 C C . ILE C 1 49 ? 9.205 -24.469 21.463 1.00 30.98 25 ILE C C 1
ATOM 5040 O O . ILE C 1 49 ? 8.908 -23.282 21.288 1.00 28.47 25 ILE C O 1
ATOM 5045 N N . ILE C 1 50 ? 8.314 -25.355 21.909 1.00 32.94 26 ILE C N 1
ATOM 5046 C CA . ILE C 1 50 ? 6.959 -24.933 22.160 1.00 34.08 26 ILE C CA 1
ATOM 5047 C C . ILE C 1 50 ? 6.932 -23.888 23.263 1.00 34.82 26 ILE C C 1
ATOM 5048 O O . ILE C 1 50 ? 6.182 -22.913 23.159 1.00 35.63 26 ILE C O 1
ATOM 5053 N N . SER C 1 51 ? 7.753 -24.079 24.287 1.00 35.88 27 SER C N 1
ATOM 5054 C CA . SER C 1 51 ? 7.833 -23.117 25.393 1.00 36.21 27 SER C CA 1
ATOM 5055 C C . SER C 1 51 ? 8.316 -21.749 24.905 1.00 34.12 27 SER C C 1
ATOM 5056 O O . SER C 1 51 ? 7.824 -20.722 25.374 1.00 32.64 27 SER C O 1
ATOM 5059 N N . LEU C 1 52 ? 9.304 -21.755 24.009 1.00 31.61 28 LEU C N 1
ATOM 5060 C CA . LEU C 1 52 ? 9.766 -20.496 23.404 1.00 31.98 28 LEU C CA 1
ATOM 5061 C C . LEU C 1 52 ? 8.677 -19.752 22.620 1.00 31.14 28 LEU C C 1
ATOM 5062 O O . LEU C 1 52 ? 8.566 -18.521 22.703 1.00 29.84 28 LEU C O 1
ATOM 5067 N N . ILE C 1 53 ? 7.894 -20.489 21.842 1.00 30.01 29 ILE C N 1
ATOM 5068 C CA . ILE C 1 53 ? 6.815 -19.908 21.070 1.00 32.28 29 ILE C CA 1
ATOM 5069 C C . ILE C 1 53 ? 5.761 -19.313 21.975 1.00 33.50 29 ILE C C 1
ATOM 5070 O O . ILE C 1 5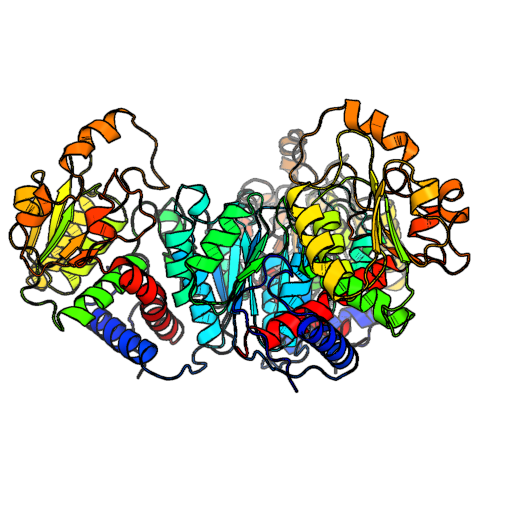3 ? 5.320 -18.191 21.792 1.00 33.41 29 ILE C O 1
ATOM 5075 N N . GLU C 1 54 ? 5.349 -20.069 22.983 1.00 35.46 30 GLU C N 1
ATOM 5076 C CA . GLU C 1 54 ? 4.393 -19.525 23.944 1.00 37.89 30 GLU C CA 1
ATOM 5077 C C . GLU C 1 54 ? 4.901 -18.267 24.667 1.00 36.44 30 GLU C C 1
ATOM 5078 O O . GLU C 1 54 ? 4.136 -17.333 24.875 1.00 38.20 30 GLU C O 1
ATOM 5084 N N . PHE C 1 55 ? 6.170 -18.265 25.072 1.00 34.72 31 PHE C N 1
ATOM 5085 C CA . PHE C 1 55 ? 6.782 -17.092 25.730 1.00 33.83 31 PHE C CA 1
ATOM 5086 C C . PHE C 1 55 ? 6.832 -15.890 24.757 1.00 33.69 31 PHE C C 1
ATOM 5087 O O . PHE C 1 55 ? 6.545 -14.756 25.148 1.00 32.54 31 PHE C O 1
ATOM 5095 N N . ALA C 1 56 ? 7.176 -16.143 23.493 1.00 30.94 32 ALA C N 1
ATOM 5096 C CA . ALA C 1 56 ? 7.209 -15.092 22.476 1.00 31.06 32 ALA C CA 1
ATOM 5097 C C . ALA C 1 56 ? 5.843 -14.431 22.305 1.00 30.84 32 ALA C C 1
ATOM 5098 O O . ALA C 1 56 ? 5.722 -13.211 22.194 1.00 30.02 32 ALA C O 1
ATOM 5100 N N . ILE C 1 57 ? 4.795 -15.264 22.315 1.00 32.02 33 ILE C N 1
ATOM 5101 C CA . ILE C 1 57 ? 3.416 -14.815 22.183 1.00 34.16 33 ILE C CA 1
ATOM 5102 C C . ILE C 1 57 ? 3.038 -13.981 23.411 1.00 34.94 33 ILE C C 1
ATOM 5103 O O . ILE C 1 57 ? 2.443 -12.914 23.265 1.00 36.38 33 ILE C O 1
ATOM 5108 N N . TYR C 1 58 ? 3.449 -14.420 24.604 1.00 37.39 34 TYR C N 1
ATOM 5109 C CA . TYR C 1 58 ? 3.291 -13.617 25.820 1.00 40.48 34 TYR C CA 1
ATOM 5110 C C . TYR C 1 58 ? 3.990 -12.259 25.698 1.00 39.86 34 TYR C C 1
ATOM 5111 O O . TYR C 1 58 ? 3.393 -11.221 25.994 1.00 40.75 34 TYR C O 1
ATOM 5120 N N . LEU C 1 59 ? 5.240 -12.253 25.276 1.00 37.07 35 LEU C N 1
ATOM 5121 C CA . LEU C 1 59 ? 5.997 -11.015 25.162 1.00 38.37 35 LEU C CA 1
ATOM 5122 C C . LEU C 1 59 ? 5.377 -10.082 24.129 1.00 37.45 35 LEU C C 1
ATOM 5123 O O . LEU C 1 59 ? 5.463 -8.867 24.258 1.00 42.09 35 LEU C O 1
ATOM 5128 N N . LYS C 1 60 ? 4.813 -10.640 23.068 1.00 35.69 36 LYS C N 1
ATOM 5129 C CA . LYS C 1 60 ? 4.214 -9.860 22.020 1.00 36.07 36 LYS C CA 1
ATOM 5130 C C . LYS C 1 60 ? 3.010 -9.084 22.562 1.00 39.21 36 LYS C C 1
ATOM 5131 O O . LYS C 1 60 ? 2.801 -7.951 22.176 1.00 39.57 36 LYS C O 1
ATOM 5137 N N . LYS C 1 61 ? 2.292 -9.705 23.485 1.00 40.95 37 LYS C N 1
ATOM 5138 C CA . LYS C 1 61 ? 1.001 -9.183 23.995 1.00 47.86 37 LYS C CA 1
ATOM 5139 C C . LYS C 1 61 ? 1.136 -8.260 25.190 1.00 50.77 37 LYS C C 1
ATOM 5140 O O . LYS C 1 61 ? 0.228 -7.487 25.446 1.00 53.53 37 LYS C O 1
ATOM 5146 N N . ASN C 1 62 ? 2.247 -8.349 25.912 1.00 50.66 38 ASN C N 1
ATOM 5147 C CA . ASN C 1 62 ? 2.374 -7.737 27.243 1.00 54.27 38 ASN C CA 1
ATOM 5148 C C . ASN C 1 62 ? 3.383 -6.629 27.313 1.00 55.25 38 ASN C C 1
ATOM 5149 O O . ASN C 1 62 ? 4.253 -6.554 26.493 1.00 52.06 38 ASN C O 1
ATOM 5154 N N . LYS C 1 63 ? 3.233 -5.771 28.323 1.00 59.03 39 LYS C N 1
ATOM 5155 C CA . LYS C 1 63 ? 4.072 -4.565 28.488 1.00 58.57 39 LYS C CA 1
ATOM 5156 C C . LYS C 1 63 ? 5.543 -4.928 28.550 1.00 56.77 39 LYS C C 1
ATOM 5157 O O . LYS C 1 63 ? 5.898 -5.916 29.171 1.00 55.08 39 LYS C O 1
ATOM 5160 N N . GLN C 1 64 ? 6.381 -4.107 27.928 1.00 58.58 40 GLN C N 1
ATOM 5161 C CA A GLN C 1 64 ? 7.821 -4.341 27.928 0.50 56.95 40 GLN C CA 1
ATOM 5162 C CA B GLN C 1 64 ? 7.840 -4.300 27.931 0.50 57.02 40 GLN C CA 1
ATOM 5163 C C . GLN C 1 64 ? 8.379 -4.179 29.339 1.00 58.79 40 GLN C C 1
ATOM 5164 O O . GLN C 1 64 ? 8.111 -3.197 29.992 1.00 57.74 40 GLN C O 1
ATOM 5175 N N . GLU C 1 65 ? 9.147 -5.157 29.800 1.00 55.57 41 GLU C N 1
ATOM 5176 C CA . GLU C 1 65 ? 9.852 -5.016 31.065 1.00 53.33 41 GLU C CA 1
ATOM 5177 C C . GLU C 1 65 ? 11.323 -5.241 30.800 1.00 44.13 41 GLU C C 1
ATOM 5178 O O . GLU C 1 65 ? 11.683 -5.956 29.830 1.00 43.24 41 GLU C O 1
ATOM 5184 N N . PRO C 1 66 ? 12.187 -4.640 31.636 1.00 40.30 42 PRO C N 1
ATOM 5185 C CA . PRO C 1 66 ? 13.641 -4.658 31.370 1.00 37.35 42 PRO C CA 1
ATOM 5186 C C . PRO C 1 66 ? 14.344 -5.934 31.831 1.00 34.78 42 PRO C C 1
ATOM 5187 O O . PRO C 1 66 ? 15.243 -5.907 32.676 1.00 35.03 42 PRO C O 1
ATOM 5191 N N . LEU C 1 67 ? 13.970 -7.052 31.207 1.00 33.06 43 LEU C N 1
ATOM 5192 C CA . LEU C 1 67 ? 14.457 -8.363 31.641 1.00 33.89 43 LEU C CA 1
ATOM 5193 C C . LEU C 1 67 ? 15.932 -8.556 31.413 1.00 33.81 43 LEU C C 1
ATOM 5194 O O . LEU C 1 67 ? 16.553 -9.340 32.095 1.00 33.59 43 LEU C O 1
ATOM 5199 N N . LEU C 1 68 ? 16.514 -7.797 30.479 1.00 29.19 44 LEU C N 1
ATOM 5200 C CA . LEU C 1 68 ? 17.935 -7.901 30.168 1.00 29.45 44 LEU C CA 1
ATOM 5201 C C . LEU C 1 68 ? 18.692 -6.597 30.465 1.00 30.09 44 LEU C C 1
ATOM 5202 O O . LEU C 1 68 ? 19.619 -6.218 29.766 1.00 28.37 44 LEU C O 1
ATOM 5207 N N . GLN C 1 69 ? 18.310 -5.957 31.579 1.00 31.77 45 GLN C N 1
ATOM 5208 C CA . GLN C 1 69 ? 18.875 -4.710 31.952 1.00 34.96 45 GLN C CA 1
ATOM 5209 C C . GLN C 1 69 ? 20.400 -4.760 31.969 1.00 34.60 45 GLN C C 1
ATOM 5210 O O . GLN C 1 69 ? 20.987 -5.601 32.600 1.00 29.72 45 GLN C O 1
ATOM 5216 N N . GLY C 1 70 ? 21.019 -3.864 31.193 1.00 33.02 46 GLY C N 1
ATOM 5217 C CA . GLY C 1 70 ? 22.470 -3.709 31.211 1.00 33.60 46 GLY C CA 1
ATOM 5218 C C . GLY C 1 70 ? 23.257 -4.669 30.287 1.00 32.23 46 GLY C C 1
ATOM 5219 O O . GLY C 1 70 ? 24.447 -4.456 30.063 1.00 33.82 46 GLY C O 1
ATOM 5220 N N . LYS C 1 71 ? 22.581 -5.699 29.784 1.00 27.88 47 LYS C N 1
ATOM 5221 C CA . LYS C 1 71 ? 23.232 -6.735 28.911 1.00 27.53 47 LYS C CA 1
ATOM 5222 C C . LYS C 1 71 ? 23.542 -6.189 27.563 1.00 24.24 47 LYS C C 1
ATOM 5223 O O . LYS C 1 71 ? 22.756 -5.439 26.985 1.00 23.60 47 LYS C O 1
ATOM 5229 N N . ILE C 1 72 ? 24.695 -6.600 26.996 1.00 23.52 48 ILE C N 1
ATOM 5230 C CA . ILE C 1 72 ? 25.117 -6.154 25.704 1.00 22.54 48 ILE C CA 1
ATOM 5231 C C . ILE C 1 72 ? 25.253 -7.372 24.770 1.00 20.67 48 ILE C C 1
ATOM 5232 O O . ILE C 1 72 ? 26.030 -8.296 25.065 1.00 20.47 48 ILE C O 1
ATOM 5237 N N . LEU C 1 73 ? 24.541 -7.330 23.650 1.00 20.84 49 LEU C N 1
ATOM 5238 C CA . LEU C 1 73 ? 24.616 -8.352 22.613 1.00 20.81 49 LEU C CA 1
ATOM 5239 C C . LEU C 1 73 ? 25.436 -7.807 21.457 1.00 19.89 49 LEU C C 1
ATOM 5240 O O . LEU C 1 73 ? 25.083 -6.754 20.858 1.00 20.41 49 LEU C O 1
ATOM 5245 N N . GLY C 1 74 ? 26.569 -8.474 21.126 1.00 19.30 50 GLY C N 1
ATOM 5246 C CA . GLY C 1 74 ? 27.328 -8.042 19.950 1.00 19.28 50 GLY C CA 1
ATOM 5247 C C . GLY C 1 74 ? 26.697 -8.634 18.712 1.00 20.88 50 GLY C C 1
ATOM 5248 O O . GLY C 1 74 ? 26.209 -9.753 18.756 1.00 22.07 50 GLY C O 1
ATOM 5249 N N . LEU C 1 75 ? 26.612 -7.822 17.645 1.00 19.40 51 LEU C N 1
ATOM 5250 C CA . LEU C 1 75 ? 25.929 -8.258 16.397 1.00 20.06 51 LEU C CA 1
ATOM 5251 C C . LEU C 1 75 ? 26.924 -8.250 15.276 1.00 18.24 51 LEU C C 1
ATOM 5252 O O . LEU C 1 75 ? 27.195 -7.187 14.656 1.00 20.34 51 LEU C O 1
ATOM 5257 N N . ILE C 1 76 ? 27.547 -9.394 15.007 1.00 18.07 52 ILE C N 1
ATOM 5258 C CA . ILE C 1 76 ? 28.594 -9.477 13.968 1.00 17.65 52 ILE C CA 1
ATOM 5259 C C . ILE C 1 76 ? 27.946 -9.798 12.630 1.00 18.49 52 ILE C C 1
ATOM 5260 O O . ILE C 1 76 ? 27.301 -10.827 12.509 1.00 18.34 52 ILE C O 1
ATOM 5265 N N . PHE C 1 77 ? 28.129 -8.904 11.662 1.00 17.62 53 PHE C N 1
ATOM 5266 C CA . PHE C 1 77 ? 27.548 -9.130 10.300 1.00 17.37 53 PHE C CA 1
ATOM 5267 C C . PHE C 1 77 ? 28.611 -9.098 9.202 1.00 19.24 53 PHE C C 1
ATOM 5268 O O . PHE C 1 77 ? 29.280 -8.072 8.935 1.00 19.02 53 PHE C O 1
ATOM 5276 N N . ASP C 1 78 ? 28.742 -10.226 8.505 1.00 19.25 54 ASP C N 1
ATOM 5277 C CA . ASP C 1 78 ? 29.578 -10.383 7.323 1.00 20.45 54 ASP C CA 1
ATOM 5278 C C . ASP C 1 78 ? 28.779 -10.333 6.011 1.00 19.46 54 ASP C C 1
ATOM 5279 O O . ASP C 1 78 ? 29.345 -10.399 4.931 1.00 21.63 54 ASP C O 1
ATOM 5284 N N . LYS C 1 79 ? 27.455 -10.281 6.151 1.00 19.15 55 LYS C N 1
ATOM 5285 C CA . LYS C 1 79 ? 26.522 -10.221 5.010 1.00 18.49 55 LYS C CA 1
ATOM 5286 C C . LYS C 1 79 ? 25.493 -9.101 5.271 1.00 17.64 55 LYS C C 1
ATOM 5287 O O . LYS C 1 79 ? 25.272 -8.703 6.415 1.00 18.77 55 LYS C O 1
ATOM 5293 N N . HIS C 1 80 ? 24.819 -8.660 4.204 1.00 19.27 56 HIS C N 1
ATOM 5294 C CA . HIS C 1 80 ? 23.707 -7.682 4.296 1.00 19.65 56 HIS C CA 1
ATOM 5295 C C . HIS C 1 80 ? 22.597 -8.183 5.193 1.00 18.31 56 HIS C C 1
ATOM 5296 O O . HIS C 1 80 ? 22.401 -9.389 5.348 1.00 17.23 56 HIS C O 1
ATOM 5303 N N . SER C 1 81 ? 21.867 -7.220 5.801 1.00 18.59 57 SER C N 1
ATOM 5304 C CA . SER C 1 81 ? 20.714 -7.559 6.543 1.00 17.59 57 SER C CA 1
ATOM 5305 C C . SER C 1 81 ? 19.856 -6.312 6.777 1.00 18.00 57 SER C C 1
ATOM 5306 O O . SER C 1 81 ? 20.408 -5.246 7.166 1.00 18.96 57 SER C O 1
ATOM 5309 N N . THR C 1 82 ? 18.554 -6.481 6.738 1.00 18.39 58 THR C N 1
ATOM 5310 C CA . THR C 1 82 ? 17.626 -5.516 7.291 1.00 18.49 58 THR C CA 1
ATOM 5311 C C . THR C 1 82 ? 16.900 -6.088 8.511 1.00 18.66 58 THR C C 1
ATOM 5312 O O . THR C 1 82 ? 16.986 -5.512 9.618 1.00 19.40 58 THR C O 1
ATOM 5316 N N . ARG C 1 83 ? 16.143 -7.155 8.334 1.00 18.21 59 ARG C N 1
ATOM 5317 C CA . ARG C 1 83 ? 15.317 -7.724 9.406 1.00 18.28 59 ARG C CA 1
ATOM 5318 C C . ARG C 1 83 ? 16.151 -8.167 10.602 1.00 17.88 59 ARG C C 1
ATOM 5319 O O . ARG C 1 83 ? 15.803 -7.843 11.745 1.00 18.07 59 ARG C O 1
ATOM 5327 N N . THR C 1 84 ? 17.189 -8.957 10.367 1.00 17.56 60 THR C N 1
ATOM 5328 C CA . THR C 1 84 ? 17.943 -9.601 11.500 1.00 17.90 60 THR C CA 1
ATOM 5329 C C . THR C 1 84 ? 18.670 -8.528 12.299 1.00 17.39 60 THR C C 1
ATOM 5330 O O . THR C 1 84 ? 18.604 -8.475 13.547 1.00 17.61 60 THR C O 1
ATOM 5334 N N . ARG C 1 85 ? 19.332 -7.624 11.607 1.00 18.15 61 ARG C N 1
ATOM 5335 C CA . ARG C 1 85 ? 20.052 -6.519 12.223 1.00 20.77 61 ARG C CA 1
ATOM 5336 C C . ARG C 1 85 ? 19.187 -5.637 13.071 1.00 19.03 61 ARG C C 1
ATOM 5337 O O . ARG C 1 85 ? 19.519 -5.318 14.203 1.00 20.80 61 ARG C O 1
ATOM 5345 N N . VAL C 1 86 ? 18.026 -5.231 12.524 1.00 18.34 62 VAL C N 1
ATOM 5346 C CA . VAL C 1 86 ? 17.191 -4.281 13.221 1.00 18.17 62 VAL C CA 1
ATOM 5347 C C . VAL C 1 86 ? 16.445 -4.969 14.352 1.00 18.42 62 VAL C C 1
ATOM 5348 O O . VAL C 1 86 ? 16.308 -4.408 15.420 1.00 20.26 62 VAL C O 1
ATOM 5352 N N . SER C 1 87 ? 15.914 -6.136 14.092 1.00 18.51 63 SER C N 1
ATOM 5353 C CA . SER C 1 87 ? 15.095 -6.854 15.083 1.00 19.54 63 SER C CA 1
ATOM 5354 C C . SER C 1 87 ? 15.901 -7.290 16.269 1.00 19.82 63 SER C C 1
ATOM 5355 O O . SER C 1 87 ? 15.420 -7.169 17.407 1.00 20.20 63 SER C O 1
ATOM 5358 N N . PHE C 1 88 ? 17.153 -7.690 16.086 1.00 18.60 64 PHE C N 1
ATOM 5359 C CA . PHE C 1 88 ? 17.973 -8.076 17.256 1.00 19.88 64 PHE C CA 1
ATOM 5360 C C . PHE C 1 88 ? 18.307 -6.870 18.120 1.00 20.10 64 PHE C C 1
ATOM 5361 O O . PHE C 1 88 ? 18.166 -6.936 19.349 1.00 19.87 64 PHE C O 1
ATOM 5369 N N . GLU C 1 89 ? 18.697 -5.753 17.503 1.00 19.96 65 GLU C N 1
ATOM 5370 C CA . GLU C 1 89 ? 19.030 -4.573 18.323 1.00 21.69 65 GLU C CA 1
ATOM 5371 C C . GLU C 1 89 ? 17.770 -4.002 18.989 1.00 21.03 65 GLU C C 1
ATOM 5372 O O . GLU C 1 89 ? 17.789 -3.685 20.180 1.00 20.77 65 GLU C O 1
ATOM 5378 N N . ALA C 1 90 ? 16.656 -3.908 18.258 1.00 21.03 66 ALA C N 1
ATOM 5379 C CA . ALA C 1 90 ? 15.382 -3.416 18.867 1.00 21.75 66 ALA C CA 1
ATOM 5380 C C . ALA C 1 90 ? 14.936 -4.297 20.010 1.00 22.78 66 ALA C C 1
ATOM 5381 O O . ALA C 1 90 ? 14.500 -3.786 21.044 1.00 23.04 66 ALA C O 1
ATOM 5383 N N . GLY C 1 91 ? 15.063 -5.621 19.837 1.00 22.29 67 GLY C N 1
ATOM 5384 C CA . GLY C 1 91 ? 14.707 -6.559 20.912 1.00 22.00 67 GLY C CA 1
ATOM 5385 C C . GLY C 1 91 ? 15.504 -6.325 22.189 1.00 21.43 67 GLY C C 1
ATOM 5386 O O . GLY C 1 91 ? 14.962 -6.303 23.272 1.00 23.73 67 GLY C O 1
ATOM 5387 N N . MET C 1 92 ? 16.812 -6.192 22.053 1.00 21.19 68 MET C N 1
ATOM 5388 C CA . MET C 1 92 ? 17.668 -5.944 23.164 1.00 21.93 68 MET C CA 1
ATOM 5389 C C . MET C 1 92 ? 17.248 -4.632 23.861 1.00 23.51 68 MET C C 1
ATOM 5390 O O . MET C 1 92 ? 17.134 -4.585 25.108 1.00 23.87 68 MET C O 1
ATOM 5395 N N . VAL C 1 93 ? 17.059 -3.565 23.056 1.00 23.21 69 VAL C N 1
ATOM 5396 C CA . VAL C 1 93 ? 16.719 -2.273 23.618 1.00 23.98 69 VAL C CA 1
ATOM 5397 C C . VAL C 1 93 ? 15.424 -2.304 24.347 1.00 26.63 69 VAL C C 1
ATOM 5398 O O . VAL C 1 93 ? 15.259 -1.731 25.498 1.00 26.56 69 VAL C O 1
ATOM 5402 N N . GLN C 1 94 ? 14.441 -2.980 23.767 1.00 25.76 70 GLN C N 1
ATOM 5403 C CA . GLN C 1 94 ? 13.108 -3.140 24.406 1.00 27.97 70 GLN C CA 1
ATOM 5404 C C . GLN C 1 94 ? 13.155 -3.932 25.709 1.00 29.67 70 GLN C C 1
ATOM 5405 O O . GLN C 1 94 ? 12.291 -3.743 26.586 1.00 30.68 70 GLN C O 1
ATOM 5411 N N . LEU C 1 95 ? 14.163 -4.768 25.862 1.00 28.64 71 LEU C N 1
ATOM 5412 C CA . LEU C 1 95 ? 14.366 -5.549 27.113 1.00 30.37 71 LEU C CA 1
ATOM 5413 C C . LEU C 1 95 ? 15.335 -4.851 28.089 1.00 29.63 71 LEU C C 1
ATOM 5414 O O . LEU C 1 95 ? 15.762 -5.461 29.085 1.00 29.00 71 LEU C O 1
ATOM 5419 N N . GLY C 1 96 ? 15.675 -3.586 27.842 1.00 27.98 72 GLY C N 1
ATOM 5420 C CA . GLY C 1 96 ? 16.565 -2.818 28.708 1.00 27.13 72 GLY C CA 1
ATOM 5421 C C . GLY C 1 96 ? 18.048 -3.001 28.513 1.00 26.98 72 GLY C C 1
ATOM 5422 O O . GLY C 1 96 ? 18.867 -2.550 29.316 1.00 26.05 72 GLY C O 1
ATOM 5423 N N . GLY C 1 97 ? 18.421 -3.745 27.483 1.00 24.32 73 GLY C N 1
ATOM 5424 C CA . GLY C 1 97 ? 19.828 -3.997 27.137 1.00 25.43 73 GLY C CA 1
ATOM 5425 C C . GLY C 1 97 ? 20.236 -3.219 25.901 1.00 25.51 73 GLY C C 1
ATOM 5426 O O . GLY C 1 97 ? 19.627 -2.156 25.584 1.00 24.01 73 GLY C O 1
ATOM 5427 N N . HIS C 1 98 ? 21.264 -3.714 25.250 1.00 24.19 74 HIS C N 1
ATOM 5428 C CA . HIS C 1 98 ? 21.927 -2.992 24.142 1.00 26.67 74 HIS C CA 1
ATOM 5429 C C . HIS C 1 98 ? 22.321 -3.951 23.046 1.00 25.03 74 HIS C C 1
ATOM 5430 O O . HIS C 1 98 ? 22.726 -5.064 23.349 1.00 23.67 74 HIS C O 1
ATOM 5437 N N . GLY C 1 99 ? 22.264 -3.498 21.776 1.00 23.55 75 GLY C N 1
ATOM 5438 C CA . GLY C 1 99 ? 22.848 -4.211 20.701 1.00 24.59 75 GLY C CA 1
ATOM 5439 C C . GLY C 1 99 ? 24.019 -3.401 20.158 1.00 27.82 75 GLY C C 1
ATOM 5440 O O . GLY C 1 99 ? 23.944 -2.179 20.049 1.00 35.36 75 GLY C O 1
ATOM 5441 N N . MET C 1 100 ? 25.148 -4.056 19.895 1.00 23.59 76 MET C N 1
ATOM 5442 C CA . MET C 1 100 ? 26.320 -3.429 19.357 1.00 21.72 76 MET C CA 1
ATOM 5443 C C . MET C 1 100 ? 26.622 -3.968 17.996 1.00 19.01 76 MET C C 1
ATOM 5444 O O . MET C 1 100 ? 27.124 -5.055 17.831 1.00 19.94 76 MET C O 1
ATOM 5449 N N . PHE C 1 101 ? 26.306 -3.179 16.942 1.00 20.71 77 PHE C N 1
ATOM 5450 C CA . PHE C 1 101 ? 26.615 -3.621 15.582 1.00 22.63 77 PHE C CA 1
ATOM 5451 C C . PHE C 1 101 ? 28.063 -3.601 15.280 1.00 23.09 77 PHE C C 1
ATOM 5452 O O . PHE C 1 101 ? 28.805 -2.564 15.420 1.00 25.80 77 PHE C O 1
ATOM 5460 N N . LEU C 1 102 ? 28.525 -4.729 14.756 1.00 20.87 78 LEU C N 1
ATOM 5461 C CA . LEU C 1 102 ? 29.921 -4.941 14.437 1.00 21.62 78 LEU C CA 1
ATOM 5462 C C . LEU C 1 102 ? 30.037 -5.407 13.004 1.00 21.78 78 LEU C C 1
ATOM 5463 O O . LEU C 1 102 ? 29.811 -6.595 12.672 1.00 22.55 78 LEU C O 1
ATOM 5468 N N . ASN C 1 103 ? 30.329 -4.474 12.094 1.00 21.17 79 ASN C N 1
ATOM 5469 C CA . ASN C 1 103 ? 30.461 -4.861 10.714 1.00 21.70 79 ASN C CA 1
ATOM 5470 C C . ASN C 1 103 ? 31.730 -5.728 10.608 1.00 22.49 79 ASN C C 1
ATOM 5471 O O . ASN C 1 103 ? 32.821 -5.309 11.004 1.00 19.91 79 ASN C O 1
ATOM 5476 N N . GLY C 1 104 ? 31.592 -6.877 9.957 1.00 22.92 80 GLY C N 1
ATOM 5477 C CA . GLY C 1 104 ? 32.721 -7.741 9.782 1.00 24.30 80 GLY C CA 1
ATOM 5478 C C . GLY C 1 104 ? 33.850 -7.139 9.042 1.00 23.68 80 GLY C C 1
ATOM 5479 O O . GLY C 1 104 ? 34.999 -7.521 9.305 1.00 27.51 80 GLY C O 1
ATOM 5480 N N . LYS C 1 105 ? 33.588 -6.174 8.146 1.00 21.17 81 LYS C N 1
ATOM 5481 C CA . LYS C 1 105 ? 34.609 -5.478 7.441 1.00 24.02 81 LYS C CA 1
ATOM 5482 C C . LYS C 1 105 ? 35.540 -4.617 8.288 1.00 22.44 81 LYS C C 1
ATOM 5483 O O . LYS C 1 105 ? 36.614 -4.267 7.864 1.00 25.99 81 LYS C O 1
ATOM 5489 N N . GLU C 1 106 ? 35.098 -4.289 9.484 1.00 19.33 82 GLU C N 1
ATOM 5490 C CA . GLU C 1 106 ? 35.852 -3.434 10.389 1.00 18.60 82 GLU C CA 1
ATOM 5491 C C . GLU C 1 106 ? 36.592 -4.220 11.445 1.00 18.58 82 GLU C C 1
ATOM 5492 O O . GLU C 1 106 ? 37.460 -3.672 12.152 1.00 19.49 82 GLU C O 1
ATOM 5498 N N . MET C 1 107 ? 36.160 -5.460 11.698 1.00 19.70 83 MET C N 1
ATOM 5499 C CA . MET C 1 107 ? 36.788 -6.307 12.713 1.00 19.02 83 MET C CA 1
ATOM 5500 C C . MET C 1 107 ? 38.152 -6.844 12.250 1.00 19.22 83 MET C C 1
ATOM 5501 O O . MET C 1 107 ? 38.421 -6.942 11.079 1.00 19.67 83 MET C O 1
ATOM 5506 N N . GLN C 1 108 ? 39.042 -7.169 13.220 1.00 18.57 84 GLN C N 1
ATOM 5507 C CA . GLN C 1 108 ? 40.363 -7.651 12.833 1.00 17.25 84 GLN C CA 1
ATOM 5508 C C . GLN C 1 108 ? 40.337 -9.039 12.224 1.00 17.56 84 GLN C C 1
ATOM 5509 O O . GLN C 1 108 ? 41.337 -9.463 11.588 1.00 20.71 84 GLN C O 1
ATOM 5515 N N . MET C 1 109 ? 39.196 -9.731 12.315 1.00 19.05 85 MET C N 1
ATOM 5516 C CA . MET C 1 109 ? 39.012 -10.997 11.540 1.00 20.39 85 MET C CA 1
ATOM 5517 C C . MET C 1 109 ? 39.225 -10.757 10.036 1.00 22.80 85 MET C C 1
ATOM 5518 O O . MET C 1 109 ? 39.767 -11.636 9.329 1.00 22.67 85 MET C O 1
ATOM 5523 N N . GLN C 1 110 ? 38.892 -9.558 9.568 1.00 22.29 86 GLN C N 1
ATOM 5524 C CA A GLN C 1 110 ? 39.101 -9.213 8.115 0.50 24.24 86 GLN C CA 1
ATOM 5525 C CA B GLN C 1 110 ? 39.106 -9.202 8.130 0.50 24.83 86 GLN C CA 1
ATOM 5526 C C . GLN C 1 110 ? 40.588 -9.200 7.772 1.00 25.49 86 GLN C C 1
ATOM 5527 O O . GLN C 1 110 ? 40.983 -9.395 6.581 1.00 27.52 86 GLN C O 1
ATOM 5538 N N . ARG C 1 111 ? 41.470 -9.005 8.768 1.00 21.02 87 ARG C N 1
ATOM 5539 C CA . ARG C 1 111 ? 42.891 -8.969 8.603 1.00 22.23 87 ARG C CA 1
ATOM 5540 C C . ARG C 1 111 ? 43.549 -10.226 9.147 1.00 24.67 87 ARG C C 1
ATOM 5541 O O . ARG C 1 111 ? 44.724 -10.217 9.428 1.00 26.74 87 ARG C O 1
ATOM 5549 N N . GLY C 1 112 ? 42.733 -11.255 9.311 1.00 25.41 88 GLY C N 1
ATOM 5550 C CA . GLY C 1 112 ? 43.230 -12.598 9.591 1.00 24.92 88 GLY C CA 1
ATOM 5551 C C . GLY C 1 112 ? 43.178 -13.019 11.037 1.00 25.06 88 GLY C C 1
ATOM 5552 O O . GLY C 1 112 ? 43.698 -14.106 11.379 1.00 23.89 88 GLY C O 1
ATOM 5553 N N . GLU C 1 113 ? 42.629 -12.179 11.929 1.00 19.63 89 GLU C N 1
ATOM 5554 C CA . GLU C 1 113 ? 42.519 -12.651 13.320 1.00 18.18 89 GLU C CA 1
ATOM 5555 C C . GLU C 1 113 ? 41.621 -13.897 13.368 1.00 17.04 89 GLU C C 1
ATOM 5556 O O . GLU C 1 113 ? 40.569 -13.968 12.722 1.00 19.26 89 GLU C O 1
ATOM 5562 N N . THR C 1 114 ? 42.002 -14.881 14.164 1.00 19.26 90 THR C N 1
ATOM 5563 C CA . THR C 1 114 ? 41.239 -16.099 14.228 1.00 19.54 90 THR C CA 1
ATOM 5564 C C . THR C 1 114 ? 39.861 -15.887 14.908 1.00 20.83 90 THR C C 1
ATOM 5565 O O . THR C 1 114 ? 39.696 -15.043 15.812 1.00 18.93 90 THR C O 1
ATOM 5569 N N . VAL C 1 115 ? 38.960 -16.786 14.558 1.00 20.38 91 VAL C N 1
ATOM 5570 C CA . VAL C 1 115 ? 37.666 -16.813 15.265 1.00 20.35 91 VAL C CA 1
ATOM 5571 C C . VAL C 1 115 ? 37.857 -17.132 16.754 1.00 19.88 91 VAL C C 1
ATOM 5572 O O . VAL C 1 115 ? 37.176 -16.526 17.597 1.00 19.44 91 VAL C O 1
ATOM 5576 N N . SER C 1 116 ? 38.755 -18.054 17.110 1.00 20.11 92 SER C N 1
ATOM 5577 C CA . SER C 1 116 ? 38.998 -18.429 18.507 1.00 21.81 92 SER C CA 1
ATOM 5578 C C . SER C 1 116 ? 39.450 -17.221 19.331 1.00 19.71 92 SER C C 1
ATOM 5579 O O . SER C 1 116 ? 38.939 -16.939 20.406 1.00 18.75 92 SER C O 1
ATOM 5582 N N . ASP C 1 117 ? 40.421 -16.457 18.782 1.00 18.80 93 ASP C N 1
ATOM 5583 C CA . ASP C 1 117 ? 40.909 -15.291 19.481 1.00 18.63 93 ASP C CA 1
ATOM 5584 C C . ASP C 1 117 ? 39.817 -14.259 19.653 1.00 17.40 93 ASP C C 1
ATOM 5585 O O . ASP C 1 117 ? 39.710 -13.612 20.733 1.00 18.72 93 ASP C O 1
ATOM 5590 N N . THR C 1 118 ? 39.046 -14.050 18.620 1.00 17.50 94 THR C N 1
ATOM 5591 C CA . THR C 1 118 ? 37.911 -13.120 18.673 1.00 16.87 94 THR C CA 1
ATOM 5592 C C . THR C 1 118 ? 36.902 -13.508 19.799 1.00 18.05 94 THR C C 1
ATOM 5593 O O . THR C 1 118 ? 36.457 -12.668 20.580 1.00 18.93 94 THR C O 1
ATOM 5597 N N . ALA C 1 119 ? 36.545 -14.773 19.821 1.00 18.23 95 ALA C N 1
ATOM 5598 C CA . ALA C 1 119 ? 35.664 -15.328 20.857 1.00 20.43 95 ALA C CA 1
ATOM 5599 C C . ALA C 1 119 ? 36.198 -15.008 22.243 1.00 21.43 95 ALA C C 1
ATOM 5600 O O . ALA C 1 119 ? 35.444 -14.591 23.161 1.00 20.83 95 ALA C O 1
ATOM 5602 N N . LYS C 1 120 ? 37.495 -15.287 22.471 1.00 20.33 96 LYS C N 1
ATOM 5603 C CA . LYS C 1 120 ? 38.039 -15.106 23.793 1.00 21.64 96 LYS C CA 1
ATOM 5604 C C . LYS C 1 120 ? 38.051 -13.672 24.240 1.00 21.46 96 LYS C C 1
ATOM 5605 O O . LYS C 1 120 ? 37.808 -13.364 25.436 1.00 21.61 96 LYS C O 1
ATOM 5611 N N . VAL C 1 121 ? 38.400 -12.743 23.367 1.00 19.53 97 VAL C N 1
ATOM 5612 C CA . VAL C 1 121 ? 38.410 -11.361 23.764 1.00 19.43 97 VAL C CA 1
ATOM 5613 C C . VAL C 1 121 ? 36.980 -10.793 23.938 1.00 19.80 97 VAL C C 1
ATOM 5614 O O . VAL C 1 121 ? 36.741 -10.068 24.913 1.00 19.65 97 VAL C O 1
ATOM 5618 N N . LEU C 1 122 ? 36.033 -11.132 23.069 1.00 18.25 98 LEU C N 1
ATOM 5619 C CA . LEU C 1 122 ? 34.691 -10.572 23.204 1.00 19.19 98 LEU C CA 1
ATOM 5620 C C . LEU C 1 122 ? 34.039 -11.031 24.506 1.00 19.30 98 LEU C C 1
ATOM 5621 O O . LEU C 1 122 ? 33.275 -10.280 25.156 1.00 19.29 98 LEU C O 1
ATOM 5626 N N . SER C 1 123 ? 34.354 -12.239 24.940 1.00 19.84 99 SER C N 1
ATOM 5627 C CA . SER C 1 123 ? 33.800 -12.746 26.195 1.00 20.78 99 SER C CA 1
ATOM 5628 C C . SER C 1 123 ? 34.205 -11.900 27.426 1.00 21.43 99 SER C C 1
ATOM 5629 O O . SER C 1 123 ? 33.519 -11.959 28.450 1.00 23.01 99 SER C O 1
ATOM 5632 N N . HIS C 1 124 ? 35.320 -11.150 27.367 1.00 20.88 100 HIS C N 1
ATOM 5633 C CA . HIS C 1 124 ? 35.686 -10.212 28.444 1.00 21.49 100 HIS C CA 1
ATOM 5634 C C . HIS C 1 124 ? 34.897 -8.906 28.454 1.00 20.57 100 HIS C C 1
ATOM 5635 O O . HIS C 1 124 ? 34.917 -8.191 29.501 1.00 21.18 100 HIS C O 1
ATOM 5642 N N . TYR C 1 125 ? 34.221 -8.564 27.367 1.00 19.64 101 TYR C N 1
ATOM 5643 C CA . TYR C 1 125 ? 33.611 -7.259 27.184 1.00 18.91 101 TYR C CA 1
ATOM 5644 C C . TYR C 1 125 ? 32.085 -7.244 27.148 1.00 21.03 101 TYR C C 1
ATOM 5645 O O . TYR C 1 125 ? 31.454 -6.263 27.609 1.00 21.58 101 TYR C O 1
ATOM 5654 N N . ILE C 1 126 ? 31.478 -8.254 26.508 1.00 20.45 102 ILE C N 1
ATOM 5655 C CA . ILE C 1 126 ? 30.031 -8.229 26.274 1.00 21.43 102 ILE C CA 1
ATOM 5656 C C . ILE C 1 126 ? 29.382 -9.521 26.803 1.00 20.98 102 ILE C C 1
ATOM 5657 O O . ILE C 1 126 ? 30.101 -10.383 27.344 1.00 21.68 102 ILE C O 1
ATOM 5662 N N . ASP C 1 127 ? 28.062 -9.631 26.675 1.00 21.21 103 ASP C N 1
ATOM 5663 C CA . ASP C 1 127 ? 27.287 -10.712 27.289 1.00 22.64 103 ASP C CA 1
ATOM 5664 C C . ASP C 1 127 ? 26.758 -11.826 26.393 1.00 21.57 103 ASP C C 1
ATOM 5665 O O . ASP C 1 127 ? 26.423 -12.915 26.886 1.00 21.64 103 ASP C O 1
ATOM 5670 N N . GLY C 1 128 ? 26.779 -11.572 25.087 1.00 20.42 104 GLY C N 1
ATOM 5671 C CA . GLY C 1 128 ? 26.414 -12.529 24.091 1.00 19.61 104 GLY C CA 1
ATOM 5672 C C . GLY C 1 128 ? 26.789 -12.072 22.738 1.00 19.19 104 GLY C C 1
ATOM 5673 O O . GLY C 1 128 ? 27.096 -10.874 22.542 1.00 19.96 104 GLY C O 1
ATOM 5674 N N . ILE C 1 129 ? 26.772 -12.994 21.776 1.00 18.72 105 ILE C N 1
ATOM 5675 C CA . ILE C 1 129 ? 27.109 -12.649 20.378 1.00 19.42 105 ILE C CA 1
ATOM 5676 C C . ILE C 1 129 ? 26.063 -13.230 19.428 1.00 21.60 105 ILE C C 1
ATOM 5677 O O . ILE C 1 129 ? 25.736 -14.413 19.557 1.00 23.61 105 ILE C O 1
ATOM 5682 N N . MET C 1 130 ? 25.565 -12.434 18.496 1.00 19.36 106 MET C N 1
ATOM 5683 C CA . MET C 1 130 ? 24.807 -12.961 17.381 1.00 19.70 106 MET C CA 1
ATOM 5684 C C . MET C 1 130 ? 25.704 -12.759 16.186 1.00 22.44 106 MET C C 1
ATOM 5685 O O . MET C 1 130 ? 26.265 -11.655 16.015 1.00 20.00 106 MET C O 1
ATOM 5690 N N . ILE C 1 131 ? 25.840 -13.786 15.340 1.00 19.95 107 ILE C N 1
ATOM 5691 C CA . ILE C 1 131 ? 26.719 -13.690 14.199 1.00 18.13 107 ILE C CA 1
ATOM 5692 C C . ILE C 1 131 ? 26.050 -14.187 12.928 1.00 18.84 107 ILE C C 1
ATOM 5693 O O . ILE C 1 131 ? 25.376 -15.211 12.935 1.00 19.44 107 ILE C O 1
ATOM 5698 N N . ARG C 1 132 ? 26.157 -13.374 11.863 1.00 18.98 108 ARG C N 1
ATOM 5699 C CA . ARG C 1 132 ? 25.734 -13.746 10.501 1.00 16.91 108 ARG C CA 1
ATOM 5700 C C . ARG C 1 132 ? 26.954 -13.782 9.633 1.00 18.08 108 ARG C C 1
ATOM 5701 O O . ARG C 1 132 ? 27.666 -12.769 9.479 1.00 17.33 108 ARG C O 1
ATOM 5709 N N . THR C 1 133 ? 27.194 -14.933 8.998 1.00 18.50 109 THR C N 1
ATOM 5710 C CA . THR C 1 133 ? 28.407 -15.073 8.160 1.00 18.73 109 THR C CA 1
ATOM 5711 C C . THR C 1 133 ? 28.238 -16.153 7.123 1.00 20.43 109 THR C C 1
ATOM 5712 O O . THR C 1 133 ? 27.097 -16.548 6.804 1.00 20.57 109 THR C O 1
ATOM 5716 N N . PHE C 1 134 ? 29.333 -16.577 6.523 1.00 19.79 110 PHE C N 1
ATOM 5717 C CA . PHE C 1 134 ? 29.302 -17.580 5.406 1.00 20.52 110 PHE C CA 1
ATOM 5718 C C . PHE C 1 134 ? 29.439 -18.981 6.005 1.00 22.11 110 PHE C C 1
ATOM 5719 O O . PHE C 1 134 ? 28.508 -19.801 5.975 1.00 21.08 110 PHE C O 1
ATOM 5727 N N . SER C 1 135 ? 30.595 -19.225 6.622 1.00 22.10 111 SER C N 1
ATOM 5728 C CA . SER C 1 135 ? 30.949 -20.590 7.032 1.00 24.15 111 SER C CA 1
ATOM 5729 C C . SER C 1 135 ? 30.256 -20.965 8.326 1.00 21.80 111 SER C C 1
ATOM 5730 O O . SER C 1 135 ? 30.453 -20.318 9.375 1.00 23.05 111 SER C O 1
ATOM 5733 N N . HIS C 1 136 ? 29.418 -21.987 8.249 1.00 21.99 112 HIS C N 1
ATOM 5734 C CA . HIS C 1 136 ? 28.793 -22.492 9.451 1.00 21.95 112 HIS C CA 1
ATOM 5735 C C . HIS C 1 136 ? 29.826 -22.989 10.486 1.00 23.83 112 HIS C C 1
ATOM 5736 O O . HIS C 1 136 ? 29.677 -22.804 11.718 1.00 25.28 112 HIS C O 1
ATOM 5743 N N . ALA C 1 137 ? 30.883 -23.604 9.986 1.00 24.88 113 ALA C N 1
ATOM 5744 C CA . ALA C 1 137 ? 31.983 -24.024 10.879 1.00 26.62 113 ALA C CA 1
ATOM 5745 C C . ALA C 1 137 ? 32.564 -22.876 11.733 1.00 24.49 113 ALA C C 1
ATOM 5746 O O . ALA C 1 137 ? 32.958 -23.118 12.888 1.00 25.41 113 ALA C O 1
ATOM 5748 N N . ASP C 1 138 ? 32.680 -21.697 11.161 1.00 23.48 114 ASP C N 1
ATOM 5749 C CA . ASP C 1 138 ? 33.115 -20.504 11.905 1.00 22.62 114 ASP C CA 1
ATOM 5750 C C . ASP C 1 138 ? 32.217 -20.218 13.058 1.00 21.94 114 ASP C C 1
ATOM 5751 O O . ASP C 1 138 ? 32.702 -19.822 14.153 1.00 24.16 114 ASP C O 1
ATOM 5756 N N . VAL C 1 139 ? 30.899 -20.340 12.914 1.00 21.70 115 VAL C N 1
ATOM 5757 C CA A VAL C 1 139 ? 29.973 -20.059 14.005 0.50 20.86 115 VAL C CA 1
ATOM 5758 C CA B VAL C 1 139 ? 29.997 -20.030 14.060 0.50 21.71 115 VAL C CA 1
ATOM 5759 C C . VAL C 1 139 ? 30.066 -21.154 15.079 1.00 22.80 115 VAL C C 1
ATOM 5760 O O . VAL C 1 139 ? 30.008 -20.890 16.314 1.00 22.30 115 VAL C O 1
ATOM 5767 N N . GLU C 1 140 ? 30.270 -22.401 14.634 1.00 22.81 116 GLU C N 1
ATOM 5768 C CA . GLU C 1 140 ? 30.524 -23.491 15.578 1.00 26.19 116 GLU C CA 1
ATOM 5769 C C . GLU C 1 140 ? 31.772 -23.224 16.467 1.00 27.15 116 GLU C C 1
ATOM 5770 O O . GLU C 1 140 ? 31.745 -23.422 17.695 1.00 26.68 116 GLU C O 1
ATOM 5776 N N . GLU C 1 141 ? 32.841 -22.784 15.833 1.00 25.53 117 GLU C N 1
ATOM 5777 C CA . GLU C 1 141 ? 34.080 -22.434 16.507 1.00 27.01 117 GLU C CA 1
ATOM 5778 C C . GLU C 1 141 ? 33.902 -21.257 17.467 1.00 24.33 117 GLU C C 1
ATOM 5779 O O . GLU C 1 141 ? 34.411 -21.266 18.604 1.00 23.92 117 GLU C O 1
ATOM 5785 N N . LEU C 1 142 ? 33.150 -20.259 17.046 1.00 22.06 118 LEU C N 1
ATOM 5786 C CA . LEU C 1 142 ? 32.880 -19.076 17.884 1.00 21.05 118 LEU C CA 1
ATOM 5787 C C . LEU C 1 142 ? 32.160 -19.544 19.136 1.00 23.03 118 LEU C C 1
ATOM 5788 O O . LEU C 1 142 ? 32.519 -19.150 20.243 1.00 23.25 118 LEU C O 1
ATOM 5793 N N . ALA C 1 143 ? 31.175 -20.403 18.976 1.00 21.91 119 ALA C N 1
ATOM 5794 C CA . ALA C 1 143 ? 30.409 -20.877 20.133 1.00 24.46 119 ALA C CA 1
ATOM 5795 C C . ALA C 1 143 ? 31.318 -21.704 21.044 1.00 26.52 119 ALA C C 1
ATOM 5796 O O . ALA C 1 143 ? 31.262 -21.564 22.246 1.00 26.87 119 ALA C O 1
ATOM 5798 N N . LYS C 1 144 ? 32.151 -22.555 20.477 1.00 26.96 120 LYS C N 1
ATOM 5799 C CA . LYS C 1 144 ? 33.004 -23.460 21.275 1.00 29.06 120 LYS C CA 1
ATOM 5800 C C . LYS C 1 144 ? 34.000 -22.674 22.121 1.00 27.08 120 LYS C C 1
ATOM 5801 O O . LYS C 1 144 ? 34.297 -23.028 23.283 1.00 28.70 120 LYS C O 1
ATOM 5807 N N . GLU C 1 145 ? 34.547 -21.625 21.528 1.00 23.47 121 GLU C N 1
ATOM 5808 C CA . GLU C 1 145 ? 35.597 -20.864 22.199 1.00 25.03 121 GLU C CA 1
ATOM 5809 C C . GLU C 1 145 ? 35.134 -19.698 23.075 1.00 25.85 121 GLU C C 1
ATOM 5810 O O . GLU C 1 145 ? 35.948 -19.046 23.713 1.00 26.74 121 GLU C O 1
ATOM 5816 N N . SER C 1 146 ? 33.845 -19.368 22.983 1.00 23.11 122 SER C N 1
ATOM 5817 C CA A SER C 1 146 ? 33.219 -18.257 23.721 0.50 23.74 122 SER C CA 1
ATOM 5818 C CA B SER C 1 146 ? 33.243 -18.274 23.725 0.50 23.68 122 SER C CA 1
ATOM 5819 C C . SER C 1 146 ? 32.659 -18.768 25.044 1.00 25.03 122 SER C C 1
ATOM 5820 O O . SER C 1 146 ? 32.006 -19.793 25.081 1.00 27.94 122 SER C O 1
ATOM 5825 N N . SER C 1 147 ? 32.839 -18.002 26.122 1.00 23.69 123 SER C N 1
ATOM 5826 C CA . SER C 1 147 ? 32.159 -18.331 27.390 1.00 26.33 123 SER C CA 1
ATOM 5827 C C . SER C 1 147 ? 30.787 -17.700 27.518 1.00 27.22 123 SER C C 1
ATOM 5828 O O . SER C 1 147 ? 30.053 -18.016 28.415 1.00 30.42 123 SER C O 1
ATOM 5831 N N . ILE C 1 148 ? 30.410 -16.866 26.567 1.00 23.73 124 ILE C N 1
ATOM 5832 C CA . ILE C 1 148 ? 29.092 -16.244 26.477 1.00 22.03 124 ILE C CA 1
ATOM 5833 C C . ILE C 1 148 ? 28.227 -16.885 25.379 1.00 21.40 124 ILE C C 1
ATOM 5834 O O . ILE C 1 148 ? 28.756 -17.498 24.416 1.00 22.84 124 ILE C O 1
ATOM 5839 N N . PRO C 1 149 ? 26.907 -16.724 25.449 1.00 22.85 125 PRO C N 1
ATOM 5840 C CA . PRO C 1 149 ? 26.025 -17.348 24.436 1.00 23.32 125 PRO C CA 1
ATOM 5841 C C . PRO C 1 149 ? 26.274 -16.841 23.041 1.00 22.23 125 PRO C C 1
ATOM 5842 O O . PRO C 1 149 ? 26.542 -15.654 22.832 1.00 21.39 125 PRO C O 1
ATOM 5846 N N . VAL C 1 150 ? 26.150 -17.746 22.045 1.00 21.89 126 VAL C N 1
ATOM 5847 C CA . VAL C 1 150 ? 26.309 -17.403 20.654 1.00 21.71 126 VAL C CA 1
ATOM 5848 C C . VAL C 1 150 ? 25.033 -17.864 19.927 1.00 20.65 126 VAL C C 1
ATOM 5849 O O . VAL C 1 150 ? 24.587 -18.966 20.111 1.00 22.64 126 VAL C O 1
ATOM 5853 N N . ILE C 1 151 ? 24.523 -16.935 19.125 1.00 19.84 127 ILE C N 1
ATOM 5854 C CA . ILE C 1 151 ? 23.343 -17.142 18.281 1.00 19.64 127 ILE C CA 1
ATOM 5855 C C . ILE C 1 151 ? 23.689 -16.980 16.810 1.00 18.03 127 ILE C C 1
ATOM 5856 O O . ILE C 1 151 ? 24.279 -15.964 16.374 1.00 18.48 127 ILE C O 1
ATOM 5861 N N . ASN C 1 152 ? 23.307 -17.982 16.020 1.00 18.84 128 ASN C N 1
ATOM 5862 C CA . ASN C 1 152 ? 23.507 -17.917 14.556 1.00 18.83 128 ASN C CA 1
ATOM 5863 C C . ASN C 1 152 ? 22.375 -17.082 13.943 1.00 18.89 128 ASN C C 1
ATOM 5864 O O . ASN C 1 152 ? 21.184 -17.500 13.976 1.00 20.09 128 ASN C O 1
ATOM 5869 N N . GLY C 1 153 ? 22.738 -15.934 13.418 1.00 19.57 129 GLY C N 1
ATOM 5870 C CA . GLY C 1 153 ? 21.824 -15.026 12.690 1.00 18.24 129 GLY C CA 1
ATOM 5871 C C . GLY C 1 153 ? 21.734 -15.188 11.166 1.00 17.82 129 GLY C C 1
ATOM 5872 O O . GLY C 1 153 ? 21.216 -14.253 10.475 1.00 18.19 129 GLY C O 1
ATOM 5873 N N . LEU C 1 154 ? 22.317 -16.301 10.683 1.00 18.58 130 LEU C N 1
ATOM 5874 C CA . LEU C 1 154 ? 22.272 -16.910 9.336 1.00 18.11 130 LEU C CA 1
ATOM 5875 C C . LEU C 1 154 ? 23.734 -17.268 8.951 1.00 18.52 130 LEU C C 1
ATOM 5876 O O . LEU C 1 154 ? 24.671 -16.443 9.107 1.00 20.07 130 LEU C O 1
ATOM 5881 N N . THR C 1 155 ? 23.894 -18.460 8.418 1.00 17.59 131 THR C N 1
ATOM 5882 C CA . THR C 1 155 ? 25.107 -18.922 7.791 1.00 18.88 131 THR C CA 1
ATOM 5883 C C . THR C 1 155 ? 24.716 -19.518 6.446 1.00 19.71 131 THR C C 1
ATOM 5884 O O . THR C 1 155 ? 23.580 -19.539 6.094 1.00 19.01 131 THR C O 1
ATOM 5888 N N . ASP C 1 156 ? 25.693 -19.979 5.699 1.00 20.13 132 ASP C N 1
ATOM 5889 C CA . ASP C 1 156 ? 25.422 -20.579 4.410 1.00 20.26 132 ASP C CA 1
ATOM 5890 C C . ASP C 1 156 ? 24.497 -21.784 4.586 1.00 21.43 132 ASP C C 1
ATOM 5891 O O . ASP C 1 156 ? 23.780 -22.138 3.693 1.00 23.14 132 ASP C O 1
ATOM 5896 N N . ASP C 1 157 ? 24.609 -22.460 5.714 1.00 20.67 133 ASP C N 1
ATOM 5897 C CA . ASP C 1 157 ? 23.853 -23.687 5.957 1.00 21.41 133 ASP C CA 1
ATOM 5898 C C . ASP C 1 157 ? 22.571 -23.652 6.806 1.00 20.04 133 ASP C C 1
ATOM 5899 O O . ASP C 1 157 ? 21.733 -24.492 6.634 1.00 21.07 133 ASP C O 1
ATOM 5904 N N . HIS C 1 158 ? 22.428 -22.679 7.698 1.00 19.17 134 HIS C N 1
ATOM 5905 C CA . HIS C 1 158 ? 21.307 -22.638 8.639 1.00 20.13 134 HIS C CA 1
ATOM 5906 C C . HIS C 1 158 ? 20.870 -21.200 8.929 1.00 19.21 134 HIS C C 1
ATOM 5907 O O . HIS C 1 158 ? 21.728 -20.309 9.059 1.00 19.43 134 HIS C O 1
ATOM 5914 N N . HIS C 1 159 ? 19.546 -21.002 9.120 1.00 18.39 135 HIS C N 1
ATOM 5915 C CA . HIS C 1 159 ? 18.947 -19.737 9.553 1.00 19.93 135 HIS C CA 1
ATOM 5916 C C . HIS C 1 159 ? 17.891 -19.983 10.657 1.00 20.10 135 HIS C C 1
ATOM 5917 O O . HIS C 1 159 ? 16.697 -19.877 10.435 1.00 20.89 135 HIS C O 1
ATOM 5924 N N . PRO C 1 160 ? 18.354 -20.444 11.848 1.00 20.44 136 PRO C N 1
ATOM 5925 C CA . PRO C 1 160 ? 17.427 -21.033 12.798 1.00 20.39 136 PRO C CA 1
ATOM 5926 C C . PRO C 1 160 ? 16.452 -20.026 13.425 1.00 21.85 136 PRO C C 1
ATOM 5927 O O . PRO C 1 160 ? 15.320 -20.399 13.785 1.00 21.74 136 PRO C O 1
ATOM 5931 N N . CYS C 1 161 ? 16.877 -18.764 13.589 1.00 20.43 137 CYS C N 1
ATOM 5932 C CA . CYS C 1 161 ? 15.993 -17.757 14.171 1.00 20.43 137 CYS C CA 1
ATOM 5933 C C . CYS C 1 161 ? 14.816 -17.405 13.238 1.00 20.57 137 CYS C C 1
ATOM 5934 O O . CYS C 1 161 ? 13.710 -17.100 13.699 1.00 20.28 137 CYS C O 1
ATOM 5937 N N . GLN C 1 162 ? 15.073 -17.492 11.937 1.00 20.14 138 GLN C N 1
ATOM 5938 C CA . GLN C 1 162 ? 13.984 -17.344 10.976 1.00 20.19 138 GLN C CA 1
ATOM 5939 C C . GLN C 1 162 ? 12.929 -18.440 11.165 1.00 21.27 138 GLN C C 1
ATOM 5940 O O . GLN C 1 162 ? 11.728 -18.145 11.237 1.00 22.03 138 GLN C O 1
ATOM 5946 N N . ALA C 1 163 ? 13.370 -19.703 11.220 1.00 21.54 139 ALA C N 1
ATOM 5947 C CA . ALA C 1 163 ? 12.437 -20.839 11.348 1.00 22.75 139 ALA C CA 1
ATOM 5948 C C . ALA C 1 163 ? 11.674 -20.817 12.670 1.00 23.13 139 ALA C C 1
ATOM 5949 O O . ALA C 1 163 ? 10.496 -21.179 12.713 1.00 22.40 139 ALA C O 1
ATOM 5951 N N . LEU C 1 164 ? 12.320 -20.388 13.747 1.00 22.75 140 LEU C N 1
ATOM 5952 C CA . LEU C 1 164 ? 11.639 -20.244 15.030 1.00 24.88 140 LEU C CA 1
ATOM 5953 C C . LEU C 1 164 ? 10.511 -19.224 14.975 1.00 24.16 140 LEU C C 1
ATOM 5954 O O . LEU C 1 164 ? 9.398 -19.489 15.437 1.00 24.04 140 LEU C O 1
ATOM 5959 N N . ALA C 1 165 ? 10.767 -18.080 14.338 1.00 22.53 141 ALA C N 1
ATOM 5960 C CA . ALA C 1 165 ? 9.749 -17.086 14.087 1.00 23.11 141 ALA C CA 1
ATOM 5961 C C . ALA C 1 165 ? 8.648 -17.620 13.142 1.00 24.60 141 ALA C C 1
ATOM 5962 O O . ALA C 1 165 ? 7.443 -17.378 13.388 1.00 25.84 141 ALA C O 1
ATOM 5964 N N . ASP C 1 166 ? 9.022 -18.380 12.136 1.00 22.02 142 ASP C N 1
ATOM 5965 C CA . ASP C 1 166 ? 8.065 -18.980 11.239 1.00 23.15 142 ASP C CA 1
ATOM 5966 C C . ASP C 1 166 ? 7.090 -19.996 11.930 1.00 24.29 142 ASP C C 1
ATOM 5967 O O . ASP C 1 166 ? 5.857 -19.996 11.699 1.00 24.47 142 ASP C O 1
ATOM 5972 N N . LEU C 1 167 ? 7.638 -20.822 12.806 1.00 24.30 143 LEU C N 1
ATOM 5973 C CA . LEU C 1 167 ? 6.794 -21.653 13.686 1.00 24.71 143 LEU C CA 1
ATOM 5974 C C . LEU C 1 167 ? 5.806 -20.820 14.505 1.00 25.25 143 LEU C C 1
ATOM 5975 O O . LEU C 1 167 ? 4.653 -21.207 14.631 1.00 25.37 143 LEU C O 1
ATOM 5980 N N . MET C 1 168 ? 6.276 -19.722 15.089 1.00 23.99 144 MET C N 1
ATOM 5981 C CA . MET C 1 168 ? 5.397 -18.851 15.836 1.00 25.12 144 MET C CA 1
ATOM 5982 C C . MET C 1 168 ? 4.279 -18.307 14.956 1.00 26.38 144 MET C C 1
ATOM 5983 O O . MET C 1 168 ? 3.097 -18.299 15.344 1.00 27.47 144 MET C O 1
ATOM 5988 N N . THR C 1 169 ? 4.645 -17.859 13.755 1.00 24.22 145 THR C N 1
ATOM 5989 C CA . THR C 1 169 ? 3.672 -17.320 12.817 1.00 24.68 145 THR C CA 1
ATOM 5990 C C . THR C 1 169 ? 2.601 -18.368 12.424 1.00 25.18 145 THR C C 1
ATOM 5991 O O . THR C 1 169 ? 1.398 -18.078 12.409 1.00 25.75 145 THR C O 1
ATOM 5995 N N . ILE C 1 170 ? 3.048 -19.597 12.156 1.00 24.30 146 ILE C N 1
ATOM 5996 C CA . ILE C 1 170 ? 2.140 -20.678 11.831 1.00 25.17 146 ILE C CA 1
ATOM 5997 C C . ILE C 1 170 ? 1.191 -20.935 13.019 1.00 27.69 146 ILE C C 1
ATOM 5998 O O . ILE C 1 170 ? -0.034 -21.004 12.835 1.00 29.06 146 ILE C O 1
ATOM 6003 N N . TYR C 1 171 ? 1.802 -21.080 14.203 1.00 28.26 147 TYR C N 1
ATOM 6004 C CA . TYR C 1 171 ? 1.046 -21.386 15.436 1.00 30.32 147 TYR C CA 1
ATOM 6005 C C . TYR C 1 171 ? -0.025 -20.321 15.750 1.00 31.66 147 TYR C C 1
ATOM 6006 O O . TYR C 1 171 ? -1.178 -20.641 16.207 1.00 31.95 147 TYR C O 1
ATOM 6015 N N . GLU C 1 172 ? 0.294 -19.061 15.504 1.00 30.15 148 GLU C N 1
ATOM 6016 C CA . GLU C 1 172 ? -0.707 -18.000 15.684 1.00 33.41 148 GLU C CA 1
ATOM 6017 C C . GLU C 1 172 ? -1.959 -18.205 14.810 1.00 35.89 148 GLU C C 1
ATOM 6018 O O . GLU C 1 172 ? -3.056 -17.898 15.237 1.00 36.77 148 GLU C O 1
ATOM 6024 N N . GLU C 1 173 ? -1.782 -18.755 13.623 1.00 37.16 149 GLU C N 1
ATOM 6025 C CA . GLU C 1 173 ? -2.905 -19.053 12.738 1.00 42.87 149 GLU C CA 1
ATOM 6026 C C . GLU C 1 173 ? -3.609 -20.339 13.143 1.00 43.95 149 GLU C C 1
ATOM 6027 O O . GLU C 1 173 ? -4.846 -20.378 13.261 1.00 47.38 149 GLU C O 1
ATOM 6033 N N . THR C 1 174 ? -2.847 -21.401 13.386 1.00 41.89 150 THR C N 1
ATOM 6034 C CA . THR C 1 174 ? -3.449 -22.756 13.504 1.00 42.73 150 THR C CA 1
ATOM 6035 C C . THR C 1 174 ? -3.764 -23.213 14.919 1.0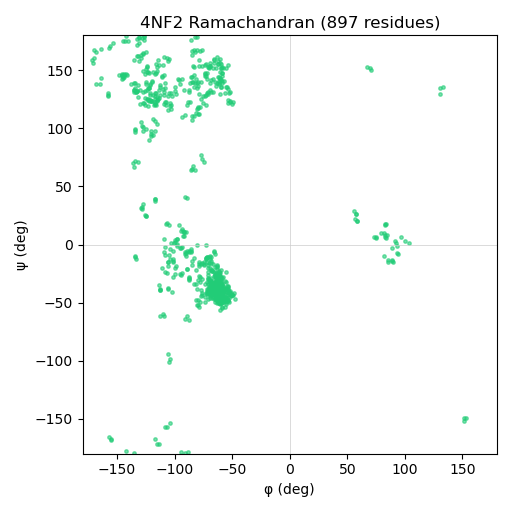0 44.42 150 THR C C 1
ATOM 6036 O O . THR C 1 174 ? -4.616 -24.070 15.124 1.00 46.88 150 THR C O 1
ATOM 6040 N N . ASN C 1 175 ? -3.049 -22.661 15.880 1.00 44.72 151 ASN C N 1
ATOM 6041 C CA . ASN C 1 175 ? -3.013 -23.140 17.243 1.00 46.93 151 ASN C CA 1
ATOM 6042 C C . ASN C 1 175 ? -2.571 -24.576 17.485 1.00 45.45 151 ASN C C 1
ATOM 6043 O O . ASN C 1 175 ? -2.873 -25.164 18.545 1.00 46.24 151 ASN C O 1
ATOM 6048 N N . THR C 1 176 ? -1.881 -25.153 16.524 1.00 38.65 152 THR C N 1
ATOM 6049 C CA . THR C 1 176 ? -1.396 -26.537 16.617 1.00 38.76 152 THR C CA 1
ATOM 6050 C C . THR C 1 176 ? -0.462 -26.802 15.473 1.00 36.20 152 THR C C 1
ATOM 6051 O O . THR C 1 176 ? -0.513 -26.110 14.469 1.00 36.93 152 THR C O 1
ATOM 6055 N N . PHE C 1 177 ? 0.416 -27.773 15.647 1.00 35.43 153 PHE C N 1
ATOM 6056 C CA . PHE C 1 177 ? 1.243 -28.281 14.559 1.00 34.82 153 PHE C CA 1
ATOM 6057 C C . PHE C 1 177 ? 0.787 -29.636 14.025 1.00 37.00 153 PHE C C 1
ATOM 6058 O O . PHE C 1 177 ? 1.260 -30.108 12.988 1.00 35.25 153 PHE C O 1
ATOM 6066 N N . LYS C 1 178 ? -0.158 -30.241 14.725 1.00 40.02 154 LYS C N 1
ATOM 6067 C CA . LYS C 1 178 ? -0.697 -31.525 14.370 1.00 42.03 154 LYS C CA 1
ATOM 6068 C C . LYS C 1 178 ? -1.604 -31.434 13.149 1.00 40.55 154 LYS C C 1
ATOM 6069 O O . LYS C 1 178 ? -2.574 -30.690 13.160 1.00 40.62 154 LYS C O 1
ATOM 6075 N N . GLY C 1 179 ? -1.249 -32.155 12.086 1.00 40.10 155 GLY C N 1
ATOM 6076 C CA . GLY C 1 179 ? -2.078 -32.239 10.879 1.00 39.59 155 GLY C CA 1
ATOM 6077 C C . GLY C 1 179 ? -1.865 -31.051 9.938 1.00 37.79 155 GLY C C 1
ATOM 6078 O O . GLY C 1 179 ? -2.659 -30.828 9.045 1.00 39.58 155 GLY C O 1
ATOM 6079 N N . ILE C 1 180 ? -0.873 -30.210 10.226 1.00 34.40 156 ILE C N 1
ATOM 6080 C CA . ILE C 1 180 ? -0.606 -29.031 9.402 1.00 31.49 156 ILE C CA 1
ATOM 6081 C C . ILE C 1 180 ? 0.437 -29.437 8.379 1.00 30.98 156 ILE C C 1
ATOM 6082 O O . ILE C 1 180 ? 1.418 -30.127 8.714 1.00 30.96 156 ILE C O 1
ATOM 6087 N N . LYS C 1 181 ? 0.288 -28.913 7.174 1.00 29.60 157 LYS C N 1
ATOM 6088 C CA . LYS C 1 181 ? 1.189 -29.186 6.097 1.00 27.24 157 LYS C CA 1
ATOM 6089 C C . LYS C 1 181 ? 1.823 -27.867 5.592 1.00 27.79 157 LYS C C 1
ATOM 6090 O O . LYS C 1 181 ? 1.139 -26.970 5.093 1.00 27.29 157 LYS C O 1
ATOM 6096 N N . LEU C 1 182 ? 3.139 -27.870 5.633 1.00 25.42 158 LEU C N 1
ATOM 6097 C CA . LEU C 1 182 ? 3.985 -26.776 5.139 1.00 24.13 158 LEU C CA 1
ATOM 6098 C C . LEU C 1 182 ? 4.657 -27.273 3.882 1.00 25.17 158 LEU C C 1
ATOM 6099 O O . LEU C 1 182 ? 5.303 -28.317 3.899 1.00 24.68 158 LEU C O 1
ATOM 6104 N N . ALA C 1 183 ? 4.568 -26.513 2.777 1.00 24.65 159 ALA C N 1
ATOM 6105 C CA . ALA C 1 183 ? 5.275 -26.853 1.530 1.00 24.71 159 ALA C CA 1
ATOM 6106 C C . ALA C 1 183 ? 6.300 -25.748 1.241 1.00 20.99 159 ALA C C 1
ATOM 6107 O O . ALA C 1 183 ? 5.902 -24.599 1.105 1.00 21.89 159 ALA C O 1
ATOM 6109 N N . TYR C 1 184 ? 7.593 -26.118 1.174 1.00 20.61 160 TYR C N 1
ATOM 6110 C CA . TYR C 1 184 ? 8.644 -25.214 0.795 1.00 20.00 160 TYR C CA 1
ATOM 6111 C C . TYR C 1 184 ? 8.971 -25.587 -0.728 1.00 20.45 160 TYR C C 1
ATOM 6112 O O . TYR C 1 184 ? 9.265 -26.720 -1.044 1.00 21.61 160 TYR C O 1
ATOM 6121 N N . VAL C 1 185 ? 8.936 -24.526 -1.546 1.00 19.41 161 VAL C N 1
ATOM 6122 C CA . VAL C 1 185 ? 9.235 -24.643 -2.987 1.00 22.16 161 VAL C CA 1
ATOM 6123 C C . VAL C 1 185 ? 10.320 -23.640 -3.288 1.00 21.73 161 VAL C C 1
ATOM 6124 O O . VAL C 1 185 ? 10.150 -22.428 -3.030 1.00 22.54 161 VAL C O 1
ATOM 6128 N N . GLY C 1 186 ? 11.461 -24.112 -3.779 1.00 21.28 162 GLY C N 1
ATOM 6129 C CA . GLY C 1 186 ? 12.612 -23.220 -4.059 1.00 23.32 162 GLY C CA 1
ATOM 6130 C C . GLY C 1 186 ? 13.939 -23.971 -3.969 1.00 22.59 162 GLY C C 1
ATOM 6131 O O . GLY C 1 186 ? 14.018 -25.154 -4.301 1.00 20.35 162 GLY C O 1
ATOM 6132 N N . ASP C 1 187 ? 14.984 -23.240 -3.578 1.00 19.45 163 ASP C N 1
ATOM 6133 C CA . ASP C 1 187 ? 16.343 -23.786 -3.473 1.00 21.14 163 ASP C CA 1
ATOM 6134 C C . ASP C 1 187 ? 16.495 -24.523 -2.176 1.00 20.87 163 ASP C C 1
ATOM 6135 O O . ASP C 1 187 ? 15.989 -24.058 -1.158 1.00 19.97 163 ASP C O 1
ATOM 6140 N N . GLY C 1 188 ? 17.224 -25.642 -2.189 1.00 20.53 164 GLY C N 1
ATOM 6141 C CA . GLY C 1 188 ? 17.588 -26.395 -0.999 1.00 21.66 164 GLY C CA 1
ATOM 6142 C C . GLY C 1 188 ? 18.683 -25.712 -0.200 1.00 21.32 164 GLY C C 1
ATOM 6143 O O . GLY C 1 188 ? 19.817 -26.172 -0.144 1.00 23.10 164 GLY C O 1
ATOM 6144 N N . ASN C 1 189 ? 18.326 -24.594 0.434 1.00 20.46 165 ASN C N 1
ATOM 6145 C CA . ASN C 1 189 ? 19.293 -23.634 1.027 1.00 20.04 165 ASN C CA 1
ATOM 6146 C C . ASN C 1 189 ? 19.148 -23.557 2.558 1.00 20.39 165 ASN C C 1
ATOM 6147 O O . ASN C 1 189 ? 18.482 -24.406 3.180 1.00 20.00 165 ASN C O 1
ATOM 6152 N N . ASN C 1 190 ? 19.843 -22.600 3.155 1.00 18.53 166 ASN C N 1
ATOM 6153 C CA . ASN C 1 190 ? 19.799 -22.420 4.619 1.00 20.72 166 ASN C CA 1
ATOM 6154 C C . ASN C 1 190 ? 18.427 -22.356 5.259 1.00 19.82 166 ASN C C 1
ATOM 6155 O O . ASN C 1 190 ? 18.188 -22.964 6.321 1.00 19.45 166 ASN C O 1
ATOM 6160 N N . VAL C 1 191 ? 17.511 -21.630 4.637 1.00 18.75 167 VAL C N 1
ATOM 6161 C CA . VAL C 1 191 ? 16.163 -21.452 5.159 1.00 19.50 167 VAL C CA 1
ATOM 6162 C C . VAL C 1 191 ? 15.397 -22.777 5.008 1.00 19.24 167 VAL C C 1
ATOM 6163 O O . VAL C 1 191 ? 14.715 -23.226 5.996 1.00 20.12 167 VAL C O 1
ATOM 6167 N N . CYS C 1 192 ? 15.558 -23.469 3.887 1.00 19.52 168 CYS C N 1
ATOM 6168 C CA . CYS C 1 192 ? 14.974 -24.790 3.737 1.00 20.23 168 CYS C CA 1
ATOM 6169 C C . CYS C 1 192 ? 15.468 -25.732 4.858 1.00 19.02 168 CYS C C 1
ATOM 6170 O O . CYS C 1 192 ? 14.645 -26.468 5.500 1.00 20.98 168 CYS C O 1
ATOM 6173 N N . HIS C 1 193 ? 16.781 -25.752 5.115 1.00 19.68 169 HIS C N 1
ATOM 6174 C CA . HIS C 1 193 ? 17.333 -26.596 6.165 1.00 20.15 169 HIS C CA 1
ATOM 6175 C C . HIS C 1 193 ? 16.715 -26.326 7.530 1.00 21.38 169 HIS C C 1
ATOM 6176 O O . HIS C 1 193 ? 16.342 -27.267 8.249 1.00 21.62 169 HIS C O 1
ATOM 6183 N N . SER C 1 194 ? 16.604 -25.059 7.884 1.00 20.38 170 SER C N 1
ATOM 6184 C CA . SER C 1 194 ? 16.040 -24.703 9.194 1.00 21.21 170 SER C CA 1
ATOM 6185 C C . SER C 1 194 ? 14.574 -25.041 9.311 1.00 21.86 170 SER C C 1
ATOM 6186 O O . SER C 1 194 ? 14.115 -25.522 10.361 1.00 21.98 170 SER C O 1
ATOM 6189 N N . LEU C 1 195 ? 13.821 -24.859 8.228 1.00 21.68 171 LEU C N 1
ATOM 6190 C CA . LEU C 1 195 ? 12.409 -25.256 8.254 1.00 22.09 171 LEU C CA 1
ATOM 6191 C C . LEU C 1 195 ? 12.262 -26.779 8.383 1.00 21.84 171 LEU C C 1
ATOM 6192 O O . LEU C 1 195 ? 11.337 -27.239 9.062 1.00 23.21 171 LEU C O 1
ATOM 6197 N N . LEU C 1 196 ? 13.125 -27.546 7.715 1.00 22.37 172 LEU C N 1
ATOM 6198 C CA . LEU C 1 196 ? 13.092 -29.011 7.833 1.00 22.28 172 LEU C CA 1
ATOM 6199 C C . LEU C 1 196 ? 13.270 -29.449 9.265 1.00 23.44 172 LEU C C 1
ATOM 6200 O O . LEU C 1 196 ? 12.533 -30.268 9.785 1.00 25.25 172 LEU C O 1
ATOM 6205 N N . LEU C 1 197 ? 14.281 -28.890 9.924 1.00 21.74 173 LEU C N 1
ATOM 6206 C CA . LEU C 1 197 ? 14.543 -29.221 11.311 1.00 22.04 173 LEU C CA 1
ATOM 6207 C C . LEU C 1 197 ? 13.443 -28.737 12.243 1.00 24.37 173 LEU C C 1
ATOM 6208 O O . LEU C 1 197 ? 13.015 -29.451 13.149 1.00 27.25 173 LEU C O 1
ATOM 6213 N N . ALA C 1 198 ? 12.949 -27.526 12.018 1.00 23.52 174 ALA C N 1
ATOM 6214 C CA . ALA C 1 198 ? 11.847 -26.970 12.829 1.00 24.04 174 ALA C CA 1
ATOM 6215 C C . ALA C 1 198 ? 10.582 -27.802 12.723 1.00 24.61 174 ALA C C 1
ATOM 6216 O O . ALA C 1 198 ? 9.957 -28.085 13.744 1.00 26.22 174 ALA C O 1
ATOM 6218 N N . SER C 1 199 ? 10.210 -28.160 11.507 1.00 25.39 175 SER C N 1
ATOM 6219 C CA . SER C 1 199 ? 8.998 -28.931 11.256 1.00 24.15 175 SER C CA 1
ATOM 6220 C C . SER C 1 199 ? 9.114 -30.277 11.927 1.00 26.29 175 SER C C 1
ATOM 6221 O O . SER C 1 199 ? 8.161 -30.721 12.579 1.00 28.52 175 SER C O 1
ATOM 6224 N N . ALA C 1 200 ? 10.256 -30.927 11.773 1.00 26.92 176 ALA C N 1
ATOM 6225 C CA . ALA C 1 200 ? 10.452 -32.209 12.379 1.00 27.73 176 ALA C CA 1
ATOM 6226 C C . ALA C 1 200 ? 10.354 -32.141 13.916 1.00 28.24 176 ALA C C 1
ATOM 6227 O O . ALA C 1 200 ? 9.732 -32.992 14.535 1.00 28.89 176 ALA C O 1
ATOM 6229 N N . LYS C 1 201 ? 10.953 -31.097 14.504 1.00 28.16 177 LYS C N 1
ATOM 6230 C CA . LYS C 1 201 ? 10.937 -30.940 15.947 1.00 29.38 177 LYS C CA 1
ATOM 6231 C C . LYS C 1 201 ? 9.502 -30.820 16.511 1.00 31.11 177 LYS C C 1
ATOM 6232 O O . LYS C 1 201 ? 9.234 -31.360 17.575 1.00 32.77 177 LYS C O 1
ATOM 6238 N N . VAL C 1 202 ? 8.606 -30.110 15.806 1.00 28.98 178 VAL C N 1
ATOM 6239 C CA . VAL C 1 202 ? 7.281 -29.872 16.359 1.00 30.85 178 VAL C CA 1
ATOM 6240 C C . VAL C 1 202 ? 6.227 -30.855 15.832 1.00 31.57 178 VAL C C 1
ATOM 6241 O O . VAL C 1 202 ? 5.057 -30.754 16.172 1.00 33.08 178 VAL C O 1
ATOM 6245 N N . GLY C 1 203 ? 6.633 -31.757 14.952 1.00 31.18 179 GLY C N 1
ATOM 6246 C CA . GLY C 1 203 ? 5.689 -32.752 14.414 1.00 33.00 179 GLY C CA 1
ATOM 6247 C C . GLY C 1 203 ? 4.824 -32.325 13.229 1.00 33.67 179 GLY C C 1
ATOM 6248 O O . GLY C 1 203 ? 3.813 -32.969 12.949 1.00 33.13 179 GLY C O 1
ATOM 6249 N N . MET C 1 204 ? 5.215 -31.252 12.543 1.00 31.75 180 MET C N 1
ATOM 6250 C CA . MET C 1 204 ? 4.476 -30.738 11.395 1.00 32.38 180 MET C CA 1
ATOM 6251 C C . MET C 1 204 ? 4.909 -31.478 10.118 1.00 33.50 180 MET C C 1
ATOM 6252 O O . MET C 1 204 ? 6.117 -31.745 9.950 1.00 36.14 180 MET C O 1
ATOM 6257 N N . HIS C 1 205 ? 3.962 -31.707 9.208 1.00 31.28 181 HIS C N 1
ATOM 6258 C CA A HIS C 1 205 ? 4.249 -32.309 7.916 0.50 30.32 181 HIS C CA 1
ATOM 6259 C CA B HIS C 1 205 ? 4.204 -32.315 7.848 0.50 30.82 181 HIS C CA 1
ATOM 6260 C C . HIS C 1 205 ? 4.880 -31.258 7.030 1.00 29.59 181 HIS C C 1
ATOM 6261 O O . HIS C 1 205 ? 4.399 -30.120 6.973 1.00 29.04 181 HIS C O 1
ATOM 6274 N N . MET C 1 206 ? 5.984 -31.620 6.406 1.00 26.32 182 MET C N 1
ATOM 6275 C CA . MET C 1 206 ? 6.685 -30.687 5.517 1.00 24.86 182 MET C CA 1
ATOM 6276 C C . MET C 1 206 ? 7.073 -31.410 4.244 1.00 25.19 182 MET C C 1
ATOM 6277 O O . MET C 1 206 ? 7.665 -32.478 4.278 1.00 26.31 182 MET C O 1
ATOM 6282 N N . THR C 1 207 ? 6.791 -30.762 3.099 1.00 24.19 183 THR C N 1
ATOM 6283 C CA . THR C 1 207 ? 7.294 -31.210 1.804 1.00 24.17 183 THR C CA 1
ATOM 6284 C C . THR C 1 207 ? 8.205 -30.134 1.231 1.00 25.12 183 THR C C 1
ATOM 6285 O O . THR C 1 207 ? 8.086 -28.935 1.536 1.00 27.15 183 THR C O 1
ATOM 6289 N N . VAL C 1 208 ? 9.223 -30.577 0.502 1.00 23.18 184 VAL C N 1
ATOM 6290 C CA . VAL C 1 208 ? 10.148 -29.706 -0.184 1.00 21.20 184 VAL C CA 1
ATOM 6291 C C . VAL C 1 208 ? 10.095 -30.049 -1.678 1.00 22.37 184 VAL C C 1
ATOM 6292 O O . VAL C 1 208 ? 10.105 -31.226 -2.041 1.00 26.11 184 VAL C O 1
ATOM 6296 N N . ALA C 1 209 ? 10.076 -29.020 -2.536 1.00 21.49 185 ALA C N 1
ATOM 6297 C CA . ALA C 1 209 ? 10.360 -29.206 -3.952 1.00 21.25 185 ALA C CA 1
ATOM 6298 C C . ALA C 1 209 ? 11.460 -28.283 -4.376 1.00 20.25 185 ALA C C 1
ATOM 6299 O O . ALA C 1 209 ? 11.331 -27.067 -4.213 1.00 21.05 185 ALA C O 1
ATOM 6301 N N . THR C 1 210 ? 12.507 -28.837 -4.971 1.00 20.51 186 THR C N 1
ATOM 6302 C CA . THR C 1 210 ? 13.614 -28.090 -5.532 1.00 19.23 186 THR C CA 1
ATOM 6303 C C . THR C 1 210 ? 13.865 -28.614 -6.937 1.00 20.78 186 THR C C 1
ATOM 6304 O O . THR C 1 210 ? 13.501 -29.755 -7.239 1.00 19.70 186 THR C O 1
ATOM 6308 N N . PRO C 1 211 ? 14.509 -27.785 -7.774 1.00 19.82 187 PRO C N 1
ATOM 6309 C CA . PRO C 1 211 ? 15.053 -28.348 -9.001 1.00 21.13 187 PRO C CA 1
ATOM 6310 C C . PRO C 1 211 ? 16.082 -29.452 -8.795 1.00 20.64 187 PRO C C 1
ATOM 6311 O O . PRO C 1 211 ? 16.714 -29.603 -7.755 1.00 22.55 187 PRO C O 1
ATOM 6315 N N . VAL C 1 212 ? 16.166 -30.343 -9.773 1.00 21.52 188 VAL C N 1
ATOM 6316 C CA . VAL C 1 212 ? 17.229 -31.324 -9.816 1.00 22.09 188 VAL C CA 1
ATOM 6317 C C . VAL C 1 212 ? 18.571 -30.566 -9.729 1.00 22.18 188 VAL C C 1
ATOM 6318 O O . VAL C 1 212 ? 18.792 -29.567 -10.426 1.00 24.84 188 VAL C O 1
ATOM 6322 N N . GLY C 1 213 ? 19.460 -31.086 -8.900 1.00 23.02 189 GLY C N 1
ATOM 6323 C CA . GLY C 1 213 ? 20.767 -30.516 -8.647 1.00 23.99 189 GLY C CA 1
ATOM 6324 C C . GLY C 1 213 ? 20.802 -29.490 -7.523 1.00 23.69 189 GLY C C 1
ATOM 6325 O O . GLY C 1 213 ? 21.920 -29.006 -7.171 1.00 22.60 189 GLY C O 1
ATOM 6326 N N . TYR C 1 214 ? 19.632 -29.196 -6.943 1.00 23.33 190 TYR C N 1
ATOM 6327 C CA . TYR C 1 214 ? 19.516 -28.197 -5.861 1.00 22.11 190 TYR C CA 1
ATOM 6328 C C . TYR C 1 214 ? 18.785 -28.682 -4.634 1.00 21.97 190 TYR C C 1
ATOM 6329 O O . TYR C 1 214 ? 18.169 -27.872 -3.915 1.00 21.59 190 TYR C O 1
ATOM 6338 N N . ARG C 1 215 ? 18.893 -29.993 -4.349 1.00 22.52 191 ARG C N 1
ATOM 6339 C CA . ARG C 1 215 ? 18.192 -30.590 -3.185 1.00 21.87 191 ARG C CA 1
ATOM 6340 C C . ARG C 1 215 ? 18.848 -30.083 -1.903 1.00 21.82 191 ARG C C 1
ATOM 6341 O O . ARG C 1 215 ? 20.039 -29.746 -1.912 1.00 21.14 191 ARG C O 1
ATOM 6349 N N . PRO C 1 216 ? 18.086 -30.008 -0.818 1.00 22.62 192 PRO C N 1
ATOM 6350 C CA . PRO C 1 216 ? 18.677 -29.771 0.475 1.00 21.75 192 PRO C CA 1
ATOM 6351 C C . PRO C 1 216 ? 19.780 -30.800 0.760 1.00 22.14 192 PRO C C 1
ATOM 6352 O O . PRO C 1 216 ? 19.769 -31.916 0.268 1.00 23.63 192 PRO C O 1
ATOM 6356 N N . ASN C 1 217 ? 20.707 -30.392 1.618 1.00 23.57 193 ASN C N 1
ATOM 6357 C CA . ASN C 1 217 ? 21.812 -31.220 2.017 1.00 25.13 193 ASN C CA 1
ATOM 6358 C C . ASN C 1 217 ? 21.358 -32.541 2.610 1.00 25.90 193 ASN C C 1
ATOM 6359 O O . ASN C 1 217 ? 20.492 -32.592 3.473 1.00 25.04 193 ASN C O 1
ATOM 6364 N N . GLU C 1 218 ? 21.922 -33.632 2.124 1.00 26.89 194 GLU C N 1
ATOM 6365 C CA . GLU C 1 218 ? 21.388 -34.916 2.501 1.00 29.40 194 GLU C CA 1
ATOM 6366 C C . GLU C 1 218 ? 21.617 -35.242 3.987 1.00 30.11 194 GLU C C 1
ATOM 6367 O O . GLU C 1 218 ? 20.802 -35.907 4.609 1.00 31.30 194 GLU C O 1
ATOM 6373 N N . GLU C 1 219 ? 22.712 -34.773 4.564 1.00 30.83 195 GLU C N 1
ATOM 6374 C CA . GLU C 1 219 ? 22.941 -35.051 5.971 1.00 33.42 195 GLU C CA 1
ATOM 6375 C C . GLU C 1 219 ? 21.882 -34.336 6.824 1.00 30.00 195 GLU C C 1
ATOM 6376 O O . GLU C 1 219 ? 21.406 -34.904 7.801 1.00 29.41 195 GLU C O 1
ATOM 6382 N N . ILE C 1 220 ? 21.490 -33.133 6.423 1.00 28.18 196 ILE C N 1
ATOM 6383 C CA . ILE C 1 220 ? 20.433 -32.367 7.142 1.00 27.02 196 ILE C CA 1
ATOM 6384 C C . ILE C 1 220 ? 19.069 -33.045 6.978 1.00 29.13 196 ILE C C 1
ATOM 6385 O O . ILE C 1 220 ? 18.291 -33.163 7.930 1.00 27.40 196 ILE C O 1
ATOM 6390 N N . VAL C 1 221 ? 18.771 -33.485 5.764 1.00 27.14 197 VAL C N 1
ATOM 6391 C CA . VAL C 1 221 ? 17.564 -34.304 5.502 1.00 28.28 197 VAL C CA 1
ATOM 6392 C C . VAL C 1 221 ? 17.532 -35.527 6.438 1.00 29.84 197 VAL C C 1
ATOM 6393 O O . VAL C 1 221 ? 16.528 -35.751 7.103 1.00 28.99 197 VAL C O 1
ATOM 6397 N N . LYS C 1 222 ? 18.636 -36.259 6.538 1.00 31.32 198 LYS C N 1
ATOM 6398 C CA . LYS C 1 222 ? 18.688 -37.430 7.449 1.00 33.21 198 LYS C CA 1
ATOM 6399 C C . LYS C 1 222 ? 18.442 -37.089 8.928 1.00 33.80 198 LYS C C 1
ATOM 6400 O O . LYS C 1 222 ? 17.695 -37.792 9.612 1.00 33.00 198 LYS C O 1
ATOM 6406 N N . LYS C 1 223 ? 19.033 -35.988 9.388 1.00 32.12 199 LYS C N 1
ATOM 6407 C CA . LYS C 1 223 ? 18.782 -35.476 10.731 1.00 33.76 199 LYS C CA 1
ATOM 6408 C C . LYS C 1 223 ? 17.324 -35.155 10.963 1.00 31.57 199 LYS C C 1
ATOM 6409 O O . LYS C 1 223 ? 16.748 -35.567 11.973 1.00 32.88 199 LYS C O 1
ATOM 6415 N N . ALA C 1 224 ? 16.705 -34.455 10.003 1.00 30.30 200 ALA C N 1
ATOM 6416 C CA . ALA C 1 224 ? 15.282 -34.149 10.095 1.00 29.02 200 ALA C CA 1
ATOM 6417 C C . ALA C 1 224 ? 14.380 -35.391 10.148 1.00 30.78 200 ALA C C 1
ATOM 6418 O O . ALA C 1 224 ? 13.428 -35.479 10.933 1.00 31.44 200 ALA C O 1
ATOM 6420 N N . LEU C 1 225 ? 14.706 -36.373 9.323 1.00 32.52 201 LEU C N 1
ATOM 6421 C CA . LEU C 1 225 ? 13.938 -37.629 9.283 1.00 34.52 201 LEU C CA 1
ATOM 6422 C C . LEU C 1 225 ? 14.057 -38.392 10.576 1.00 35.92 201 LEU C C 1
ATOM 6423 O O . LEU C 1 225 ? 13.071 -38.953 11.028 1.00 36.12 201 LEU C O 1
ATOM 6428 N N . ALA C 1 226 ? 15.249 -38.398 11.165 1.00 36.02 202 ALA C N 1
ATOM 6429 C CA . ALA C 1 226 ? 15.465 -39.038 12.457 1.00 38.26 202 ALA C CA 1
ATOM 6430 C C . ALA C 1 226 ? 14.666 -38.371 13.565 1.00 38.27 202 ALA C C 1
ATOM 6431 O O . ALA C 1 226 ? 14.033 -39.050 14.386 1.00 37.40 202 ALA C O 1
ATOM 6433 N N . ILE C 1 227 ? 14.653 -37.033 13.562 1.00 36.69 203 ILE C N 1
ATOM 6434 C CA . ILE C 1 227 ? 13.841 -36.291 14.540 1.00 36.56 203 ILE C CA 1
ATOM 6435 C C . ILE C 1 227 ? 12.336 -36.616 14.305 1.00 36.74 203 ILE C C 1
ATOM 6436 O O . ILE C 1 227 ? 11.569 -36.852 15.252 1.00 39.21 203 ILE C O 1
ATOM 6441 N N . ALA C 1 228 ? 11.927 -36.622 13.042 1.00 35.59 204 ALA C N 1
ATOM 6442 C CA . ALA C 1 228 ? 10.520 -36.825 12.644 1.00 36.78 204 ALA C CA 1
ATOM 6443 C C . ALA C 1 228 ? 9.994 -38.210 13.075 1.00 38.60 204 ALA C C 1
ATOM 6444 O O . ALA C 1 228 ? 8.804 -38.382 13.329 1.00 38.98 204 ALA C O 1
ATOM 6446 N N . LYS C 1 229 ? 10.890 -39.190 13.129 1.00 39.77 205 LYS C N 1
ATOM 6447 C CA . LYS C 1 229 ? 10.513 -40.532 13.618 1.00 44.73 205 LYS C CA 1
ATOM 6448 C C . LYS C 1 229 ? 9.899 -40.470 15.012 1.00 47.62 205 LYS C C 1
ATOM 6449 O O . LYS C 1 229 ? 8.929 -41.182 15.297 1.00 52.41 205 LYS C O 1
ATOM 6453 N N . GLU C 1 230 ? 10.462 -39.642 15.884 1.00 47.74 206 GLU C N 1
ATOM 6454 C CA . GLU C 1 230 ? 9.966 -39.486 17.241 1.00 50.25 206 GLU C CA 1
ATOM 6455 C C . GLU C 1 230 ? 8.709 -38.665 17.350 1.00 46.94 206 GLU C C 1
ATOM 6456 O O . GLU C 1 230 ? 7.959 -38.839 18.290 1.00 48.56 206 GLU C O 1
ATOM 6462 N N . THR C 1 231 ? 8.504 -37.710 16.448 1.00 42.89 207 THR C N 1
ATOM 6463 C CA . THR C 1 231 ? 7.461 -36.699 16.649 1.00 40.28 207 THR C CA 1
ATOM 6464 C C . THR C 1 231 ? 6.203 -36.904 15.816 1.00 41.78 207 THR C C 1
ATOM 6465 O O . THR C 1 231 ? 5.215 -36.212 16.030 1.00 40.58 207 THR C O 1
ATOM 6469 N N . GLY C 1 232 ? 6.245 -37.789 14.823 1.00 41.39 208 GLY C N 1
ATOM 6470 C CA . GLY C 1 232 ? 5.110 -37.996 13.951 1.00 40.11 208 GLY C CA 1
ATOM 6471 C C . GLY C 1 232 ? 5.103 -37.142 12.685 1.00 40.61 208 GLY C C 1
ATOM 6472 O O . GLY C 1 232 ? 4.172 -37.221 11.880 1.00 39.03 208 GLY C O 1
ATOM 6473 N N . ALA C 1 233 ? 6.141 -36.326 12.507 1.00 36.57 209 ALA C N 1
ATOM 6474 C CA . ALA C 1 233 ? 6.231 -35.454 11.328 1.00 35.41 209 ALA C CA 1
ATOM 6475 C C . ALA C 1 233 ? 6.466 -36.281 10.065 1.00 36.35 209 ALA C C 1
ATOM 6476 O O . ALA C 1 233 ? 7.140 -37.286 10.125 1.00 37.32 209 ALA C O 1
ATOM 6478 N N . GLU C 1 234 ? 5.807 -35.950 8.958 1.00 37.21 210 GLU C N 1
ATOM 6479 C CA . GLU C 1 234 ? 6.053 -36.599 7.659 1.00 37.60 210 GLU C CA 1
ATOM 6480 C C . GLU C 1 234 ? 6.891 -35.558 6.867 1.00 36.03 210 GLU C C 1
ATOM 6481 O O . GLU C 1 234 ? 6.411 -34.446 6.620 1.00 36.83 210 GLU C O 1
ATOM 6487 N N . ILE C 1 235 ? 8.125 -35.920 6.533 1.00 31.96 211 ILE C N 1
ATOM 6488 C CA . ILE C 1 235 ? 9.039 -35.041 5.787 1.00 31.16 211 ILE C CA 1
ATOM 6489 C C . ILE C 1 235 ? 9.270 -35.701 4.444 1.00 29.77 211 ILE C C 1
ATOM 6490 O O . ILE C 1 235 ? 9.658 -36.877 4.400 1.00 30.38 211 ILE C O 1
ATOM 6495 N N . GLU C 1 236 ? 9.004 -34.962 3.350 1.00 26.66 212 GLU C N 1
ATOM 6496 C CA . GLU C 1 236 ? 9.130 -35.505 2.034 1.00 28.32 212 GLU C CA 1
ATOM 6497 C C . GLU C 1 236 ? 9.905 -34.569 1.134 1.00 26.69 212 GLU C C 1
ATOM 6498 O O . GLU C 1 236 ? 9.631 -33.345 1.102 1.00 26.09 212 GLU C O 1
ATOM 6504 N N . ILE C 1 237 ? 10.938 -35.095 0.498 1.00 25.03 213 ILE C N 1
ATOM 6505 C CA . ILE C 1 237 ? 11.793 -34.238 -0.381 1.00 24.09 213 ILE C CA 1
ATOM 6506 C C . ILE C 1 237 ? 11.457 -34.687 -1.824 1.00 25.29 213 ILE C C 1
ATOM 6507 O O . ILE C 1 237 ? 11.560 -35.881 -2.157 1.00 27.76 213 ILE C O 1
ATOM 6512 N N . LEU C 1 238 ? 11.021 -33.741 -2.643 1.00 24.52 214 LEU C N 1
ATOM 6513 C CA . LEU C 1 238 ? 10.486 -34.017 -4.008 1.00 27.33 214 LEU C CA 1
ATOM 6514 C C . LEU C 1 238 ? 11.121 -33.050 -5.017 1.00 23.92 214 LEU C C 1
ATOM 6515 O O . LEU C 1 238 ? 11.836 -32.077 -4.635 1.00 23.44 214 LEU C O 1
ATOM 6520 N N . HIS C 1 239 ? 10.755 -33.250 -6.293 1.00 23.97 215 HIS C N 1
ATOM 6521 C CA . HIS C 1 239 ? 11.142 -32.278 -7.351 1.00 22.39 215 HIS C CA 1
ATOM 6522 C C . HIS C 1 239 ? 9.950 -31.528 -7.963 1.00 22.25 215 HIS C C 1
ATOM 6523 O O . HIS C 1 239 ? 10.104 -30.386 -8.349 1.00 22.64 215 HIS C O 1
ATOM 6530 N N . ASN C 1 240 ? 8.803 -32.183 -8.087 1.00 22.47 216 ASN C N 1
ATOM 6531 C CA . ASN C 1 240 ? 7.641 -31.574 -8.753 1.00 23.59 216 ASN C CA 1
ATOM 6532 C C . ASN C 1 240 ? 6.920 -30.611 -7.802 1.00 23.33 216 ASN C C 1
ATOM 6533 O O . ASN C 1 240 ? 6.402 -31.024 -6.765 1.00 23.85 216 ASN C O 1
ATOM 6538 N N . PRO C 1 241 ? 6.863 -29.309 -8.141 1.00 25.57 217 PRO C N 1
ATOM 6539 C CA . PRO C 1 241 ? 6.264 -28.346 -7.217 1.00 24.48 217 PRO C CA 1
ATOM 6540 C C . PRO C 1 241 ? 4.771 -28.467 -7.014 1.00 26.16 217 PRO C C 1
ATOM 6541 O O . PRO C 1 241 ? 4.260 -28.266 -5.894 1.00 24.84 217 PRO C O 1
ATOM 6545 N N . GLU C 1 242 ? 4.050 -28.841 -8.060 1.00 24.79 218 GLU C N 1
ATOM 6546 C CA . GLU C 1 242 ? 2.599 -29.020 -7.894 1.00 26.58 218 GLU C CA 1
ATOM 6547 C C . GLU C 1 242 ? 2.275 -30.148 -6.907 1.00 28.02 218 GLU C C 1
ATOM 6548 O O . GLU C 1 242 ? 1.323 -30.015 -6.119 1.00 27.60 218 GLU C O 1
ATOM 6554 N N . LEU C 1 243 ? 3.036 -31.249 -6.974 1.00 28.33 219 LEU C N 1
ATOM 6555 C CA . LEU C 1 243 ? 2.846 -32.349 -6.008 1.00 30.66 219 LEU C CA 1
ATOM 6556 C C . LEU C 1 243 ? 3.201 -31.881 -4.570 1.00 27.59 219 LEU C C 1
ATOM 6557 O O . LEU C 1 243 ? 2.465 -32.210 -3.626 1.00 27.36 219 LEU C O 1
ATOM 6562 N N . ALA C 1 244 ? 4.270 -31.099 -4.437 1.00 24.94 220 ALA C N 1
ATOM 6563 C CA . ALA C 1 244 ? 4.688 -30.610 -3.107 1.00 24.37 220 ALA C CA 1
ATOM 6564 C C . ALA C 1 244 ? 3.629 -29.760 -2.414 1.00 25.20 220 ALA C C 1
ATOM 6565 O O . ALA C 1 244 ? 3.388 -29.940 -1.229 1.00 25.10 220 ALA C O 1
ATOM 6567 N N . VAL C 1 245 ? 2.944 -28.901 -3.171 1.00 24.26 221 VAL C N 1
ATOM 6568 C CA . VAL C 1 245 ? 1.992 -27.964 -2.568 1.00 25.81 221 VAL C CA 1
ATOM 6569 C C . VAL C 1 245 ? 0.600 -28.552 -2.421 1.00 27.15 221 VAL C C 1
ATOM 6570 O O . VAL C 1 245 ? -0.271 -27.917 -1.819 1.00 27.30 221 VAL C O 1
ATOM 6574 N N . ASN C 1 246 ? 0.368 -29.750 -2.939 1.00 27.73 222 ASN C N 1
ATOM 6575 C CA . ASN C 1 246 ? -0.971 -30.377 -2.858 1.00 29.99 222 ASN C CA 1
ATOM 6576 C C . ASN C 1 246 ? -1.522 -30.358 -1.408 1.00 31.19 222 ASN C C 1
ATOM 6577 O O . ASN C 1 246 ? -0.883 -30.865 -0.478 1.00 30.53 222 ASN C O 1
ATOM 6582 N N . GLU C 1 247 ? -2.670 -29.727 -1.245 1.00 32.10 223 GLU C N 1
ATOM 6583 C CA . GLU C 1 247 ? -3.384 -29.646 0.044 1.00 36.94 223 GLU C CA 1
ATOM 6584 C C . GLU C 1 247 ? -2.543 -29.006 1.170 1.00 33.45 223 GLU C C 1
ATOM 6585 O O . GLU C 1 247 ? -2.773 -29.252 2.382 1.00 34.82 223 GLU C O 1
ATOM 6591 N N . ALA C 1 248 ? -1.591 -28.168 0.779 1.00 29.22 224 ALA C N 1
ATOM 6592 C CA . ALA C 1 248 ? -0.793 -27.456 1.800 1.00 28.01 224 ALA C CA 1
ATOM 6593 C C . ALA C 1 248 ? -1.599 -26.389 2.505 1.00 27.73 224 ALA C C 1
ATOM 6594 O O . ALA C 1 248 ? -2.440 -25.736 1.913 1.00 27.07 224 ALA C O 1
ATOM 6596 N N . ASP C 1 249 ? -1.280 -26.182 3.793 1.00 26.54 225 ASP C N 1
ATOM 6597 C CA . ASP C 1 249 ? -1.798 -25.070 4.614 1.00 28.42 225 ASP C CA 1
ATOM 6598 C C . ASP C 1 249 ? -0.924 -23.814 4.464 1.00 27.34 225 ASP C C 1
ATOM 6599 O O . ASP C 1 249 ? -1.396 -22.696 4.672 1.00 26.53 225 ASP C O 1
ATOM 6604 N N . PHE C 1 250 ? 0.367 -24.026 4.197 1.00 25.14 226 PHE C N 1
ATOM 6605 C CA . PHE C 1 250 ? 1.325 -22.929 3.974 1.00 23.18 226 PHE C CA 1
ATOM 6606 C C . PHE C 1 250 ? 2.22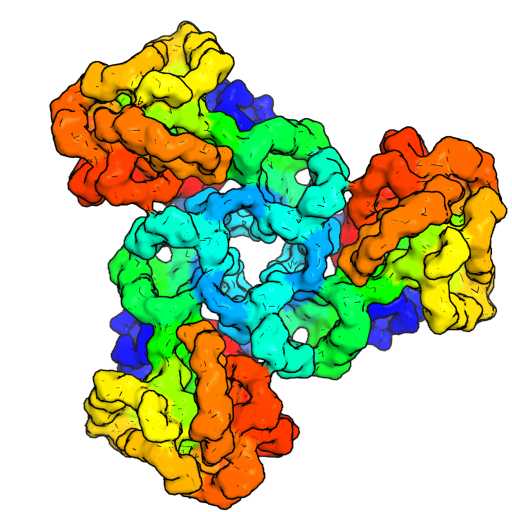3 -23.257 2.819 1.00 23.80 226 PHE C C 1
ATOM 6607 O O . PHE C 1 250 ? 2.635 -24.411 2.683 1.00 25.13 226 PHE C O 1
ATOM 6615 N N . ILE C 1 251 ? 2.499 -22.255 1.960 1.00 22.50 227 ILE C N 1
ATOM 6616 C CA . ILE C 1 251 ? 3.489 -22.318 0.912 1.00 22.27 227 ILE C CA 1
ATOM 6617 C C . ILE C 1 251 ? 4.577 -21.295 1.214 1.00 20.27 227 ILE C C 1
ATOM 6618 O O . ILE C 1 251 ? 4.260 -20.125 1.532 1.00 21.48 227 ILE C O 1
ATOM 6623 N N . TYR C 1 252 ? 5.829 -21.759 1.233 1.00 19.70 228 TYR C N 1
ATOM 6624 C CA . TYR C 1 252 ? 6.981 -20.935 1.614 1.00 18.74 228 TYR C CA 1
ATOM 6625 C C . TYR C 1 252 ? 7.978 -20.901 0.486 1.00 18.95 228 TYR C C 1
ATOM 6626 O O . TYR C 1 252 ? 8.194 -21.958 -0.154 1.00 20.67 228 TYR C O 1
ATOM 6635 N N . THR C 1 253 ? 8.532 -19.741 0.124 1.00 19.71 229 THR C N 1
ATOM 6636 C CA . THR C 1 253 ? 9.651 -19.699 -0.797 1.00 18.34 229 THR C CA 1
ATOM 6637 C C . THR C 1 253 ? 10.739 -18.716 -0.275 1.00 17.64 229 THR C C 1
ATOM 6638 O O . THR C 1 253 ? 10.568 -18.077 0.754 1.00 18.35 229 THR C O 1
ATOM 6642 N N . ASP C 1 254 ? 11.803 -18.594 -1.055 1.00 18.64 230 ASP C N 1
ATOM 6643 C CA . ASP C 1 254 ? 12.946 -17.751 -0.753 1.00 20.55 230 ASP C CA 1
ATOM 6644 C C . ASP C 1 254 ? 13.579 -17.447 -2.095 1.00 20.60 230 ASP C C 1
ATOM 6645 O O . ASP C 1 254 ? 13.245 -18.029 -3.154 1.00 18.93 230 ASP C O 1
ATOM 6650 N N . VAL C 1 255 ? 14.530 -16.550 -2.095 1.00 19.20 231 VAL C N 1
ATOM 6651 C CA . VAL C 1 255 ? 15.235 -16.135 -3.309 1.00 19.91 231 VAL C CA 1
ATOM 6652 C C . VAL C 1 255 ? 16.030 -17.292 -3.923 1.00 21.10 231 VAL C C 1
ATOM 6653 O O . VAL C 1 255 ? 16.443 -18.233 -3.228 1.00 21.43 231 VAL C O 1
ATOM 6657 N N . TRP C 1 256 ? 16.210 -17.231 -5.233 1.00 21.55 232 TRP C N 1
ATOM 6658 C CA . TRP C 1 256 ? 16.932 -18.269 -5.956 1.00 21.86 232 TRP C CA 1
ATOM 6659 C C . TRP C 1 256 ? 18.472 -18.148 -5.818 1.00 24.45 232 TRP C C 1
ATOM 6660 O O . TRP C 1 256 ? 19.159 -19.161 -5.876 1.00 29.18 232 TRP C O 1
ATOM 6671 N N . MET C 1 257 ? 18.961 -16.960 -5.594 1.00 21.63 233 MET C N 1
ATOM 6672 C CA A MET C 1 257 ? 20.401 -16.714 -5.446 0.50 23.19 233 MET C CA 1
ATOM 6673 C CA B MET C 1 257 ? 20.406 -16.757 -5.429 0.50 22.23 233 MET C CA 1
ATOM 6674 C C . MET C 1 257 ? 20.611 -16.125 -4.048 1.00 22.03 233 MET C C 1
ATOM 6675 O O . MET C 1 257 ? 20.355 -14.930 -3.829 1.00 21.82 233 MET C O 1
ATOM 6684 N N . SER C 1 258 ? 21.076 -16.942 -3.148 1.00 19.73 234 SER C N 1
ATOM 6685 C CA . SER C 1 258 ? 21.334 -16.505 -1.786 1.00 20.13 234 SER C CA 1
ATOM 6686 C C . SER C 1 258 ? 22.639 -15.713 -1.717 1.00 18.72 234 SER C C 1
ATOM 6687 O O . SER C 1 258 ? 23.481 -15.775 -2.596 1.00 22.63 234 SER C O 1
ATOM 6690 N N . MET C 1 259 ? 22.846 -15.038 -0.597 1.00 20.54 235 MET C N 1
ATOM 6691 C CA . MET C 1 259 ? 24.021 -14.200 -0.419 1.00 20.92 235 MET C CA 1
ATOM 6692 C C . MET C 1 259 ? 25.313 -14.990 -0.561 1.00 26.18 235 MET C C 1
ATOM 6693 O O . MET C 1 259 ? 26.271 -14.520 -1.128 1.00 30.80 235 MET C O 1
ATOM 6698 N N . GLY C 1 260 ? 25.287 -16.220 -0.132 1.00 24.75 236 GLY C N 1
ATOM 6699 C CA . GLY C 1 260 ? 26.412 -17.115 -0.351 1.00 36.33 236 GLY C CA 1
ATOM 6700 C C . GLY C 1 260 ? 26.739 -17.480 -1.819 1.00 40.75 236 GLY C C 1
ATOM 6701 O O . GLY C 1 260 ? 27.739 -18.169 -2.006 1.00 46.88 236 GLY C O 1
ATOM 6702 N N . GLN C 1 261 ? 25.886 -17.107 -2.798 1.00 36.44 237 GLN C N 1
ATOM 6703 C CA . GLN C 1 261 ? 25.923 -17.527 -4.241 1.00 39.71 237 GLN C CA 1
ATOM 6704 C C . GLN C 1 261 ? 25.917 -16.544 -5.512 1.00 42.39 237 GLN C C 1
ATOM 6705 O O . GLN C 1 261 ? 25.335 -16.904 -6.522 1.00 49.03 237 GLN C O 1
ATOM 6711 N N . GLU C 1 262 ? 26.522 -15.352 -5.533 1.00 49.54 238 GLU C N 1
ATOM 6712 C CA . GLU C 1 262 ? 26.345 -14.408 -6.695 1.00 54.94 238 GLU C CA 1
ATOM 6713 C C . GLU C 1 262 ? 26.799 -14.860 -8.115 1.00 61.92 238 GLU C C 1
ATOM 6714 O O . GLU C 1 262 ? 26.282 -14.390 -9.124 1.00 61.93 238 GLU C O 1
ATOM 6720 N N . GLY C 1 263 ? 27.801 -15.708 -8.190 1.00 65.32 239 GLY C N 1
ATOM 6721 C CA . GLY C 1 263 ? 28.289 -16.166 -9.477 1.00 69.74 239 GLY C CA 1
ATOM 6722 C C . GLY C 1 263 ? 27.289 -16.951 -10.314 1.00 71.18 239 GLY C C 1
ATOM 6723 O O . GLY C 1 263 ? 27.383 -16.987 -11.525 1.00 73.04 239 GLY C O 1
ATOM 6724 N N . GLU C 1 264 ? 26.366 -17.631 -9.653 1.00 64.72 240 GLU C N 1
ATOM 6725 C CA . GLU C 1 264 ? 25.558 -18.657 -10.266 1.00 63.01 240 GLU C CA 1
ATOM 6726 C C . GLU C 1 264 ? 24.330 -18.125 -11.005 1.00 64.77 240 GLU C C 1
ATOM 6727 O O . GLU C 1 264 ? 23.196 -18.387 -10.629 1.00 59.92 240 GLU C O 1
ATOM 6733 N N . GLU C 1 265 ? 24.561 -17.410 -12.089 1.00 69.34 241 GLU C N 1
ATOM 6734 C CA . GLU C 1 265 ? 23.483 -16.809 -12.863 1.00 68.81 241 GLU C CA 1
ATOM 6735 C C . GLU C 1 265 ? 22.572 -17.795 -13.592 1.00 64.09 241 GLU C C 1
ATOM 6736 O O . GLU C 1 265 ? 21.443 -17.477 -13.931 1.00 58.52 241 GLU C O 1
ATOM 6738 N N . GLU C 1 266 ? 23.078 -18.986 -13.834 1.00 66.67 242 GLU C N 1
ATOM 6739 C CA . GLU C 1 266 ? 22.355 -19.995 -14.594 1.00 65.97 242 GLU C CA 1
ATOM 6740 C C . GLU C 1 266 ? 21.046 -20.319 -13.906 1.00 54.88 242 GLU C C 1
ATOM 6741 O O . GLU C 1 266 ? 20.086 -20.700 -14.532 1.00 57.20 242 GLU C O 1
ATOM 6747 N N . LYS C 1 267 ? 21.042 -20.196 -12.600 1.00 47.76 243 LYS C N 1
ATOM 6748 C CA . LYS C 1 267 ? 19.947 -20.619 -11.788 1.00 47.19 243 LYS C CA 1
ATOM 6749 C C . LYS C 1 267 ? 18.656 -20.003 -12.252 1.00 46.20 243 LYS C C 1
ATOM 6750 O O . LYS C 1 267 ? 17.626 -20.629 -12.165 1.00 43.59 243 LYS C O 1
ATOM 6756 N N . TYR C 1 268 ? 18.698 -18.773 -12.725 1.00 42.56 244 TYR C N 1
ATOM 6757 C CA . TYR C 1 268 ? 17.474 -18.051 -12.966 1.00 43.65 244 TYR C CA 1
ATOM 6758 C C . TYR C 1 268 ? 16.576 -18.771 -13.955 1.00 44.05 244 TYR C C 1
ATOM 6759 O O . TYR C 1 268 ? 15.406 -18.876 -13.725 1.00 49.98 244 TYR C O 1
ATOM 6768 N N . THR C 1 269 ? 17.116 -19.329 -15.014 1.00 43.25 245 THR C N 1
ATOM 6769 C CA . THR C 1 269 ? 16.285 -20.112 -15.926 1.00 43.05 245 THR C CA 1
ATOM 6770 C C . THR C 1 269 ? 15.810 -21.436 -15.336 1.00 38.08 245 THR C C 1
ATOM 6771 O O . THR C 1 269 ? 14.670 -21.787 -15.468 1.00 38.70 245 THR C O 1
ATOM 6775 N N . LEU C 1 270 ? 16.692 -22.135 -14.645 1.00 33.44 246 LEU C N 1
ATOM 6776 C CA . LEU C 1 270 ? 16.362 -23.454 -14.074 1.00 31.68 246 LEU C CA 1
ATOM 6777 C C . LEU C 1 270 ? 15.237 -23.428 -13.080 1.00 26.79 246 LEU C C 1
ATOM 6778 O O . LEU C 1 270 ? 14.534 -24.430 -12.851 1.00 26.20 246 LEU C O 1
ATOM 6783 N N . PHE C 1 271 ? 15.170 -22.320 -12.360 1.00 22.98 247 PHE C N 1
ATOM 6784 C CA . PHE C 1 271 ? 14.238 -22.197 -11.266 1.00 22.20 247 PHE C CA 1
ATOM 6785 C C . PHE C 1 271 ? 12.885 -21.627 -11.673 1.00 21.61 247 PHE C C 1
ATOM 6786 O O . PHE C 1 271 ? 11.952 -21.629 -10.855 1.00 22.46 247 PHE C O 1
ATOM 6794 N N . GLN C 1 272 ? 12.727 -21.159 -12.913 1.00 23.43 248 GLN C N 1
ATOM 6795 C CA . GLN C 1 272 ? 11.431 -20.602 -13.355 1.00 25.00 248 GLN C CA 1
ATOM 6796 C C . GLN C 1 272 ? 10.173 -21.435 -13.047 1.00 24.39 248 GLN C C 1
ATOM 6797 O O . GLN C 1 272 ? 9.172 -20.872 -12.587 1.00 24.02 248 GLN C O 1
ATOM 6803 N N . PRO C 1 273 ? 10.234 -22.761 -13.232 1.00 23.03 249 PRO C N 1
ATOM 6804 C CA . PRO C 1 273 ? 9.065 -23.618 -12.877 1.00 22.25 249 PRO C CA 1
ATOM 6805 C C . PRO C 1 273 ? 8.707 -23.700 -11.425 1.00 21.77 249 PRO C C 1
ATOM 6806 O O . PRO C 1 273 ? 7.656 -24.279 -11.108 1.00 24.34 249 PRO C O 1
ATOM 6810 N N . TYR C 1 274 ? 9.563 -23.101 -10.580 1.00 21.12 250 TYR C N 1
ATOM 6811 C CA . TYR C 1 274 ? 9.427 -23.104 -9.082 1.00 20.80 250 TYR C CA 1
ATOM 6812 C C . TYR C 1 274 ? 8.843 -21.814 -8.594 1.00 20.73 250 TYR C C 1
ATOM 6813 O O . TYR C 1 274 ? 8.699 -21.620 -7.382 1.00 22.06 250 TYR C O 1
ATOM 6822 N N . GLN C 1 275 ? 8.516 -20.887 -9.496 1.00 20.97 251 GLN C N 1
ATOM 6823 C CA . GLN C 1 275 ? 7.909 -19.636 -9.060 1.00 20.08 251 GLN C CA 1
ATOM 6824 C C . GLN C 1 275 ? 6.573 -19.861 -8.366 1.00 20.85 251 GLN C C 1
ATOM 6825 O O . GLN C 1 275 ? 5.727 -20.648 -8.877 1.00 21.53 251 GLN C O 1
ATOM 6831 N N . ILE C 1 276 ? 6.329 -19.144 -7.281 1.00 21.09 252 ILE C N 1
ATOM 6832 C CA . ILE C 1 276 ? 5.061 -19.168 -6.583 1.00 21.27 252 ILE C CA 1
ATOM 6833 C C . ILE C 1 276 ? 4.150 -18.176 -7.290 1.00 23.68 252 ILE C C 1
ATOM 6834 O O . ILE C 1 276 ? 4.387 -16.980 -7.268 1.00 23.55 252 ILE C O 1
ATOM 6839 N N . ASN C 1 277 ? 3.191 -18.696 -8.011 1.00 21.85 253 ASN C N 1
ATOM 6840 C CA . ASN C 1 277 ? 2.237 -17.884 -8.784 1.00 23.45 253 ASN C CA 1
ATOM 6841 C C . ASN C 1 277 ? 0.837 -18.469 -8.708 1.00 24.98 253 ASN C C 1
ATOM 6842 O O . ASN C 1 277 ? 0.643 -19.523 -8.058 1.00 25.41 253 ASN C O 1
ATOM 6847 N N . LYS C 1 278 ? -0.142 -17.754 -9.293 1.00 27.85 254 LYS C N 1
ATOM 6848 C CA . LYS C 1 278 ? -1.536 -18.178 -9.261 1.00 31.41 254 LYS C CA 1
ATOM 6849 C C . LYS C 1 278 ? -1.776 -19.638 -9.699 1.00 29.07 254 LYS C C 1
ATOM 6850 O O . LYS C 1 278 ? -2.484 -20.386 -9.019 1.00 32.84 254 LYS C O 1
ATOM 6856 N N . GLU C 1 279 ? -1.083 -20.050 -10.738 1.00 28.97 255 GLU C N 1
ATOM 6857 C CA . GLU C 1 279 ? -1.210 -21.421 -11.277 1.00 31.09 255 GLU C CA 1
ATOM 6858 C C . GLU C 1 279 ? -0.743 -22.475 -10.290 1.00 31.07 255 GLU C C 1
ATOM 6859 O O . GLU C 1 279 ? -1.348 -23.520 -10.168 1.00 32.24 255 GLU C O 1
ATOM 6865 N N . LEU C 1 280 ? 0.323 -22.186 -9.555 1.00 27.07 256 LEU C N 1
ATOM 6866 C CA . LEU C 1 280 ? 0.836 -23.124 -8.574 1.00 25.55 256 LEU C CA 1
ATOM 6867 C C . LEU C 1 280 ? -0.065 -23.204 -7.338 1.00 25.79 256 LEU C C 1
ATOM 6868 O O . LEU C 1 280 ? -0.387 -24.322 -6.883 1.00 26.62 256 LEU C O 1
ATOM 6873 N N . VAL C 1 281 ? -0.420 -22.044 -6.765 1.00 25.15 257 VAL C N 1
ATOM 6874 C CA . VAL C 1 281 ? -1.062 -22.065 -5.445 1.00 26.92 257 VAL C CA 1
ATOM 6875 C C . VAL C 1 281 ? -2.476 -22.616 -5.496 1.00 27.58 257 VAL C C 1
ATOM 6876 O O . VAL C 1 281 ? -3.039 -23.019 -4.460 1.00 27.39 257 VAL C O 1
ATOM 6880 N N . LYS C 1 282 ? -3.099 -22.669 -6.669 1.00 28.55 258 LYS C N 1
ATOM 6881 C CA . LYS C 1 282 ? -4.457 -23.242 -6.723 1.00 31.44 258 LYS C CA 1
ATOM 6882 C C . LYS C 1 282 ? -4.441 -24.730 -6.309 1.00 31.79 258 LYS C C 1
ATOM 6883 O O . LYS C 1 282 ? -5.489 -25.320 -6.031 1.00 31.72 258 LYS C O 1
ATOM 6889 N N . HIS C 1 283 ? -3.269 -25.390 -6.336 1.00 30.34 259 HIS C N 1
ATOM 6890 C CA . HIS C 1 283 ? -3.177 -26.802 -5.902 1.00 31.17 259 HIS C CA 1
ATOM 6891 C C . HIS C 1 283 ? -3.133 -27.014 -4.380 1.00 31.34 259 HIS C C 1
ATOM 6892 O O . HIS C 1 283 ? -3.369 -28.110 -3.893 1.00 30.89 259 HIS 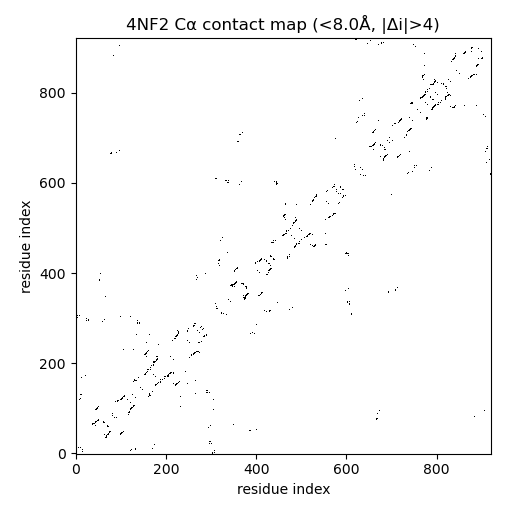C O 1
ATOM 6899 N N . ALA C 1 284 ? -2.869 -25.949 -3.653 1.00 29.24 260 ALA C N 1
ATOM 6900 C CA . ALA C 1 284 ? -2.906 -25.968 -2.206 1.00 29.87 260 ALA C CA 1
ATOM 6901 C C . ALA C 1 284 ? -4.342 -25.791 -1.692 1.00 31.30 260 ALA C C 1
ATOM 6902 O O . ALA C 1 284 ? -5.267 -25.650 -2.471 1.00 32.60 260 ALA C O 1
ATOM 6904 N N . LYS C 1 285 ? -4.522 -25.817 -0.384 1.00 33.32 261 LYS C N 1
ATOM 6905 C CA . LYS C 1 285 ? -5.824 -25.529 0.213 1.00 34.47 261 LYS C CA 1
ATOM 6906 C C . LYS C 1 285 ? -6.288 -24.138 -0.169 1.00 33.50 261 LYS C C 1
ATOM 6907 O O . LYS C 1 285 ? -5.455 -23.240 -0.345 1.00 30.63 261 LYS C O 1
ATOM 6913 N N . GLN C 1 286 ? -7.621 -23.972 -0.310 1.00 35.43 262 GLN C N 1
ATOM 6914 C CA . GLN C 1 286 ? -8.139 -22.614 -0.602 1.00 37.09 262 GLN C CA 1
ATOM 6915 C C . GLN C 1 286 ? -7.797 -21.635 0.532 1.00 34.80 262 GLN C C 1
ATOM 6916 O O . GLN C 1 286 ? -7.673 -20.426 0.310 1.00 35.08 262 GLN C O 1
ATOM 6922 N N . THR C 1 287 ? -7.643 -22.163 1.744 1.00 34.26 263 THR C N 1
ATOM 6923 C CA . THR C 1 287 ? -7.316 -21.397 2.947 1.00 34.39 263 THR C CA 1
ATOM 6924 C C . THR C 1 287 ? -5.798 -21.295 3.235 1.00 32.84 263 THR C C 1
ATOM 6925 O O . THR C 1 287 ? -5.385 -20.806 4.323 1.00 30.80 263 THR C O 1
ATOM 6929 N N . TYR C 1 288 ? -4.952 -21.697 2.298 1.00 30.09 264 TYR C N 1
ATOM 6930 C CA . TYR C 1 288 ? -3.510 -21.596 2.505 1.00 27.67 264 TYR C CA 1
ATOM 6931 C C . TYR C 1 288 ? -3.030 -20.156 2.735 1.00 27.58 264 TYR C C 1
ATOM 6932 O O . TYR C 1 288 ? -3.667 -19.198 2.302 1.00 26.89 264 TYR C O 1
ATOM 6941 N N . HIS C 1 289 ? -1.871 -20.032 3.393 1.00 25.02 265 HIS C N 1
ATOM 6942 C CA . HIS C 1 289 ? -1.175 -18.744 3.512 1.00 25.79 265 HIS C CA 1
ATOM 6943 C C . HIS C 1 289 ? 0.204 -18.828 2.976 1.00 24.44 265 HIS C C 1
ATOM 6944 O O . HIS C 1 289 ? 0.855 -19.878 3.041 1.00 23.78 265 HIS C O 1
ATOM 6951 N N . PHE C 1 290 ? 0.658 -17.701 2.447 1.00 24.87 266 PHE C N 1
ATOM 6952 C CA . PHE C 1 290 ? 1.984 -17.568 1.823 1.00 22.72 266 PHE C CA 1
ATOM 6953 C C . PHE C 1 290 ? 2.983 -16.939 2.788 1.00 21.92 266 PHE C C 1
ATOM 6954 O O . PHE C 1 290 ? 2.736 -15.916 3.432 1.00 22.81 266 PHE C O 1
ATOM 6962 N N . LEU C 1 291 ? 4.127 -17.604 2.908 1.00 21.47 267 LEU C N 1
ATOM 6963 C CA . LEU C 1 291 ? 5.258 -17.215 3.703 1.00 20.49 267 LEU C CA 1
ATOM 6964 C C . LEU C 1 291 ? 6.497 -17.003 2.822 1.00 21.02 267 LEU C C 1
ATOM 6965 O O . LEU C 1 291 ? 6.748 -17.728 1.796 1.00 19.45 267 LEU C O 1
ATOM 6970 N N . HIS C 1 292 ? 7.350 -16.078 3.241 1.00 19.58 268 HIS C N 1
ATOM 6971 C CA . HIS C 1 292 ? 8.607 -15.796 2.557 1.00 18.83 268 HIS C CA 1
ATOM 6972 C C . HIS C 1 292 ? 9.518 -15.144 3.590 1.00 18.31 268 HIS C C 1
ATOM 6973 O O . HIS C 1 292 ? 9.096 -14.153 4.238 1.00 20.60 268 HIS C O 1
ATOM 6980 N N . CYS C 1 293 ? 10.725 -15.641 3.771 1.00 18.07 269 CYS C N 1
ATOM 6981 C CA . CYS C 1 293 ? 11.592 -15.005 4.809 1.00 19.93 269 CYS C CA 1
ATOM 6982 C C . CYS C 1 293 ? 11.942 -13.527 4.567 1.00 20.70 269 CYS C C 1
ATOM 6983 O O . CYS C 1 293 ? 12.210 -12.802 5.536 1.00 19.46 269 CYS C O 1
ATOM 6986 N N . LEU C 1 294 ? 11.911 -13.106 3.319 1.00 19.47 270 LEU C N 1
ATOM 6987 C CA . LEU C 1 294 ? 12.367 -11.811 2.852 1.00 19.95 270 LEU C CA 1
ATOM 6988 C C . LEU C 1 294 ? 13.869 -11.668 2.992 1.00 18.99 270 LEU C C 1
ATOM 6989 O O . LEU C 1 294 ? 14.483 -12.331 3.817 1.00 20.35 270 LEU C O 1
ATOM 6994 N N . PRO C 1 295 ? 14.519 -10.839 2.162 1.00 18.03 271 PRO C N 1
ATOM 6995 C CA . PRO C 1 295 ? 13.909 -10.063 1.105 1.00 17.58 271 PRO C CA 1
ATOM 6996 C C . PRO C 1 295 ? 13.394 -10.879 -0.074 1.00 20.06 271 PRO C C 1
ATOM 6997 O O . PRO C 1 295 ? 13.952 -11.935 -0.372 1.00 19.33 271 PRO C O 1
ATOM 7001 N N . ALA C 1 296 ? 12.392 -10.332 -0.757 1.00 19.32 272 ALA C N 1
ATOM 7002 C CA . ALA C 1 296 ? 11.783 -10.975 -1.893 1.00 19.27 272 ALA C CA 1
ATOM 7003 C C . ALA C 1 296 ? 12.117 -10.233 -3.202 1.00 20.67 272 ALA C C 1
ATOM 7004 O O . ALA C 1 296 ? 12.328 -9.003 -3.203 1.00 19.63 272 ALA C O 1
ATOM 7006 N N . HIS C 1 297 ? 12.079 -10.984 -4.305 1.00 19.84 273 HIS C N 1
ATOM 7007 C CA . HIS C 1 297 ? 12.246 -10.403 -5.631 1.00 22.83 273 HIS C CA 1
ATOM 7008 C C . HIS C 1 297 ? 10.975 -10.699 -6.478 1.00 22.63 273 HIS C C 1
ATOM 7009 O O . HIS C 1 297 ? 10.816 -11.784 -7.001 1.00 20.75 273 HIS C O 1
ATOM 7016 N N . ARG C 1 298 ? 10.045 -9.761 -6.512 1.00 21.97 274 ARG C N 1
ATOM 7017 C CA . ARG C 1 298 ? 8.804 -10.002 -7.229 1.00 22.82 274 ARG C CA 1
ATOM 7018 C C . ARG C 1 298 ? 9.112 -10.306 -8.700 1.00 23.69 274 ARG C C 1
ATOM 7019 O O . ARG C 1 298 ? 9.974 -9.674 -9.321 1.00 23.19 274 ARG C O 1
ATOM 7027 N N . GLU C 1 299 ? 8.351 -11.252 -9.214 1.00 22.55 275 GLU C N 1
ATOM 7028 C CA . GLU C 1 299 ? 8.444 -11.786 -10.592 1.00 22.67 275 GLU C CA 1
ATOM 7029 C C . GLU C 1 299 ? 9.624 -12.713 -10.811 1.00 22.75 275 GLU C C 1
ATOM 7030 O O . GLU C 1 299 ? 9.829 -13.210 -11.934 1.00 23.14 275 GLU C O 1
ATOM 7036 N N . GLU C 1 300 ? 10.358 -13.051 -9.734 1.00 22.54 276 GLU C N 1
ATOM 7037 C CA . GLU C 1 300 ? 11.288 -14.162 -9.726 1.00 22.10 276 GLU C CA 1
ATOM 7038 C C . GLU C 1 300 ? 10.652 -15.273 -8.942 1.00 21.95 276 GLU C C 1
ATOM 7039 O O . GLU C 1 300 ? 9.755 -15.965 -9.492 1.00 22.03 276 GLU C O 1
ATOM 7045 N N . GLU C 1 301 ? 11.052 -15.466 -7.668 1.00 20.67 277 GLU C N 1
ATOM 7046 C CA . GLU C 1 301 ? 10.515 -16.600 -6.927 1.00 21.17 277 GLU C CA 1
ATOM 7047 C C . GLU C 1 301 ? 9.056 -16.512 -6.568 1.00 21.26 277 GLU C C 1
ATOM 7048 O O . GLU C 1 301 ? 8.436 -17.535 -6.266 1.00 20.85 277 GLU C O 1
ATOM 7054 N N . VAL C 1 302 ? 8.493 -15.307 -6.565 1.00 22.03 278 VAL C N 1
ATOM 7055 C CA . VAL C 1 302 ? 7.072 -15.113 -6.265 1.00 20.69 278 VAL C CA 1
ATOM 7056 C C . VAL C 1 302 ? 6.561 -13.956 -7.097 1.00 21.73 278 VAL C C 1
ATOM 7057 O O . VAL C 1 302 ? 7.304 -12.997 -7.349 1.00 22.23 278 VAL C O 1
ATOM 7061 N N . THR C 1 303 ? 5.303 -14.016 -7.538 1.00 21.35 279 THR C N 1
ATOM 7062 C CA . THR C 1 303 ? 4.710 -12.872 -8.258 1.00 21.74 279 THR C CA 1
ATOM 7063 C C . THR C 1 303 ? 4.165 -11.845 -7.278 1.00 23.49 279 THR C C 1
ATOM 7064 O O . THR C 1 303 ? 3.809 -12.188 -6.161 1.00 22.25 279 THR C O 1
ATOM 7068 N N . GLY C 1 304 ? 4.108 -10.589 -7.720 1.00 25.73 280 GLY C N 1
ATOM 7069 C CA . GLY C 1 304 ? 3.459 -9.540 -6.921 1.00 26.81 280 GLY C CA 1
ATOM 7070 C C . GLY C 1 304 ? 2.055 -9.951 -6.520 1.00 26.19 280 GLY C C 1
ATOM 7071 O O . GLY C 1 304 ? 1.632 -9.725 -5.394 1.00 25.97 280 GLY C O 1
ATOM 7072 N N . GLU C 1 305 ? 1.326 -10.569 -7.436 1.00 27.43 281 GLU C N 1
ATOM 7073 C CA . GLU C 1 305 ? -0.030 -10.985 -7.180 1.00 29.65 281 GLU C CA 1
ATOM 7074 C C . GLU C 1 305 ? -0.152 -11.854 -5.915 1.00 29.22 281 GLU C C 1
ATOM 7075 O O . GLU C 1 305 ? -1.135 -11.749 -5.196 1.00 27.35 281 GLU C O 1
ATOM 7081 N N . ILE C 1 306 ? 0.832 -12.749 -5.686 1.00 25.93 282 ILE C N 1
ATOM 7082 C CA . ILE C 1 306 ? 0.810 -13.622 -4.534 1.00 24.29 282 ILE C CA 1
ATOM 7083 C C . ILE C 1 306 ? 1.281 -12.914 -3.265 1.00 24.11 282 ILE C C 1
ATOM 7084 O O . ILE C 1 306 ? 0.563 -12.920 -2.247 1.00 25.19 282 ILE C O 1
ATOM 7089 N N . ILE C 1 307 ? 2.450 -12.278 -3.332 1.00 23.47 283 ILE C N 1
ATOM 7090 C CA . ILE C 1 307 ? 3.073 -11.733 -2.088 1.00 22.03 283 ILE C CA 1
ATOM 7091 C C . ILE C 1 307 ? 2.291 -10.531 -1.574 1.00 23.32 283 ILE C C 1
ATOM 7092 O O . ILE C 1 307 ? 2.266 -10.246 -0.400 1.00 23.25 283 ILE C O 1
ATOM 7097 N N . ASP C 1 308 ? 1.650 -9.829 -2.489 1.00 25.32 284 ASP C N 1
ATOM 7098 C CA . ASP C 1 308 ? 0.817 -8.658 -2.157 1.00 25.63 284 ASP C CA 1
ATOM 7099 C C . ASP C 1 308 ? -0.656 -8.974 -2.066 1.00 29.25 284 ASP C C 1
ATOM 7100 O O . ASP C 1 308 ? -1.508 -8.052 -1.918 1.00 30.63 284 ASP C O 1
ATOM 7105 N N . GLY C 1 309 ? -0.999 -10.249 -2.198 1.00 27.87 285 GLY C N 1
ATOM 7106 C CA . GLY C 1 309 ? -2.394 -10.654 -2.210 1.00 30.39 285 GLY C CA 1
ATOM 7107 C C . GLY C 1 309 ? -2.949 -11.086 -0.858 1.00 30.15 285 GLY C C 1
ATOM 7108 O O . GLY C 1 309 ? -2.260 -11.017 0.181 1.00 26.86 285 GLY C O 1
ATOM 7109 N N . PRO C 1 310 ? -4.218 -11.487 -0.843 1.00 30.86 286 PRO C N 1
ATOM 7110 C CA . PRO C 1 310 ? -4.909 -11.628 0.425 1.00 33.39 286 PRO C CA 1
ATOM 7111 C C . PRO C 1 310 ? -4.475 -12.814 1.285 1.00 31.93 286 PRO C C 1
ATOM 7112 O O . PRO C 1 310 ? -4.822 -12.844 2.465 1.00 33.32 286 PRO C O 1
ATOM 7116 N N . GLN C 1 311 ? -3.755 -13.781 0.717 1.00 30.00 287 GLN C N 1
ATOM 7117 C CA . GLN C 1 311 ? -3.261 -14.958 1.468 1.00 29.36 287 GLN C CA 1
ATOM 7118 C C . GLN C 1 311 ? -1.845 -14.800 1.976 1.00 26.83 287 GLN C C 1
ATOM 7119 O O . GLN C 1 311 ? -1.329 -15.659 2.699 1.00 26.21 287 GLN C O 1
ATOM 7125 N N . SER C 1 312 ? -1.202 -13.688 1.658 1.00 26.31 288 SER C N 1
ATOM 7126 C CA . SER C 1 312 ? 0.157 -13.437 2.140 1.00 23.64 288 SER C CA 1
ATOM 7127 C C . SER C 1 312 ? 0.192 -12.933 3.586 1.00 25.08 288 SER C C 1
ATOM 7128 O O . SER C 1 312 ? -0.533 -12.026 3.957 1.00 27.10 288 SER C O 1
ATOM 7131 N N . ILE C 1 313 ? 1.103 -13.480 4.363 1.00 25.40 289 ILE C N 1
ATOM 7132 C CA . ILE C 1 313 ? 1.334 -13.051 5.731 1.00 25.65 289 ILE C CA 1
ATOM 7133 C C . ILE C 1 313 ? 2.787 -12.685 6.005 1.00 23.91 289 ILE C C 1
ATOM 7134 O O . ILE C 1 313 ? 3.266 -12.752 7.140 1.00 23.26 289 ILE C O 1
ATOM 7139 N N . VAL C 1 314 ? 3.501 -12.295 4.947 1.00 23.11 290 VAL C N 1
ATOM 7140 C CA . VAL C 1 314 ? 4.961 -12.138 5.069 1.00 21.49 290 VAL C CA 1
ATOM 7141 C C . VAL C 1 314 ? 5.357 -11.000 6.016 1.00 23.12 290 VAL C C 1
ATOM 7142 O O . VAL C 1 314 ? 6.448 -11.062 6.594 1.00 20.84 290 VAL C O 1
ATOM 7146 N N . PHE C 1 315 ? 4.497 -9.967 6.188 1.00 22.80 291 PHE C N 1
ATOM 7147 C CA . PHE C 1 315 ? 4.901 -8.858 7.079 1.00 22.93 291 PHE C CA 1
ATOM 7148 C C . PHE C 1 315 ? 4.664 -9.176 8.538 1.00 25.53 291 PHE C C 1
ATOM 7149 O O . PHE C 1 315 ? 5.473 -8.804 9.390 1.00 25.79 291 PHE C O 1
ATOM 7157 N N . GLU C 1 316 ? 3.599 -9.927 8.840 1.00 26.17 292 GLU C N 1
ATOM 7158 C CA . GLU C 1 316 ? 3.446 -10.462 10.225 1.00 26.92 292 GLU C CA 1
ATOM 7159 C C . GLU C 1 316 ? 4.521 -11.453 10.558 1.00 24.45 292 GLU C C 1
ATOM 7160 O O . GLU C 1 316 ? 5.030 -11.453 11.670 1.00 24.53 292 GLU C O 1
ATOM 7166 N N . GLN C 1 317 ? 4.900 -12.268 9.596 1.00 22.05 293 GLN C N 1
ATOM 7167 C CA . GLN C 1 317 ? 6.005 -13.228 9.720 1.00 21.46 293 GLN C CA 1
ATOM 7168 C C . GLN C 1 317 ? 7.296 -12.506 10.050 1.00 21.28 293 GLN C C 1
ATOM 7169 O O . GLN C 1 317 ? 8.018 -12.872 11.003 1.00 20.88 293 GLN C O 1
ATOM 7175 N N . ALA C 1 318 ? 7.595 -11.442 9.325 1.00 21.06 294 ALA C N 1
ATOM 7176 C CA . ALA C 1 318 ? 8.796 -10.639 9.638 1.00 19.36 294 ALA C CA 1
ATOM 7177 C C . ALA C 1 318 ? 8.704 -9.958 10.998 1.00 20.74 294 ALA C C 1
ATOM 7178 O O . ALA C 1 318 ? 9.658 -9.968 11.763 1.00 19.47 294 ALA C O 1
ATOM 7180 N N . GLY C 1 319 ? 7.521 -9.484 11.346 1.00 20.75 295 GLY C N 1
ATOM 7181 C CA . GLY C 1 319 ? 7.355 -8.867 12.680 1.00 23.07 295 GLY C CA 1
ATOM 7182 C C . GLY C 1 319 ? 7.655 -9.842 13.826 1.00 23.77 295 GLY C C 1
ATOM 7183 O O . GLY C 1 319 ? 8.250 -9.469 14.831 1.00 22.81 295 GLY C O 1
ATOM 7184 N N . ASN C 1 320 ? 7.324 -11.117 13.611 1.00 22.10 296 ASN C N 1
ATOM 7185 C CA . ASN C 1 320 ? 7.565 -12.115 14.638 1.00 21.90 296 ASN C CA 1
ATOM 7186 C C . ASN C 1 320 ? 9.035 -12.492 14.831 1.00 21.95 296 ASN C C 1
ATOM 7187 O O . ASN C 1 320 ? 9.354 -13.073 15.877 1.00 24.13 296 ASN C O 1
ATOM 7192 N N . ARG C 1 321 ? 9.950 -12.080 13.930 1.00 21.06 297 ARG C N 1
ATOM 7193 C CA . ARG C 1 321 ? 11.384 -12.187 14.205 1.00 21.72 297 ARG C CA 1
ATOM 7194 C C . ARG C 1 321 ? 11.670 -11.481 15.535 1.00 22.56 297 ARG C C 1
ATOM 7195 O O . ARG C 1 321 ? 12.434 -11.968 16.355 1.00 22.87 297 ARG C O 1
ATOM 7203 N N . LEU C 1 322 ? 11.070 -10.320 15.728 1.00 21.47 298 LEU C N 1
ATOM 7204 C CA . LEU C 1 322 ? 11.326 -9.535 16.977 1.00 22.35 298 LEU C CA 1
ATOM 7205 C C . LEU C 1 322 ? 10.960 -10.349 18.214 1.00 22.34 298 LEU C C 1
ATOM 7206 O O . LEU C 1 322 ? 11.760 -10.481 19.159 1.00 21.46 298 LEU C O 1
ATOM 7211 N N . HIS C 1 323 ? 9.728 -10.843 18.272 1.00 24.37 299 HIS C N 1
ATOM 7212 C CA . HIS C 1 323 ? 9.198 -11.481 19.488 1.00 25.42 299 HIS C CA 1
ATOM 7213 C C . HIS C 1 323 ? 9.844 -12.862 19.747 1.00 25.67 299 HIS C C 1
ATOM 7214 O O . HIS C 1 323 ? 10.183 -13.170 20.878 1.00 24.71 299 HIS C O 1
ATOM 7221 N N . ALA C 1 324 ? 10.014 -13.662 18.672 1.00 24.49 300 ALA C N 1
ATOM 7222 C CA . ALA C 1 324 ? 10.592 -15.013 18.828 1.00 24.03 300 ALA C CA 1
ATOM 7223 C C . ALA C 1 324 ? 12.035 -14.852 19.331 1.00 23.56 300 ALA C C 1
ATOM 7224 O O . ALA C 1 324 ? 12.499 -15.572 20.208 1.00 22.68 300 ALA C O 1
ATOM 7226 N N . GLN C 1 325 ? 12.760 -13.853 18.806 1.00 21.42 301 GLN C N 1
ATOM 7227 C CA . GLN C 1 325 ? 14.120 -13.624 19.251 1.00 21.31 301 GLN C CA 1
ATOM 7228 C C . GLN C 1 325 ? 14.215 -13.089 20.665 1.00 22.01 301 GLN C C 1
ATOM 7229 O O . GLN C 1 325 ? 15.143 -13.427 21.422 1.00 23.17 301 GLN C O 1
ATOM 7235 N N . LYS C 1 326 ? 13.276 -12.248 21.060 1.00 22.48 302 LYS C N 1
ATOM 7236 C CA . LYS C 1 326 ? 13.291 -11.722 22.460 1.00 22.96 302 LYS C CA 1
ATOM 7237 C C . LYS C 1 326 ? 13.122 -12.918 23.431 1.00 23.99 302 LYS C C 1
ATOM 7238 O O . LYS C 1 326 ? 13.807 -12.998 24.442 1.00 24.55 302 LYS C O 1
ATOM 7244 N N . ALA C 1 327 ? 12.223 -13.855 23.113 1.00 24.34 303 ALA C N 1
ATOM 7245 C CA . ALA C 1 327 ? 12.050 -15.043 23.959 1.00 25.15 303 ALA C CA 1
ATOM 7246 C C . ALA C 1 327 ? 13.336 -15.852 24.061 1.00 25.63 303 ALA C C 1
ATOM 7247 O O . ALA C 1 327 ? 13.730 -16.265 25.167 1.00 27.49 303 ALA C O 1
ATOM 7249 N N . LEU C 1 328 ? 14.006 -16.057 22.916 1.00 25.18 304 LEU C N 1
ATOM 7250 C CA . LEU C 1 328 ? 15.264 -16.785 22.877 1.00 25.14 304 LEU C CA 1
ATOM 7251 C C . LEU C 1 328 ? 16.326 -16.096 23.712 1.00 26.08 304 LEU C C 1
ATOM 7252 O O . LEU C 1 328 ? 17.034 -16.713 24.491 1.00 26.32 304 LEU C O 1
ATOM 7257 N N . LEU C 1 329 ? 16.430 -14.781 23.557 1.00 26.33 305 LEU C N 1
ATOM 7258 C CA . LEU C 1 329 ? 17.458 -14.001 24.270 1.00 26.96 305 LEU C CA 1
ATOM 7259 C C . LEU C 1 329 ? 17.263 -14.085 25.764 1.00 28.37 305 LEU C C 1
ATOM 7260 O O . LEU C 1 329 ? 18.237 -14.303 26.516 1.00 27.56 305 LEU C O 1
ATOM 7265 N N . VAL C 1 330 ? 16.034 -13.875 26.208 1.00 27.61 306 VAL C N 1
ATOM 7266 C CA . VAL C 1 330 ? 15.770 -13.917 27.660 1.00 30.17 306 VAL C CA 1
ATOM 7267 C C . VAL C 1 330 ? 16.110 -15.299 28.230 1.00 31.31 306 VAL C C 1
ATOM 7268 O O . VAL C 1 330 ? 16.719 -15.420 29.280 1.00 32.69 306 VAL C O 1
ATOM 7272 N N . SER C 1 331 ? 15.770 -16.358 27.500 1.00 32.34 307 SER C N 1
ATOM 7273 C CA . SER C 1 331 ? 16.095 -17.722 27.946 1.00 34.03 307 SER C CA 1
ATOM 7274 C C . SER C 1 331 ? 17.576 -18.023 27.971 1.00 35.30 307 SER C C 1
ATOM 7275 O O . SER C 1 331 ? 18.055 -18.656 28.897 1.00 34.98 307 SER C O 1
ATOM 7278 N N . LEU C 1 332 ? 18.320 -17.591 26.953 1.00 33.66 308 LEU C N 1
ATOM 7279 C CA . LEU C 1 332 ? 19.753 -17.914 26.872 1.00 35.72 308 LEU C CA 1
ATOM 7280 C C . LEU C 1 332 ? 20.592 -17.167 27.881 1.00 43.94 308 LEU C C 1
ATOM 7281 O O . LEU C 1 332 ? 21.559 -17.678 28.433 1.00 47.78 308 LEU C O 1
ATOM 7286 N N . PHE C 1 333 ? 20.194 -15.920 28.058 1.00 42.59 309 PHE C N 1
ATOM 7287 C CA A PHE C 1 333 ? 20.763 -15.035 29.077 0.50 46.48 309 PHE C CA 1
ATOM 7288 C CA B PHE C 1 333 ? 20.806 -15.063 29.053 0.50 47.54 309 PHE C CA 1
ATOM 7289 C C . PHE C 1 333 ? 20.371 -15.439 30.497 1.00 49.74 309 PHE C C 1
ATOM 7290 O O . PHE C 1 333 ? 21.094 -15.132 31.441 1.00 62.17 309 PHE C O 1
ATOM 7305 N N . LYS C 1 334 ? 19.221 -16.113 30.670 1.00 52.10 310 LYS C N 1
ATOM 7306 C CA . LYS C 1 334 ? 18.793 -16.675 31.998 1.00 59.22 310 LYS C CA 1
ATOM 7307 C C . LYS C 1 334 ? 19.833 -17.688 32.501 1.00 62.93 310 LYS C C 1
ATOM 7308 O O . LYS C 1 334 ? 20.148 -17.724 33.692 1.00 63.51 310 LYS C O 1
ATOM 7313 N N . ASN C 1 335 ? 20.385 -18.498 31.596 1.00 64.15 311 ASN C N 1
ATOM 7314 C CA . ASN C 1 335 ? 21.544 -19.328 31.933 1.00 65.72 311 ASN C CA 1
ATOM 7315 C C . ASN C 1 335 ? 22.644 -18.301 32.227 1.00 63.23 311 ASN C C 1
ATOM 7316 O O . ASN C 1 335 ? 23.593 -18.569 32.933 1.00 73.78 311 ASN C O 1
#

InterPro domains:
  IPR002292 Ornithine/putrescine carbamoyltransferase [PR00102] (51-65)
  IPR002292 Ornithine/putrescine carbamoyltransferase [PR00102] (84-97)
  IPR002292 Ornithine/putrescine carbamoyltransferase [PR00102] (124-138)
  IPR002292 Ornithine/putrescine carbamoyltransferase [PR00102] (227-237)
  IPR002292 Ornithine/putrescine carbamoyltransferase [PR00102] (288-299)
  IPR002292 Ornithine/putrescine carbamoyltransferase [TIGR00658] (12-309)
  IPR006130 Aspartate/ornithine carbamoyltransferase [PR00100] (53-72)
  IPR006130 Aspartate/ornithine carbamoyltransferase [PR00100] (135-146)
  IPR006130 Aspartate/ornithine carbamoyltransferase [PR00100] (262-271)
  IPR006130 Aspartate/ornithine carbamoyltransferase [PR00100] (274-297)
  IPR006130 Aspartate/ornithine carbamoyltransferase [PS00097] (53-60)
  IPR006131 Aspartate/ornithine carbamoyltransferase, Asp/Orn-binding domain [PF00185] (154-307)
  IPR006132 Aspartate/ornithine carbamoyltransferase, carbamoyl-P binding [PF02729] (12-148)
  IPR024904 Ornithine carbamoyltransferase [MF_01109] (11-310)
  IPR036901 Aspartate/ornithine carbamoyltransferase superfamily [G3DSA:3.40.50.1370] (14-305)
  IPR036901 Aspartate/ornithine carbamoyltransferase superfamily [G3DSA:3.40.50.1370] (138-296)
  IPR036901 Aspartate/ornithine carbamoyltransferase superfamily [SSF53671] (9-312)

Organism: Bacillus anthracis (NCBI:txid1392)

Radius of gyration: 30.38 Å; Cα contacts (8 Å, |Δi|>4): 2054; chains: 3; bounding box: 78×87×61 Å